Protein AF-A0A060N4X2-F1 (afdb_monomer)

Solvent-accessible surface area (backbone atoms only — not comparable to full-atom values): 49724 Å² total; per-residue (Å²): 130,71,77,69,53,41,68,77,66,71,55,70,84,83,68,68,62,67,61,80,44,43,34,37,21,67,44,101,89,42,78,74,45,72,67,69,78,65,45,78,41,34,42,35,45,43,42,55,52,78,29,40,41,35,34,34,35,45,52,58,41,80,56,95,94,37,80,39,72,32,80,61,61,85,67,64,48,79,65,23,28,36,46,38,34,44,78,92,44,73,48,37,25,28,29,73,44,78,48,77,41,80,90,75,41,30,36,41,40,36,25,32,27,48,68,62,61,34,55,78,39,75,43,68,57,46,71,42,74,70,37,27,61,64,37,49,42,71,23,33,78,93,76,73,38,81,14,69,37,72,91,52,87,46,44,84,55,59,63,35,75,87,50,58,79,43,62,48,62,48,78,41,79,53,80,43,27,38,41,57,50,52,40,54,48,24,37,76,68,39,21,37,45,45,78,39,54,88,76,32,29,44,24,39,32,45,59,90,70,52,56,50,76,68,75,39,69,39,23,77,92,38,57,44,73,48,78,48,80,43,77,40,59,90,56,32,32,25,31,40,36,44,35,28,26,97,71,39,52,28,29,90,76,36,67,57,48,39,49,48,51,77,50,62,67,57,50,33,41,67,47,38,58,51,98,84,68,48,78,76,36,64,32,80,73,43,56,65,66,48,47,51,36,51,54,53,44,54,49,52,48,66,72,40,46,64,60,49,53,51,43,53,52,52,37,52,53,38,51,53,52,42,54,55,50,50,52,53,46,52,52,50,49,54,54,47,53,52,49,51,54,51,48,58,53,28,69,78,66,81,52,72,61,67,64,53,52,52,53,48,50,55,48,49,52,51,45,57,50,48,55,51,51,48,53,52,49,53,51,56,35,50,54,41,50,54,53,50,52,52,49,26,53,65,48,26,62,83,69,52,43,55,74,68,45,51,49,53,44,64,76,75,59,70,32,78,45,76,48,78,40,70,84,38,78,49,50,66,61,44,45,54,53,50,52,59,56,46,70,74,21,44,48,56,42,75,46,46,39,36,35,23,50,40,48,61,69,36,73,92,41,56,92,51,54,87,46,77,49,70,38,22,36,34,31,36,34,42,71,93,79,69,36,71,68,42,49,25,28,29,41,29,40,40,38,37,72,80,80,48,36,30,40,35,37,48,44,60,53,88,64,46,91,39,102,80,52,40,65,26,48,69,54,44,58,66,66,62,55,77,65,50,77,82,52,58,73,62,64,61,52,57,58,55,60,59,61,61,60,58,65,61,61,68,61,55,63,75,58,52,69,59,50,63,73,74,60,81,69,66,62,46,77,49,79,56,99,82,26,46,36,41,29,36,61,91,51,61,29,38,36,41,37,41,41,95,71,26,40,27,40,25,77,78,16,94,88,49,68,44,64,32,34,42,90,90,44,79,73,54,73,94,74,86,89,75,84,83,60,96,87,66,89,78,88,76,80,72,92,77,48,60,48,102,86,71,50,51,54,66,59,58,48,51,56,51,50,53,51,51,48,56,54,48,52,51,52,50,51,54,50,48,54,52,49,52,55,50,50,51,53,50,48,56,50,46,56,51,49,51,55,50,50,52,52,50,49,50,51,49,53,53,48,52,49,49,49,54,50,53,67,67,28,70,65,46,49,49,47,52,52,49,48,53,50,49,48,49,49,63,75,63,26,68,61,58,56,45,50,50,53,48,48,53,46,53,48,48,50,53,72,65,26,71,65,45,52,47,49,52,55,47,51,52,47,54,49,48,52,54,60,66,27,72,66,44,50,49,49,52,53,55,48,51,53,58,47,55,66,49,22,44,102,83,73,49,68,45,60,71,59,56,53,54,56,48,74,75,29,72,68,60,49,57,73,50,56,85,74,67,79,88,74,52,92,78,35,49,52,78,44,100,85,55,33,36,44,44,63,66,56,97,72,75,45,43,37,47,35,63,40,90,63,47,24,31,40,39,39,40,93,69,32,44,33,37,26,54,67,70,39,66,45,35,38,41,38,94,88,51,42,23,50,64,85,40,79,62,83,87,78,92,127

Foldseek 3Di:
DVVVVCVVLVFDPVDAQKDKWKWWAQDPVGTPGTDDQKAFWKWKDFWQDKTKIKIKHAQWDADPNDTDGDPCVVVDDAQIKMFIDTLNDTFIWGFHDWDADPVRNMIMTMTIGPLVVQQVAKDAWDKDAWDAPCCQQQHDVVVPGHHLCNPHQAEEDAEDPLRRPGIHIDTDHGIDGSSLVVLSVCQGSLWTWDADSPNRYIYTHHLLPFAAAPAAEDEDVRFFPDKDKDWALLLAAQKEQFAEAPRDFLLLLPLLSDSIDGDQVVQQPPWDADPVRHTPDGGPHDDSVLSSLVVVLVVLCVVCNVVLVVLSVLLVVLVVVLVVLVVVLVVLVVVLVVLVVVLVVCVVVVPDNPVSVVVNVVSVVVNVVSVVVSVVSVVVSVVSVVVSVVSSVCSHCPNRDDPVSVVRCVPGPHNYDYDYHHPDPDSVVSVVVSVLVNVLNNGTDMWMKTKTFLCSNPSSCVSCSVVDDQQYWYFYDDVVVPRHRFIWGFRMWIDRPPPRMIMTTTHGPVSCPGPNSRVSCVSSVVVVVVVCVPPVVPVVVVVVVVVVVVVVVVPPPVPPVVCVVPVPPFWDWDADPQAIKIAGRVDQQWIWGDDDQFTWIGNGHDVDTDTQAGPVGGDDPPDDPDDDDPPDDDDDDQQPDADPVGDRPVVVVVVVVVVVVVVVVVVVVVVVVVVVVVVVVVVVVVVVVVVVVVVVVVVVVVVVVVVVCCCPDPVNVVVVVVVVVVVVCVVVPPVVVVCVVVVVVVVVCVCVPPVVVVVVVVVVVVVVCVCPPPVNVVVVVVVVVVVCQQAPPVGHGPVVVVVVVCVVDVPNVVVCVVPDDPDPPQQKDADPQGWIWHRPDPAAKTWTDDDDQRFIWIQHPQFIFTDDSNQGQWTDGPPAIDGSRHTDDDDDD

Organism: NCBI:txid1407017

Sequence (893 aa):
MVENQFERYGIDTNLKPPKIKMTLYKNKNEAIGRIKDLYDVSNKITLGNTNELSFNIPFEIEKRNKLIKNPMWDSLKYRYYILFEYNNIKEWYTISNLTKDSANQSKQIQARSLQYLLRGTKLYNYEAISYTIQEIVNGNQLDNKRGILYNTAWSLGHIDETLKTKKRGITMSGETSVLDAIYTLAEKFNAILVWDTENKIVSFYDEETYGEDNGLLIQYNKYLESIKEEENPDELCTILKVQGKDSTEISSINPTGKTYLTNYSFFMYPFEVDKDNNIIKHSNYMSDNLCLALLNFDKKINENKGKLQELITKKYVYDNAISQKEMQLTDLHGEYDAILKKLAIAQSTNSQKETILDEKAKKFEQIQQREKDIKFVKQQRQVIETQIDSIKFILSESNNFSPSEIEELNENFREEKTYVNNNITDEKELFLSANEYFQKLIRPKRVITLNMIQFLRVIEAQRDWNKLKVGDVITINYYKFGIDKMKAKIVELDITHENMMINITIANVNDIDDDEKRLSKLLYNASSTSAIIDETPSKLNTLKDTVNNLDEIINNVYKASQRQIFAGTNNTTIVNQLGLTSMESENKKRGLRINNGAFMCTAEGENFFKTIINGDGIIDIGNIQGKIDKDTDIKVDIDNIETGDGEKITDLIDDKVNNLKNETDKAVEDLTSRADQQIEKANELADYIDSLSDDLGLFKVETDKMFATKVSDTEFKSYQIQTAQEIANKVSSYTFDSYRTQTDRMIADKVSSNTFDSYRTQTDREIMDRVRSSQFNSYTYQTDRKIAMVVDNYGDINVAQIALSISNNSSAIKMIADNIEIKPHSGIIEFPSGQVIDCRDNAGDHAIRIGADNNYVKVSAGGVDIYHHGTMAWSFTQNAIYNRGKQVSFKYV

Nearest PDB structures (foldseek):
  3u0c-assembly1_A  TM=8.583E-01  e=7.033E-01  Shigella flexneri
  8i7o-assembly1_A3  TM=6.960E-01  e=3.337E+00  Mus musculus
  8gmh-assembly2_E  TM=4.290E-01  e=8.262E-01  Streptococcus intermedius B196
  4tko-assembly1_B  TM=2.186E-01  e=2.806E-02  Aquifex aeolicus VF5

Radius of gyration: 55.44 Å; Cα contacts (8 Å, |Δi|>4): 1212; chains: 1; bounding box: 136×170×128 Å

InterPro domains:
  IPR057796 YOMG-like, N-terminal domain [PF24049] (28-109)

Structure (mmCIF, N/CA/C/O backbone):
data_AF-A0A060N4X2-F1
#
_entry.id   AF-A0A060N4X2-F1
#
loop_
_atom_site.group_PDB
_atom_site.id
_atom_site.type_symbol
_atom_site.label_atom_id
_atom_site.label_alt_id
_atom_site.label_comp_id
_atom_site.label_asym_id
_atom_site.label_entity_id
_atom_site.label_seq_id
_atom_site.pdbx_PDB_ins_code
_atom_site.Cartn_x
_atom_site.Cartn_y
_atom_site.Cartn_z
_atom_site.occupancy
_atom_site.B_iso_or_equiv
_atom_site.auth_seq_id
_atom_site.auth_comp_id
_atom_site.auth_asym_id
_atom_site.auth_atom_id
_atom_site.pdbx_PDB_model_num
ATOM 1 N N . MET A 1 1 ? 12.915 -16.944 -53.367 1.00 44.22 1 MET A N 1
ATOM 2 C CA . MET A 1 1 ? 12.234 -17.765 -52.335 1.00 44.22 1 MET A CA 1
ATOM 3 C C . MET A 1 1 ? 12.015 -17.044 -50.994 1.00 44.22 1 MET A C 1
ATOM 5 O O . MET A 1 1 ? 11.393 -17.637 -50.126 1.00 44.22 1 MET A O 1
ATOM 9 N N . VAL A 1 2 ? 12.434 -15.779 -50.820 1.00 47.50 2 VAL A N 1
ATOM 10 C CA . VAL A 1 2 ? 12.198 -15.002 -49.578 1.00 47.50 2 VAL A CA 1
ATOM 11 C C . VAL A 1 2 ? 10.890 -14.185 -49.632 1.00 47.50 2 VAL A C 1
ATOM 13 O O . VAL A 1 2 ? 10.264 -13.970 -48.602 1.00 47.50 2 VAL A O 1
ATOM 16 N N . GLU A 1 3 ? 10.401 -13.829 -50.827 1.00 48.09 3 GLU A N 1
ATOM 17 C CA . GLU A 1 3 ? 9.148 -13.065 -51.003 1.00 48.09 3 GLU A CA 1
ATOM 18 C C . GLU A 1 3 ? 7.883 -13.802 -50.527 1.00 48.09 3 GLU A C 1
ATOM 20 O O . GLU A 1 3 ? 6.910 -13.161 -50.157 1.00 48.09 3 GLU A O 1
ATOM 25 N N . ASN A 1 4 ? 7.907 -15.136 -50.425 1.00 53.47 4 ASN A N 1
ATOM 26 C CA . ASN A 1 4 ? 6.709 -15.933 -50.122 1.00 53.47 4 ASN A CA 1
ATOM 27 C C . ASN A 1 4 ? 6.469 -16.200 -48.618 1.00 53.47 4 ASN A C 1
ATOM 29 O O . ASN A 1 4 ? 5.480 -16.834 -48.255 1.00 53.47 4 ASN A O 1
ATOM 33 N N . GLN A 1 5 ? 7.372 -15.769 -47.724 1.00 51.72 5 GLN A N 1
ATOM 34 C CA . GLN A 1 5 ? 7.155 -15.901 -46.273 1.00 51.72 5 GLN A CA 1
ATOM 35 C C . GLN A 1 5 ? 6.477 -14.668 -45.664 1.00 51.72 5 GLN A C 1
ATOM 37 O O . GLN A 1 5 ? 5.657 -14.818 -44.762 1.00 51.72 5 GLN A O 1
ATOM 42 N N . PHE A 1 6 ? 6.742 -13.467 -46.185 1.00 52.75 6 PHE A N 1
ATOM 43 C CA . PHE A 1 6 ? 6.168 -12.223 -45.661 1.00 52.75 6 PHE A CA 1
ATOM 44 C C . PHE A 1 6 ? 4.648 -12.123 -45.869 1.00 52.75 6 PHE A C 1
ATOM 46 O O . PHE A 1 6 ? 3.936 -11.718 -44.948 1.00 52.75 6 PHE A O 1
ATOM 53 N N . GLU A 1 7 ? 4.134 -12.592 -47.012 1.00 53.91 7 GLU A N 1
ATOM 54 C CA . GLU A 1 7 ? 2.687 -12.683 -47.267 1.00 53.91 7 GLU A CA 1
ATOM 55 C C . GLU A 1 7 ? 2.006 -13.712 -46.351 1.00 53.91 7 GLU A C 1
ATOM 57 O O . GLU A 1 7 ? 0.931 -13.454 -45.809 1.00 53.91 7 GLU A O 1
ATOM 62 N N . ARG A 1 8 ? 2.667 -14.848 -46.081 1.00 54.56 8 ARG A N 1
ATOM 63 C CA . ARG A 1 8 ? 2.148 -15.912 -45.203 1.00 54.56 8 ARG A CA 1
ATOM 64 C C . ARG A 1 8 ? 1.987 -15.457 -43.746 1.00 54.56 8 ARG A C 1
ATOM 66 O O . ARG A 1 8 ? 1.115 -15.966 -43.044 1.00 54.56 8 ARG A O 1
ATOM 73 N N . TYR A 1 9 ? 2.798 -14.494 -43.302 1.00 60.25 9 TYR A N 1
ATOM 74 C CA . TYR A 1 9 ? 2.747 -13.911 -41.957 1.00 60.25 9 TYR A CA 1
ATOM 75 C C . TYR A 1 9 ? 2.126 -12.507 -41.918 1.00 60.25 9 TYR A C 1
ATOM 77 O O . TYR A 1 9 ? 2.170 -11.867 -40.869 1.00 60.25 9 TYR A O 1
ATOM 85 N N . GLY A 1 10 ? 1.507 -12.024 -43.007 1.00 67.44 10 GLY A N 1
ATOM 86 C CA . GLY A 1 10 ? 0.845 -10.712 -43.080 1.00 67.44 10 GLY A CA 1
ATOM 87 C C . GLY A 1 10 ? 1.699 -9.567 -42.526 1.00 67.44 10 GLY A C 1
ATOM 88 O O . GLY A 1 10 ? 1.237 -8.837 -41.650 1.00 67.44 10 GLY A O 1
ATOM 89 N N . ILE A 1 11 ? 2.960 -9.500 -42.960 1.00 80.00 11 ILE A N 1
ATOM 90 C CA . ILE A 1 11 ? 3.943 -8.484 -42.565 1.00 80.00 11 ILE A CA 1
ATOM 91 C C . ILE A 1 11 ? 3.840 -7.315 -43.558 1.00 80.00 11 ILE A C 1
ATOM 93 O O . ILE A 1 11 ? 4.109 -7.498 -44.742 1.00 80.00 11 ILE A O 1
ATOM 97 N N . ASP A 1 12 ? 3.480 -6.116 -43.091 1.00 82.12 12 ASP A N 1
ATOM 98 C CA . ASP A 1 12 ? 3.589 -4.882 -43.878 1.00 82.12 12 ASP A CA 1
ATOM 99 C C . ASP A 1 12 ? 5.063 -4.464 -43.994 1.00 82.12 12 ASP A C 1
ATOM 101 O O . ASP A 1 12 ? 5.741 -4.202 -43.000 1.00 82.12 12 ASP A O 1
ATOM 105 N N . THR A 1 13 ? 5.577 -4.424 -45.221 1.00 79.50 13 THR A N 1
ATOM 106 C CA . THR A 1 13 ? 6.970 -4.074 -45.526 1.00 79.50 13 THR A CA 1
ATOM 107 C C . THR A 1 13 ? 7.220 -2.563 -45.564 1.00 79.50 13 THR A C 1
ATOM 109 O O . THR A 1 13 ? 8.373 -2.135 -45.634 1.00 79.50 13 THR A O 1
ATOM 112 N N . ASN A 1 14 ? 6.166 -1.738 -45.541 1.00 83.44 14 ASN A N 1
ATOM 113 C CA . ASN A 1 14 ? 6.283 -0.278 -45.504 1.00 83.44 14 ASN A CA 1
ATOM 114 C C . ASN A 1 14 ? 6.506 0.252 -44.084 1.00 83.44 14 ASN A C 1
ATOM 116 O O . ASN A 1 14 ? 7.055 1.347 -43.910 1.00 83.44 14 ASN A O 1
ATOM 120 N N . LEU A 1 15 ? 6.106 -0.521 -43.071 1.00 82.62 15 LEU A N 1
ATOM 121 C CA . LEU A 1 15 ? 6.335 -0.195 -41.674 1.00 82.62 15 LEU A CA 1
ATOM 122 C C . LEU A 1 15 ? 7.816 -0.368 -41.320 1.00 82.62 15 LEU A C 1
ATOM 124 O O . LEU A 1 15 ? 8.458 -1.374 -41.615 1.00 82.62 15 LEU A O 1
ATOM 128 N N . LYS A 1 16 ? 8.384 0.662 -40.686 1.00 85.19 16 LYS A N 1
ATOM 129 C CA . LYS A 1 16 ? 9.782 0.682 -40.243 1.00 85.19 16 LYS A CA 1
ATOM 130 C C . LYS A 1 16 ? 9.839 0.691 -38.722 1.00 85.19 16 LYS A C 1
ATOM 132 O O . LYS A 1 16 ? 9.002 1.357 -38.113 1.00 85.19 16 LYS A O 1
ATOM 137 N N . PRO A 1 17 ? 10.863 0.060 -38.120 1.00 85.94 17 PRO A N 1
ATOM 138 C CA . PRO A 1 17 ? 11.095 0.156 -36.689 1.00 85.94 17 PRO A CA 1
ATOM 139 C C . PRO A 1 17 ? 11.079 1.611 -36.188 1.00 85.94 17 PRO A C 1
ATOM 141 O O . PRO A 1 17 ? 11.685 2.484 -36.833 1.00 85.94 17 PRO A O 1
ATOM 144 N N . PRO A 1 18 ? 10.425 1.891 -35.047 1.00 85.62 18 PRO A N 1
ATOM 145 C CA . PRO A 1 18 ? 10.371 3.220 -34.466 1.00 85.62 18 PRO A CA 1
ATOM 146 C C . PRO A 1 18 ? 11.781 3.705 -34.120 1.00 85.62 18 PRO A C 1
ATOM 148 O O . PRO A 1 18 ? 12.619 2.962 -33.606 1.00 85.62 18 PRO A O 1
ATOM 151 N N . LYS A 1 19 ? 12.044 4.983 -34.403 1.00 87.88 19 LYS A N 1
ATOM 152 C CA . LYS A 1 19 ? 13.312 5.653 -34.094 1.00 87.88 19 LYS A CA 1
ATOM 153 C C . LYS A 1 19 ? 13.077 6.773 -33.102 1.00 87.88 19 LYS A C 1
ATOM 155 O O . LYS A 1 19 ? 12.099 7.505 -33.230 1.00 87.88 19 LYS A O 1
ATOM 160 N N . ILE A 1 20 ? 14.019 6.929 -32.181 1.00 91.50 20 ILE A N 1
ATOM 161 C CA . ILE A 1 20 ? 14.021 8.032 -31.226 1.00 91.50 20 ILE A CA 1
ATOM 162 C C . ILE A 1 20 ? 14.185 9.350 -31.979 1.00 91.50 20 ILE A C 1
ATOM 164 O O . ILE A 1 20 ? 15.043 9.481 -32.860 1.00 91.50 20 ILE A O 1
ATOM 168 N N . LYS A 1 21 ? 13.392 10.346 -31.596 1.00 94.25 21 LYS A N 1
ATOM 169 C CA . LYS A 1 21 ? 13.642 11.746 -31.935 1.00 94.25 21 LYS A CA 1
ATOM 170 C C . LYS A 1 21 ? 13.639 12.559 -30.651 1.00 94.25 21 LYS A C 1
ATOM 172 O O . LYS A 1 21 ? 12.734 12.430 -29.836 1.00 94.25 21 LYS A O 1
ATOM 177 N N . MET A 1 22 ? 14.651 13.405 -30.497 1.00 96.88 22 MET A N 1
ATOM 178 C CA . MET A 1 22 ? 14.747 14.344 -29.387 1.00 96.88 22 MET A CA 1
ATOM 179 C C . MET A 1 22 ? 15.010 15.747 -29.914 1.00 96.88 22 MET A C 1
ATOM 181 O O . MET A 1 22 ? 15.934 15.971 -30.704 1.00 96.88 22 MET A O 1
ATOM 185 N N . THR A 1 23 ? 14.196 16.699 -29.475 1.00 97.50 23 THR A N 1
ATOM 186 C CA . THR A 1 23 ? 14.356 18.116 -29.813 1.00 97.50 23 THR A CA 1
ATOM 187 C C . THR A 1 23 ? 14.494 18.923 -28.532 1.00 97.50 23 THR A C 1
ATOM 189 O O . THR A 1 23 ? 13.671 18.794 -27.631 1.00 97.50 23 THR A O 1
ATOM 192 N N . LEU A 1 24 ? 15.547 19.735 -28.452 1.00 98.12 24 LEU A N 1
ATOM 193 C CA . LEU A 1 24 ? 15.840 20.606 -27.323 1.00 98.12 24 LEU A CA 1
ATOM 194 C C . LEU A 1 24 ? 15.103 21.936 -27.467 1.00 98.12 24 LEU A C 1
ATOM 196 O O . LEU A 1 24 ? 15.078 22.542 -28.541 1.00 98.12 24 LEU A O 1
ATOM 200 N N . TYR A 1 25 ? 14.587 22.412 -26.347 1.00 98.06 25 TYR A N 1
ATOM 201 C CA . TYR A 1 25 ? 13.837 23.644 -26.207 1.00 98.06 25 TYR A CA 1
ATOM 202 C C . TYR A 1 25 ? 14.337 24.418 -24.989 1.00 98.06 25 TYR A C 1
ATOM 204 O O . TYR A 1 25 ? 14.618 23.836 -23.942 1.00 98.06 25 TYR A O 1
ATOM 212 N N . LYS A 1 26 ? 14.405 25.746 -25.088 1.00 94.12 26 LYS A N 1
ATOM 213 C CA . LYS A 1 26 ? 14.683 26.601 -23.921 1.00 94.12 26 LYS A CA 1
ATOM 214 C C . LYS A 1 26 ? 13.474 26.670 -22.985 1.00 94.12 26 LYS A C 1
ATOM 216 O O . LYS A 1 26 ? 13.611 26.678 -21.767 1.00 94.12 26 LYS A O 1
ATOM 221 N N . ASN A 1 27 ? 12.291 26.703 -23.586 1.00 88.62 27 ASN A N 1
ATOM 222 C CA . ASN A 1 27 ? 10.961 26.547 -23.003 1.00 88.62 27 ASN A CA 1
ATOM 223 C C . ASN A 1 27 ? 10.052 25.953 -24.099 1.00 88.62 27 ASN A C 1
ATOM 225 O O . ASN A 1 27 ? 10.462 25.935 -25.259 1.00 88.62 27 ASN A O 1
ATOM 229 N N . LYS A 1 28 ? 8.822 25.517 -23.785 1.00 86.81 28 LYS A N 1
ATOM 230 C CA . LYS A 1 28 ? 7.927 24.855 -24.767 1.00 86.81 28 LYS A CA 1
ATOM 231 C C . LYS A 1 28 ? 7.691 25.629 -26.080 1.00 86.81 28 LYS A C 1
ATOM 233 O O . LYS A 1 28 ? 7.301 25.008 -27.060 1.00 86.81 28 LYS A O 1
ATOM 238 N N . ASN A 1 29 ? 7.957 26.938 -26.121 1.00 88.50 29 ASN A N 1
ATOM 239 C CA . ASN A 1 29 ? 7.710 27.798 -27.281 1.00 88.50 29 ASN A CA 1
ATOM 240 C C . ASN A 1 29 ? 8.983 28.158 -28.073 1.00 88.50 29 ASN A C 1
ATOM 242 O O . ASN A 1 29 ? 8.885 28.753 -29.142 1.00 88.50 29 ASN A O 1
ATOM 246 N N . GLU A 1 30 ? 10.178 27.828 -27.572 1.00 95.50 30 GLU A N 1
ATOM 247 C CA . GLU A 1 30 ? 11.458 28.262 -28.151 1.00 95.50 30 GLU A CA 1
ATOM 248 C C . GLU A 1 30 ? 12.356 27.049 -28.441 1.00 95.50 30 GLU A C 1
ATOM 250 O O . GLU A 1 30 ? 13.107 26.582 -27.577 1.00 95.50 30 GLU A O 1
ATOM 255 N N . ALA A 1 31 ? 12.251 26.522 -29.665 1.00 96.12 31 ALA A N 1
ATOM 256 C CA . ALA A 1 31 ? 13.052 25.396 -30.139 1.00 96.12 31 ALA A CA 1
ATOM 257 C C . ALA A 1 31 ? 14.512 25.811 -30.368 1.00 96.12 31 ALA A C 1
ATOM 259 O O . ALA A 1 31 ? 14.785 26.780 -31.073 1.00 96.12 31 ALA A O 1
ATOM 260 N N . ILE A 1 32 ? 15.450 25.038 -29.820 1.00 96.69 32 ILE A N 1
ATOM 261 C CA . ILE A 1 32 ? 16.892 25.221 -30.044 1.00 96.69 32 ILE A CA 1
ATOM 262 C C . ILE A 1 32 ? 17.356 24.349 -31.213 1.00 96.69 32 ILE A C 1
ATOM 264 O O . ILE A 1 32 ? 18.093 24.804 -32.085 1.00 96.69 32 ILE A O 1
ATOM 268 N N . GLY A 1 33 ? 16.925 23.087 -31.255 1.00 95.31 33 GLY A N 1
ATOM 269 C CA . GLY A 1 33 ? 17.283 22.174 -32.338 1.00 95.31 33 GLY A CA 1
ATOM 270 C C . GLY A 1 33 ? 17.217 20.704 -31.945 1.00 95.31 33 GLY A C 1
ATOM 271 O O . GLY A 1 33 ? 16.981 20.355 -30.791 1.00 95.31 33 GLY A O 1
ATOM 272 N N . ARG A 1 34 ? 17.422 19.818 -32.925 1.00 96.38 34 ARG A N 1
ATOM 273 C CA . ARG A 1 34 ? 17.472 18.370 -32.678 1.00 96.38 34 ARG A CA 1
ATOM 274 C C . ARG A 1 34 ? 18.745 17.985 -31.935 1.00 96.38 34 ARG A C 1
ATOM 276 O O . ARG A 1 34 ? 19.834 18.367 -32.362 1.00 96.38 34 ARG A O 1
ATOM 283 N N . ILE A 1 35 ? 18.591 17.158 -30.907 1.00 95.50 35 ILE A N 1
ATOM 284 C CA . ILE A 1 35 ? 19.708 16.509 -30.226 1.00 95.50 35 ILE A CA 1
ATOM 285 C C . ILE A 1 35 ? 20.148 15.338 -31.110 1.00 95.50 35 ILE A C 1
ATOM 287 O O . ILE A 1 35 ? 19.335 14.496 -31.496 1.00 95.50 35 ILE A O 1
ATOM 291 N N . LYS A 1 36 ? 21.421 15.337 -31.499 1.00 90.88 36 LYS A N 1
ATOM 292 C CA . LYS A 1 36 ? 22.061 14.312 -32.333 1.00 90.88 36 LYS A CA 1
ATOM 293 C C . LYS A 1 36 ? 23.327 13.822 -31.637 1.00 90.88 36 LYS A C 1
ATOM 295 O O . LYS A 1 36 ? 23.740 14.434 -30.655 1.00 90.88 36 LYS A O 1
ATOM 300 N N . ASP A 1 37 ? 23.921 12.761 -32.183 1.00 91.12 37 ASP A N 1
ATOM 301 C CA . ASP A 1 37 ? 25.225 12.242 -31.754 1.00 91.12 37 ASP A CA 1
ATOM 302 C C . ASP A 1 37 ? 25.221 11.906 -30.255 1.00 91.12 37 ASP A C 1
ATOM 304 O O . ASP A 1 37 ? 26.011 12.412 -29.464 1.00 91.12 37 ASP A O 1
ATOM 308 N N . LEU A 1 38 ? 24.228 11.104 -29.881 1.00 92.88 38 LEU A N 1
ATOM 309 C CA . LEU A 1 38 ? 23.911 10.687 -28.522 1.00 92.88 38 LEU A CA 1
ATOM 310 C C . LEU A 1 38 ? 23.968 9.165 -28.428 1.00 92.88 38 LEU A C 1
ATOM 312 O O . LEU A 1 38 ? 23.714 8.485 -29.425 1.00 92.88 38 LEU A O 1
ATOM 316 N N . TYR A 1 39 ? 24.282 8.665 -27.241 1.00 92.44 39 TYR A N 1
ATOM 317 C CA . TYR A 1 39 ? 24.436 7.242 -26.946 1.00 92.44 39 TYR A CA 1
ATOM 318 C C . TYR A 1 39 ? 23.984 6.940 -25.506 1.00 92.44 39 TYR A C 1
ATOM 320 O O . TYR A 1 39 ? 23.634 7.863 -24.764 1.00 92.44 39 TYR A O 1
ATOM 328 N N . ASP A 1 40 ? 23.922 5.662 -25.140 1.00 91.69 40 ASP A N 1
ATOM 329 C CA . ASP A 1 40 ? 23.379 5.130 -23.882 1.00 91.69 40 ASP A CA 1
ATOM 330 C C . ASP A 1 40 ? 21.985 5.681 -23.548 1.00 91.69 40 ASP A C 1
ATOM 332 O O . ASP A 1 40 ? 21.706 6.107 -22.426 1.00 91.69 40 ASP A O 1
ATOM 336 N N . VAL A 1 41 ? 21.091 5.732 -24.541 1.00 92.94 41 VAL A N 1
ATOM 337 C CA . VAL A 1 41 ? 19.735 6.242 -24.304 1.00 92.94 41 VAL A CA 1
ATOM 338 C C . VAL A 1 41 ? 18.928 5.219 -23.519 1.00 92.94 41 VAL A C 1
ATOM 340 O O . VAL A 1 41 ? 18.653 4.126 -24.026 1.00 92.94 41 VAL A O 1
ATOM 343 N N . SER A 1 42 ? 18.490 5.614 -22.328 1.00 91.88 42 SER A N 1
ATOM 344 C CA . SER A 1 42 ? 17.498 4.894 -21.533 1.00 91.88 42 SER A CA 1
ATOM 345 C C . SER A 1 42 ? 16.258 5.763 -21.350 1.00 91.88 42 SER A C 1
ATOM 347 O O . SER A 1 42 ? 16.350 6.955 -21.032 1.00 91.88 42 SER A O 1
ATOM 349 N N . ASN A 1 43 ? 15.098 5.152 -21.582 1.00 90.94 43 ASN A N 1
ATOM 350 C CA . ASN A 1 43 ? 13.803 5.719 -21.245 1.00 90.94 43 ASN A CA 1
ATOM 351 C C . ASN A 1 43 ? 13.101 4.791 -20.251 1.00 90.94 43 ASN A C 1
ATOM 353 O O . ASN A 1 43 ? 12.762 3.656 -20.594 1.00 90.94 43 ASN A O 1
ATOM 357 N N . LYS A 1 44 ? 12.874 5.314 -19.047 1.00 92.44 44 LYS A N 1
ATOM 358 C CA . LYS A 1 44 ? 12.167 4.655 -17.961 1.00 92.44 44 LYS A CA 1
ATOM 359 C C . LYS A 1 44 ? 10.761 5.239 -17.833 1.00 92.44 44 LYS A C 1
ATOM 361 O O . LYS A 1 44 ? 10.585 6.368 -17.373 1.00 92.44 44 LYS A O 1
ATOM 366 N N . ILE A 1 45 ? 9.761 4.456 -18.220 1.00 90.56 45 ILE A N 1
ATOM 367 C CA . ILE A 1 45 ? 8.343 4.813 -18.195 1.00 90.56 45 ILE A CA 1
ATOM 368 C C . ILE A 1 45 ? 7.689 4.097 -17.018 1.00 90.56 45 ILE A C 1
ATOM 370 O O . ILE A 1 45 ? 7.711 2.872 -16.947 1.00 90.56 45 ILE A O 1
ATOM 374 N N . THR A 1 46 ? 7.077 4.855 -16.119 1.00 89.00 46 THR A N 1
ATOM 375 C CA . THR A 1 46 ? 6.455 4.353 -14.888 1.00 89.00 46 THR A CA 1
ATOM 376 C C . THR A 1 46 ? 4.961 4.638 -14.892 1.00 89.00 46 THR A C 1
ATOM 378 O O . THR A 1 46 ? 4.534 5.721 -15.294 1.00 89.00 46 THR A O 1
ATOM 381 N N . LEU A 1 47 ? 4.152 3.700 -14.407 1.00 87.06 47 LEU A N 1
ATOM 382 C CA . LEU A 1 47 ? 2.715 3.896 -14.258 1.00 87.06 47 LEU A CA 1
ATOM 383 C C . LEU A 1 47 ? 2.456 4.895 -13.130 1.00 87.06 47 LEU A C 1
ATOM 385 O O . LEU A 1 47 ? 2.978 4.740 -12.031 1.00 87.06 47 LEU A O 1
ATOM 389 N N . GLY A 1 48 ? 1.674 5.942 -13.385 1.00 85.38 48 GLY A N 1
ATOM 390 C CA . GLY A 1 48 ? 1.296 6.918 -12.362 1.00 85.38 48 GLY A CA 1
ATOM 391 C C . GLY A 1 48 ? 2.398 7.879 -11.890 1.00 85.38 48 GLY A C 1
ATOM 392 O O . GLY A 1 48 ? 2.076 8.996 -11.481 1.00 85.38 48 GLY A O 1
ATOM 393 N N . ASN A 1 49 ? 3.671 7.480 -11.943 1.00 85.75 49 ASN A N 1
ATOM 394 C CA . ASN A 1 49 ? 4.804 8.221 -11.388 1.00 85.75 49 ASN A CA 1
ATOM 395 C C . ASN A 1 49 ? 5.543 9.063 -12.458 1.00 85.75 49 ASN A C 1
ATOM 397 O O . ASN A 1 49 ? 5.025 9.343 -13.542 1.00 85.75 49 ASN A O 1
ATOM 401 N N . THR A 1 50 ? 6.734 9.566 -12.128 1.00 89.62 50 THR A N 1
ATOM 402 C CA . THR A 1 50 ? 7.529 10.439 -12.998 1.00 89.62 50 THR A CA 1
ATOM 403 C C . THR A 1 50 ? 8.470 9.635 -13.890 1.00 89.62 50 THR A C 1
ATOM 405 O O . THR A 1 50 ? 9.460 9.091 -13.406 1.00 89.62 50 THR A O 1
ATOM 408 N N . ASN A 1 51 ? 8.225 9.674 -15.203 1.00 93.19 51 ASN A N 1
ATOM 409 C CA . ASN A 1 51 ? 9.109 9.063 -16.199 1.00 93.19 51 ASN A CA 1
ATOM 410 C C . ASN A 1 51 ? 10.496 9.726 -16.218 1.00 93.19 51 ASN A C 1
ATOM 412 O O . ASN A 1 51 ? 10.643 10.934 -15.970 1.00 93.19 51 ASN A O 1
ATOM 416 N N . GLU A 1 52 ? 11.513 8.944 -16.572 1.00 95.38 52 GLU A N 1
ATOM 417 C CA . GLU A 1 52 ? 12.910 9.367 -16.627 1.00 95.38 52 GLU A CA 1
ATOM 418 C C . GLU A 1 52 ? 13.515 9.124 -18.009 1.00 95.38 52 GLU A C 1
ATOM 420 O O . GLU A 1 52 ? 13.294 8.097 -18.643 1.00 95.38 52 GLU A O 1
ATOM 425 N N . LEU A 1 53 ? 14.329 10.073 -18.460 1.00 96.19 53 LEU A N 1
ATOM 426 C CA . LEU A 1 53 ? 15.095 9.981 -19.694 1.00 96.19 53 LEU A CA 1
ATOM 427 C C . LEU A 1 53 ? 16.561 10.251 -19.371 1.00 96.19 53 LEU A C 1
ATOM 429 O O . LEU A 1 53 ? 16.886 11.267 -18.749 1.00 96.19 53 LEU A O 1
ATOM 433 N N . SER A 1 54 ? 17.453 9.380 -19.829 1.00 96.44 54 SER A N 1
ATOM 434 C CA . SER A 1 54 ? 18.894 9.587 -19.712 1.00 96.44 54 SER A CA 1
ATOM 435 C C . SER A 1 54 ? 19.618 9.269 -21.015 1.00 96.44 54 SER A C 1
ATOM 437 O O . SER A 1 54 ? 19.173 8.427 -21.793 1.00 96.44 54 SER A O 1
ATOM 439 N N . PHE A 1 55 ? 20.688 10.014 -21.291 1.00 96.19 55 PHE A N 1
ATOM 440 C CA . PHE A 1 55 ? 21.565 9.798 -22.442 1.00 96.19 55 PHE A CA 1
ATOM 441 C C . PHE A 1 55 ? 22.899 10.520 -22.250 1.00 96.19 55 PHE A C 1
ATOM 443 O O . PHE A 1 55 ? 23.009 11.473 -21.470 1.00 96.19 55 PHE A O 1
ATOM 450 N N . ASN A 1 56 ? 23.893 10.110 -23.028 1.00 96.12 56 ASN A N 1
ATOM 451 C CA . ASN A 1 56 ? 25.207 10.728 -23.093 1.00 96.12 56 ASN A CA 1
ATOM 452 C C . ASN A 1 56 ? 25.403 11.472 -24.418 1.00 96.12 56 ASN A C 1
ATOM 454 O O . ASN A 1 56 ? 24.889 11.067 -25.462 1.00 96.12 56 ASN A O 1
ATOM 458 N N . ILE A 1 57 ? 26.177 12.560 -24.382 1.00 96.62 57 ILE A N 1
ATOM 459 C CA . ILE A 1 57 ? 26.757 13.182 -25.579 1.00 96.62 57 ILE A CA 1
ATOM 460 C C . ILE A 1 57 ? 28.284 13.278 -25.441 1.00 96.62 57 ILE A C 1
ATOM 462 O O . ILE A 1 57 ? 28.779 13.584 -24.351 1.00 96.62 57 ILE A O 1
ATOM 466 N N . PRO A 1 58 ? 29.050 13.068 -26.523 1.00 96.88 58 PRO A N 1
ATOM 467 C CA . PRO A 1 58 ? 30.496 13.236 -26.502 1.00 96.88 58 PRO A CA 1
ATOM 468 C C . PRO A 1 58 ? 30.876 14.720 -26.600 1.00 96.88 58 PRO A C 1
ATOM 470 O O . PRO A 1 58 ? 30.110 15.546 -27.114 1.00 96.88 58 PRO A O 1
ATOM 473 N N . PHE A 1 59 ? 32.075 15.066 -26.129 1.00 96.00 59 PHE A N 1
ATOM 474 C CA . PHE A 1 59 ? 32.638 16.411 -26.270 1.00 96.00 59 PHE A CA 1
ATOM 475 C C . PHE A 1 59 ? 32.927 16.772 -27.733 1.00 96.00 59 PHE A C 1
ATOM 477 O O . PHE A 1 59 ? 32.606 17.884 -28.163 1.00 96.00 59 PHE A O 1
ATOM 484 N N . GLU A 1 60 ? 33.465 15.829 -28.508 1.00 94.81 60 GLU A N 1
ATOM 485 C CA . GLU A 1 60 ? 33.755 15.972 -29.937 1.00 94.81 60 GLU A CA 1
ATOM 486 C C . GLU A 1 60 ? 32.971 14.958 -30.773 1.00 94.81 60 GLU A C 1
ATOM 488 O O . GLU A 1 60 ? 32.655 13.861 -30.322 1.00 94.81 60 GLU A O 1
ATOM 493 N N . ILE A 1 61 ? 32.648 15.343 -32.005 1.00 94.50 61 ILE A N 1
ATOM 494 C CA . ILE A 1 61 ? 31.991 14.499 -33.004 1.00 94.50 61 ILE A CA 1
ATOM 495 C C . ILE A 1 61 ? 32.738 14.600 -34.330 1.00 94.50 61 ILE A C 1
ATOM 497 O O . ILE A 1 61 ? 33.276 15.655 -34.680 1.00 94.50 61 ILE A O 1
ATOM 501 N N . GLU A 1 62 ? 32.736 13.520 -35.104 1.00 92.25 62 GLU A N 1
ATOM 502 C CA . GLU A 1 62 ? 33.302 13.525 -36.447 1.00 92.25 62 GLU A CA 1
ATOM 503 C C . GLU A 1 62 ? 32.275 14.032 -37.468 1.00 92.25 62 GLU A C 1
ATOM 505 O O . GLU A 1 62 ? 31.175 13.497 -37.612 1.00 92.25 62 GLU A O 1
ATOM 510 N N . LYS A 1 63 ? 32.636 15.072 -38.224 1.00 90.00 63 LYS A N 1
ATOM 511 C CA . LYS A 1 63 ? 31.795 15.608 -39.297 1.00 90.00 63 LYS A CA 1
ATOM 512 C C . LYS A 1 63 ? 32.641 15.961 -40.510 1.00 90.00 63 LYS A C 1
ATOM 514 O O . LYS A 1 63 ? 33.484 16.849 -40.445 1.00 90.00 63 LYS A O 1
ATOM 519 N N . ARG A 1 64 ? 32.368 15.306 -41.647 1.00 89.75 64 ARG A N 1
ATOM 520 C CA . ARG A 1 64 ? 33.155 15.449 -42.893 1.00 89.75 64 ARG A CA 1
ATOM 521 C C . ARG A 1 64 ? 34.657 15.196 -42.651 1.00 89.75 64 ARG A C 1
ATOM 523 O O . ARG A 1 64 ? 35.487 15.997 -43.077 1.00 89.75 64 ARG A O 1
ATOM 530 N N . ASN A 1 65 ? 34.978 14.105 -41.950 1.00 91.19 65 ASN A N 1
ATOM 531 C CA . ASN A 1 65 ? 36.340 13.663 -41.612 1.00 91.19 65 ASN A CA 1
ATOM 532 C C . ASN A 1 65 ? 37.148 14.666 -40.765 1.00 91.19 65 ASN A C 1
ATOM 534 O O . ASN A 1 65 ? 38.372 14.744 -40.875 1.00 91.19 65 ASN A O 1
ATOM 538 N N . LYS A 1 66 ? 36.471 15.488 -39.954 1.00 92.31 66 LYS A N 1
ATOM 539 C CA . LYS A 1 66 ? 37.097 16.391 -38.980 1.00 92.31 66 LYS A CA 1
ATOM 540 C C . LYS A 1 66 ? 36.406 16.254 -37.631 1.00 92.31 66 LYS A C 1
ATOM 542 O O . LYS A 1 66 ? 35.175 16.277 -37.580 1.00 92.31 66 LYS A O 1
ATOM 547 N N . LEU A 1 67 ? 37.199 16.170 -36.565 1.00 93.69 67 LEU A N 1
ATOM 548 C CA . LEU A 1 67 ? 36.709 16.292 -35.196 1.00 93.69 67 LEU A CA 1
ATOM 549 C C . LEU A 1 67 ? 36.333 17.749 -34.931 1.00 93.69 67 LEU A C 1
ATOM 551 O O . LEU A 1 67 ? 37.119 18.668 -35.168 1.00 93.69 67 LEU A O 1
ATOM 555 N N . ILE A 1 68 ? 35.097 17.956 -34.494 1.00 95.38 68 ILE A N 1
ATOM 556 C CA . ILE A 1 68 ? 34.580 19.257 -34.081 1.00 95.38 68 ILE A CA 1
ATOM 557 C C . ILE A 1 68 ? 33.892 19.113 -32.727 1.00 95.38 68 ILE A C 1
ATOM 559 O O . ILE A 1 68 ? 33.298 18.075 -32.440 1.00 95.38 68 ILE A O 1
ATOM 563 N N . LYS A 1 69 ? 33.901 20.174 -31.915 1.00 95.56 69 LYS A N 1
ATOM 564 C CA . LYS A 1 69 ? 33.124 20.217 -30.670 1.00 95.56 69 LYS A CA 1
ATOM 565 C C . LYS A 1 69 ? 31.644 19.947 -30.962 1.00 95.56 69 LYS A C 1
ATOM 567 O O . LYS A 1 69 ? 31.073 20.545 -31.879 1.00 95.56 69 LYS A O 1
ATOM 572 N N . ASN A 1 70 ? 31.014 19.088 -30.163 1.00 95.25 70 ASN A N 1
ATOM 573 C CA . ASN A 1 70 ? 29.597 18.775 -30.287 1.00 95.25 70 ASN A CA 1
ATOM 574 C C . ASN A 1 70 ? 28.748 20.057 -30.115 1.00 95.25 70 ASN A C 1
ATOM 576 O O . ASN A 1 70 ? 28.799 20.682 -29.051 1.00 95.25 70 ASN A O 1
ATOM 580 N N . PRO A 1 71 ? 27.931 20.459 -31.112 1.00 93.44 71 PRO A N 1
ATOM 581 C CA . PRO A 1 71 ? 27.115 21.676 -31.033 1.00 93.44 71 PRO A CA 1
ATOM 582 C C . PRO A 1 71 ? 26.101 21.687 -29.877 1.00 93.44 71 PRO A C 1
ATOM 584 O O . PRO A 1 71 ? 25.685 22.752 -29.414 1.00 93.44 71 PRO A O 1
ATOM 587 N N . MET A 1 72 ? 25.685 20.510 -29.400 1.00 94.69 72 MET A N 1
ATOM 588 C CA . MET A 1 72 ? 24.763 20.384 -28.269 1.00 94.69 72 MET A CA 1
ATOM 589 C C . MET A 1 72 ? 25.460 20.530 -26.915 1.00 94.69 72 MET A C 1
ATOM 591 O O . MET A 1 72 ? 24.776 20.716 -25.908 1.00 94.69 72 MET A O 1
ATOM 595 N N . TRP A 1 73 ? 26.799 20.518 -26.874 1.00 95.31 73 TRP A N 1
ATOM 596 C CA . TRP A 1 73 ? 27.557 20.572 -25.628 1.00 95.31 73 TRP A CA 1
ATOM 597 C C . TRP A 1 73 ? 27.189 21.798 -24.790 1.00 95.31 73 TRP A C 1
ATOM 599 O O . TRP A 1 73 ? 26.731 21.636 -23.669 1.00 95.31 73 TRP A O 1
ATOM 609 N N . ASP A 1 74 ? 27.317 23.024 -25.297 1.00 94.50 74 ASP A N 1
ATOM 610 C CA . ASP A 1 74 ? 26.997 24.224 -24.495 1.00 94.50 74 ASP A CA 1
ATOM 611 C C . ASP A 1 74 ? 25.491 24.557 -24.470 1.00 94.50 74 ASP A C 1
ATOM 613 O O . ASP A 1 74 ? 25.033 25.341 -23.633 1.00 94.50 74 ASP A O 1
ATOM 617 N N . SER A 1 75 ? 24.724 23.965 -25.390 1.00 95.06 75 SER A N 1
ATOM 618 C CA . SER A 1 75 ? 23.293 24.232 -25.579 1.00 95.06 75 SER A CA 1
ATOM 619 C C . SER A 1 75 ? 22.420 23.524 -24.540 1.00 95.06 75 SER A C 1
ATOM 621 O O . SER A 1 75 ? 21.402 24.072 -24.120 1.00 95.06 75 SER A O 1
ATOM 623 N N . LEU A 1 76 ? 22.817 22.323 -24.106 1.00 96.19 76 LEU A N 1
ATOM 624 C CA . LEU A 1 76 ? 22.127 21.566 -23.061 1.00 96.19 76 LEU A CA 1
ATOM 625 C C . LEU A 1 76 ? 22.379 22.199 -21.691 1.00 96.19 76 LEU A C 1
ATOM 627 O O . LEU A 1 76 ? 23.519 22.266 -21.221 1.00 96.19 76 LEU A O 1
ATOM 631 N N . LYS A 1 77 ? 21.303 22.655 -21.046 1.00 96.44 77 LYS A N 1
ATOM 632 C CA . LYS A 1 77 ? 21.345 23.349 -19.755 1.00 96.44 77 LYS A CA 1
ATOM 633 C C . LYS A 1 77 ? 20.289 22.805 -18.806 1.00 96.44 77 LYS A C 1
ATOM 635 O O . LYS A 1 77 ? 19.241 22.325 -19.231 1.00 96.44 77 LYS A O 1
ATOM 640 N N . TYR A 1 78 ? 20.567 22.917 -17.510 1.00 95.62 78 TYR A N 1
ATOM 641 C CA . TYR A 1 78 ? 19.601 22.589 -16.467 1.00 95.62 78 TYR A CA 1
ATOM 642 C C . TYR A 1 78 ? 18.292 23.354 -16.718 1.00 95.62 78 TYR A C 1
ATOM 644 O O . TYR A 1 78 ? 18.331 24.524 -17.105 1.00 95.62 78 TYR A O 1
ATOM 652 N N . ARG A 1 79 ? 17.145 22.686 -16.524 1.00 94.94 79 ARG A N 1
ATOM 653 C CA . ARG A 1 79 ? 15.782 23.208 -16.756 1.00 94.94 79 ARG A CA 1
ATOM 654 C C . ARG A 1 79 ? 15.390 23.477 -18.210 1.00 94.94 79 ARG A C 1
ATOM 656 O O . ARG A 1 79 ? 14.297 23.992 -18.430 1.00 94.94 79 ARG A O 1
ATOM 663 N N . TYR A 1 80 ? 16.219 23.124 -19.194 1.00 97.75 80 TYR A N 1
ATOM 664 C CA . TYR A 1 80 ? 15.781 23.108 -20.595 1.00 97.75 80 TYR A CA 1
ATOM 665 C C . TYR A 1 80 ? 14.913 21.882 -20.866 1.00 97.75 80 TYR A C 1
ATOM 667 O O . TYR A 1 80 ? 14.938 20.908 -20.115 1.00 97.75 80 TYR A O 1
ATOM 675 N N . TYR A 1 81 ? 14.084 21.974 -21.899 1.00 98.19 81 TYR A N 1
ATOM 676 C CA . TYR A 1 81 ? 13.016 21.024 -22.164 1.00 98.19 81 TYR A CA 1
ATOM 677 C C . TYR A 1 81 ? 13.417 20.129 -23.333 1.00 98.19 81 TYR A C 1
ATOM 679 O O . TYR A 1 81 ? 14.015 20.596 -24.302 1.00 98.19 81 TYR A O 1
ATOM 687 N N . ILE A 1 82 ? 13.075 18.849 -23.262 1.00 98.19 82 ILE A N 1
ATOM 688 C CA . ILE A 1 82 ? 13.299 17.881 -24.333 1.00 98.19 82 ILE A CA 1
ATOM 689 C C . ILE A 1 82 ? 11.939 17.340 -24.746 1.00 98.19 82 ILE A C 1
ATOM 691 O O . ILE A 1 82 ? 11.227 16.771 -23.924 1.00 98.19 82 ILE A O 1
ATOM 695 N N . LEU A 1 83 ? 11.587 17.517 -26.017 1.00 97.50 83 LEU A N 1
ATOM 696 C CA . LEU A 1 83 ? 10.487 16.780 -26.623 1.00 97.50 83 LEU A CA 1
ATOM 697 C C . LEU A 1 83 ? 11.035 15.441 -27.117 1.00 97.50 83 LEU A C 1
ATOM 699 O O . LEU A 1 83 ? 11.858 15.426 -28.039 1.00 97.50 83 LEU A O 1
ATOM 703 N N . PHE A 1 84 ? 10.604 14.355 -26.483 1.00 95.94 84 PHE A N 1
ATOM 704 C CA . PHE A 1 84 ? 10.973 12.984 -26.812 1.00 95.94 84 PHE A CA 1
ATOM 705 C C . PHE A 1 84 ? 9.844 12.306 -27.594 1.00 95.94 84 PHE A C 1
ATOM 707 O O . PHE A 1 84 ? 8.679 12.374 -27.200 1.00 95.94 84 PHE A O 1
ATOM 714 N N . GLU A 1 85 ? 10.195 11.640 -28.695 1.00 93.81 85 GLU A N 1
ATOM 715 C CA . GLU A 1 85 ? 9.267 10.864 -29.519 1.00 93.81 85 GLU A CA 1
ATOM 716 C C . GLU A 1 85 ? 9.823 9.456 -29.795 1.00 93.81 85 GLU A C 1
ATOM 718 O O . GLU A 1 85 ? 10.928 9.317 -30.333 1.00 93.81 85 GLU A O 1
ATOM 723 N N . TYR A 1 86 ? 9.044 8.415 -29.483 1.00 89.69 86 TYR A N 1
ATOM 724 C CA . TYR A 1 86 ? 9.368 7.011 -29.767 1.00 89.69 86 TYR A CA 1
ATOM 725 C C . TYR A 1 86 ? 8.100 6.141 -29.790 1.00 89.69 86 TYR A C 1
ATOM 727 O O . TYR A 1 86 ? 7.319 6.185 -28.854 1.00 89.69 86 TYR A O 1
ATOM 735 N N . ASN A 1 87 ? 7.889 5.334 -30.837 1.00 86.12 87 ASN A N 1
ATOM 736 C CA . ASN A 1 87 ? 6.754 4.395 -30.955 1.00 86.12 87 ASN A CA 1
ATOM 737 C C . ASN A 1 87 ? 5.374 4.994 -30.580 1.00 86.12 87 ASN A C 1
ATOM 739 O O . ASN A 1 87 ? 4.684 4.478 -29.710 1.00 86.12 87 ASN A O 1
ATOM 743 N N . ASN A 1 88 ? 4.993 6.113 -31.210 1.00 81.44 88 ASN A N 1
ATOM 744 C CA . ASN A 1 88 ? 3.770 6.891 -30.923 1.00 81.44 88 ASN A CA 1
ATOM 745 C C . ASN A 1 88 ? 3.689 7.526 -29.522 1.00 81.44 88 ASN A C 1
ATOM 747 O O . ASN A 1 88 ? 2.727 8.234 -29.235 1.00 81.44 88 ASN A O 1
ATOM 751 N N . ILE A 1 89 ? 4.709 7.357 -28.682 1.00 85.12 89 ILE A N 1
ATOM 752 C CA . ILE A 1 89 ? 4.872 8.119 -27.447 1.00 85.12 89 ILE A CA 1
ATOM 753 C C . ILE A 1 89 ? 5.462 9.473 -27.818 1.00 85.12 89 ILE A C 1
ATOM 755 O O . ILE A 1 89 ? 6.474 9.547 -28.520 1.00 85.12 89 ILE A O 1
ATOM 759 N N . LYS A 1 90 ? 4.823 10.536 -27.335 1.00 92.25 90 LYS A N 1
ATOM 760 C CA . LYS A 1 90 ? 5.283 11.917 -27.4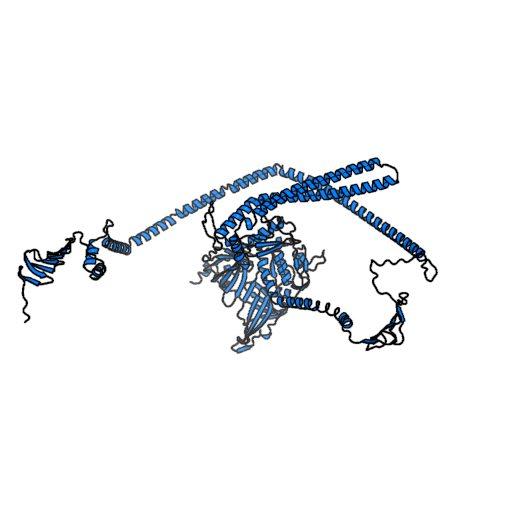40 1.00 92.25 90 LYS A CA 1
ATOM 761 C C . LYS A 1 90 ? 5.186 12.544 -26.056 1.00 92.25 90 LYS A C 1
ATOM 763 O O . LYS A 1 90 ? 4.088 12.683 -25.528 1.00 92.25 90 LYS A O 1
ATOM 768 N N . GLU A 1 91 ? 6.318 12.921 -25.478 1.00 94.69 91 GLU A N 1
ATOM 769 C CA . GLU A 1 91 ? 6.362 13.393 -24.095 1.00 94.69 91 GLU A CA 1
ATOM 770 C C . GLU A 1 91 ? 7.420 14.480 -23.900 1.00 94.69 91 GLU A C 1
ATOM 772 O O . GLU A 1 91 ? 8.490 14.472 -24.518 1.00 94.69 91 GLU A O 1
ATOM 777 N N . TRP A 1 92 ? 7.105 15.438 -23.031 1.00 97.56 92 TRP A N 1
ATOM 778 C CA . TRP A 1 92 ? 8.016 16.500 -22.644 1.00 97.56 92 TRP A CA 1
ATOM 779 C C . TRP A 1 92 ? 8.743 16.170 -21.342 1.00 97.56 92 TRP A C 1
ATOM 781 O O . TRP A 1 92 ? 8.129 15.847 -20.326 1.00 97.56 92 TRP A O 1
ATOM 791 N N . TYR A 1 93 ? 10.054 16.381 -21.357 1.00 97.88 93 TYR A N 1
ATOM 792 C CA . TYR A 1 93 ? 10.941 16.240 -20.210 1.00 97.88 93 TYR A CA 1
ATOM 793 C C . TYR A 1 93 ? 11.609 17.578 -19.885 1.00 97.88 93 TYR A C 1
ATOM 795 O O . TYR A 1 93 ? 11.838 18.400 -20.770 1.00 97.88 93 TYR A O 1
ATOM 803 N N . THR A 1 94 ? 11.974 17.791 -18.623 1.00 97.56 94 THR A N 1
ATOM 804 C CA . THR A 1 94 ? 12.882 18.854 -18.175 1.00 97.56 94 THR A CA 1
ATOM 805 C C . THR A 1 94 ? 14.223 18.243 -17.789 1.00 97.56 94 THR A C 1
ATOM 807 O O . THR A 1 94 ? 14.271 17.249 -17.068 1.00 97.56 94 THR A O 1
ATOM 810 N N . ILE A 1 95 ? 15.328 18.863 -18.197 1.00 97.94 95 ILE A N 1
ATOM 811 C CA . ILE A 1 95 ? 16.665 18.449 -17.763 1.00 97.94 95 ILE A CA 1
ATOM 812 C C . ILE A 1 95 ? 16.799 18.723 -16.263 1.00 97.94 95 ILE A C 1
ATOM 814 O O . ILE A 1 95 ? 16.689 19.874 -15.823 1.00 97.94 95 ILE A O 1
ATOM 818 N N . SER A 1 96 ? 17.016 17.662 -15.490 1.00 95.19 96 SER A N 1
ATOM 819 C CA . SER A 1 96 ? 17.121 17.682 -14.030 1.00 95.19 96 SER A CA 1
ATOM 820 C C . SER A 1 96 ? 18.566 17.636 -13.547 1.00 95.19 96 SER A C 1
ATOM 822 O O . SER A 1 96 ? 18.845 18.139 -12.464 1.00 95.19 96 SER A O 1
ATOM 824 N N . ASN A 1 97 ? 19.486 17.075 -14.334 1.00 96.12 97 ASN A N 1
ATOM 825 C CA . ASN A 1 97 ? 20.902 17.021 -13.982 1.00 96.12 97 ASN A CA 1
ATOM 826 C C . ASN A 1 97 ? 21.793 16.941 -15.232 1.00 96.12 97 ASN A C 1
ATOM 828 O O . ASN A 1 97 ? 21.377 16.411 -16.265 1.00 96.12 97 ASN A O 1
ATOM 832 N N . LEU A 1 98 ? 23.017 17.469 -15.131 1.00 95.50 98 LEU A N 1
ATOM 833 C CA . LEU A 1 98 ? 24.065 17.318 -16.138 1.00 95.50 98 LEU A CA 1
ATOM 834 C C . LEU A 1 98 ? 25.397 17.014 -15.456 1.00 95.50 98 LEU A C 1
ATOM 836 O O . LEU A 1 98 ? 25.934 17.860 -14.740 1.00 95.50 98 LEU A O 1
ATOM 840 N N . THR A 1 99 ? 25.974 15.863 -15.775 1.00 96.38 99 THR A N 1
ATOM 841 C CA . THR A 1 99 ? 27.270 15.427 -15.246 1.00 96.38 99 THR A CA 1
ATOM 842 C C . THR A 1 99 ? 28.290 15.415 -16.376 1.00 96.38 99 THR A C 1
ATOM 844 O O . THR A 1 99 ? 27.978 14.981 -17.481 1.00 96.38 99 THR A O 1
ATOM 847 N N . LYS A 1 100 ? 29.504 15.919 -16.140 1.00 95.88 100 LYS A N 1
ATOM 848 C CA . LYS A 1 100 ? 30.612 15.840 -17.106 1.00 95.88 100 LYS A CA 1
ATOM 849 C C . LYS A 1 100 ? 31.620 14.813 -16.617 1.00 95.88 100 LYS A C 1
ATOM 851 O O . LYS A 1 100 ? 32.051 14.904 -15.471 1.00 95.88 100 LYS A O 1
ATOM 856 N N . ASP A 1 101 ? 32.013 13.908 -17.498 1.00 91.69 101 ASP A N 1
ATOM 857 C CA . ASP A 1 101 ? 33.009 12.879 -17.232 1.00 91.69 101 ASP A CA 1
ATOM 858 C C . ASP A 1 101 ? 34.259 13.151 -18.077 1.00 91.69 101 ASP A C 1
ATOM 860 O O . ASP A 1 101 ? 34.196 13.245 -19.306 1.00 91.69 101 ASP A O 1
ATOM 864 N N . SER A 1 102 ? 35.400 13.323 -17.409 1.00 92.25 102 SER A N 1
ATOM 865 C CA . SER A 1 102 ? 36.682 13.561 -18.068 1.00 92.25 102 SER A CA 1
ATOM 866 C C . SER A 1 102 ? 37.296 12.291 -18.654 1.00 92.25 102 SER A C 1
ATOM 868 O O . SER A 1 102 ? 37.991 12.397 -19.663 1.00 92.25 102 SER A O 1
ATOM 870 N N . ALA A 1 103 ? 37.040 11.115 -18.070 1.00 88.75 103 ALA A N 1
ATOM 871 C CA . ALA A 1 103 ? 37.610 9.850 -18.527 1.00 88.75 103 ALA A CA 1
ATOM 872 C C . ALA A 1 103 ? 37.048 9.465 -19.899 1.00 88.75 103 ALA A C 1
ATOM 874 O O . ALA A 1 103 ? 37.799 9.125 -20.809 1.00 88.75 103 ALA A O 1
ATOM 875 N N . ASN A 1 104 ? 35.732 9.611 -20.060 1.00 87.25 104 ASN A N 1
ATOM 876 C CA . ASN A 1 104 ? 35.025 9.310 -21.305 1.00 87.25 104 ASN A CA 1
ATOM 877 C C . ASN A 1 104 ? 34.813 10.540 -22.203 1.00 87.25 104 ASN A C 1
ATOM 879 O O . ASN A 1 104 ? 34.185 10.429 -23.254 1.00 87.25 104 ASN A O 1
ATOM 883 N N . GLN A 1 105 ? 35.297 11.719 -21.785 1.00 93.94 105 GLN A N 1
ATOM 884 C CA . GLN A 1 105 ? 35.063 13.010 -22.449 1.00 93.94 105 GLN A CA 1
ATOM 885 C C . GLN A 1 105 ? 33.590 13.219 -22.834 1.00 93.94 105 GLN A C 1
ATOM 887 O O . GLN A 1 105 ? 33.257 13.643 -23.944 1.00 93.94 105 GLN A O 1
ATOM 892 N N . SER A 1 106 ? 32.694 12.905 -21.904 1.00 95.69 106 SER A N 1
ATOM 893 C CA . SER A 1 106 ? 31.260 12.858 -22.148 1.00 95.69 106 SER A CA 1
ATOM 894 C C . SER A 1 106 ? 30.498 13.787 -21.213 1.00 95.69 106 SER A C 1
ATOM 896 O O . SER A 1 106 ? 30.999 14.281 -20.196 1.00 95.69 106 SER A O 1
ATOM 898 N N . LYS A 1 107 ? 29.254 14.068 -21.591 1.00 97.00 107 LYS A N 1
ATOM 899 C CA . LYS A 1 107 ? 28.274 14.710 -20.729 1.00 97.00 107 LYS A CA 1
ATOM 900 C C . LYS A 1 107 ? 27.050 13.823 -20.644 1.00 97.00 107 LYS A C 1
ATOM 902 O O . LYS A 1 107 ? 26.395 13.595 -21.660 1.00 97.00 107 LYS A O 1
ATOM 907 N N . GLN A 1 108 ? 26.738 13.397 -19.432 1.00 96.81 108 GLN A N 1
ATOM 908 C CA . GLN A 1 108 ? 25.523 12.678 -19.103 1.00 96.81 108 GLN A CA 1
ATOM 909 C C . GLN A 1 108 ? 24.404 13.671 -18.812 1.00 96.81 108 GLN A C 1
ATOM 911 O O . GLN A 1 108 ? 24.577 14.622 -18.044 1.00 96.81 108 GLN A O 1
ATOM 916 N N . ILE A 1 109 ? 23.255 13.454 -19.440 1.00 97.94 109 ILE A N 1
ATOM 917 C CA . ILE A 1 109 ? 22.038 14.228 -19.239 1.00 97.94 109 ILE A CA 1
ATOM 918 C C . ILE A 1 109 ? 21.028 13.315 -18.558 1.00 97.94 109 ILE A C 1
ATOM 920 O O . ILE A 1 109 ? 20.745 12.225 -19.047 1.00 97.94 109 ILE A O 1
ATOM 924 N N . GLN A 1 110 ? 20.456 13.795 -17.457 1.00 97.75 110 GLN A N 1
ATOM 925 C CA . GLN A 1 110 ? 19.272 13.203 -16.845 1.00 97.75 110 GLN A CA 1
ATOM 926 C C . GLN A 1 110 ? 18.122 14.195 -16.964 1.00 97.75 110 GLN A C 1
ATOM 928 O O . GLN A 1 110 ? 18.274 15.394 -16.697 1.00 97.75 110 GLN A O 1
ATOM 933 N N . ALA A 1 111 ? 16.967 13.694 -17.371 1.00 97.06 111 ALA A N 1
ATOM 934 C CA . ALA A 1 111 ? 15.757 14.465 -17.527 1.00 97.06 111 ALA A CA 1
ATOM 935 C C . ALA A 1 111 ? 14.569 13.721 -16.911 1.00 97.06 111 ALA A C 1
ATOM 937 O O . ALA A 1 111 ? 14.518 12.494 -16.882 1.00 97.06 111 ALA A O 1
ATOM 938 N N . ARG A 1 112 ? 13.609 14.488 -16.402 1.00 97.12 112 ARG A N 1
ATOM 939 C CA . ARG A 1 112 ? 12.386 13.990 -15.765 1.00 97.12 112 ARG A CA 1
ATOM 940 C C . ARG A 1 112 ? 11.177 14.538 -16.497 1.00 97.12 112 ARG A C 1
ATOM 942 O O . ARG A 1 112 ? 11.233 15.666 -16.991 1.00 97.12 112 ARG A O 1
ATOM 949 N N . SER A 1 113 ? 10.103 13.766 -16.560 1.00 96.31 113 SER A N 1
ATOM 950 C CA . SER A 1 113 ? 8.853 14.216 -17.172 1.00 96.31 113 SER A CA 1
ATOM 951 C C . SER A 1 113 ? 8.324 15.503 -16.514 1.00 96.31 113 SER A C 1
ATOM 953 O O . SER A 1 113 ? 8.628 15.786 -15.351 1.00 96.31 113 SER A O 1
ATOM 955 N N . LEU A 1 114 ? 7.610 16.355 -17.262 1.00 95.62 114 LEU A N 1
ATOM 956 C CA . LEU A 1 114 ? 7.341 17.748 -16.853 1.00 95.62 114 LEU A CA 1
ATOM 957 C C . LEU A 1 114 ? 6.624 17.906 -15.502 1.00 95.62 114 LEU A C 1
ATOM 959 O O . LEU A 1 114 ? 6.799 18.947 -14.861 1.00 95.62 114 LEU A O 1
ATOM 963 N N . GLN A 1 115 ? 5.844 16.921 -15.051 1.00 95.06 115 GLN A N 1
ATOM 964 C CA . GLN A 1 115 ? 5.178 16.937 -13.741 1.00 95.06 115 GLN A CA 1
ATOM 965 C C . GLN A 1 115 ? 6.176 17.043 -12.588 1.00 95.06 115 GLN A C 1
ATOM 967 O O . GLN A 1 115 ? 5.862 17.635 -11.561 1.00 95.06 115 GLN A O 1
ATOM 972 N N . TYR A 1 116 ? 7.426 16.620 -12.793 1.00 95.31 116 TYR A N 1
ATOM 973 C CA . TYR A 1 116 ? 8.523 16.805 -11.844 1.00 95.31 116 TYR A CA 1
ATOM 974 C C . TYR A 1 116 ? 8.698 18.261 -11.386 1.00 95.31 116 TYR A C 1
ATOM 976 O O . TYR A 1 116 ? 9.150 18.529 -10.273 1.00 95.31 116 TYR A O 1
ATOM 984 N N . LEU A 1 117 ? 8.332 19.231 -12.231 1.00 94.75 117 LEU A N 1
ATOM 985 C CA . LEU A 1 117 ? 8.403 20.654 -11.905 1.00 94.75 117 LEU A CA 1
ATOM 986 C C . LEU A 1 117 ? 7.452 21.061 -10.767 1.00 94.75 117 LEU A C 1
ATOM 988 O O . LEU A 1 117 ? 7.742 22.046 -10.086 1.00 94.75 117 LEU A O 1
ATOM 992 N N . LEU A 1 118 ? 6.370 20.305 -10.530 1.00 95.75 118 LEU A N 1
ATOM 993 C CA . LEU A 1 118 ? 5.399 20.547 -9.455 1.00 95.75 118 LEU A CA 1
ATOM 994 C C . LEU A 1 118 ? 6.018 20.425 -8.058 1.00 95.75 118 LEU A C 1
ATOM 996 O O . LEU A 1 118 ? 5.513 21.038 -7.121 1.00 95.75 118 LEU A O 1
ATOM 1000 N N . ARG A 1 119 ? 7.161 19.737 -7.920 1.00 93.62 119 ARG A N 1
ATOM 1001 C CA . ARG A 1 119 ? 7.897 19.642 -6.648 1.00 93.62 119 ARG A CA 1
ATOM 1002 C C . ARG A 1 119 ? 8.349 21.003 -6.097 1.00 93.62 119 ARG A C 1
ATOM 1004 O O . ARG A 1 119 ? 8.620 21.144 -4.906 1.00 93.62 119 ARG A O 1
ATOM 1011 N N . GLY A 1 120 ? 8.500 21.985 -6.992 1.00 90.50 120 GLY A N 1
ATOM 1012 C CA . GLY A 1 120 ? 8.923 23.345 -6.660 1.00 90.50 120 GLY A CA 1
ATOM 1013 C C . GLY A 1 120 ? 7.804 24.212 -6.084 1.00 90.50 120 GLY A C 1
ATOM 1014 O O . GLY A 1 120 ? 8.104 25.241 -5.487 1.00 90.50 120 GLY A O 1
ATOM 1015 N N . THR A 1 121 ? 6.540 23.808 -6.238 1.00 94.00 121 THR A N 1
ATOM 1016 C CA . THR A 1 121 ? 5.395 24.491 -5.627 1.00 94.00 121 THR A CA 1
ATOM 1017 C C . THR A 1 121 ? 5.037 23.783 -4.328 1.00 94.00 121 THR A C 1
ATOM 1019 O O . THR A 1 121 ? 4.929 22.557 -4.304 1.00 94.00 121 THR A O 1
ATOM 1022 N N . LYS A 1 122 ? 4.867 24.548 -3.248 1.00 92.94 122 LYS A N 1
ATOM 1023 C CA . LYS A 1 122 ? 4.640 24.023 -1.899 1.00 92.94 122 LYS A CA 1
ATOM 1024 C C . LYS A 1 122 ? 3.249 24.373 -1.379 1.00 92.94 122 LYS A C 1
ATOM 1026 O O . LYS A 1 122 ? 2.723 25.450 -1.660 1.00 92.94 122 LYS A O 1
ATOM 1031 N N . LEU A 1 123 ? 2.693 23.452 -0.607 1.00 90.75 123 LEU A N 1
ATOM 1032 C CA . LEU A 1 123 ? 1.505 23.594 0.220 1.00 90.75 123 LEU A CA 1
ATOM 1033 C C . LEU A 1 123 ? 1.945 23.568 1.685 1.00 90.75 123 LEU A C 1
ATOM 1035 O O . LEU A 1 123 ? 2.922 22.897 2.020 1.00 90.75 123 LEU A O 1
ATOM 1039 N N . TYR A 1 124 ? 1.224 24.281 2.546 1.00 89.25 124 TYR A N 1
ATOM 1040 C CA . TYR A 1 124 ? 1.483 24.296 3.982 1.00 89.25 124 TYR A CA 1
ATOM 1041 C C . TYR A 1 124 ? 0.213 23.910 4.738 1.00 89.25 124 TYR A C 1
ATOM 1043 O O . TYR A 1 124 ? -0.811 24.567 4.549 1.00 89.25 124 TYR A O 1
ATOM 1051 N N . ASN A 1 125 ? 0.285 22.861 5.564 1.00 86.56 125 ASN A N 1
ATOM 1052 C CA . ASN A 1 125 ? -0.826 22.361 6.387 1.00 86.56 125 ASN A CA 1
ATOM 1053 C C . ASN A 1 125 ? -2.145 22.205 5.602 1.00 86.56 125 ASN A C 1
ATOM 1055 O O . ASN A 1 125 ? -3.163 22.816 5.932 1.00 86.56 125 ASN A O 1
ATOM 1059 N N . TYR A 1 126 ? -2.130 21.422 4.521 1.00 88.25 126 TYR A N 1
ATOM 1060 C CA . TYR A 1 126 ? -3.328 21.205 3.707 1.00 88.25 126 TYR A CA 1
ATOM 1061 C C . TYR A 1 126 ? -4.223 20.126 4.329 1.00 88.25 126 TYR A C 1
ATOM 1063 O O . TYR A 1 126 ? -3.789 18.992 4.496 1.00 88.25 126 TYR A O 1
ATOM 1071 N N . GLU A 1 127 ? -5.483 20.449 4.621 1.00 87.31 127 GLU A N 1
ATOM 1072 C CA . GLU A 1 127 ? -6.431 19.507 5.240 1.00 87.31 127 GLU A CA 1
ATOM 1073 C C . GLU A 1 127 ? -7.819 19.559 4.597 1.00 87.31 127 GLU A C 1
ATOM 1075 O O . GLU A 1 127 ? -8.496 20.571 4.701 1.00 87.31 127 GLU A O 1
ATOM 1080 N N . ALA A 1 128 ? -8.298 18.485 3.986 1.00 84.31 128 ALA A N 1
ATOM 1081 C CA . ALA A 1 128 ? -9.675 18.346 3.517 1.00 84.31 128 ALA A CA 1
ATOM 1082 C C . ALA A 1 128 ? -10.331 17.170 4.244 1.00 84.31 128 ALA A C 1
ATOM 1084 O O . ALA A 1 128 ? -9.772 16.085 4.237 1.00 84.31 128 ALA A O 1
ATOM 1085 N N . ILE A 1 129 ? -11.498 17.352 4.865 1.00 75.50 129 ILE A N 1
ATOM 1086 C CA . ILE A 1 129 ? -12.099 16.310 5.723 1.00 75.50 129 ILE A CA 1
ATOM 1087 C C . ILE A 1 129 ? -12.942 15.314 4.909 1.00 75.50 129 ILE A C 1
ATOM 1089 O O . ILE A 1 129 ? -12.894 14.112 5.152 1.00 75.50 129 ILE A O 1
ATOM 1093 N N . SER A 1 130 ? -13.716 15.791 3.930 1.00 82.94 130 SER A N 1
ATOM 1094 C CA . SER A 1 130 ? -14.613 14.946 3.124 1.00 82.94 130 SER A CA 1
ATOM 1095 C C . SER A 1 130 ? -14.863 15.564 1.750 1.00 82.94 130 SER A C 1
ATOM 1097 O O . SER A 1 130 ? -15.942 16.083 1.455 1.00 82.94 130 SER A O 1
ATOM 1099 N N . TYR A 1 131 ? -13.817 15.603 0.925 1.00 88.31 131 TYR A N 1
ATOM 1100 C CA . TYR A 1 131 ? -13.859 16.224 -0.403 1.00 88.31 131 TYR A CA 1
ATOM 1101 C C . TYR A 1 131 ? -13.729 15.165 -1.494 1.00 88.31 131 TYR A C 1
ATOM 1103 O O . TYR A 1 131 ? -13.173 14.094 -1.265 1.00 88.31 131 TYR A O 1
ATOM 1111 N N . THR A 1 132 ? -14.232 15.478 -2.681 1.00 91.94 132 THR A N 1
ATOM 1112 C CA . THR A 1 132 ? -13.977 14.766 -3.940 1.00 91.94 132 THR A CA 1
ATOM 1113 C C . THR A 1 132 ? -12.612 15.147 -4.521 1.00 91.94 132 THR A C 1
ATOM 1115 O O . THR A 1 132 ? -12.029 16.169 -4.151 1.00 91.94 132 THR A O 1
ATOM 1118 N N . ILE A 1 133 ? -12.116 14.373 -5.495 1.00 94.38 133 ILE A N 1
ATOM 1119 C CA . ILE A 1 133 ? -10.889 14.715 -6.243 1.00 94.38 133 ILE A CA 1
ATOM 1120 C C . ILE A 1 133 ? -10.993 16.127 -6.830 1.00 94.38 133 ILE A C 1
ATOM 1122 O O . ILE A 1 133 ? -10.064 16.920 -6.703 1.00 94.38 133 ILE A O 1
ATOM 1126 N N . GLN A 1 134 ? -12.136 16.475 -7.425 1.00 96.12 134 GLN A N 1
ATOM 1127 C CA . GLN A 1 134 ? -12.335 17.785 -8.040 1.00 96.12 134 GLN A CA 1
ATOM 1128 C C . GLN A 1 134 ? -12.248 18.928 -7.018 1.00 96.12 134 GLN A C 1
ATOM 1130 O O . GLN A 1 134 ? -11.572 19.924 -7.278 1.00 96.12 134 GLN A O 1
ATOM 1135 N N . GLU A 1 135 ? -12.884 18.777 -5.854 1.00 94.94 135 GLU A N 1
ATOM 1136 C CA . GLU A 1 135 ? -12.842 19.769 -4.770 1.00 94.94 135 GLU A CA 1
ATOM 1137 C C . GLU A 1 135 ? -11.426 19.922 -4.186 1.00 94.94 135 GLU A C 1
ATOM 1139 O O . GLU A 1 135 ? -11.020 21.027 -3.833 1.00 94.94 135 GLU A O 1
ATOM 1144 N N . ILE A 1 136 ? -10.632 18.849 -4.120 1.00 95.38 136 ILE A N 1
ATOM 1145 C CA . ILE A 1 136 ? -9.240 18.917 -3.639 1.00 95.38 136 ILE A CA 1
ATOM 1146 C C . ILE A 1 136 ? -8.333 19.580 -4.684 1.00 95.38 136 ILE A C 1
ATOM 1148 O O . ILE A 1 136 ? -7.505 20.435 -4.357 1.00 95.38 136 ILE A O 1
ATOM 1152 N N . VAL A 1 137 ? -8.493 19.208 -5.956 1.00 96.69 137 VAL A N 1
ATOM 1153 C CA . VAL A 1 137 ? -7.626 19.663 -7.049 1.00 96.69 137 VAL A CA 1
ATOM 1154 C C . VAL A 1 137 ? -7.879 21.122 -7.416 1.00 96.69 137 VAL A C 1
ATOM 1156 O O . VAL A 1 137 ? -6.927 21.905 -7.485 1.00 96.69 137 VAL A O 1
ATOM 1159 N N . ASN A 1 138 ? -9.147 21.501 -7.590 1.00 95.19 138 ASN A N 1
ATOM 1160 C CA . ASN A 1 138 ? -9.545 22.843 -8.024 1.00 95.19 138 ASN A CA 1
ATOM 1161 C C . ASN A 1 138 ? -9.924 23.769 -6.857 1.00 95.19 138 ASN A C 1
ATOM 1163 O O . ASN A 1 138 ? -9.876 24.990 -7.006 1.00 95.19 138 ASN A O 1
ATOM 1167 N N . GLY A 1 139 ? -10.231 23.210 -5.686 1.00 92.44 139 GLY A N 1
ATOM 1168 C CA . GLY A 1 139 ? -10.679 23.944 -4.505 1.00 92.44 139 GLY A CA 1
ATOM 1169 C C . GLY A 1 139 ? -12.174 23.779 -4.245 1.00 92.44 139 GLY A C 1
ATOM 1170 O O . GLY A 1 139 ? -12.937 23.349 -5.111 1.00 92.44 139 GLY A O 1
ATOM 1171 N N . ASN A 1 140 ? -12.589 24.149 -3.036 1.00 91.06 140 ASN A N 1
ATOM 1172 C CA . ASN A 1 140 ? -13.977 24.116 -2.594 1.00 91.06 140 ASN A CA 1
ATOM 1173 C C . ASN A 1 140 ? -14.401 25.533 -2.197 1.00 91.06 140 ASN A C 1
ATOM 1175 O O . ASN A 1 140 ? -13.842 26.120 -1.271 1.00 91.06 140 ASN A O 1
ATOM 1179 N N . GLN A 1 141 ? -15.375 26.091 -2.916 1.00 84.19 141 GLN A N 1
ATOM 1180 C CA . GLN A 1 141 ? -15.833 27.459 -2.679 1.00 84.19 141 GLN A CA 1
ATOM 1181 C C . GLN A 1 141 ? -16.628 27.604 -1.378 1.00 84.19 141 GLN A C 1
ATOM 1183 O O . GLN A 1 141 ? -16.509 28.641 -0.732 1.00 84.19 141 GLN A O 1
ATOM 1188 N N . LEU A 1 142 ? -17.396 26.582 -0.983 1.00 83.81 142 LEU A N 1
ATOM 1189 C CA . LEU A 1 142 ? -18.226 26.617 0.228 1.00 83.81 142 LEU A CA 1
ATOM 1190 C C . LEU A 1 142 ? -17.362 26.747 1.485 1.00 83.81 142 LEU A C 1
ATOM 1192 O O . LEU A 1 142 ? -17.682 27.519 2.382 1.00 83.81 142 LEU A O 1
ATOM 1196 N N . ASP A 1 143 ? -16.213 26.076 1.480 1.00 81.81 143 ASP A N 1
ATOM 1197 C CA . ASP A 1 143 ? -15.265 26.075 2.595 1.00 81.81 143 ASP A CA 1
ATOM 1198 C C . ASP A 1 143 ? -14.117 27.085 2.401 1.00 81.81 143 ASP A C 1
ATOM 1200 O O . ASP A 1 143 ? -13.123 27.058 3.130 1.00 81.81 143 ASP A O 1
ATOM 1204 N N . ASN A 1 144 ? -14.214 27.958 1.386 1.00 87.75 144 ASN A N 1
ATOM 1205 C CA . ASN A 1 144 ? -13.181 28.925 0.994 1.00 87.75 144 ASN A CA 1
ATOM 1206 C C . ASN A 1 144 ? -11.773 28.298 0.866 1.00 87.75 144 ASN A C 1
ATOM 1208 O O . ASN A 1 144 ? -10.751 28.894 1.227 1.00 87.75 144 ASN A O 1
ATOM 1212 N N . LYS A 1 145 ? -11.711 27.062 0.362 1.00 90.19 145 LYS A N 1
ATOM 1213 C CA . LYS A 1 145 ? -10.479 26.282 0.279 1.00 90.19 145 LYS A CA 1
ATOM 1214 C C . LYS A 1 145 ? -9.881 26.343 -1.118 1.00 90.19 145 LYS A C 1
ATOM 1216 O O . LYS A 1 145 ? -10.524 25.995 -2.106 1.00 90.19 145 LYS A O 1
ATOM 1221 N N . ARG A 1 146 ? -8.608 26.735 -1.207 1.00 92.88 146 ARG A N 1
ATOM 1222 C CA . ARG A 1 146 ? -7.851 26.714 -2.468 1.00 92.88 146 ARG A CA 1
ATOM 1223 C C . ARG A 1 146 ? -7.496 25.280 -2.863 1.00 92.88 146 ARG A C 1
ATOM 1225 O O . ARG A 1 146 ? -7.140 24.479 -2.003 1.00 92.88 146 ARG A O 1
ATOM 1232 N N . GLY A 1 147 ? -7.560 24.978 -4.157 1.00 94.75 147 GLY A N 1
ATOM 1233 C CA . GLY A 1 147 ? -7.142 23.683 -4.693 1.00 94.75 147 GLY A CA 1
ATOM 1234 C C . GLY A 1 147 ? -5.625 23.505 -4.717 1.00 94.75 147 GLY A C 1
ATOM 1235 O O . GLY A 1 147 ? -4.880 24.487 -4.786 1.00 94.75 147 GLY A O 1
ATOM 1236 N N . ILE A 1 148 ? -5.158 22.254 -4.709 1.00 95.88 148 ILE A N 1
ATOM 1237 C CA . ILE A 1 148 ? -3.716 21.941 -4.707 1.00 95.88 148 ILE A CA 1
ATOM 1238 C C . ILE A 1 148 ? -2.998 22.392 -5.992 1.00 95.88 148 ILE A C 1
ATOM 1240 O O . ILE A 1 148 ? -1.794 22.638 -5.961 1.00 95.88 148 ILE A O 1
ATOM 1244 N N . LEU A 1 149 ? -3.720 22.566 -7.109 1.00 96.69 149 LEU A N 1
ATOM 1245 C CA . LEU A 1 149 ? -3.153 23.048 -8.378 1.00 96.69 149 LEU A CA 1
ATOM 1246 C C . LEU A 1 149 ? -3.207 24.573 -8.565 1.00 96.69 149 LEU A C 1
ATOM 1248 O O . LEU A 1 149 ? -2.664 25.064 -9.555 1.00 96.69 149 LEU A O 1
ATOM 1252 N N . TYR A 1 150 ? -3.799 25.332 -7.633 1.00 94.12 150 TYR A N 1
ATOM 1253 C CA . TYR A 1 150 ? -4.096 26.768 -7.790 1.00 94.12 150 TYR A CA 1
ATOM 1254 C C . TYR A 1 150 ? -2.896 27.627 -8.247 1.00 94.12 150 TYR A C 1
ATOM 1256 O O . TYR A 1 150 ? -3.056 28.524 -9.067 1.00 94.12 150 TYR A O 1
ATOM 1264 N N . ASN A 1 151 ? -1.686 27.338 -7.753 1.00 92.38 151 ASN A N 1
ATOM 1265 C CA . ASN A 1 151 ? -0.452 28.068 -8.087 1.00 92.38 151 ASN A CA 1
ATOM 1266 C C . ASN A 1 151 ? 0.424 27.329 -9.112 1.00 92.38 151 ASN A C 1
ATOM 1268 O O . ASN A 1 151 ? 1.657 27.377 -9.059 1.00 92.38 151 ASN A O 1
ATOM 1272 N N . THR A 1 152 ? -0.192 26.591 -10.030 1.00 96.00 152 THR A N 1
ATOM 1273 C CA . THR A 1 152 ? 0.525 25.799 -11.029 1.00 96.00 152 THR A CA 1
ATOM 1274 C C . THR A 1 152 ? -0.003 26.070 -12.431 1.00 96.00 152 THR A C 1
ATOM 1276 O O . THR A 1 152 ? -1.083 26.615 -12.620 1.00 96.00 152 THR A O 1
ATOM 1279 N N . ALA A 1 153 ? 0.776 25.673 -13.436 1.00 94.31 153 ALA A N 1
ATOM 1280 C CA . ALA A 1 153 ? 0.328 25.668 -14.827 1.00 94.31 153 ALA A CA 1
ATOM 1281 C C . ALA A 1 153 ? -0.362 24.348 -15.220 1.00 94.31 153 ALA A C 1
ATOM 1283 O O . ALA A 1 153 ? -0.530 24.105 -16.412 1.00 94.31 153 ALA A O 1
ATOM 1284 N N . TRP A 1 154 ? -0.650 23.475 -14.249 1.00 97.75 154 TRP A N 1
ATOM 1285 C CA . TRP A 1 154 ? -1.316 22.197 -14.470 1.00 97.75 154 TRP A CA 1
ATOM 1286 C C . TRP A 1 154 ? -2.807 22.320 -14.172 1.00 97.75 154 TRP A C 1
ATOM 1288 O O . TRP A 1 154 ? -3.213 23.109 -13.323 1.00 97.75 154 TRP A O 1
ATOM 1298 N N . SER A 1 155 ? -3.616 21.528 -14.867 1.00 97.81 155 SER A N 1
ATOM 1299 C CA . SER A 1 155 ? -5.069 21.499 -14.695 1.00 97.81 155 SER A CA 1
ATOM 1300 C C . SER A 1 155 ? -5.590 20.074 -14.533 1.00 97.81 155 SER A C 1
ATOM 1302 O O . SER A 1 155 ? -4.932 19.106 -14.921 1.00 97.81 155 SER A O 1
ATOM 1304 N N . LEU A 1 156 ? -6.766 19.956 -13.922 1.00 98.12 156 LEU A N 1
ATOM 1305 C CA . LEU A 1 156 ? -7.478 18.694 -13.783 1.00 98.12 156 LEU A CA 1
ATOM 1306 C C . LEU A 1 156 ? -8.062 18.260 -15.131 1.00 98.12 156 LEU A C 1
ATOM 1308 O O . LEU A 1 156 ? -8.704 19.055 -15.815 1.00 98.12 156 LEU A O 1
ATOM 1312 N N . GLY A 1 157 ? -7.846 16.998 -15.485 1.00 97.94 157 GLY A N 1
ATOM 1313 C CA . GLY A 1 157 ? -8.404 16.358 -16.667 1.00 97.94 157 GLY A CA 1
ATOM 1314 C C . GLY A 1 157 ? -9.553 15.424 -16.333 1.00 97.94 157 GLY A C 1
ATOM 1315 O O . GLY A 1 157 ? -10.470 15.765 -15.588 1.00 97.94 157 GLY A O 1
ATOM 1316 N N . HIS A 1 158 ? -9.491 14.231 -16.917 1.00 97.12 158 HIS A N 1
ATOM 1317 C CA . HIS A 1 158 ? -10.489 13.191 -16.718 1.00 97.12 158 HIS A CA 1
ATOM 1318 C C . HIS A 1 158 ? -10.451 12.643 -15.286 1.00 97.12 158 HIS A C 1
ATOM 1320 O O . HIS A 1 158 ? -9.381 12.518 -14.689 1.00 97.12 158 HIS A O 1
ATOM 1326 N N . ILE A 1 159 ? -11.624 12.300 -14.759 1.00 97.06 159 ILE A N 1
ATOM 1327 C CA . ILE A 1 159 ? -11.795 11.518 -13.533 1.00 97.06 159 ILE A CA 1
ATOM 1328 C C . ILE A 1 159 ? -12.773 10.398 -13.880 1.00 97.06 159 ILE A C 1
ATOM 1330 O O . ILE A 1 159 ? -13.852 10.696 -14.395 1.00 97.06 159 ILE A O 1
ATOM 1334 N N . ASP A 1 160 ? -12.433 9.142 -13.602 1.00 92.00 160 ASP A N 1
ATOM 1335 C CA . ASP A 1 160 ? -13.366 8.027 -13.804 1.00 92.00 160 ASP A CA 1
ATOM 1336 C C . ASP A 1 160 ? -14.623 8.152 -12.931 1.00 92.00 160 ASP A C 1
ATOM 1338 O O . ASP A 1 160 ? -14.580 8.652 -11.806 1.00 92.00 160 ASP A O 1
ATOM 1342 N N . GLU A 1 161 ? -15.770 7.698 -13.449 1.00 87.94 161 GLU A N 1
ATOM 1343 C CA . GLU A 1 161 ? -17.084 7.864 -12.801 1.00 87.94 161 GLU A CA 1
ATOM 1344 C C . GLU A 1 161 ? -17.129 7.290 -11.377 1.00 87.94 161 GLU A C 1
ATOM 1346 O O . GLU A 1 161 ? -17.700 7.910 -10.478 1.00 87.94 161 GLU A O 1
ATOM 1351 N N . THR A 1 162 ? -16.463 6.155 -11.146 1.00 81.56 162 THR A N 1
ATOM 1352 C CA . THR A 1 162 ? -16.344 5.501 -9.829 1.00 81.56 162 THR A CA 1
ATOM 1353 C C . THR A 1 162 ? -15.612 6.366 -8.796 1.00 81.56 162 THR A C 1
ATOM 1355 O O . THR A 1 162 ? -15.822 6.215 -7.590 1.00 81.56 162 THR A O 1
ATOM 1358 N N . LEU A 1 163 ? -14.778 7.306 -9.250 1.00 85.19 163 LEU A N 1
ATOM 1359 C CA . LEU A 1 163 ? -13.984 8.198 -8.409 1.00 85.19 163 LEU A CA 1
ATOM 1360 C C . LEU A 1 163 ? -14.627 9.579 -8.226 1.00 85.19 163 LEU A C 1
ATOM 1362 O O . LEU A 1 163 ? -14.374 10.229 -7.210 1.00 85.19 163 LEU A O 1
ATOM 1366 N N . LYS A 1 164 ? -15.463 10.040 -9.168 1.00 86.88 164 LYS A N 1
ATOM 1367 C CA . LYS A 1 164 ? -16.021 11.410 -9.174 1.00 86.88 164 LYS A CA 1
ATOM 1368 C C . LYS A 1 164 ? -16.818 11.759 -7.919 1.00 86.88 164 LYS A C 1
ATOM 1370 O O . LYS A 1 164 ? -16.705 12.874 -7.415 1.00 86.88 164 LYS A O 1
ATOM 1375 N N . THR A 1 165 ? -17.639 10.830 -7.436 1.00 78.88 165 THR A N 1
ATOM 1376 C CA . THR A 1 165 ? -18.543 11.047 -6.291 1.00 78.88 165 THR A CA 1
ATOM 1377 C C . THR A 1 165 ? -17.934 10.617 -4.962 1.00 78.88 165 THR A C 1
ATOM 1379 O O . THR A 1 165 ? -18.458 10.955 -3.898 1.00 78.88 165 THR A O 1
ATOM 1382 N N . LYS A 1 166 ? -16.814 9.887 -5.006 1.00 77.06 166 LYS A N 1
ATOM 1383 C CA . LYS A 1 166 ? -16.111 9.401 -3.823 1.00 77.06 166 LYS A CA 1
ATOM 1384 C C . LYS A 1 166 ? -15.606 10.600 -3.025 1.00 77.06 166 LYS A C 1
ATOM 1386 O O . LYS A 1 166 ? -15.011 11.515 -3.586 1.00 77.06 166 LYS A O 1
ATOM 1391 N N . LYS A 1 167 ? -15.836 10.594 -1.711 1.00 77.12 167 LYS A N 1
ATOM 1392 C CA . LYS A 1 167 ? -15.306 11.603 -0.787 1.00 77.12 167 LYS A CA 1
ATOM 1393 C C . LYS A 1 167 ? -14.333 10.964 0.190 1.00 77.12 167 LYS A C 1
ATOM 1395 O O . LYS A 1 167 ? -14.585 9.867 0.703 1.00 77.12 167 LYS A O 1
ATOM 1400 N N . ARG A 1 168 ? -13.204 11.632 0.418 1.00 76.12 168 ARG A N 1
ATOM 1401 C CA . ARG A 1 168 ? -12.151 11.184 1.336 1.00 76.12 168 ARG A CA 1
ATOM 1402 C C . ARG A 1 168 ? -11.552 12.366 2.088 1.00 76.12 168 ARG A C 1
ATOM 1404 O O . ARG A 1 168 ? -11.528 13.489 1.583 1.00 76.12 168 ARG A O 1
ATOM 1411 N N . GLY A 1 169 ? -11.062 12.070 3.287 1.00 75.12 169 GLY A N 1
ATOM 1412 C CA . GLY A 1 169 ? -10.250 12.984 4.073 1.00 75.12 169 GLY A CA 1
ATOM 1413 C C . GLY A 1 169 ? -8.771 12.878 3.705 1.00 75.12 169 GLY A C 1
ATOM 1414 O O . GLY A 1 169 ? -8.255 11.774 3.518 1.00 75.12 169 GLY A O 1
ATOM 1415 N N . ILE A 1 170 ? -8.089 14.017 3.601 1.00 80.06 170 ILE A N 1
ATOM 1416 C CA . ILE A 1 170 ? -6.653 14.130 3.354 1.00 80.06 170 ILE A CA 1
ATOM 1417 C C . ILE A 1 170 ? -6.074 15.225 4.239 1.00 80.06 170 ILE A C 1
ATOM 1419 O O . ILE A 1 170 ? -6.486 16.378 4.144 1.00 80.06 170 ILE A O 1
ATOM 1423 N N . THR A 1 171 ? -5.053 14.874 5.015 1.00 80.56 171 THR A N 1
ATOM 1424 C CA . THR A 1 171 ? -4.292 15.814 5.840 1.00 80.56 171 THR A CA 1
ATOM 1425 C C . THR A 1 171 ? -2.815 15.702 5.487 1.00 80.56 171 THR A C 1
ATOM 1427 O O . THR A 1 171 ? -2.256 14.608 5.470 1.00 80.56 171 THR A O 1
ATOM 1430 N N . MET A 1 172 ? -2.189 16.839 5.197 1.00 83.50 172 MET A N 1
ATOM 1431 C CA . MET A 1 172 ? -0.767 16.985 4.902 1.00 83.50 172 MET A CA 1
ATOM 1432 C C . MET A 1 172 ? -0.194 18.024 5.859 1.00 83.50 172 MET A C 1
ATOM 1434 O O . MET A 1 172 ? -0.450 19.221 5.714 1.00 83.50 172 MET A O 1
ATOM 1438 N N . SER A 1 173 ? 0.540 17.562 6.866 1.00 79.31 173 SER A N 1
ATOM 1439 C CA . SER A 1 173 ? 1.136 18.423 7.887 1.00 79.31 173 SER A CA 1
ATOM 1440 C C . SER A 1 173 ? 2.485 18.979 7.428 1.00 79.31 173 SER A C 1
ATOM 1442 O O . SER A 1 173 ? 3.289 18.279 6.819 1.00 79.31 173 SER A O 1
ATOM 1444 N N . GLY A 1 174 ? 2.761 20.233 7.774 1.00 84.31 174 GLY A N 1
ATOM 1445 C CA . GLY A 1 174 ? 3.989 20.926 7.405 1.00 84.31 174 GLY A CA 1
ATOM 1446 C C . GLY A 1 174 ? 4.027 21.330 5.933 1.00 84.31 174 GLY A C 1
ATOM 1447 O O . GLY A 1 174 ? 2.998 21.630 5.326 1.00 84.31 174 GLY A O 1
ATOM 1448 N N . GLU A 1 175 ? 5.237 21.389 5.378 1.00 88.88 175 GLU A N 1
ATOM 1449 C CA . GLU A 1 175 ? 5.467 21.707 3.970 1.00 88.88 175 GLU A CA 1
ATOM 1450 C C . GLU A 1 175 ? 5.376 20.437 3.111 1.00 88.88 175 GLU A C 1
ATOM 1452 O O . GLU A 1 175 ? 6.097 19.470 3.339 1.00 88.88 175 GLU A O 1
ATOM 1457 N N . THR A 1 176 ? 4.516 20.437 2.093 1.00 88.81 176 THR A N 1
ATOM 1458 C CA . THR A 1 176 ? 4.364 19.327 1.135 1.00 88.81 176 THR A CA 1
ATOM 1459 C C . THR A 1 176 ? 4.407 19.869 -0.286 1.00 88.81 176 THR A C 1
ATOM 1461 O O . THR A 1 176 ? 3.847 20.930 -0.564 1.00 88.81 176 THR A O 1
ATOM 1464 N N . SER A 1 177 ? 5.090 19.193 -1.214 1.00 94.88 177 SER A N 1
ATOM 1465 C CA . SER A 1 177 ? 5.087 19.652 -2.604 1.00 94.88 177 SER A CA 1
ATOM 1466 C C . SER A 1 177 ? 3.766 19.328 -3.300 1.00 94.88 177 SER A C 1
ATOM 1468 O O . SER A 1 177 ? 3.092 18.365 -2.948 1.00 94.88 177 SER A O 1
ATOM 1470 N N . VAL A 1 178 ? 3.388 20.104 -4.319 1.00 95.88 178 VAL A N 1
ATOM 1471 C CA . VAL A 1 178 ? 2.158 19.820 -5.078 1.00 95.88 178 VAL A CA 1
ATOM 1472 C C . VAL A 1 178 ? 2.227 18.449 -5.761 1.00 95.88 178 VAL A C 1
ATOM 1474 O O . VAL A 1 178 ? 1.206 17.779 -5.874 1.00 95.88 178 VAL A O 1
ATOM 1477 N N . LEU A 1 179 ? 3.417 18.001 -6.175 1.00 95.06 179 LEU A N 1
ATOM 1478 C CA . LEU A 1 179 ? 3.588 16.662 -6.744 1.00 95.06 179 LEU A CA 1
ATOM 1479 C C . LEU A 1 179 ? 3.259 15.572 -5.715 1.00 95.06 179 LEU A C 1
ATOM 1481 O O . LEU A 1 179 ? 2.442 14.699 -5.995 1.00 95.06 179 LEU A O 1
ATOM 1485 N N . ASP A 1 180 ? 3.829 15.677 -4.512 1.00 91.25 180 ASP A N 1
ATOM 1486 C CA . ASP A 1 180 ? 3.577 14.722 -3.424 1.00 91.25 180 ASP A CA 1
ATOM 1487 C C . ASP A 1 180 ? 2.111 14.761 -2.986 1.00 91.25 180 ASP A C 1
ATOM 1489 O O . ASP A 1 180 ? 1.519 13.729 -2.670 1.00 91.25 180 ASP A O 1
ATOM 1493 N N . ALA A 1 181 ? 1.492 15.943 -3.027 1.00 93.12 181 ALA A N 1
ATOM 1494 C CA . ALA A 1 181 ? 0.082 16.106 -2.718 1.00 93.12 181 ALA A CA 1
ATOM 1495 C C . ALA A 1 181 ? -0.822 15.368 -3.717 1.00 93.12 181 ALA A C 1
ATOM 1497 O O . ALA A 1 181 ? -1.794 14.731 -3.314 1.00 93.12 181 ALA A O 1
ATOM 1498 N N . ILE A 1 182 ? -0.493 15.411 -5.012 1.00 95.56 182 ILE A N 1
ATOM 1499 C CA . ILE A 1 182 ? -1.222 14.675 -6.053 1.00 95.56 182 ILE A CA 1
ATOM 1500 C C . ILE A 1 182 ? -1.012 13.164 -5.902 1.00 95.56 182 ILE A C 1
ATOM 1502 O O . ILE A 1 182 ? -1.971 12.411 -6.048 1.00 95.56 182 ILE A O 1
ATOM 1506 N N . TYR A 1 183 ? 0.200 12.713 -5.570 1.00 92.44 183 TYR A N 1
ATOM 1507 C CA . TYR A 1 183 ? 0.471 11.297 -5.288 1.00 92.44 183 TYR A CA 1
ATOM 1508 C C . TYR A 1 183 ? -0.297 10.795 -4.064 1.00 92.44 183 TYR A C 1
ATOM 1510 O O . TYR A 1 183 ? -0.969 9.772 -4.141 1.00 92.44 183 TYR A O 1
ATOM 1518 N N . THR A 1 184 ? -0.295 11.565 -2.975 1.00 87.25 184 THR A N 1
ATOM 1519 C CA . THR A 1 184 ? -1.082 11.262 -1.770 1.00 87.25 184 THR A CA 1
ATOM 1520 C C . THR A 1 184 ? -2.577 11.213 -2.088 1.00 87.25 184 THR A C 1
ATOM 1522 O O . THR A 1 184 ? -3.301 10.340 -1.613 1.00 87.25 184 THR A O 1
ATOM 1525 N N . LEU A 1 185 ? -3.059 12.142 -2.918 1.00 90.19 185 LEU A N 1
ATOM 1526 C CA . LEU A 1 185 ? -4.443 12.160 -3.381 1.00 90.19 185 LEU A CA 1
ATOM 1527 C C . LEU A 1 185 ? -4.783 10.905 -4.195 1.00 90.19 185 LEU A C 1
ATOM 1529 O O . LEU A 1 185 ? -5.802 10.270 -3.936 1.00 90.19 185 LEU A O 1
ATOM 1533 N N . ALA A 1 186 ? -3.931 10.527 -5.146 1.00 88.81 186 ALA A N 1
ATOM 1534 C CA . ALA A 1 186 ? -4.122 9.334 -5.959 1.00 88.81 186 ALA A CA 1
ATOM 1535 C C . ALA A 1 186 ? -4.117 8.055 -5.113 1.00 88.81 186 ALA A C 1
ATOM 1537 O O . ALA A 1 186 ? -4.984 7.206 -5.294 1.00 88.81 186 ALA A O 1
ATOM 1538 N N . GLU A 1 187 ? -3.225 7.951 -4.127 1.00 80.81 187 GLU A N 1
ATOM 1539 C CA . GLU A 1 187 ? -3.227 6.856 -3.156 1.00 80.81 187 GLU A CA 1
ATOM 1540 C C . GLU A 1 187 ? -4.554 6.792 -2.386 1.00 80.81 187 GLU A C 1
ATOM 1542 O O . GLU A 1 187 ? -5.214 5.761 -2.394 1.00 80.81 187 GLU A O 1
ATOM 1547 N N . LYS A 1 188 ? -5.004 7.898 -1.777 1.00 78.75 188 LYS A N 1
ATOM 1548 C CA . LYS A 1 188 ? -6.219 7.928 -0.935 1.00 78.75 188 LYS A CA 1
ATOM 1549 C C . LYS A 1 188 ? -7.506 7.596 -1.685 1.00 78.75 188 LYS A C 1
ATOM 1551 O O . LYS A 1 188 ? -8.466 7.101 -1.088 1.00 78.75 188 LYS A O 1
ATOM 1556 N N . PHE A 1 189 ? -7.550 7.917 -2.972 1.00 82.31 189 PHE A N 1
ATOM 1557 C CA . PHE A 1 189 ? -8.701 7.651 -3.831 1.00 82.31 189 PHE A CA 1
ATOM 1558 C C . PHE A 1 189 ? -8.579 6.363 -4.620 1.00 82.31 189 PHE A C 1
ATOM 1560 O O . PHE A 1 189 ? -9.583 5.919 -5.177 1.00 82.31 189 PHE A O 1
ATOM 1567 N N . ASN A 1 190 ? -7.395 5.755 -4.593 1.00 76.88 190 ASN A N 1
ATOM 1568 C CA . ASN A 1 190 ? -7.048 4.576 -5.358 1.00 76.88 190 ASN A CA 1
ATOM 1569 C C . ASN A 1 190 ? -7.095 4.790 -6.867 1.00 76.88 190 ASN A C 1
ATOM 1571 O O . ASN A 1 190 ? -7.648 4.004 -7.631 1.00 76.88 190 ASN A O 1
ATOM 1575 N N . ALA A 1 191 ? -6.540 5.924 -7.267 1.00 87.12 191 ALA A N 1
ATOM 1576 C CA . ALA A 1 191 ? -6.510 6.357 -8.639 1.00 87.12 191 ALA A CA 1
ATOM 1577 C C . ALA A 1 191 ? -5.139 6.096 -9.265 1.00 87.12 191 ALA A C 1
ATOM 1579 O O . ALA A 1 191 ? -4.098 6.248 -8.624 1.00 87.12 191 ALA A O 1
ATOM 1580 N N . ILE A 1 192 ? -5.144 5.795 -10.557 1.00 90.19 192 ILE A N 1
ATOM 1581 C CA . ILE A 1 192 ? -3.978 5.816 -11.428 1.00 90.19 192 ILE A CA 1
ATOM 1582 C C . ILE A 1 192 ? -3.884 7.190 -12.082 1.00 90.19 192 ILE A C 1
ATOM 1584 O O . ILE A 1 192 ? -4.804 7.643 -12.767 1.00 90.19 192 ILE A O 1
ATOM 1588 N N . LEU A 1 193 ? -2.748 7.853 -11.880 1.00 95.50 193 LEU A N 1
ATOM 1589 C CA . LEU A 1 193 ? -2.470 9.140 -12.506 1.00 95.50 193 LEU A CA 1
ATOM 1590 C C . LEU A 1 193 ? -2.033 8.969 -13.960 1.00 95.50 193 LEU A C 1
ATOM 1592 O O . LEU A 1 193 ? -1.141 8.181 -14.275 1.00 95.50 193 LEU A O 1
ATOM 1596 N N . VAL A 1 194 ? -2.604 9.787 -14.837 1.00 95.31 194 VAL A N 1
ATOM 1597 C CA . VAL A 1 194 ? -2.161 9.922 -16.227 1.00 95.31 194 VAL A CA 1
ATOM 1598 C C . VAL A 1 194 ? -1.786 11.371 -16.488 1.00 95.31 194 VAL A C 1
ATOM 1600 O O . VAL A 1 194 ? -2.597 12.283 -16.306 1.00 95.31 194 VAL A O 1
ATOM 1603 N N . TRP A 1 195 ? -0.542 11.569 -16.917 1.00 95.50 195 TRP A N 1
ATOM 1604 C CA . TRP A 1 195 ? 0.058 12.880 -17.123 1.00 95.50 195 TRP A CA 1
ATOM 1605 C C . TRP A 1 195 ? 0.112 13.229 -18.609 1.00 95.50 195 TRP A C 1
ATOM 1607 O O . TRP A 1 195 ? 0.857 12.625 -19.379 1.00 95.50 195 TRP A O 1
ATOM 1617 N N . ASP A 1 196 ? -0.627 14.259 -19.008 1.00 95.81 196 ASP A N 1
ATOM 1618 C CA . ASP A 1 196 ? -0.473 14.892 -20.313 1.00 95.81 196 ASP A CA 1
ATOM 1619 C C . ASP A 1 196 ? 0.517 16.054 -20.184 1.00 95.81 196 ASP A C 1
ATOM 1621 O O . ASP A 1 196 ? 0.173 17.165 -19.775 1.00 95.81 196 ASP A O 1
ATOM 1625 N N . THR A 1 197 ? 1.777 15.803 -20.529 1.00 95.44 197 THR A N 1
ATOM 1626 C CA . THR A 1 197 ? 2.839 16.822 -20.492 1.00 95.44 197 THR A CA 1
ATOM 1627 C C . THR A 1 197 ? 2.749 17.834 -21.639 1.00 95.44 197 THR A C 1
ATOM 1629 O O . THR A 1 197 ? 3.378 18.902 -21.592 1.00 95.44 197 THR A O 1
ATOM 1632 N N . GLU A 1 198 ? 1.972 17.540 -22.685 1.00 94.12 198 GLU A N 1
ATOM 1633 C CA . GLU A 1 198 ? 1.728 18.473 -23.779 1.00 94.12 198 GLU A CA 1
ATOM 1634 C C . GLU A 1 198 ? 0.814 19.604 -23.292 1.00 94.12 198 GLU A C 1
ATOM 1636 O O . GLU A 1 198 ? 1.172 20.783 -23.363 1.00 94.12 198 GLU A O 1
ATOM 1641 N N . ASN A 1 199 ? -0.308 19.237 -22.684 1.00 95.75 199 ASN A N 1
ATOM 1642 C CA . ASN A 1 199 ? -1.324 20.186 -22.238 1.00 95.75 199 ASN A CA 1
ATOM 1643 C C . ASN A 1 199 ? -1.227 20.539 -20.746 1.00 95.75 199 ASN A C 1
ATOM 1645 O O . ASN A 1 199 ? -1.945 21.419 -20.282 1.00 95.75 199 ASN A O 1
ATOM 1649 N N . LYS A 1 200 ? -0.310 19.898 -20.006 1.00 96.50 200 LYS A N 1
ATOM 1650 C CA . LYS A 1 200 ? -0.169 19.995 -18.542 1.00 96.50 200 LYS A CA 1
ATOM 1651 C C . LYS A 1 200 ? -1.472 19.628 -17.830 1.00 96.50 200 LYS A C 1
ATOM 1653 O O . LYS A 1 200 ? -1.988 20.381 -17.005 1.00 96.50 200 LYS A O 1
ATOM 1658 N N . ILE A 1 201 ? -2.007 18.460 -18.162 1.00 98.00 201 ILE A N 1
ATOM 1659 C CA . ILE A 1 201 ? -3.244 17.939 -17.580 1.00 98.00 201 ILE A CA 1
ATOM 1660 C C . ILE A 1 201 ? -2.918 16.699 -16.747 1.00 98.00 201 ILE A C 1
ATOM 1662 O O . ILE A 1 201 ? -2.167 15.833 -17.193 1.00 98.00 201 ILE A O 1
ATOM 1666 N N . VAL A 1 202 ? -3.483 16.613 -15.543 1.00 98.25 202 VAL A N 1
ATOM 1667 C CA . VAL A 1 202 ? -3.448 15.402 -14.713 1.00 98.25 202 VAL A CA 1
ATOM 1668 C C . VAL A 1 202 ? -4.838 14.782 -14.653 1.00 98.25 202 VAL A C 1
ATOM 1670 O O . VAL A 1 202 ? -5.810 15.462 -14.335 1.00 98.25 202 VAL A O 1
ATOM 1673 N N . SER A 1 203 ? -4.934 13.500 -14.992 1.00 98.00 203 SER A N 1
ATOM 1674 C CA . SER A 1 203 ? -6.184 12.730 -14.963 1.00 98.00 203 SER A CA 1
ATOM 1675 C C . SER A 1 203 ? -6.097 11.584 -13.957 1.00 98.00 203 SER A C 1
ATOM 1677 O O . SER A 1 203 ? -5.003 11.093 -13.680 1.00 98.00 203 SER A O 1
ATOM 1679 N N . PHE A 1 204 ? -7.247 11.163 -13.437 1.00 96.94 204 PHE A N 1
ATOM 1680 C CA . PHE A 1 204 ? -7.396 10.154 -12.392 1.00 96.94 204 PHE A CA 1
ATOM 1681 C C . PHE A 1 204 ? -8.278 9.019 -12.909 1.00 96.94 204 PHE A C 1
ATOM 1683 O O . PHE A 1 204 ? -9.472 9.214 -13.133 1.00 96.94 204 PHE A O 1
ATOM 1690 N N . TYR A 1 205 ? -7.692 7.844 -13.088 1.00 94.19 205 TYR A N 1
ATOM 1691 C CA . TYR A 1 205 ? -8.407 6.652 -13.530 1.00 94.19 205 TYR A CA 1
ATOM 1692 C C . TYR A 1 205 ? -8.563 5.655 -12.391 1.00 94.19 205 TYR A C 1
ATOM 1694 O O . TYR A 1 205 ? -7.725 5.604 -11.497 1.00 94.19 205 TYR A O 1
ATOM 1702 N N . ASP A 1 206 ? -9.613 4.853 -12.426 1.00 85.50 206 ASP A N 1
ATOM 1703 C CA . ASP A 1 206 ? -9.814 3.746 -11.508 1.00 85.50 206 ASP A CA 1
ATOM 1704 C C . ASP A 1 206 ? -8.829 2.621 -11.842 1.00 85.50 206 ASP A C 1
ATOM 1706 O O . ASP A 1 206 ? -8.728 2.172 -12.984 1.00 85.50 206 ASP A O 1
ATOM 1710 N N . GLU A 1 207 ? -8.073 2.165 -10.850 1.00 78.44 207 GLU A N 1
ATOM 1711 C CA . GLU A 1 207 ? -7.055 1.133 -11.034 1.00 78.44 207 GLU A CA 1
ATOM 1712 C C . GLU A 1 207 ? -7.596 -0.219 -11.518 1.00 78.44 207 GLU A C 1
ATOM 1714 O O . GLU A 1 207 ? -6.853 -0.955 -12.180 1.00 78.44 207 GLU A O 1
ATOM 1719 N N . GLU A 1 208 ? -8.861 -0.532 -11.216 1.00 74.00 208 GLU A N 1
ATOM 1720 C CA . GLU A 1 208 ? -9.517 -1.782 -11.606 1.00 74.00 208 GLU A CA 1
ATOM 1721 C C . GLU A 1 208 ? -9.850 -1.782 -13.100 1.00 74.00 208 GLU A C 1
ATOM 1723 O O . GLU A 1 208 ? -9.752 -2.812 -13.767 1.00 74.00 208 GLU A O 1
ATOM 1728 N N . THR A 1 209 ? -10.188 -0.612 -13.645 1.00 82.06 209 THR A N 1
ATOM 1729 C CA . THR A 1 209 ? -10.617 -0.463 -15.046 1.00 82.06 209 THR A CA 1
ATOM 1730 C C . THR A 1 209 ? -9.532 0.100 -15.962 1.00 82.06 209 THR A C 1
ATOM 1732 O O . THR A 1 209 ? -9.633 -0.014 -17.182 1.00 82.06 209 THR A O 1
ATOM 1735 N N . TYR A 1 210 ? -8.474 0.688 -15.399 1.00 87.31 210 TYR A N 1
ATOM 1736 C CA . TYR A 1 210 ? -7.403 1.289 -16.181 1.00 87.31 210 TYR A CA 1
ATOM 1737 C C . TYR A 1 210 ? -6.501 0.236 -16.833 1.00 87.31 210 TYR A C 1
ATOM 1739 O O . TYR A 1 210 ? -5.855 -0.555 -16.140 1.00 87.31 210 TYR A O 1
ATOM 1747 N N . GLY A 1 211 ? -6.367 0.311 -18.157 1.00 87.69 211 GLY A N 1
ATOM 1748 C CA . GLY A 1 211 ? -5.510 -0.565 -18.957 1.00 87.69 211 GLY A CA 1
ATOM 1749 C C . GLY A 1 211 ? -6.289 -1.629 -19.721 1.00 87.69 211 GLY A C 1
ATOM 1750 O O . GLY A 1 211 ? -7.374 -2.037 -19.318 1.00 87.69 211 GLY A O 1
ATOM 1751 N N . GLU A 1 212 ? -5.729 -2.084 -20.838 1.00 90.81 212 GLU A N 1
ATOM 1752 C CA . GLU A 1 212 ? -6.382 -3.058 -21.718 1.00 90.81 212 GLU A CA 1
ATOM 1753 C C . GLU A 1 212 ? -5.587 -4.369 -21.796 1.00 90.81 212 GLU A C 1
ATOM 1755 O O . GLU A 1 212 ? -4.360 -4.379 -21.695 1.00 90.81 212 GLU A O 1
ATOM 1760 N N . ASP A 1 213 ? -6.277 -5.494 -22.007 1.00 90.94 213 ASP A N 1
ATOM 1761 C CA . ASP A 1 213 ? -5.640 -6.758 -22.397 1.00 90.94 213 ASP A CA 1
ATOM 1762 C C . ASP A 1 213 ? -5.561 -6.825 -23.926 1.00 90.94 213 ASP A C 1
ATOM 1764 O O . ASP A 1 213 ? -6.453 -7.332 -24.610 1.00 90.94 213 ASP A O 1
ATOM 1768 N N . ASN A 1 214 ? -4.466 -6.295 -24.468 1.00 92.06 214 ASN A N 1
ATOM 1769 C CA . ASN A 1 214 ? -4.190 -6.285 -25.904 1.00 92.06 214 ASN A CA 1
ATOM 1770 C C . ASN A 1 214 ? -3.647 -7.637 -26.429 1.00 92.06 214 ASN A C 1
ATOM 1772 O O . ASN A 1 214 ? -3.256 -7.754 -27.598 1.00 92.06 214 ASN A O 1
ATOM 1776 N N . GLY A 1 215 ? -3.609 -8.682 -25.588 1.00 90.75 215 GLY A N 1
ATOM 1777 C CA . GLY A 1 215 ? -3.196 -10.036 -25.964 1.00 90.75 215 GLY A CA 1
ATOM 1778 C C . GLY A 1 215 ? -1.689 -10.203 -26.190 1.00 90.75 215 GLY A C 1
ATOM 1779 O O . GLY A 1 215 ? -1.274 -11.035 -27.006 1.00 90.75 215 GLY A O 1
ATOM 1780 N N . LEU A 1 216 ? -0.852 -9.400 -25.524 1.00 93.38 216 LEU A N 1
ATOM 1781 C CA . LEU A 1 216 ? 0.602 -9.573 -25.553 1.00 93.38 216 LEU A CA 1
ATOM 1782 C C . LEU A 1 216 ? 0.999 -10.783 -24.694 1.00 93.38 216 LEU A C 1
ATOM 1784 O O . LEU A 1 216 ? 0.804 -10.793 -23.480 1.00 93.38 216 LEU A O 1
ATOM 1788 N N . LEU A 1 217 ? 1.567 -11.804 -25.342 1.00 92.19 217 LEU A N 1
ATOM 1789 C CA . LEU A 1 217 ? 2.085 -13.013 -24.698 1.00 92.19 217 LEU A CA 1
ATOM 1790 C C . LEU A 1 217 ? 3.614 -12.978 -24.660 1.00 92.19 217 LEU A C 1
ATOM 1792 O O . LEU A 1 217 ? 4.255 -13.043 -25.714 1.00 92.19 217 LEU A O 1
ATOM 1796 N N . ILE A 1 218 ? 4.166 -12.956 -23.449 1.00 91.56 218 ILE A N 1
ATOM 1797 C CA . ILE A 1 218 ? 5.595 -13.089 -23.164 1.00 91.56 218 ILE A CA 1
ATOM 1798 C C . ILE A 1 218 ? 5.839 -14.495 -22.616 1.00 91.56 218 ILE A C 1
ATOM 1800 O O . ILE A 1 218 ? 5.263 -14.888 -21.603 1.00 91.56 218 ILE A O 1
ATOM 1804 N N . GLN A 1 219 ? 6.676 -15.285 -23.284 1.00 90.44 219 GLN A N 1
ATOM 1805 C CA . GLN A 1 219 ? 6.956 -16.650 -22.840 1.00 90.44 219 GLN A CA 1
ATOM 1806 C C . GLN A 1 219 ? 8.352 -17.115 -23.230 1.00 90.44 219 GLN A C 1
ATOM 1808 O O . GLN A 1 219 ? 8.996 -16.537 -24.103 1.00 90.44 219 GLN A O 1
ATOM 1813 N N . TYR A 1 220 ? 8.801 -18.212 -22.628 1.00 81.62 220 TYR A N 1
ATOM 1814 C CA . TYR A 1 220 ? 10.025 -18.885 -23.058 1.00 81.62 220 TYR A CA 1
ATOM 1815 C C . TYR A 1 220 ? 9.986 -19.167 -24.578 1.00 81.62 220 TYR A C 1
ATOM 1817 O O . TYR A 1 220 ? 8.998 -19.701 -25.083 1.00 81.62 220 TYR A O 1
ATOM 1825 N N . ASN A 1 221 ? 11.040 -18.777 -25.307 1.00 84.06 221 ASN A N 1
ATOM 1826 C CA . ASN A 1 221 ? 11.144 -18.775 -26.782 1.00 84.06 221 ASN A CA 1
ATOM 1827 C C . ASN A 1 221 ? 10.266 -17.753 -27.538 1.00 84.06 221 ASN A C 1
ATOM 1829 O O . ASN A 1 221 ? 10.201 -17.797 -28.768 1.00 84.06 221 ASN A O 1
ATOM 1833 N N . LYS A 1 222 ? 9.602 -16.818 -26.847 1.00 87.50 222 LYS A N 1
ATOM 1834 C CA . LYS A 1 222 ? 8.903 -15.677 -27.459 1.00 87.50 222 LYS A CA 1
ATOM 1835 C C . LYS A 1 222 ? 9.052 -14.427 -26.585 1.00 87.50 222 LYS A C 1
ATOM 1837 O O . LYS A 1 222 ? 8.343 -14.252 -25.596 1.00 87.50 222 LYS A O 1
ATOM 1842 N N . TYR A 1 223 ? 9.960 -13.551 -27.004 1.00 91.50 223 TYR A N 1
ATOM 1843 C CA . TYR A 1 223 ? 10.330 -12.275 -26.375 1.00 91.50 223 TYR A CA 1
ATOM 1844 C C . TYR A 1 223 ? 11.053 -12.369 -25.024 1.00 91.50 223 TYR A C 1
ATOM 1846 O O . TYR A 1 223 ? 11.927 -11.542 -24.787 1.00 91.50 223 TYR A O 1
ATOM 1854 N N . LEU A 1 224 ? 10.733 -13.344 -24.167 1.00 90.88 224 LEU A N 1
ATOM 1855 C CA . LEU A 1 224 ? 11.344 -13.488 -22.842 1.00 90.88 224 LEU A CA 1
ATOM 1856 C C . LEU A 1 224 ? 12.819 -13.908 -22.935 1.00 90.88 224 LEU A C 1
ATOM 1858 O O . LEU A 1 224 ? 13.109 -14.972 -23.483 1.00 90.88 224 LEU A O 1
ATOM 1862 N N . GLU A 1 225 ? 13.712 -13.114 -22.342 1.00 89.38 225 GLU A N 1
ATOM 1863 C CA . GLU A 1 225 ? 15.136 -13.443 -22.175 1.00 89.38 225 GLU A CA 1
ATOM 1864 C C . GLU A 1 225 ? 15.384 -14.032 -20.781 1.00 89.38 225 GLU A C 1
ATOM 1866 O O . GLU A 1 225 ? 15.921 -15.131 -20.635 1.00 89.38 225 GLU A O 1
ATOM 1871 N N . SER A 1 226 ? 14.936 -13.326 -19.739 1.00 87.75 226 SER A N 1
ATOM 1872 C CA . SER A 1 226 ? 15.022 -13.791 -18.357 1.00 87.75 226 SER A CA 1
ATOM 1873 C C . SER A 1 226 ? 13.828 -13.327 -17.528 1.00 87.75 226 SER A C 1
ATOM 1875 O O . SER A 1 226 ? 13.169 -12.336 -17.836 1.00 87.75 226 SER A O 1
ATOM 1877 N N . ILE A 1 227 ? 13.545 -14.071 -16.464 1.00 87.19 227 ILE A N 1
ATOM 1878 C CA . ILE A 1 227 ? 12.526 -13.756 -15.466 1.00 87.19 227 ILE A CA 1
ATOM 1879 C C . ILE A 1 227 ? 13.131 -13.976 -14.083 1.00 87.19 227 ILE A C 1
ATOM 1881 O O . ILE A 1 227 ? 13.846 -14.957 -13.860 1.00 87.19 227 ILE A O 1
ATOM 1885 N N . LYS A 1 228 ? 12.874 -13.039 -13.179 1.00 82.62 228 LYS A N 1
ATOM 1886 C CA . LYS A 1 228 ? 13.296 -13.057 -11.783 1.00 82.62 228 LYS A CA 1
ATOM 1887 C C . LYS A 1 228 ? 12.047 -12.945 -10.921 1.00 82.62 228 LYS A C 1
ATOM 1889 O O . LYS A 1 228 ? 11.233 -12.061 -11.160 1.00 82.62 228 LYS A O 1
ATOM 1894 N N . GLU A 1 229 ? 11.910 -13.832 -9.949 1.00 77.88 229 GLU A N 1
ATOM 1895 C CA . GLU A 1 229 ? 10.880 -13.776 -8.913 1.00 77.88 229 GLU A CA 1
ATOM 1896 C C . GLU A 1 229 ? 11.598 -13.566 -7.579 1.00 77.88 229 GLU A C 1
ATOM 1898 O O . GLU A 1 229 ? 12.517 -14.314 -7.244 1.00 77.88 229 GLU A O 1
ATOM 1903 N N . GLU A 1 230 ? 11.232 -12.508 -6.866 1.00 72.38 230 GLU A N 1
ATOM 1904 C CA . GLU A 1 230 ? 11.751 -12.179 -5.542 1.00 72.38 230 GLU A CA 1
ATOM 1905 C C . GLU A 1 230 ? 10.605 -12.170 -4.537 1.00 72.38 230 GLU A C 1
ATOM 1907 O O . GLU A 1 230 ? 9.560 -11.568 -4.782 1.00 72.38 230 GLU A O 1
ATOM 1912 N N . GLU A 1 231 ? 10.805 -12.811 -3.390 1.00 67.19 231 GLU A N 1
ATOM 1913 C CA . GLU A 1 231 ? 9.898 -12.682 -2.254 1.00 67.19 231 GLU A CA 1
ATOM 1914 C C . GLU A 1 231 ? 10.366 -11.520 -1.374 1.00 67.19 231 GLU A C 1
ATOM 1916 O O . GLU A 1 231 ? 11.536 -11.437 -1.005 1.00 67.19 231 GLU A O 1
ATOM 1921 N N . ASN A 1 232 ? 9.448 -10.615 -1.052 1.00 66.88 232 ASN A N 1
ATOM 1922 C CA . ASN A 1 232 ? 9.650 -9.517 -0.125 1.00 66.88 232 ASN A CA 1
ATOM 1923 C C . ASN A 1 232 ? 8.969 -9.863 1.217 1.00 66.88 232 ASN A C 1
ATOM 1925 O O . ASN A 1 232 ? 7.738 -9.736 1.323 1.00 66.88 232 ASN A O 1
ATOM 1929 N N . PRO A 1 233 ? 9.739 -10.326 2.221 1.00 67.69 233 PRO A N 1
ATOM 1930 C CA . PRO A 1 233 ? 9.212 -10.722 3.522 1.00 67.69 233 PRO A CA 1
ATOM 1931 C C . PRO A 1 233 ? 8.837 -9.528 4.406 1.00 67.69 233 PRO A C 1
ATOM 1933 O O . PRO A 1 233 ? 7.987 -9.704 5.268 1.00 67.69 233 PRO A O 1
ATOM 1936 N N . ASP A 1 234 ? 9.353 -8.317 4.151 1.00 69.62 234 ASP A N 1
ATOM 1937 C CA . ASP A 1 234 ? 9.034 -7.100 4.931 1.00 69.62 234 ASP A CA 1
ATOM 1938 C C . ASP A 1 234 ? 7.529 -6.778 4.913 1.00 69.62 234 ASP A C 1
ATOM 1940 O O . ASP A 1 234 ? 6.991 -5.989 5.700 1.00 69.62 234 ASP A O 1
ATOM 1944 N N . GLU A 1 235 ? 6.824 -7.366 3.948 1.00 69.75 235 GLU A N 1
ATOM 1945 C CA . GLU A 1 235 ? 5.404 -7.169 3.766 1.00 69.75 235 GLU A CA 1
ATOM 1946 C C . GLU A 1 235 ? 4.525 -8.150 4.547 1.00 69.75 235 GLU A C 1
ATOM 1948 O O . GLU A 1 235 ? 3.364 -7.824 4.810 1.00 69.75 235 GLU A O 1
ATOM 1953 N N . LEU A 1 236 ? 5.107 -9.268 4.990 1.00 80.25 236 LEU A N 1
ATOM 1954 C CA . LEU A 1 236 ? 4.463 -10.262 5.837 1.00 80.25 236 LEU A CA 1
ATOM 1955 C C . LEU A 1 236 ? 4.073 -9.649 7.190 1.00 80.25 236 LEU A C 1
ATOM 1957 O O . LEU A 1 236 ? 4.766 -8.802 7.749 1.00 80.25 236 LEU A O 1
ATOM 1961 N N . CYS A 1 237 ? 2.940 -10.082 7.723 1.00 86.81 237 CYS A N 1
ATOM 1962 C CA . CYS A 1 237 ? 2.458 -9.715 9.041 1.00 86.81 237 CYS A CA 1
ATOM 1963 C C . CYS A 1 237 ? 1.886 -10.961 9.713 1.00 86.81 237 CYS A C 1
ATOM 1965 O O . CYS A 1 237 ? 1.045 -11.645 9.128 1.00 86.81 237 CYS A O 1
ATOM 1967 N N . THR A 1 238 ? 2.310 -11.226 10.948 1.00 91.00 238 THR A N 1
ATOM 1968 C CA . THR A 1 238 ? 1.706 -12.243 11.821 1.00 91.00 238 THR A CA 1
ATOM 1969 C C . THR A 1 238 ? 0.969 -11.639 13.002 1.00 91.00 238 THR A C 1
ATOM 1971 O O . THR A 1 238 ? 0.171 -12.332 13.634 1.00 91.00 238 THR A O 1
ATOM 1974 N N . ILE A 1 239 ? 1.178 -10.346 13.273 1.00 93.06 239 ILE A N 1
ATOM 1975 C CA . ILE A 1 239 ? 0.513 -9.599 14.336 1.00 93.06 239 ILE A CA 1
ATOM 1976 C C . ILE A 1 239 ? 0.100 -8.218 13.824 1.00 93.06 239 ILE A C 1
ATOM 1978 O O . ILE A 1 239 ? 0.939 -7.348 13.583 1.00 93.06 239 ILE A O 1
ATOM 1982 N N . LEU A 1 240 ? -1.207 -7.979 13.732 1.00 91.50 240 LEU A N 1
ATOM 1983 C CA . LEU A 1 240 ? -1.751 -6.689 13.322 1.00 91.50 240 LEU A CA 1
ATOM 1984 C C . LEU A 1 240 ? -2.329 -5.934 14.522 1.00 91.50 240 LEU A C 1
ATOM 1986 O O . LEU A 1 240 ? -3.396 -6.284 15.025 1.00 91.50 240 LEU A O 1
ATOM 1990 N N . LYS A 1 241 ? -1.657 -4.866 14.959 1.00 93.56 241 LYS A N 1
ATOM 1991 C CA . LYS A 1 241 ? -2.183 -3.907 15.946 1.00 93.56 241 LYS A CA 1
ATOM 1992 C C . LYS A 1 241 ? -3.260 -3.043 15.298 1.00 93.56 241 LYS A C 1
ATOM 1994 O O . LYS A 1 241 ? -3.056 -2.563 14.186 1.00 93.56 241 LYS A O 1
ATOM 1999 N N . VAL A 1 242 ? -4.383 -2.830 15.979 1.00 87.31 242 VAL A N 1
ATOM 2000 C CA . VAL A 1 242 ? -5.552 -2.149 15.403 1.00 87.31 242 VAL A CA 1
ATOM 2001 C C . VAL A 1 242 ? -5.922 -0.925 16.231 1.00 87.31 242 VAL A C 1
ATOM 2003 O O . VAL A 1 242 ? -6.100 -1.034 17.442 1.00 87.31 242 VAL A O 1
ATOM 2006 N N . GLN A 1 243 ? -6.064 0.225 15.569 1.00 87.00 243 GLN A N 1
ATOM 2007 C CA . GLN A 1 243 ? -6.452 1.487 16.196 1.00 87.00 243 GLN A CA 1
ATOM 2008 C C . GLN A 1 243 ? -7.478 2.240 15.335 1.00 87.00 243 GLN A C 1
ATOM 2010 O O . GLN A 1 243 ? -7.254 2.490 14.149 1.00 87.00 243 GLN A O 1
ATOM 2015 N N . GLY A 1 244 ? -8.608 2.597 15.942 1.00 76.06 244 GLY A N 1
ATOM 2016 C CA . GLY A 1 244 ? -9.658 3.424 15.350 1.00 76.06 244 GLY A CA 1
ATOM 2017 C C . GLY A 1 244 ? -9.533 4.898 15.728 1.00 76.06 244 GLY A C 1
ATOM 2018 O O . GLY A 1 244 ? -8.527 5.339 16.293 1.00 76.06 244 GLY A O 1
ATOM 2019 N N . LYS A 1 245 ? -10.586 5.671 15.445 1.00 75.38 245 LYS A N 1
ATOM 2020 C CA . LYS A 1 245 ? -10.683 7.074 15.873 1.00 75.38 245 LYS A CA 1
ATOM 2021 C C . LYS A 1 245 ? -10.589 7.184 17.400 1.00 75.38 245 LYS A C 1
ATOM 2023 O O . LYS A 1 245 ? -11.025 6.288 18.103 1.00 75.38 245 LYS A O 1
ATOM 2028 N N . ASP A 1 246 ? -10.007 8.267 17.915 1.00 77.44 246 ASP A N 1
ATOM 2029 C CA . ASP A 1 246 ? -9.929 8.550 19.360 1.00 77.44 246 ASP A CA 1
ATOM 2030 C C . ASP A 1 246 ? -9.285 7.417 20.192 1.00 77.44 246 ASP A C 1
ATOM 2032 O O . ASP A 1 246 ? -9.533 7.278 21.386 1.00 77.44 246 ASP A O 1
ATOM 2036 N N . SER A 1 247 ? -8.399 6.630 19.566 1.00 76.19 247 SER A N 1
ATOM 2037 C CA . SER A 1 247 ? -7.767 5.434 20.146 1.00 76.19 247 SER A CA 1
ATOM 2038 C C . SER A 1 247 ? -8.737 4.304 20.498 1.00 76.19 247 SER A C 1
ATOM 2040 O O . SER A 1 247 ? -8.442 3.506 21.383 1.00 76.19 247 SER A O 1
ATOM 2042 N N . THR A 1 248 ? -9.865 4.195 19.789 1.00 76.81 248 THR A N 1
ATOM 2043 C CA . THR A 1 248 ? -10.730 3.012 19.849 1.00 76.81 248 THR A CA 1
ATOM 2044 C C . THR A 1 248 ? -9.920 1.745 19.549 1.00 76.81 248 THR A C 1
ATOM 2046 O O . THR A 1 248 ? -9.206 1.671 18.546 1.00 76.81 248 THR A O 1
ATOM 2049 N N . GLU A 1 249 ? -10.042 0.740 20.412 1.00 85.69 249 GLU A N 1
ATOM 2050 C CA . GLU A 1 249 ? -9.373 -0.557 20.293 1.00 85.69 249 GLU A CA 1
ATOM 2051 C C . GLU A 1 249 ? -10.384 -1.661 19.953 1.00 85.69 249 GLU A C 1
ATOM 2053 O O . GLU A 1 249 ? -11.593 -1.472 20.031 1.00 85.69 249 GLU A O 1
ATOM 2058 N N . ILE A 1 250 ? -9.890 -2.854 19.620 1.00 86.25 250 ILE A N 1
ATOM 2059 C CA . ILE A 1 250 ? -10.736 -4.022 19.326 1.00 86.25 250 ILE A CA 1
ATOM 2060 C C . ILE A 1 250 ? -10.797 -5.043 20.472 1.00 86.25 250 ILE A C 1
ATOM 2062 O O . ILE A 1 250 ? -11.398 -6.099 20.313 1.00 86.25 250 ILE A O 1
ATOM 2066 N N . SER A 1 251 ? -10.165 -4.782 21.621 1.00 84.81 251 SER A N 1
ATOM 2067 C CA . SER A 1 251 ? -10.021 -5.752 22.728 1.00 84.81 251 SER A CA 1
ATOM 2068 C C . SER A 1 251 ? -11.352 -6.190 23.354 1.00 84.81 251 SER A C 1
ATOM 2070 O O . SER A 1 251 ? -11.468 -7.289 23.911 1.00 84.81 251 SER A O 1
ATOM 2072 N N . SER A 1 252 ? -12.381 -5.352 23.253 1.00 74.94 252 SER A N 1
ATOM 2073 C CA . SER A 1 252 ? -13.755 -5.640 23.667 1.00 74.94 252 SER A CA 1
ATOM 2074 C C . SER A 1 252 ? -14.399 -6.746 22.821 1.00 74.94 252 SER A C 1
ATOM 2076 O O . SER A 1 252 ? -15.054 -7.620 23.392 1.00 74.94 252 SER A O 1
ATOM 2078 N N . ILE A 1 253 ? -14.175 -6.733 21.499 1.00 75.81 253 ILE A N 1
ATOM 2079 C CA . ILE A 1 253 ? -14.821 -7.612 20.514 1.00 75.81 253 ILE A CA 1
ATOM 2080 C C . ILE A 1 253 ? -13.930 -8.746 20.005 1.00 75.81 253 ILE A C 1
ATOM 2082 O O . ILE A 1 253 ? -14.433 -9.785 19.576 1.00 75.81 253 ILE A O 1
ATOM 2086 N N . ASN A 1 254 ? -12.612 -8.588 20.098 1.00 82.50 254 ASN A N 1
ATOM 2087 C CA . ASN A 1 254 ? -11.650 -9.615 19.738 1.00 82.50 254 ASN A CA 1
ATOM 2088 C C . ASN A 1 254 ? -11.801 -10.832 20.671 1.00 82.50 254 ASN A C 1
ATOM 2090 O O . ASN A 1 254 ? -11.677 -10.671 21.892 1.00 82.50 254 ASN A O 1
ATOM 2094 N N . PRO A 1 255 ? -12.014 -12.054 20.141 1.00 74.50 255 PRO A N 1
ATOM 2095 C CA . PRO A 1 255 ? -12.177 -13.251 20.960 1.00 74.50 255 PRO A CA 1
ATOM 2096 C C . PRO A 1 255 ? -11.049 -13.536 21.945 1.00 74.50 255 PRO A C 1
ATOM 2098 O O . PRO A 1 255 ? -11.300 -14.053 23.031 1.00 74.50 255 PRO A O 1
ATOM 2101 N N . THR A 1 256 ? -9.824 -13.152 21.603 1.00 77.62 256 THR A N 1
ATOM 2102 C CA . THR A 1 256 ? -8.651 -13.324 22.470 1.00 77.62 256 THR A CA 1
ATOM 2103 C C . THR A 1 256 ? -8.527 -12.229 23.536 1.00 77.62 256 THR A C 1
ATOM 2105 O O . THR A 1 256 ? -7.652 -12.294 24.396 1.00 77.62 256 THR A O 1
ATOM 2108 N N . GLY A 1 257 ? -9.371 -11.192 23.482 1.00 77.62 257 GLY A N 1
ATOM 2109 C CA . GLY A 1 257 ? -9.309 -10.018 24.355 1.00 77.62 257 GLY A CA 1
ATOM 2110 C C . GLY A 1 257 ? -8.131 -9.080 24.075 1.00 77.62 257 GLY A C 1
ATOM 2111 O O . GLY A 1 257 ? -7.926 -8.128 24.824 1.00 77.62 257 GLY A O 1
ATOM 2112 N N . LYS A 1 258 ? -7.343 -9.334 23.024 1.00 86.44 258 LYS A N 1
ATOM 2113 C CA . LYS A 1 258 ? -6.170 -8.533 22.657 1.00 86.44 258 LYS A CA 1
ATOM 2114 C C . LYS A 1 258 ? -6.564 -7.329 21.797 1.00 86.44 258 LYS A C 1
ATOM 2116 O O . LYS A 1 258 ? -7.557 -7.353 21.075 1.00 86.44 258 LYS A O 1
ATOM 2121 N N . THR A 1 259 ? -5.729 -6.297 21.806 1.00 89.25 259 THR A N 1
ATOM 2122 C CA . THR A 1 259 ? -5.852 -5.116 20.928 1.00 89.25 259 THR A CA 1
ATOM 2123 C C . THR A 1 259 ? -5.318 -5.358 19.510 1.00 89.25 259 THR A C 1
ATOM 2125 O O . THR A 1 259 ? -5.373 -4.477 18.655 1.00 89.25 259 THR A O 1
ATOM 2128 N N . TYR A 1 260 ? -4.796 -6.558 19.255 1.00 91.75 260 TYR A N 1
ATOM 2129 C CA . TYR A 1 260 ? -4.195 -6.969 17.994 1.00 91.75 260 TYR A CA 1
ATOM 2130 C C . TYR A 1 260 ? -4.775 -8.302 17.508 1.00 91.75 260 TYR A C 1
ATOM 2132 O O . TYR A 1 260 ? -5.259 -9.117 18.298 1.00 91.75 260 TYR A O 1
ATOM 2140 N N . LEU A 1 261 ? -4.700 -8.524 16.201 1.00 89.56 261 LEU A N 1
ATOM 2141 C CA . LEU A 1 261 ? -5.017 -9.792 15.547 1.00 89.56 261 LEU A CA 1
ATOM 2142 C C . LEU A 1 261 ? -3.735 -10.604 15.346 1.00 89.56 261 LEU A C 1
ATOM 2144 O O . LEU A 1 261 ? -2.671 -10.017 15.156 1.00 89.56 261 LEU A O 1
ATOM 2148 N N . THR A 1 262 ? -3.836 -11.934 15.356 1.00 90.06 262 THR A N 1
ATOM 2149 C CA . THR A 1 262 ? -2.712 -12.839 15.073 1.00 90.06 262 THR A CA 1
ATOM 2150 C C . THR A 1 262 ? -3.058 -13.840 13.979 1.00 90.06 262 THR A C 1
ATOM 2152 O O . THR A 1 262 ? -4.204 -14.272 13.860 1.00 90.06 262 THR A O 1
ATOM 2155 N N . ASN A 1 263 ? -2.080 -14.173 13.138 1.00 87.06 263 ASN A N 1
ATOM 2156 C CA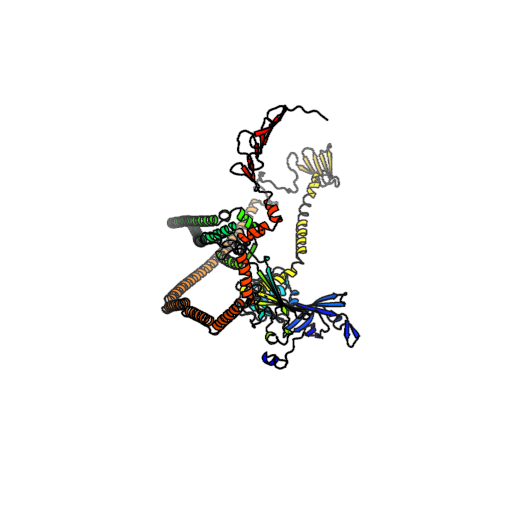 . ASN A 1 263 ? -2.216 -15.194 12.105 1.00 87.06 263 ASN A CA 1
ATOM 2157 C C . ASN A 1 263 ? -0.838 -15.749 11.736 1.00 87.06 263 ASN A C 1
ATOM 2159 O O . ASN A 1 263 ? 0.027 -15.024 11.255 1.00 87.06 263 ASN A O 1
ATOM 2163 N N . TYR A 1 264 ? -0.664 -17.051 11.933 1.00 89.62 264 TYR A N 1
ATOM 2164 C CA . TYR A 1 264 ? 0.599 -17.755 11.710 1.00 89.62 264 TYR A CA 1
ATOM 2165 C C . TYR A 1 264 ? 0.524 -18.765 10.555 1.00 89.62 264 TYR A C 1
ATOM 2167 O O . TYR A 1 264 ? 1.460 -19.527 10.325 1.00 89.62 264 TYR A O 1
ATOM 2175 N N . SER A 1 265 ? -0.578 -18.764 9.798 1.00 81.81 265 SER A N 1
ATOM 2176 C CA . SER A 1 265 ? -0.892 -19.797 8.801 1.00 81.81 265 SER A CA 1
ATOM 2177 C C . SER A 1 265 ? 0.169 -19.973 7.710 1.00 81.81 265 SER A C 1
ATOM 2179 O O . SER A 1 265 ? 0.359 -21.087 7.226 1.00 81.81 265 SER A O 1
ATOM 2181 N N . PHE A 1 266 ? 0.897 -18.916 7.338 1.00 85.06 266 PHE A N 1
ATOM 2182 C CA . PHE A 1 266 ? 2.003 -19.015 6.382 1.00 85.06 266 PHE A CA 1
ATOM 2183 C C . PHE A 1 266 ? 3.136 -19.903 6.896 1.00 85.06 266 PHE A C 1
ATOM 2185 O O . PHE A 1 266 ? 3.560 -20.821 6.197 1.00 85.06 266 PHE A O 1
ATOM 2192 N N . PHE A 1 267 ? 3.567 -19.685 8.137 1.00 88.19 267 PHE A N 1
ATOM 2193 C CA . PHE A 1 267 ? 4.619 -20.478 8.769 1.00 88.19 267 PHE A CA 1
ATOM 2194 C C . PHE A 1 267 ? 4.149 -21.880 9.167 1.00 88.19 267 PHE A C 1
ATOM 2196 O O . PHE A 1 267 ? 4.966 -22.758 9.417 1.00 88.19 267 PHE A O 1
ATOM 2203 N N . MET A 1 268 ? 2.843 -22.137 9.175 1.00 85.12 268 MET A N 1
ATOM 2204 C CA . MET A 1 268 ? 2.323 -23.494 9.330 1.00 85.12 268 MET A CA 1
ATOM 2205 C C . MET A 1 268 ? 2.419 -24.299 8.032 1.00 85.12 268 MET A C 1
ATOM 2207 O O . MET A 1 268 ? 2.405 -25.517 8.083 1.00 85.12 268 MET A O 1
ATOM 2211 N N . TYR A 1 269 ? 2.527 -23.683 6.855 1.00 80.25 269 TYR A N 1
ATOM 2212 C CA . TYR A 1 269 ? 2.506 -24.429 5.595 1.00 80.25 269 TYR A CA 1
ATOM 2213 C C . TYR A 1 269 ? 3.721 -25.375 5.440 1.00 80.25 269 TYR A C 1
ATOM 2215 O O . TYR A 1 269 ? 4.849 -24.968 5.738 1.00 80.25 269 TYR A O 1
ATOM 2223 N N . PRO A 1 270 ? 3.556 -26.610 4.912 1.00 85.00 270 PRO A N 1
ATOM 2224 C CA . PRO A 1 270 ? 2.335 -27.284 4.447 1.00 85.00 270 PRO A CA 1
ATOM 2225 C C . PRO A 1 270 ? 1.724 -28.238 5.493 1.00 85.00 270 PRO A C 1
ATOM 2227 O O . PRO A 1 270 ? 1.242 -29.310 5.128 1.00 85.00 270 PRO A O 1
ATOM 2230 N N . PHE A 1 271 ? 1.785 -27.893 6.780 1.00 83.38 271 PHE A N 1
ATOM 2231 C CA . PHE A 1 271 ? 1.344 -28.750 7.877 1.00 83.38 271 PHE A CA 1
ATOM 2232 C C . PHE A 1 271 ? -0.106 -29.209 7.706 1.00 83.38 271 PHE A C 1
ATOM 2234 O O . PHE A 1 271 ? -1.016 -28.402 7.510 1.00 83.38 271 PHE A O 1
ATOM 2241 N N . GLU A 1 272 ? -0.322 -30.518 7.802 1.00 81.81 272 GLU A N 1
ATOM 2242 C CA . GLU A 1 272 ? -1.631 -31.150 7.655 1.00 81.81 272 GLU A CA 1
ATOM 2243 C C . GLU A 1 272 ? -1.764 -32.285 8.666 1.00 81.81 272 GLU A C 1
ATOM 2245 O O . GLU A 1 272 ? -0.826 -33.058 8.875 1.00 81.81 272 GLU A O 1
ATOM 2250 N N . VAL A 1 273 ? -2.956 -32.420 9.245 1.00 82.56 273 VAL A N 1
ATOM 2251 C CA . VAL A 1 273 ? -3.317 -33.502 10.166 1.00 82.56 273 VAL A CA 1
ATOM 2252 C C . VAL A 1 273 ? -4.586 -34.204 9.693 1.00 82.56 273 VAL A C 1
ATOM 2254 O O . VAL A 1 273 ? -5.412 -33.612 8.993 1.00 82.56 273 VAL A O 1
ATOM 2257 N N . ASP A 1 274 ? -4.749 -35.471 10.062 1.00 83.69 274 ASP A N 1
ATOM 2258 C CA . ASP A 1 274 ? -5.995 -36.201 9.843 1.00 83.69 274 ASP A CA 1
ATOM 2259 C C . ASP A 1 274 ? -7.075 -35.823 10.880 1.00 83.69 274 ASP A C 1
ATOM 2261 O O . ASP A 1 274 ? -6.905 -34.934 11.716 1.00 83.69 274 ASP A O 1
ATOM 2265 N N . LYS A 1 275 ? -8.232 -36.496 10.818 1.00 80.94 275 LYS A N 1
ATOM 2266 C CA . LYS A 1 275 ? -9.359 -36.248 11.736 1.00 80.94 275 LYS A CA 1
ATOM 2267 C C . LYS A 1 275 ? -9.048 -36.586 13.198 1.00 80.94 275 LYS A C 1
ATOM 2269 O O . LYS A 1 275 ? -9.741 -36.074 14.076 1.00 80.94 275 LYS A O 1
ATOM 2274 N N . ASP A 1 276 ? -8.045 -37.424 13.436 1.00 84.50 276 ASP A N 1
ATOM 2275 C CA . ASP A 1 276 ? -7.612 -37.882 14.753 1.00 84.50 276 ASP A CA 1
ATOM 2276 C C . ASP A 1 276 ? -6.371 -37.102 15.241 1.00 84.50 276 ASP A C 1
ATOM 2278 O O . ASP A 1 276 ? -5.764 -37.470 16.245 1.00 84.50 276 ASP A O 1
ATOM 2282 N N . ASN A 1 277 ? -6.026 -35.992 14.567 1.00 80.88 277 ASN A N 1
ATOM 2283 C CA . ASN A 1 277 ? -4.847 -35.151 14.798 1.00 80.88 277 ASN A CA 1
ATOM 2284 C C . ASN A 1 277 ? -3.493 -35.847 14.549 1.00 80.88 277 ASN A C 1
ATOM 2286 O O . ASN A 1 277 ? -2.463 -35.361 15.022 1.00 80.88 277 ASN A O 1
ATOM 2290 N N . ASN A 1 278 ? -3.448 -36.944 13.788 1.00 87.06 278 ASN A N 1
ATOM 2291 C CA . ASN A 1 278 ? -2.168 -37.511 13.361 1.00 87.06 278 ASN A CA 1
ATOM 2292 C C . ASN A 1 278 ? -1.583 -36.678 12.222 1.00 87.06 278 ASN A C 1
ATOM 2294 O O . ASN A 1 278 ? -2.289 -36.290 11.291 1.00 87.06 278 ASN A O 1
ATOM 2298 N N . ILE A 1 279 ? -0.278 -36.430 12.278 1.00 92.38 279 ILE A N 1
ATOM 2299 C CA . ILE A 1 279 ? 0.428 -35.579 11.319 1.00 92.38 279 ILE A CA 1
ATOM 2300 C C . ILE A 1 279 ? 0.576 -36.315 9.983 1.00 92.38 279 ILE A C 1
ATOM 2302 O O . ILE A 1 279 ? 1.151 -37.400 9.916 1.00 92.38 279 ILE A O 1
ATOM 2306 N N . ILE A 1 280 ? 0.053 -35.706 8.918 1.00 91.69 280 ILE A N 1
ATOM 2307 C CA . ILE A 1 280 ? 0.166 -36.166 7.526 1.00 91.69 280 ILE A CA 1
ATOM 2308 C C . ILE A 1 280 ? 1.330 -35.450 6.836 1.00 91.69 280 ILE A C 1
ATOM 2310 O O . ILE A 1 280 ? 2.060 -36.052 6.046 1.00 91.69 280 ILE A O 1
ATOM 2314 N N . LYS A 1 281 ? 1.496 -34.154 7.124 1.00 86.50 281 LYS A N 1
ATOM 2315 C CA . LYS A 1 281 ? 2.583 -33.320 6.608 1.00 86.50 281 LYS A CA 1
ATOM 2316 C C . LYS A 1 281 ? 3.103 -32.415 7.708 1.00 86.50 281 LYS A C 1
ATOM 2318 O O . LYS A 1 281 ? 2.319 -31.848 8.462 1.00 86.50 281 LYS A O 1
ATOM 2323 N N . HIS A 1 282 ? 4.417 -32.260 7.739 1.00 94.69 282 HIS A N 1
ATOM 2324 C CA . HIS A 1 282 ? 5.114 -31.356 8.645 1.00 94.69 282 HIS A CA 1
ATOM 2325 C C . HIS A 1 282 ? 5.139 -29.936 8.065 1.00 94.69 282 HIS A C 1
ATOM 2327 O O . HIS A 1 282 ? 5.111 -29.767 6.841 1.00 94.69 282 HIS A O 1
ATOM 2333 N N . SER A 1 283 ? 5.199 -28.923 8.932 1.00 90.50 283 SER A N 1
ATOM 2334 C CA . SER A 1 283 ? 5.473 -27.551 8.498 1.00 90.50 283 SER A CA 1
ATOM 2335 C C . SER A 1 283 ? 6.910 -27.452 7.979 1.00 90.50 283 SER A C 1
ATOM 2337 O O . SER A 1 283 ? 7.805 -28.160 8.441 1.00 90.50 283 SER A O 1
ATOM 2339 N N . ASN A 1 284 ? 7.145 -26.544 7.031 1.00 90.06 284 ASN A N 1
ATOM 2340 C CA . ASN A 1 284 ? 8.498 -26.206 6.595 1.00 90.06 284 ASN A CA 1
ATOM 2341 C C . ASN A 1 284 ? 9.239 -25.285 7.584 1.00 90.06 284 ASN A C 1
ATOM 2343 O O . ASN A 1 284 ? 10.444 -25.094 7.426 1.00 90.06 284 ASN A O 1
ATOM 2347 N N . TYR A 1 285 ? 8.535 -24.684 8.549 1.00 91.00 285 TYR A N 1
ATOM 2348 C CA . TYR A 1 285 ? 9.065 -23.615 9.402 1.00 91.00 285 TYR A CA 1
ATOM 2349 C C . TYR A 1 285 ? 8.895 -23.898 10.896 1.00 91.00 285 TYR A C 1
ATOM 2351 O O . TYR A 1 285 ? 9.841 -23.727 11.657 1.00 91.00 285 TYR A O 1
ATOM 2359 N N . MET A 1 286 ? 7.695 -24.303 11.309 1.00 93.31 286 MET A N 1
ATOM 2360 C CA . MET A 1 286 ? 7.295 -24.434 12.714 1.00 93.31 286 MET A CA 1
ATOM 2361 C C . MET A 1 286 ? 7.397 -25.874 13.208 1.00 93.31 286 MET A C 1
ATOM 2363 O O . MET A 1 286 ? 7.220 -26.820 12.438 1.00 93.31 286 MET A O 1
ATOM 2367 N N . SER A 1 287 ? 7.613 -26.047 14.511 1.00 95.31 287 SER A N 1
ATOM 2368 C CA . SER A 1 287 ? 7.526 -27.360 15.142 1.00 95.31 287 SER A CA 1
ATOM 2369 C C . SER A 1 287 ? 6.111 -27.940 15.036 1.00 95.31 287 SER A C 1
ATOM 2371 O O . SER A 1 287 ? 5.104 -27.222 15.056 1.00 95.31 287 SER A O 1
ATOM 2373 N N . ASP A 1 288 ? 6.023 -29.268 14.953 1.00 94.75 288 ASP A N 1
ATOM 2374 C CA . ASP A 1 288 ? 4.742 -29.979 14.891 1.00 94.75 288 ASP A CA 1
ATOM 2375 C C . ASP A 1 288 ? 3.863 -29.699 16.123 1.00 94.75 288 ASP A C 1
ATOM 2377 O O . ASP A 1 288 ? 2.646 -29.551 16.002 1.00 94.75 288 ASP A O 1
ATOM 2381 N N . ASN A 1 289 ? 4.482 -29.588 17.305 1.00 93.62 289 ASN A N 1
ATOM 2382 C CA . ASN A 1 289 ? 3.783 -29.281 18.554 1.00 93.62 289 ASN A CA 1
ATOM 2383 C C . ASN A 1 289 ? 3.140 -27.893 18.495 1.00 93.62 289 ASN A C 1
ATOM 2385 O O . ASN A 1 289 ? 1.940 -27.767 18.744 1.00 93.62 289 ASN A O 1
ATOM 2389 N N . LEU A 1 290 ? 3.901 -26.875 18.078 1.00 94.44 290 LEU A N 1
ATOM 2390 C CA . LEU A 1 290 ? 3.375 -25.524 17.923 1.00 94.44 290 LEU A CA 1
ATOM 2391 C C . LEU A 1 290 ? 2.266 -25.468 16.862 1.00 94.44 290 LEU A C 1
ATOM 2393 O O . LEU A 1 290 ? 1.222 -24.858 17.097 1.00 94.44 290 LEU A O 1
ATOM 2397 N N . CYS A 1 291 ? 2.443 -26.145 15.723 1.00 92.44 291 CYS A N 1
ATOM 2398 C CA . CYS A 1 291 ? 1.412 -26.224 14.686 1.00 92.44 291 CYS A CA 1
ATOM 2399 C C . CYS A 1 291 ? 0.105 -26.839 15.215 1.00 92.44 291 CYS A C 1
ATOM 2401 O O . CYS A 1 291 ? -0.980 -26.303 14.969 1.00 92.44 291 CYS A O 1
ATOM 2403 N N . LEU A 1 292 ? 0.190 -27.934 15.979 1.00 91.06 292 LEU A N 1
ATOM 2404 C CA . LEU A 1 292 ? -0.968 -28.552 16.632 1.00 91.06 292 LEU A CA 1
ATOM 2405 C C . LEU A 1 292 ? -1.614 -27.618 17.660 1.00 91.06 292 LEU A C 1
ATOM 2407 O O . LEU A 1 292 ? -2.844 -27.534 17.717 1.00 91.06 292 LEU A O 1
ATOM 2411 N N . ALA A 1 293 ? -0.817 -26.917 18.470 1.00 92.44 293 ALA A N 1
ATOM 2412 C CA . ALA A 1 293 ? -1.317 -25.963 19.457 1.00 92.44 293 ALA A CA 1
ATOM 2413 C C . ALA A 1 293 ? -2.090 -24.816 18.784 1.00 92.44 293 ALA A C 1
ATOM 2415 O O . ALA A 1 293 ? -3.209 -24.511 19.201 1.00 92.44 293 ALA A O 1
ATOM 2416 N N . LEU A 1 294 ? -1.557 -24.258 17.691 1.00 91.25 294 LEU A N 1
ATOM 2417 C CA . LEU A 1 294 ? -2.212 -23.224 16.883 1.00 91.25 294 LEU A CA 1
ATOM 2418 C C . LEU A 1 294 ? -3.536 -23.715 16.275 1.00 91.25 294 LEU A C 1
ATOM 2420 O O . LEU A 1 294 ? -4.558 -23.053 16.450 1.00 91.25 294 LEU A O 1
ATOM 2424 N N . LEU A 1 295 ? -3.570 -24.903 15.655 1.00 86.19 295 LEU A N 1
ATOM 2425 C CA . LEU A 1 295 ? -4.816 -25.481 15.120 1.00 86.19 295 LEU A CA 1
ATOM 2426 C C . LEU A 1 295 ? -5.877 -25.695 16.210 1.00 86.19 295 LEU A C 1
ATOM 2428 O O . LEU A 1 295 ? -7.058 -25.393 16.018 1.00 86.19 295 LEU A O 1
ATOM 2432 N N . ASN A 1 296 ? -5.468 -26.219 17.367 1.00 88.31 296 ASN A N 1
ATOM 2433 C CA . ASN A 1 296 ? -6.369 -26.431 18.497 1.00 88.31 296 ASN A CA 1
ATOM 2434 C C . ASN A 1 296 ? -6.882 -25.104 19.071 1.00 88.31 296 ASN A C 1
ATOM 2436 O O . ASN A 1 296 ? -8.050 -25.009 19.459 1.00 88.31 296 ASN A O 1
ATOM 2440 N N . PHE A 1 297 ? -6.034 -24.079 19.110 1.00 89.94 297 PHE A N 1
ATOM 2441 C CA . PHE A 1 297 ? -6.414 -22.742 19.539 1.00 89.94 297 PHE A CA 1
ATOM 2442 C C . PHE A 1 297 ? -7.429 -22.107 18.581 1.00 89.94 297 PHE A C 1
ATOM 2444 O O . PHE A 1 297 ? -8.492 -21.669 19.027 1.00 89.94 297 PHE A O 1
ATOM 2451 N N . ASP A 1 298 ? -7.184 -22.169 17.270 1.00 82.69 298 ASP A N 1
ATOM 2452 C CA . ASP A 1 298 ? -8.119 -21.697 16.241 1.00 82.69 298 ASP A CA 1
ATOM 2453 C C . ASP A 1 298 ? -9.467 -22.420 16.319 1.00 82.69 298 ASP A C 1
ATOM 2455 O O . ASP A 1 298 ? -10.532 -21.809 16.173 1.00 82.69 298 ASP A O 1
ATOM 2459 N N . LYS A 1 299 ? -9.457 -23.726 16.604 1.00 81.81 299 LYS A N 1
ATOM 2460 C CA . LYS A 1 299 ? -10.682 -24.496 16.841 1.00 81.81 299 LYS A CA 1
ATOM 2461 C C . LYS A 1 299 ? -11.452 -23.965 18.054 1.00 81.81 299 LYS A C 1
ATOM 2463 O O . LYS A 1 299 ? -12.648 -23.696 17.934 1.00 81.81 299 LYS A O 1
ATOM 2468 N N . LYS A 1 300 ? -10.782 -23.729 19.188 1.00 87.25 300 LYS A N 1
ATOM 2469 C CA . LYS A 1 300 ? -11.409 -23.149 20.391 1.00 87.25 300 LYS A CA 1
ATOM 2470 C C . LYS A 1 300 ? -11.959 -21.744 20.138 1.00 87.25 300 LYS A C 1
ATOM 2472 O O . LYS A 1 300 ? -13.058 -21.441 20.610 1.00 87.25 300 LYS A O 1
ATOM 2477 N N . ILE A 1 301 ? -11.251 -20.901 19.381 1.00 82.88 301 ILE A N 1
ATOM 2478 C CA . ILE A 1 301 ? -11.754 -19.583 18.957 1.00 82.88 301 ILE A CA 1
ATOM 2479 C C . ILE A 1 301 ? -13.041 -19.763 18.147 1.00 82.88 301 ILE A C 1
ATOM 2481 O O . ILE A 1 301 ? -14.060 -19.143 18.455 1.00 82.88 301 ILE A O 1
ATOM 2485 N N . ASN A 1 302 ? -13.035 -20.650 17.150 1.00 77.44 302 ASN A N 1
ATOM 2486 C CA . ASN A 1 302 ? -14.193 -20.897 16.292 1.00 77.44 302 ASN A CA 1
ATOM 2487 C C . ASN A 1 302 ? -15.411 -21.456 17.045 1.00 77.44 302 ASN A C 1
ATOM 2489 O O . ASN A 1 302 ? -16.540 -21.089 16.719 1.00 77.44 302 ASN A O 1
ATOM 2493 N N . GLU A 1 303 ? -15.200 -22.288 18.064 1.00 84.12 303 GLU A N 1
ATOM 2494 C CA . GLU A 1 303 ? -16.263 -22.834 18.919 1.00 84.12 303 GLU A CA 1
ATOM 2495 C C . GLU A 1 303 ? -16.870 -21.788 19.874 1.00 84.12 303 GLU A C 1
ATOM 2497 O O . GLU A 1 303 ? -18.038 -21.901 20.260 1.00 84.12 303 GLU A O 1
ATOM 2502 N N . ASN A 1 304 ? -16.104 -20.757 20.253 1.00 81.69 304 ASN A N 1
ATOM 2503 C CA . ASN A 1 304 ? -16.527 -19.748 21.230 1.00 81.69 304 ASN A CA 1
ATOM 2504 C C . ASN A 1 304 ? -16.910 -18.391 20.619 1.00 81.69 304 ASN A C 1
ATOM 2506 O O . ASN A 1 304 ? -17.646 -17.642 21.262 1.00 81.69 304 ASN A O 1
ATOM 2510 N N . LYS A 1 305 ? -16.502 -18.080 19.378 1.00 75.75 305 LYS A N 1
ATOM 2511 C CA . LYS A 1 305 ? -16.758 -16.775 18.731 1.00 75.75 305 LYS A CA 1
ATOM 2512 C C . LYS A 1 305 ? -18.240 -16.392 18.699 1.00 75.75 305 LYS A C 1
ATOM 2514 O O . LYS A 1 305 ? -18.585 -15.254 18.993 1.00 75.75 305 LYS A O 1
ATOM 2519 N N . GLY A 1 306 ? -19.126 -17.348 18.402 1.00 73.12 306 GLY A N 1
ATOM 2520 C CA . GLY A 1 306 ? -20.571 -17.102 18.341 1.00 73.12 306 GLY A CA 1
ATOM 2521 C C . GLY A 1 306 ? -21.163 -16.773 19.712 1.00 73.12 306 GLY A C 1
ATOM 2522 O O . GLY A 1 306 ? -21.913 -15.810 19.847 1.00 73.12 306 GLY A O 1
ATOM 2523 N N . LYS A 1 307 ? -20.761 -17.527 20.745 1.00 80.44 307 LYS A N 1
ATOM 2524 C CA . LYS A 1 307 ? -21.185 -17.293 22.135 1.00 80.44 307 LYS A CA 1
ATOM 2525 C C . LYS A 1 307 ? -20.694 -15.941 22.638 1.00 80.44 307 LYS A C 1
ATOM 2527 O O . LYS A 1 307 ? -21.456 -15.198 23.245 1.00 80.44 307 LYS A O 1
ATOM 2532 N N . LEU A 1 308 ? -19.437 -15.605 22.358 1.00 78.62 308 LEU A N 1
ATOM 2533 C CA . LEU A 1 308 ? -18.867 -14.324 22.752 1.00 78.62 308 LEU A CA 1
ATOM 2534 C C . LEU A 1 308 ? -19.595 -13.153 22.080 1.00 78.62 308 LEU A C 1
ATOM 2536 O O . LEU A 1 308 ? -19.959 -12.198 22.761 1.00 78.62 308 LEU A O 1
ATOM 2540 N N . GLN A 1 309 ? -19.878 -13.253 20.778 1.00 73.44 309 GLN A N 1
ATOM 2541 C CA . GLN A 1 309 ? -20.628 -12.230 20.048 1.00 73.44 309 GLN A CA 1
ATOM 2542 C C . GLN A 1 309 ? -22.028 -12.010 20.643 1.00 73.44 309 GLN A C 1
ATOM 2544 O O . GLN A 1 309 ? -22.480 -10.870 20.778 1.00 73.44 309 GLN A O 1
ATOM 2549 N N . GLU A 1 310 ? -22.713 -13.089 21.028 1.00 75.56 310 GLU A N 1
ATOM 2550 C CA . GLU A 1 310 ? -24.018 -13.017 21.688 1.00 75.56 310 GLU A CA 1
ATOM 2551 C C . GLU A 1 310 ? -23.926 -12.312 23.051 1.00 75.56 310 GLU A C 1
ATOM 2553 O O . GLU A 1 310 ? -24.745 -11.443 23.357 1.00 75.56 310 GLU A O 1
ATOM 2558 N N . LEU A 1 311 ? -22.912 -12.637 23.859 1.00 79.75 311 LEU A N 1
ATOM 2559 C CA . LEU A 1 311 ? -22.696 -12.018 25.170 1.00 79.75 311 LEU A CA 1
ATOM 2560 C C . LEU A 1 311 ? -22.355 -10.530 25.063 1.00 79.75 311 LEU A C 1
ATOM 2562 O O . LEU A 1 311 ? -22.928 -9.727 25.794 1.00 79.75 311 LEU A O 1
ATOM 2566 N N . ILE A 1 312 ? -21.491 -10.143 24.123 1.00 77.19 312 ILE A N 1
ATOM 2567 C CA . ILE A 1 312 ? -21.165 -8.733 23.864 1.00 77.19 312 ILE A CA 1
ATOM 2568 C C . ILE A 1 312 ? -22.422 -7.965 23.443 1.00 77.19 312 ILE A C 1
ATOM 2570 O O . ILE A 1 312 ? -22.684 -6.877 23.953 1.00 77.19 312 ILE A O 1
ATOM 2574 N N . THR A 1 313 ? -23.256 -8.562 22.585 1.00 74.44 313 THR A N 1
ATOM 2575 C CA . THR A 1 313 ? -24.534 -7.960 22.174 1.00 74.44 313 THR A CA 1
ATOM 2576 C C . THR A 1 313 ? -25.468 -7.764 23.374 1.00 74.44 313 THR A C 1
ATOM 2578 O O . THR A 1 313 ? -26.052 -6.695 23.534 1.00 74.44 313 THR A O 1
ATOM 2581 N N . LYS A 1 314 ? -25.578 -8.759 24.268 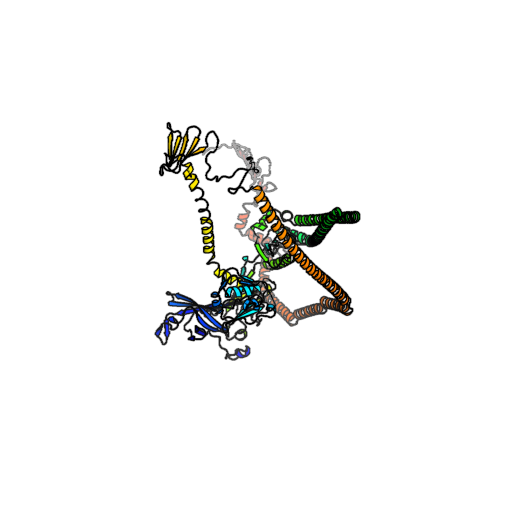1.00 77.56 314 LYS A N 1
ATOM 2582 C CA . LYS A 1 314 ? -26.368 -8.641 25.508 1.00 77.56 314 LYS A CA 1
ATOM 2583 C C . LYS A 1 314 ? -25.817 -7.569 26.448 1.00 77.56 314 LYS A C 1
ATOM 2585 O O . LYS A 1 314 ? -26.606 -6.827 27.030 1.00 77.56 314 LYS A O 1
ATOM 2590 N N . LYS A 1 315 ? -24.490 -7.463 26.584 1.00 81.25 315 LYS A N 1
ATOM 2591 C CA . LYS A 1 315 ? -23.842 -6.416 27.385 1.00 81.25 315 LYS A CA 1
ATOM 2592 C C . LYS A 1 315 ? -24.229 -5.028 26.874 1.00 81.25 315 LYS A C 1
ATOM 2594 O O . LYS A 1 315 ? -24.717 -4.225 27.659 1.00 81.25 315 LYS A O 1
ATOM 2599 N N . TYR A 1 316 ? -24.110 -4.799 25.566 1.00 73.56 316 TYR A N 1
ATOM 2600 C CA . TYR A 1 316 ? -24.484 -3.533 24.932 1.00 73.56 316 TYR A CA 1
ATOM 2601 C C . TYR A 1 316 ? -25.955 -3.156 25.180 1.00 73.56 316 TYR A C 1
ATOM 2603 O O . TYR A 1 316 ? -26.264 -2.016 25.522 1.00 73.56 316 TYR A O 1
ATOM 2611 N N . VAL A 1 317 ? -26.873 -4.126 25.084 1.00 74.38 317 VAL A N 1
ATOM 2612 C CA . VAL A 1 317 ? -28.296 -3.911 25.405 1.00 74.38 317 VAL A CA 1
ATOM 2613 C C . VAL A 1 317 ? -28.482 -3.473 26.862 1.00 74.38 317 VAL A C 1
ATOM 2615 O O . VAL A 1 317 ? -29.255 -2.550 27.127 1.00 74.38 317 VAL A O 1
ATOM 2618 N N . TYR A 1 318 ? -27.775 -4.099 27.809 1.00 76.88 318 TYR A N 1
ATOM 2619 C CA . TYR A 1 318 ? -27.846 -3.706 29.215 1.00 76.88 318 TYR A CA 1
ATOM 2620 C C . TYR A 1 318 ? -27.203 -2.346 29.493 1.00 76.88 318 TYR A C 1
ATOM 2622 O O . TYR A 1 318 ? -27.766 -1.587 30.277 1.00 76.88 318 TYR A O 1
ATOM 2630 N N . ASP A 1 319 ? -26.084 -2.011 28.851 1.00 73.38 319 ASP A N 1
ATOM 2631 C CA . ASP A 1 319 ? -25.453 -0.693 28.982 1.00 73.38 319 ASP A CA 1
ATOM 2632 C C . ASP A 1 319 ? -26.387 0.423 28.493 1.00 73.38 319 ASP A C 1
ATOM 2634 O O . ASP A 1 319 ? -26.640 1.372 29.234 1.00 73.38 319 ASP A O 1
ATOM 2638 N N . ASN A 1 320 ? -27.023 0.253 27.329 1.00 69.88 320 ASN A N 1
ATOM 2639 C CA . ASN A 1 320 ? -28.031 1.198 26.838 1.00 69.88 320 ASN A CA 1
ATOM 2640 C C . ASN A 1 320 ? -29.231 1.326 27.788 1.00 69.88 320 ASN A C 1
ATOM 2642 O O . ASN A 1 320 ? -29.702 2.433 28.055 1.00 69.88 320 ASN A O 1
ATOM 2646 N N . ALA A 1 321 ? -29.725 0.205 28.325 1.00 73.56 321 ALA A N 1
ATOM 2647 C CA . ALA A 1 321 ? -30.823 0.219 29.287 1.00 73.56 321 ALA A CA 1
ATOM 2648 C C . ALA A 1 321 ? -30.440 0.937 30.593 1.00 73.56 321 ALA A C 1
ATOM 2650 O O . ALA A 1 321 ? -31.280 1.619 31.181 1.00 73.56 321 ALA A O 1
ATOM 2651 N N . ILE A 1 322 ? -29.188 0.809 31.046 1.00 78.56 322 ILE A N 1
ATOM 2652 C CA . ILE A 1 322 ? -28.663 1.539 32.205 1.00 78.56 322 ILE A CA 1
ATOM 2653 C C . ILE A 1 322 ? -28.632 3.035 31.903 1.00 78.56 322 ILE A C 1
ATOM 2655 O O . ILE A 1 322 ? -29.241 3.786 32.659 1.00 78.56 322 ILE A O 1
ATOM 2659 N N . SER A 1 323 ? -28.030 3.459 30.787 1.00 75.00 323 SER A N 1
ATOM 2660 C CA . SER A 1 323 ? -27.958 4.878 30.413 1.00 75.00 323 SER A CA 1
ATOM 2661 C C . SER A 1 323 ? -29.343 5.521 30.295 1.00 75.00 323 SER A C 1
ATOM 2663 O O . SER A 1 323 ? -29.569 6.601 30.834 1.00 75.00 323 SER A O 1
ATOM 2665 N N . GLN A 1 324 ? -30.309 4.842 29.666 1.00 75.88 324 GLN A N 1
ATOM 2666 C CA . GLN A 1 324 ? -31.690 5.333 29.580 1.00 75.88 324 GLN A CA 1
ATOM 2667 C C . GLN A 1 324 ? -32.361 5.451 30.953 1.00 75.88 324 GLN A C 1
ATOM 2669 O O . GLN A 1 324 ? -33.038 6.441 31.232 1.00 75.88 324 GLN A O 1
ATOM 2674 N N . LYS A 1 325 ? -32.190 4.452 31.829 1.00 82.75 325 LYS A N 1
ATOM 2675 C CA . LYS A 1 325 ? -32.770 4.486 33.178 1.00 82.75 325 LYS A CA 1
ATOM 2676 C C . LYS A 1 325 ? -32.099 5.531 34.072 1.00 82.75 325 LYS A C 1
ATOM 2678 O O . LYS A 1 325 ? -32.789 6.086 34.920 1.00 82.75 325 LYS A O 1
ATOM 2683 N N . GLU A 1 326 ? -30.805 5.787 33.893 1.00 81.50 326 GLU A N 1
ATOM 2684 C CA . GLU A 1 326 ? -30.058 6.833 34.600 1.00 81.50 326 GLU A CA 1
ATOM 2685 C C . GLU A 1 326 ? -30.501 8.233 34.158 1.00 81.50 326 GLU A C 1
ATOM 2687 O O . GLU A 1 326 ? -30.769 9.054 35.028 1.00 81.50 326 GLU A O 1
ATOM 2692 N N . MET A 1 327 ? -30.712 8.478 32.857 1.00 78.69 327 MET A N 1
ATOM 2693 C CA . MET A 1 327 ? -31.323 9.734 32.384 1.00 78.69 327 MET A CA 1
ATOM 2694 C C . MET A 1 327 ? -32.710 9.955 33.004 1.00 78.69 327 MET A C 1
ATOM 2696 O O . MET A 1 327 ? -32.961 10.995 33.600 1.00 78.69 327 MET A O 1
ATOM 2700 N N . GLN A 1 328 ? -33.574 8.933 32.986 1.00 83.31 328 GLN A N 1
ATOM 2701 C CA . GLN A 1 328 ? -34.899 9.015 33.618 1.00 83.31 328 GLN A CA 1
ATOM 2702 C C . GLN A 1 328 ? -34.827 9.252 35.136 1.00 83.31 328 GLN A C 1
ATOM 2704 O O . GLN A 1 328 ? -35.719 9.869 35.711 1.00 83.31 328 GLN A O 1
ATOM 2709 N N . LEU A 1 329 ? -33.795 8.735 35.812 1.00 86.38 329 LEU A N 1
ATOM 2710 C CA . LEU A 1 329 ? -33.565 9.004 37.231 1.00 86.38 329 LEU A CA 1
ATOM 2711 C C . LEU A 1 329 ? -33.165 10.470 37.453 1.00 86.38 329 LEU A C 1
ATOM 2713 O O . LEU A 1 329 ? -33.654 11.088 38.397 1.00 86.38 329 LEU A O 1
ATOM 2717 N N . THR A 1 330 ? -32.321 11.031 36.583 1.00 84.56 330 THR A N 1
ATOM 2718 C CA . THR A 1 330 ? -31.973 12.457 36.597 1.00 84.56 330 THR A CA 1
ATOM 2719 C C . THR A 1 330 ? -33.213 13.336 36.430 1.00 84.56 330 THR A C 1
ATOM 2721 O O . THR A 1 330 ? -33.396 14.261 37.222 1.00 84.56 330 THR A O 1
ATOM 2724 N N . ASP A 1 331 ? -34.106 13.003 35.495 1.00 82.44 331 ASP A N 1
ATOM 2725 C CA . ASP A 1 331 ? -35.366 13.732 35.292 1.00 82.44 331 ASP A CA 1
ATOM 2726 C C . ASP A 1 331 ? -36.261 13.669 36.541 1.00 82.44 331 ASP A C 1
ATOM 2728 O O . ASP A 1 331 ? -36.738 14.695 37.030 1.00 82.44 331 ASP A O 1
ATOM 2732 N N . LEU A 1 332 ? -36.422 12.475 37.130 1.00 82.94 332 LEU A N 1
ATOM 2733 C CA . LEU A 1 332 ? -37.193 12.285 38.365 1.00 82.94 332 LEU A CA 1
ATOM 2734 C C . LEU A 1 332 ? -36.627 13.091 39.543 1.00 82.94 332 LEU A C 1
ATOM 2736 O O . LEU A 1 332 ? -37.403 13.618 40.345 1.00 82.94 332 LEU A O 1
ATOM 2740 N N . HIS A 1 333 ? -35.300 13.199 39.660 1.00 79.69 333 HIS A N 1
ATOM 2741 C CA . HIS A 1 333 ? -34.665 14.064 40.657 1.00 79.69 333 HIS A CA 1
ATOM 2742 C C . HIS A 1 333 ? -34.963 15.545 40.397 1.00 79.69 333 HIS A C 1
ATOM 2744 O O . HIS A 1 333 ? -35.326 16.251 41.336 1.00 79.69 333 HIS A O 1
ATOM 2750 N N . GLY A 1 334 ? -34.903 15.997 39.141 1.00 76.81 334 GLY A N 1
ATOM 2751 C CA . GLY A 1 334 ? -35.276 17.365 38.767 1.00 76.81 334 GLY A CA 1
ATOM 2752 C C . GLY A 1 334 ? -36.735 17.698 39.102 1.00 76.81 334 GLY A C 1
ATOM 2753 O O . GLY A 1 334 ? -37.025 18.750 39.679 1.00 76.81 334 GLY A O 1
ATOM 2754 N N . GLU A 1 335 ? -37.662 16.779 38.822 1.00 83.44 335 GLU A N 1
ATOM 2755 C CA . GLU A 1 335 ? -39.074 16.920 39.194 1.00 83.44 335 GLU A CA 1
ATOM 2756 C C . GLU A 1 335 ? -39.277 16.947 40.716 1.00 83.44 335 GLU A C 1
ATOM 2758 O O . GLU A 1 335 ? -40.057 17.754 41.231 1.00 83.44 335 GLU A O 1
ATOM 2763 N N . TYR A 1 336 ? -38.570 16.086 41.455 1.00 80.31 336 TYR A N 1
ATOM 2764 C CA . TYR A 1 336 ? -38.611 16.068 42.916 1.00 80.31 336 TYR A CA 1
ATOM 2765 C C . TYR A 1 336 ? -38.113 17.393 43.512 1.00 80.31 336 TYR A C 1
ATOM 2767 O O . TYR A 1 336 ? -38.763 17.947 44.403 1.00 80.31 336 TYR A O 1
ATOM 2775 N N . ASP A 1 337 ? -37.031 17.961 42.975 1.00 75.81 337 ASP A N 1
ATOM 2776 C CA . ASP A 1 337 ? -36.507 19.265 43.391 1.00 75.81 337 ASP A CA 1
ATOM 2777 C C . ASP A 1 337 ? -37.492 20.407 43.097 1.00 75.81 337 ASP A C 1
ATOM 2779 O O . ASP A 1 337 ? -37.674 21.313 43.920 1.00 75.81 337 ASP A O 1
ATOM 2783 N N . ALA A 1 338 ? -38.199 20.354 41.965 1.00 77.19 338 ALA A N 1
ATOM 2784 C CA . ALA A 1 338 ? -39.271 21.300 41.661 1.00 77.19 338 ALA A CA 1
ATOM 2785 C C . ALA A 1 338 ? -40.433 21.198 42.670 1.00 77.19 338 ALA A C 1
ATOM 2787 O O . ALA A 1 338 ? -40.953 22.225 43.120 1.00 77.19 338 ALA A O 1
ATOM 2788 N N . ILE A 1 339 ? -40.813 19.982 43.083 1.00 79.19 339 ILE A N 1
ATOM 2789 C CA . ILE A 1 339 ? -41.826 19.756 44.130 1.00 79.19 339 ILE A CA 1
ATOM 2790 C C . ILE A 1 339 ? -41.351 20.314 45.480 1.00 79.19 339 ILE A C 1
ATOM 2792 O O . ILE A 1 339 ? -42.139 20.940 46.191 1.00 79.19 339 ILE A O 1
ATOM 2796 N N . LEU A 1 340 ? -40.069 20.162 45.833 1.00 73.00 340 LEU A N 1
ATOM 2797 C CA . LEU A 1 340 ? -39.509 20.749 47.058 1.00 73.00 340 LEU A CA 1
ATOM 2798 C C . LEU A 1 340 ? -39.602 22.282 47.058 1.00 73.00 340 LEU A C 1
ATOM 2800 O O . LEU A 1 340 ? -39.995 22.867 48.071 1.00 73.00 340 LEU A O 1
ATOM 2804 N N . LYS A 1 341 ? -39.315 22.932 45.923 1.00 77.62 341 LYS A N 1
ATOM 2805 C CA . LYS A 1 341 ? -39.480 24.388 45.765 1.00 77.62 341 LYS A CA 1
ATOM 2806 C C . LYS A 1 341 ? -40.946 24.812 45.920 1.00 77.62 341 LYS A C 1
ATOM 2808 O O . LYS A 1 341 ? -41.230 25.750 46.663 1.00 77.62 341 LYS A O 1
ATOM 2813 N N . LYS A 1 342 ? -41.890 24.089 45.299 1.00 79.38 342 LYS A N 1
ATOM 2814 C CA . LYS A 1 342 ? -43.339 24.328 45.468 1.00 79.38 342 LYS A CA 1
ATOM 2815 C C . LYS A 1 342 ? -43.777 24.188 46.927 1.00 79.38 342 LYS A C 1
ATOM 2817 O O . LYS A 1 342 ? -44.528 25.023 47.425 1.00 79.38 342 LYS A O 1
ATOM 2822 N N . LEU A 1 343 ? -43.282 23.167 47.629 1.00 72.81 343 LEU A N 1
ATOM 2823 C CA . LEU A 1 343 ? -43.585 22.943 49.042 1.00 72.81 343 LEU A CA 1
ATOM 2824 C C . LEU A 1 343 ? -43.086 24.099 49.923 1.00 72.81 343 LEU A C 1
ATOM 2826 O O . LEU A 1 343 ? -43.804 24.511 50.831 1.00 72.81 343 LEU A O 1
ATOM 2830 N N . ALA A 1 344 ? -41.899 24.647 49.645 1.00 69.62 344 ALA A N 1
ATOM 2831 C CA . ALA A 1 344 ? -41.363 25.803 50.367 1.00 69.62 344 ALA A CA 1
ATOM 2832 C C . ALA A 1 344 ? -42.241 27.062 50.195 1.00 69.62 344 ALA A C 1
ATOM 2834 O O . ALA A 1 344 ? -42.488 27.777 51.164 1.00 69.62 344 ALA A O 1
ATOM 2835 N N . ILE A 1 345 ? -42.782 27.292 48.992 1.00 69.81 345 ILE A N 1
ATOM 2836 C CA . ILE A 1 345 ? -43.704 28.407 48.696 1.00 69.81 345 ILE A CA 1
ATOM 2837 C C . ILE A 1 345 ? -45.084 28.191 49.348 1.00 69.81 345 ILE A C 1
ATOM 2839 O O . ILE A 1 345 ? -45.685 29.115 49.896 1.00 69.81 345 ILE A O 1
ATOM 2843 N N . ALA A 1 346 ? -45.604 26.963 49.340 1.00 68.19 346 ALA A N 1
ATOM 2844 C CA . ALA A 1 346 ? -46.880 26.643 49.986 1.00 68.19 346 ALA A CA 1
ATOM 2845 C C . ALA A 1 346 ? -46.815 26.794 51.521 1.00 68.19 346 ALA A C 1
ATOM 2847 O O . ALA A 1 346 ? -47.799 27.165 52.165 1.00 68.19 346 ALA A O 1
ATOM 2848 N N . GLN A 1 347 ? -45.641 26.553 52.119 1.00 66.12 347 GLN A N 1
ATOM 2849 C CA . GLN A 1 347 ? -45.404 26.752 53.552 1.00 66.12 347 GLN A CA 1
ATOM 2850 C C . GLN A 1 347 ? -45.432 28.229 53.974 1.00 66.12 347 GLN A C 1
ATOM 2852 O O . GLN A 1 347 ? -45.790 28.503 55.118 1.00 66.12 347 GLN A O 1
ATOM 2857 N N . SER A 1 348 ? -45.120 29.173 53.079 1.00 58.34 348 SER A N 1
ATOM 2858 C CA . SER A 1 348 ? -45.175 30.613 53.373 1.00 58.34 348 SER A CA 1
ATOM 2859 C C . SER A 1 348 ? -46.563 31.243 53.165 1.00 58.34 348 SER A C 1
ATOM 2861 O O . SER A 1 348 ? -46.809 32.340 53.658 1.00 58.34 348 SER A O 1
ATOM 2863 N N . THR A 1 349 ? -47.490 30.552 52.486 1.00 57.53 349 THR A N 1
ATOM 2864 C CA . THR A 1 349 ? -48.803 31.088 52.051 1.00 57.53 349 THR A CA 1
ATOM 2865 C C . THR A 1 349 ? -50.025 30.364 52.647 1.00 57.53 349 THR A C 1
ATOM 2867 O O . THR A 1 349 ? -51.168 30.739 52.386 1.00 57.53 349 THR A O 1
ATOM 2870 N N . ASN A 1 350 ? -49.802 29.347 53.486 1.00 54.78 350 ASN A N 1
ATOM 2871 C CA . ASN A 1 350 ? -50.817 28.600 54.247 1.00 54.78 350 ASN A CA 1
ATOM 2872 C C . ASN A 1 350 ? -51.956 27.968 53.407 1.00 54.78 350 ASN A C 1
ATOM 2874 O O . ASN A 1 350 ? -53.068 27.786 53.901 1.00 54.78 350 ASN A O 1
ATOM 2878 N N . SER A 1 351 ? -51.679 27.605 52.147 1.00 56.22 351 SER A N 1
ATOM 2879 C CA . SER A 1 351 ? -52.646 26.994 51.215 1.00 56.22 351 SER A CA 1
ATOM 2880 C C . SER A 1 351 ? -52.055 25.751 50.513 1.00 56.22 351 SER A C 1
ATOM 2882 O O . SER A 1 351 ? -50.899 25.763 50.113 1.00 56.22 351 SER A O 1
ATOM 2884 N N . GLN A 1 352 ? -52.849 24.675 50.358 1.00 59.06 352 GLN A N 1
ATOM 2885 C CA . GLN A 1 352 ? -52.554 23.441 49.578 1.00 59.06 352 GLN A CA 1
ATOM 2886 C C . GLN A 1 352 ? -51.388 22.520 50.034 1.00 59.06 352 GLN A C 1
ATOM 2888 O O . GLN A 1 352 ? -50.791 21.805 49.231 1.00 59.06 352 GLN A O 1
ATOM 2893 N N . LYS A 1 353 ? -51.084 22.450 51.336 1.00 65.62 353 LYS A N 1
ATOM 2894 C CA . LYS A 1 353 ? -49.958 21.656 51.878 1.00 65.62 353 LYS A CA 1
ATOM 2895 C C . LYS A 1 353 ? -50.088 20.126 51.737 1.00 65.62 353 LYS A C 1
ATOM 2897 O O . LYS A 1 353 ? -49.085 19.466 51.480 1.00 65.62 353 LYS A O 1
ATOM 2902 N N . GLU A 1 354 ? -51.278 19.551 51.930 1.00 68.38 354 GLU A N 1
ATOM 2903 C CA . GLU A 1 354 ? -51.465 18.084 51.925 1.00 68.38 354 GLU A CA 1
ATOM 2904 C C . GLU A 1 354 ? -51.276 17.461 50.536 1.00 68.38 354 GLU A C 1
ATOM 2906 O O . GLU A 1 354 ? -50.589 16.450 50.414 1.00 68.38 354 GLU A O 1
ATOM 2911 N N . THR A 1 355 ? -51.793 18.095 49.481 1.00 73.00 355 THR A N 1
ATOM 2912 C CA . THR A 1 355 ? -51.674 17.593 48.102 1.00 73.00 355 THR A CA 1
ATOM 2913 C C . THR A 1 355 ? -50.217 17.542 47.631 1.00 73.00 355 THR A C 1
ATOM 2915 O O . THR A 1 355 ? -49.790 16.553 47.043 1.00 73.00 355 THR A O 1
ATOM 2918 N N . ILE A 1 356 ? -49.418 18.564 47.958 1.00 73.19 356 ILE A N 1
ATOM 2919 C CA . ILE A 1 356 ? -47.993 18.636 47.582 1.00 73.19 356 ILE A CA 1
ATOM 2920 C C . ILE A 1 356 ? -47.162 17.594 48.354 1.00 73.19 356 ILE A C 1
ATOM 2922 O O . ILE A 1 356 ? -46.181 17.060 47.832 1.00 73.19 356 ILE A O 1
ATOM 2926 N N . LEU A 1 357 ? -47.545 17.271 49.596 1.00 75.38 357 LEU A N 1
ATOM 2927 C CA . LEU A 1 357 ? -46.895 16.212 50.375 1.00 75.38 357 LEU A CA 1
ATOM 2928 C C . LEU A 1 357 ? -47.163 14.815 49.792 1.00 75.38 357 LEU A C 1
ATOM 2930 O O . LEU A 1 357 ? -46.246 13.993 49.779 1.00 75.38 357 LEU A O 1
ATOM 2934 N N . ASP A 1 358 ? -48.368 14.564 49.273 1.00 78.06 358 ASP A N 1
ATOM 2935 C CA . ASP A 1 358 ? -48.709 13.311 48.583 1.00 78.06 358 ASP A CA 1
ATOM 2936 C C . ASP A 1 358 ? -47.967 13.177 47.238 1.00 78.06 358 ASP A C 1
ATOM 2938 O O . ASP A 1 358 ? -47.382 12.132 46.945 1.00 78.06 358 ASP A O 1
ATOM 2942 N N . GLU A 1 359 ? -47.884 14.259 46.453 1.00 82.56 359 GLU A N 1
ATOM 2943 C CA . GLU A 1 359 ? -47.073 14.304 45.223 1.00 82.56 359 GLU A CA 1
ATOM 2944 C C . GLU A 1 359 ? -45.589 14.025 45.499 1.00 82.56 359 GLU A C 1
ATOM 2946 O O . GLU A 1 359 ? -44.957 13.243 44.782 1.00 82.56 359 GLU A O 1
ATOM 2951 N N . LYS A 1 360 ? -45.038 14.606 46.573 1.00 83.12 360 LYS A N 1
ATOM 2952 C CA . LYS A 1 360 ? -43.660 14.355 47.015 1.00 83.12 360 LYS A CA 1
ATOM 2953 C C . LYS A 1 360 ? -43.436 12.883 47.362 1.00 83.12 360 LYS A C 1
ATOM 2955 O O . LYS A 1 360 ? -42.431 12.313 46.937 1.00 83.12 360 LYS A O 1
ATOM 2960 N N . ALA A 1 361 ? -44.340 12.276 48.134 1.00 80.12 361 ALA A N 1
ATOM 2961 C CA . ALA A 1 361 ? -44.230 10.875 48.534 1.00 80.12 361 ALA A CA 1
ATOM 2962 C C . ALA A 1 361 ? -44.256 9.944 47.311 1.00 80.12 361 ALA A C 1
ATOM 2964 O O . ALA A 1 361 ? -43.359 9.119 47.150 1.00 80.12 361 ALA A O 1
ATOM 2965 N N . LYS A 1 362 ? -45.202 10.162 46.387 1.00 85.00 362 LYS A N 1
ATOM 2966 C CA . LYS A 1 362 ? -45.297 9.409 45.126 1.00 85.00 362 LYS A CA 1
ATOM 2967 C C . LYS A 1 362 ? -44.047 9.555 44.260 1.00 85.00 362 LYS A C 1
ATOM 2969 O O . LYS A 1 362 ? -43.550 8.565 43.727 1.00 85.00 362 LYS A O 1
ATOM 2974 N N . LYS A 1 363 ? -43.512 10.774 44.119 1.00 86.75 363 LYS A N 1
ATOM 2975 C CA . LYS A 1 363 ? -42.296 11.018 43.326 1.00 86.75 363 LYS A CA 1
ATOM 2976 C C . LYS A 1 363 ? -41.067 10.349 43.953 1.00 86.75 363 LYS A C 1
ATOM 2978 O O . LYS A 1 363 ? -40.258 9.760 43.242 1.00 86.75 363 LYS A O 1
ATOM 2983 N N . PHE A 1 364 ? -40.962 10.366 45.281 1.00 79.12 364 PHE A N 1
ATOM 2984 C CA . PHE A 1 364 ? -39.896 9.673 46.006 1.00 79.12 364 PHE A CA 1
ATOM 2985 C C . PHE A 1 364 ? -39.973 8.145 45.845 1.00 79.12 364 PHE A C 1
ATOM 2987 O O . PHE A 1 364 ? -38.948 7.502 45.626 1.00 79.12 364 PHE A O 1
ATOM 2994 N N . GLU A 1 365 ? -41.173 7.556 45.867 1.00 79.81 365 GLU A N 1
ATOM 2995 C CA . GLU A 1 365 ? -41.363 6.129 45.566 1.00 79.81 365 GLU A CA 1
ATOM 2996 C C . GLU A 1 365 ? -40.943 5.777 44.128 1.00 79.81 365 GLU A C 1
ATOM 2998 O O . GLU A 1 365 ? -40.299 4.748 43.909 1.00 79.81 365 GLU A O 1
ATOM 3003 N N . GLN A 1 366 ? -41.236 6.646 43.151 1.00 85.81 366 GLN A N 1
ATOM 3004 C CA . GLN A 1 366 ? -40.787 6.476 41.761 1.00 85.81 366 GLN A CA 1
ATOM 3005 C C . GLN A 1 366 ? -39.254 6.482 41.642 1.00 85.81 366 GLN A C 1
ATOM 3007 O O . GLN A 1 366 ? -38.703 5.631 40.939 1.00 85.81 366 GLN A O 1
ATOM 3012 N N . ILE A 1 367 ? -38.567 7.383 42.357 1.00 84.19 367 ILE A N 1
ATOM 3013 C CA . ILE A 1 367 ? -37.095 7.424 42.442 1.00 84.19 367 ILE A CA 1
ATOM 3014 C C . ILE A 1 367 ? -36.562 6.113 43.027 1.00 84.19 367 ILE A C 1
ATOM 3016 O O . ILE A 1 367 ? -35.755 5.440 42.387 1.00 84.19 367 ILE A O 1
ATOM 3020 N N . GLN A 1 368 ? -37.074 5.685 44.186 1.00 84.88 368 GLN A N 1
ATOM 3021 C CA . GLN A 1 368 ? -36.626 4.445 44.831 1.00 84.88 368 GLN A CA 1
ATOM 3022 C C . GLN A 1 368 ? -36.842 3.209 43.951 1.00 84.88 368 GLN A C 1
ATOM 3024 O O . GLN A 1 368 ? -36.015 2.292 43.936 1.00 84.88 368 GLN A O 1
ATOM 3029 N N . GLN A 1 369 ? -37.953 3.156 43.214 1.00 82.00 369 GLN A N 1
ATOM 3030 C CA . GLN A 1 369 ? -38.204 2.065 42.280 1.00 82.00 369 GLN A CA 1
ATOM 3031 C C . GLN A 1 369 ? -37.219 2.102 41.104 1.00 82.00 369 GLN A C 1
ATOM 3033 O O . GLN A 1 369 ? -36.684 1.062 40.719 1.00 82.00 369 GLN A O 1
ATOM 3038 N N . ARG A 1 370 ? -36.915 3.289 40.565 1.00 86.75 370 ARG A N 1
ATOM 3039 C CA . ARG A 1 370 ? -35.958 3.447 39.464 1.00 86.75 370 ARG A CA 1
ATOM 3040 C C . ARG A 1 370 ? -34.533 3.072 39.870 1.00 86.75 370 ARG A C 1
ATOM 3042 O O . ARG A 1 370 ? -33.846 2.394 39.108 1.00 86.75 370 ARG A O 1
ATOM 3049 N N . GLU A 1 371 ? -34.110 3.437 41.077 1.00 84.06 371 GLU A N 1
ATOM 3050 C CA . GLU A 1 371 ? -32.821 3.024 41.644 1.00 84.06 371 GLU A CA 1
ATOM 3051 C C . GLU A 1 371 ? -32.719 1.494 41.779 1.00 84.06 371 GLU A C 1
ATOM 3053 O O . GLU A 1 371 ? -31.692 0.901 41.429 1.00 84.06 371 GLU A O 1
ATOM 3058 N N . LYS A 1 372 ? -33.796 0.827 42.228 1.00 83.88 372 LYS A N 1
ATOM 3059 C CA . LYS A 1 372 ? -33.866 -0.646 42.290 1.00 83.88 372 LYS A CA 1
ATOM 3060 C C . LYS A 1 372 ? -33.766 -1.282 40.905 1.00 83.88 372 LYS A C 1
ATOM 3062 O O . LYS A 1 372 ? -33.010 -2.241 40.741 1.00 83.88 372 LYS A O 1
ATOM 3067 N N . ASP A 1 373 ? -34.473 -0.740 39.916 1.00 82.50 373 ASP A N 1
ATOM 3068 C CA . ASP A 1 373 ? -34.406 -1.207 38.531 1.00 82.50 373 ASP A CA 1
ATOM 3069 C C . ASP A 1 373 ? -32.984 -1.087 37.960 1.00 82.50 373 ASP A C 1
ATOM 3071 O O . ASP A 1 373 ? -32.475 -2.045 37.379 1.00 82.50 373 ASP A O 1
ATOM 3075 N N . ILE A 1 374 ? -32.319 0.064 38.140 1.00 85.56 374 ILE A N 1
ATOM 3076 C CA . ILE A 1 374 ? -30.934 0.281 37.683 1.00 85.56 374 ILE A CA 1
ATOM 3077 C C . ILE A 1 374 ? -30.002 -0.737 38.338 1.00 85.56 374 ILE A C 1
ATOM 3079 O O . ILE A 1 374 ? -29.183 -1.356 37.657 1.00 85.56 374 ILE A O 1
ATOM 3083 N N . LYS A 1 375 ? -30.141 -0.952 39.652 1.00 86.94 375 LYS A N 1
ATOM 3084 C CA . LYS A 1 375 ? -29.346 -1.943 40.383 1.00 86.94 375 LYS A CA 1
ATOM 3085 C C . LYS A 1 375 ? -29.550 -3.354 39.827 1.00 86.94 375 LYS A C 1
ATOM 3087 O O . LYS A 1 375 ? -28.569 -4.068 39.637 1.00 86.94 375 LYS A O 1
ATOM 3092 N N . PHE A 1 376 ? -30.791 -3.744 39.538 1.00 83.25 376 PHE A N 1
ATOM 3093 C CA . PHE A 1 376 ? -31.100 -5.050 38.954 1.00 83.25 376 PHE A CA 1
ATOM 3094 C C . PHE A 1 376 ? -30.474 -5.217 37.562 1.00 83.25 376 PHE A C 1
ATOM 3096 O O . PHE A 1 376 ? -29.826 -6.228 37.299 1.00 83.25 376 PHE A O 1
ATOM 3103 N N . VAL A 1 377 ? -30.590 -4.214 36.685 1.00 81.25 377 VAL A N 1
ATOM 3104 C CA . VAL A 1 377 ? -29.985 -4.268 35.342 1.00 81.25 377 VAL A CA 1
ATOM 3105 C C . VAL A 1 377 ? -28.452 -4.299 35.417 1.00 81.25 377 VAL A C 1
ATOM 3107 O O . VAL A 1 377 ? -27.827 -5.089 34.711 1.00 81.25 377 VAL A O 1
ATOM 3110 N N . LYS A 1 378 ? -27.833 -3.534 36.328 1.00 89.25 378 LYS A N 1
ATOM 3111 C CA . LYS A 1 378 ? -26.380 -3.594 36.584 1.00 89.25 378 LYS A CA 1
ATOM 3112 C C . LYS A 1 378 ? -25.928 -4.986 37.036 1.00 89.25 378 LYS A C 1
ATOM 3114 O O . LYS A 1 378 ? -24.888 -5.455 36.584 1.00 89.25 378 LYS A O 1
ATOM 3119 N N . GLN A 1 379 ? -26.719 -5.674 37.864 1.00 85.19 379 GLN A N 1
ATOM 3120 C CA . GLN A 1 379 ? -26.438 -7.060 38.258 1.00 85.19 379 GLN A CA 1
ATOM 3121 C C . GLN A 1 379 ? -26.513 -8.025 37.066 1.00 85.19 379 GLN A C 1
ATOM 3123 O O . GLN A 1 379 ? -25.633 -8.869 36.919 1.00 85.19 379 GLN A O 1
ATOM 3128 N N . GLN A 1 380 ? -27.510 -7.883 36.185 1.00 85.62 380 GLN A N 1
ATOM 3129 C CA . GLN A 1 380 ? -27.603 -8.697 34.964 1.00 85.62 380 GLN A CA 1
ATOM 3130 C C . GLN A 1 380 ? -26.408 -8.459 34.030 1.00 85.62 380 GLN A C 1
ATOM 3132 O O . GLN A 1 380 ? -25.821 -9.418 33.529 1.00 85.62 380 GLN A O 1
ATOM 3137 N N . ARG A 1 381 ? -25.989 -7.198 33.850 1.00 91.38 381 ARG A N 1
ATOM 3138 C CA . ARG A 1 381 ? -24.782 -6.861 33.082 1.00 91.38 381 ARG A CA 1
ATOM 3139 C C . ARG A 1 381 ? -23.533 -7.520 33.669 1.00 91.38 381 ARG A C 1
ATOM 3141 O O . ARG A 1 381 ? -22.759 -8.109 32.922 1.00 91.38 381 ARG A O 1
ATOM 3148 N N . GLN A 1 382 ? -23.364 -7.477 34.990 1.00 89.00 382 GLN A N 1
ATOM 3149 C CA . GLN A 1 382 ? -22.201 -8.058 35.666 1.00 89.00 382 GLN A CA 1
ATOM 3150 C C . GLN A 1 382 ? -22.096 -9.581 35.461 1.00 89.00 382 GLN A C 1
ATOM 3152 O O . GLN A 1 382 ? -20.996 -10.120 35.317 1.00 89.00 382 GLN A O 1
ATOM 3157 N N . VAL A 1 383 ? -23.232 -10.286 35.396 1.00 89.12 383 VAL A N 1
ATOM 3158 C CA . VAL A 1 383 ? -23.258 -11.720 35.056 1.00 89.12 383 VAL A CA 1
ATOM 3159 C C . VAL A 1 383 ? -22.728 -11.953 33.639 1.00 89.12 383 VAL A C 1
ATOM 3161 O O . VAL A 1 383 ? -21.911 -12.851 33.436 1.00 89.12 383 VAL A O 1
ATOM 3164 N N . ILE A 1 384 ? -23.146 -11.134 32.669 1.00 85.19 384 ILE A N 1
ATOM 3165 C CA . ILE A 1 384 ? -22.661 -11.217 31.284 1.00 85.19 384 ILE A CA 1
ATOM 3166 C C . ILE A 1 384 ? -21.161 -10.914 31.201 1.00 85.19 384 ILE A C 1
ATOM 3168 O O . ILE A 1 384 ? -20.438 -11.639 30.523 1.00 85.19 384 ILE A O 1
ATOM 3172 N N . GLU A 1 385 ? -20.672 -9.902 31.919 1.00 87.31 385 GLU A N 1
ATOM 3173 C CA . GLU A 1 385 ? -19.238 -9.576 31.976 1.00 87.31 385 GLU A CA 1
ATOM 3174 C C . GLU A 1 385 ? -18.413 -10.751 32.510 1.00 87.31 385 GLU A C 1
ATOM 3176 O O . GLU A 1 385 ? -17.436 -11.151 31.885 1.00 87.31 385 GLU A O 1
ATOM 3181 N N . THR A 1 386 ? -18.884 -11.407 33.573 1.00 88.75 386 THR A N 1
ATOM 3182 C CA . THR A 1 386 ? -18.221 -12.599 34.129 1.00 88.75 386 THR A CA 1
ATOM 3183 C C . THR A 1 386 ? -18.159 -13.754 33.115 1.00 88.75 386 THR A C 1
ATOM 3185 O O . TH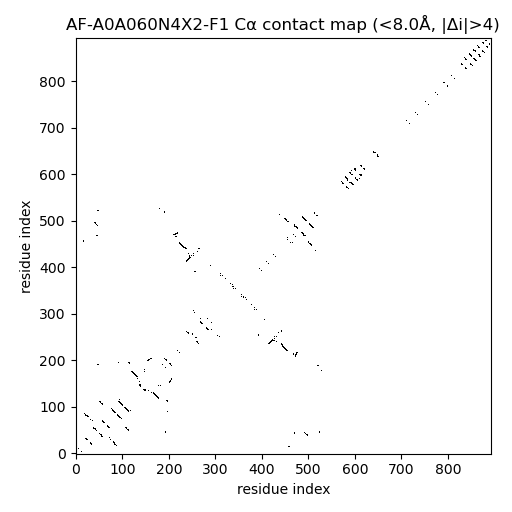R A 1 386 ? -17.167 -14.486 33.042 1.00 88.75 386 THR A O 1
ATOM 3188 N N . GLN A 1 387 ? -19.210 -13.934 32.305 1.00 88.50 387 GLN A N 1
ATOM 3189 C CA . GLN A 1 387 ? -19.237 -14.945 31.241 1.00 88.50 387 GLN A CA 1
ATOM 3190 C C . GLN A 1 387 ? -18.270 -14.602 30.098 1.00 88.50 387 GLN A C 1
ATOM 3192 O O . GLN A 1 387 ? -17.591 -15.497 29.593 1.00 88.50 387 GLN A O 1
ATOM 3197 N N . ILE A 1 388 ? -18.175 -13.323 29.719 1.00 86.00 388 ILE A N 1
ATOM 3198 C CA . ILE A 1 388 ? -17.205 -12.831 28.730 1.00 86.00 388 ILE A CA 1
ATOM 3199 C C . ILE A 1 388 ? -15.778 -13.094 29.218 1.00 86.00 388 ILE A C 1
ATOM 3201 O O . ILE A 1 388 ? -14.986 -13.683 28.483 1.00 86.00 388 ILE A O 1
ATOM 3205 N N . ASP A 1 389 ? -15.468 -12.734 30.463 1.00 86.81 389 ASP A N 1
ATOM 3206 C CA . ASP A 1 389 ? -14.135 -12.915 31.046 1.00 86.81 389 ASP A CA 1
ATOM 3207 C C . ASP A 1 389 ? -13.746 -14.393 31.134 1.00 86.81 389 ASP A C 1
ATOM 3209 O O . ASP A 1 389 ? -12.602 -14.754 30.864 1.00 86.81 389 ASP A O 1
ATOM 3213 N N . SER A 1 390 ? -14.708 -15.273 31.419 1.00 88.69 390 SER A N 1
ATOM 3214 C CA . SER A 1 390 ? -14.485 -16.724 31.423 1.00 88.69 390 SER A CA 1
ATOM 3215 C C . SER A 1 390 ? -14.094 -17.250 30.037 1.00 88.69 390 SER A C 1
ATOM 3217 O O . SER A 1 390 ? -13.179 -18.064 29.920 1.00 88.69 390 SER A O 1
ATOM 3219 N N . ILE A 1 391 ? -14.752 -16.772 28.973 1.00 86.12 391 ILE A N 1
ATOM 3220 C CA . ILE A 1 391 ? -14.391 -17.133 27.594 1.00 86.12 391 ILE A CA 1
ATOM 3221 C C . ILE A 1 391 ? -13.014 -16.566 27.237 1.00 86.12 391 ILE A C 1
ATOM 3223 O O . ILE A 1 391 ? -12.182 -17.299 26.707 1.00 86.12 391 ILE A O 1
ATOM 3227 N N . LYS A 1 392 ? -12.743 -15.297 27.565 1.00 85.19 392 LYS A N 1
ATOM 3228 C CA . LYS A 1 392 ? -11.434 -14.669 27.324 1.00 85.19 392 LYS A CA 1
ATOM 3229 C C . LYS A 1 392 ? -10.308 -15.398 28.055 1.00 85.19 392 LYS A C 1
ATOM 3231 O O . LYS A 1 392 ? -9.235 -15.575 27.491 1.00 85.19 392 LYS A O 1
ATOM 3236 N N . PHE A 1 393 ? -10.562 -15.883 29.270 1.00 86.19 393 PHE A N 1
ATOM 3237 C CA . PHE A 1 393 ? -9.625 -16.726 30.004 1.00 86.19 393 PHE A CA 1
ATOM 3238 C C . PHE A 1 393 ? -9.381 -18.053 29.277 1.00 86.19 393 PHE A C 1
ATOM 3240 O O . PHE A 1 393 ? -8.233 -18.419 29.060 1.00 86.19 393 PHE A O 1
ATOM 3247 N N . ILE A 1 394 ? -10.424 -18.757 28.823 1.00 87.81 394 ILE A N 1
ATOM 3248 C CA . ILE A 1 394 ? -10.267 -19.997 28.034 1.00 87.81 394 ILE A CA 1
ATOM 3249 C C . ILE A 1 394 ? -9.447 -19.758 26.758 1.00 87.81 394 ILE A C 1
ATOM 3251 O O . ILE A 1 394 ? -8.694 -20.640 26.347 1.00 87.81 394 ILE A O 1
ATOM 3255 N N . LEU A 1 395 ? -9.581 -18.581 26.146 1.00 87.75 395 LEU A N 1
ATOM 3256 C CA . LEU A 1 395 ? -8.883 -18.178 24.924 1.00 87.75 395 LEU A CA 1
ATOM 3257 C C . LEU A 1 395 ? -7.565 -17.426 25.186 1.00 87.75 395 LEU A C 1
ATOM 3259 O O . LEU A 1 395 ? -6.992 -16.863 24.254 1.00 87.75 395 LEU A O 1
ATOM 3263 N N . SER A 1 396 ? -7.057 -17.408 26.421 1.00 84.44 396 SER A N 1
ATOM 3264 C CA . SER A 1 396 ? -5.770 -16.776 26.717 1.00 84.44 396 SER A CA 1
ATOM 3265 C C . SER A 1 396 ? -4.605 -17.632 26.215 1.00 84.44 396 SER A C 1
ATOM 3267 O O . SER A 1 396 ? -4.659 -18.864 26.244 1.00 84.44 396 SER A O 1
ATOM 3269 N N . GLU A 1 397 ? -3.512 -16.992 25.794 1.00 81.88 397 GLU A N 1
ATOM 3270 C CA . GLU A 1 397 ? -2.318 -17.696 25.301 1.00 81.88 397 GLU A CA 1
ATOM 3271 C C . GLU A 1 397 ? -1.760 -18.667 26.356 1.00 81.88 397 GLU A C 1
ATOM 3273 O O . GLU A 1 397 ? -1.503 -19.827 26.057 1.00 81.88 397 GLU A O 1
ATOM 3278 N N . SER A 1 398 ? -1.695 -18.243 27.622 1.00 83.00 398 SER A N 1
ATOM 3279 C CA . SER A 1 398 ? -1.208 -19.058 28.746 1.00 83.00 398 SER A CA 1
ATOM 3280 C C . SER A 1 398 ? -1.986 -20.359 28.985 1.00 83.00 398 SER A C 1
ATOM 3282 O O . SER A 1 398 ? -1.476 -21.259 29.642 1.00 83.00 398 SER A O 1
ATOM 3284 N N . ASN A 1 399 ? -3.232 -20.441 28.506 1.00 87.94 399 ASN A N 1
ATOM 3285 C CA . ASN A 1 399 ? -4.093 -21.618 28.644 1.00 87.94 399 ASN A CA 1
ATOM 3286 C C . ASN A 1 399 ? -4.099 -22.507 27.391 1.00 87.94 399 ASN A C 1
ATOM 3288 O O . ASN A 1 399 ? -4.714 -23.576 27.399 1.00 87.94 399 ASN A O 1
ATOM 3292 N N . ASN A 1 400 ? -3.463 -22.061 26.307 1.00 90.50 400 ASN A N 1
ATOM 3293 C CA . ASN A 1 400 ? -3.484 -22.741 25.013 1.00 90.50 400 ASN A CA 1
ATOM 3294 C C . ASN A 1 400 ? -2.096 -23.068 24.466 1.00 90.50 400 ASN A C 1
ATOM 3296 O O . ASN A 1 400 ? -2.001 -23.937 23.606 1.00 90.50 400 ASN A O 1
ATOM 3300 N N . PHE A 1 401 ? -1.053 -22.434 24.997 1.00 93.06 401 PHE A N 1
ATOM 3301 C CA . PHE A 1 401 ? 0.331 -22.641 24.603 1.00 93.06 401 PHE A CA 1
ATOM 3302 C C . PHE A 1 401 ? 1.201 -22.875 25.841 1.00 93.06 401 PHE A C 1
ATOM 3304 O O . PHE A 1 401 ? 1.057 -22.215 26.873 1.00 93.06 401 PHE A O 1
ATOM 3311 N N . SER A 1 402 ? 2.116 -23.827 25.730 1.00 93.06 402 SER A N 1
ATOM 3312 C CA . SER A 1 402 ? 3.202 -24.055 26.676 1.00 93.06 402 SER A CA 1
ATOM 3313 C C . SER A 1 402 ? 4.246 -22.931 26.598 1.00 93.06 402 SER A C 1
ATOM 3315 O O . SER A 1 402 ? 4.351 -22.248 25.576 1.00 93.06 402 SER A O 1
ATOM 3317 N N . PRO A 1 403 ? 5.074 -22.743 27.643 1.00 93.19 403 PRO A N 1
ATOM 3318 C CA . PRO A 1 403 ? 6.136 -21.738 27.620 1.00 93.19 403 PRO A CA 1
ATOM 3319 C C . PRO A 1 403 ? 7.082 -21.867 26.418 1.00 93.19 403 PRO A C 1
ATOM 3321 O O . PRO A 1 403 ? 7.415 -20.855 25.812 1.00 93.19 403 PRO A O 1
ATOM 3324 N N . SER A 1 404 ? 7.447 -23.093 26.030 1.00 90.75 404 SER A N 1
ATOM 3325 C CA . SER A 1 404 ? 8.312 -23.354 24.873 1.00 90.75 404 SER A CA 1
ATOM 3326 C C . SER A 1 404 ? 7.652 -23.012 23.535 1.00 90.75 404 SER A C 1
ATOM 3328 O O . SER A 1 404 ? 8.324 -22.544 22.627 1.00 90.75 404 SER A O 1
ATOM 3330 N N . GLU A 1 405 ? 6.338 -23.212 23.402 1.00 92.62 405 GLU A N 1
ATOM 3331 C CA . GLU A 1 405 ? 5.596 -22.832 22.188 1.00 92.62 405 GLU A CA 1
ATOM 3332 C C . GLU A 1 405 ? 5.481 -21.304 22.064 1.00 92.62 405 GLU A C 1
ATOM 3334 O O . GLU A 1 405 ? 5.589 -20.754 20.970 1.00 92.62 405 GLU A O 1
ATOM 3339 N N . ILE A 1 406 ? 5.302 -20.601 23.189 1.00 90.06 406 ILE A N 1
ATOM 3340 C CA . ILE A 1 406 ? 5.290 -19.130 23.231 1.00 90.06 406 ILE A CA 1
ATOM 3341 C C . ILE A 1 406 ? 6.676 -18.560 22.903 1.00 90.06 406 ILE A C 1
ATOM 3343 O O . ILE A 1 406 ? 6.774 -17.551 22.204 1.00 90.06 406 ILE A O 1
ATOM 3347 N N . GLU A 1 407 ? 7.736 -19.178 23.419 1.00 91.19 407 GLU A N 1
ATOM 3348 C CA . GLU A 1 407 ? 9.122 -18.825 23.100 1.00 91.19 407 GLU A CA 1
ATOM 3349 C C . GLU A 1 407 ? 9.383 -18.996 21.598 1.00 91.19 407 GLU A C 1
ATOM 3351 O O . GLU A 1 407 ? 9.768 -18.034 20.937 1.00 91.19 407 GLU A O 1
ATOM 3356 N N . GLU A 1 408 ? 9.028 -20.154 21.029 1.00 92.62 408 GLU A N 1
ATOM 3357 C CA . GLU A 1 408 ? 9.157 -20.421 19.594 1.00 92.62 408 GLU A CA 1
ATOM 3358 C C . GLU A 1 408 ? 8.414 -19.377 18.732 1.00 92.62 408 GLU A C 1
ATOM 3360 O O . GLU A 1 408 ? 8.990 -18.853 17.773 1.00 92.62 408 GLU A O 1
ATOM 3365 N N . LEU A 1 409 ? 7.170 -19.024 19.089 1.00 90.12 409 LEU A N 1
ATOM 3366 C CA . LEU A 1 409 ? 6.389 -17.986 18.400 1.00 90.12 409 LEU A CA 1
ATOM 3367 C C . LEU A 1 409 ? 7.065 -16.613 18.435 1.00 90.12 409 LEU A C 1
ATOM 3369 O O . LEU A 1 409 ? 7.112 -15.918 17.417 1.00 90.12 409 LEU A O 1
ATOM 3373 N N . ASN A 1 410 ? 7.540 -16.204 19.611 1.00 86.56 410 ASN A N 1
ATOM 3374 C CA . ASN A 1 410 ? 8.064 -14.859 19.818 1.00 86.56 410 ASN A CA 1
ATOM 3375 C C . ASN A 1 410 ? 9.458 -14.664 19.223 1.00 86.56 410 ASN A C 1
ATOM 3377 O O . ASN A 1 410 ? 9.756 -13.557 18.779 1.00 86.56 410 ASN A O 1
ATOM 3381 N N . GLU A 1 411 ? 10.295 -15.701 19.216 1.00 86.88 411 GLU A N 1
ATOM 3382 C CA . GLU A 1 411 ? 11.664 -15.601 18.710 1.00 86.88 411 GLU A CA 1
ATOM 3383 C C . GLU A 1 411 ? 11.741 -15.659 17.182 1.00 86.88 411 GLU A C 1
ATOM 3385 O O . GLU A 1 411 ? 12.548 -14.942 16.594 1.00 86.88 411 GLU A O 1
ATOM 3390 N N . ASN A 1 412 ? 10.906 -16.481 16.534 1.00 85.19 412 ASN A N 1
ATOM 3391 C CA . ASN A 1 412 ? 11.119 -16.843 15.127 1.00 85.19 412 ASN A CA 1
ATOM 3392 C C . ASN A 1 412 ? 10.013 -16.392 14.162 1.00 85.19 412 ASN A C 1
ATOM 3394 O O . ASN A 1 412 ? 10.245 -16.372 12.955 1.00 85.19 412 ASN A O 1
ATOM 3398 N N . PHE A 1 413 ? 8.813 -16.053 14.651 1.00 91.56 413 PHE A N 1
ATOM 3399 C CA . PHE A 1 413 ? 7.624 -15.924 13.789 1.00 91.56 413 PHE A CA 1
ATOM 3400 C C . PHE A 1 413 ? 6.829 -14.633 14.002 1.00 91.56 413 PHE A C 1
ATOM 3402 O O . PHE A 1 413 ? 5.655 -14.546 13.630 1.00 91.56 413 PHE A O 1
ATOM 3409 N N . ARG A 1 414 ? 7.446 -13.619 14.612 1.00 90.00 414 ARG A N 1
ATOM 3410 C CA . ARG A 1 414 ? 6.776 -12.400 15.065 1.00 90.00 414 ARG A CA 1
ATOM 3411 C C . ARG A 1 414 ? 7.021 -11.221 14.123 1.00 90.00 414 ARG A C 1
ATOM 3413 O O . ARG A 1 414 ? 7.983 -10.484 14.296 1.00 90.00 414 ARG A O 1
ATOM 3420 N N . GLU A 1 415 ? 6.078 -10.984 13.215 1.00 90.06 415 GLU A N 1
ATOM 3421 C CA . GLU A 1 415 ? 6.093 -9.856 12.277 1.00 90.06 415 GLU A CA 1
ATOM 3422 C C . GLU A 1 415 ? 4.932 -8.902 12.574 1.00 90.06 415 GLU A C 1
ATOM 3424 O O . GLU A 1 415 ? 3.762 -9.251 12.386 1.00 90.06 415 GLU A O 1
ATOM 3429 N N . GLU A 1 416 ? 5.236 -7.699 13.070 1.00 91.38 416 GLU A N 1
ATOM 3430 C CA . GLU A 1 416 ? 4.221 -6.744 13.525 1.00 91.38 416 GLU A CA 1
ATOM 3431 C C . GLU A 1 416 ? 3.952 -5.610 12.540 1.00 91.38 416 GLU A C 1
ATOM 3433 O O . GLU A 1 416 ? 4.872 -4.938 12.072 1.00 91.38 416 GLU A O 1
ATOM 3438 N N . LYS A 1 417 ? 2.669 -5.288 12.352 1.00 86.88 417 LYS A N 1
ATOM 3439 C CA . LYS A 1 417 ? 2.226 -4.054 11.688 1.00 86.88 417 LYS A CA 1
ATOM 3440 C C . LYS A 1 417 ? 1.092 -3.381 12.443 1.00 86.88 417 LYS A C 1
ATOM 3442 O O . LYS A 1 417 ? 0.461 -3.979 13.312 1.00 86.88 417 LYS A O 1
ATOM 3447 N N . THR A 1 418 ? 0.812 -2.134 12.077 1.00 88.38 418 THR A N 1
ATOM 3448 C CA . THR A 1 418 ? -0.285 -1.349 12.651 1.00 88.38 418 THR A CA 1
ATOM 3449 C C . THR A 1 418 ? -1.272 -0.947 11.563 1.00 88.38 418 THR A C 1
ATOM 3451 O O . THR A 1 418 ? -0.882 -0.410 10.527 1.00 88.38 418 THR A O 1
ATOM 3454 N N . TYR A 1 419 ? -2.554 -1.179 11.822 1.00 82.56 419 TYR A N 1
ATOM 3455 C CA . TYR A 1 419 ? -3.680 -0.657 11.064 1.00 82.56 419 TYR A CA 1
ATOM 3456 C C . TYR A 1 419 ? -4.309 0.504 11.831 1.00 82.56 419 TYR A C 1
ATOM 3458 O O . TYR A 1 419 ? -4.809 0.317 12.941 1.00 82.56 419 TYR A O 1
ATOM 3466 N N . VAL A 1 420 ? -4.265 1.699 11.240 1.00 81.19 420 VAL A N 1
ATOM 3467 C CA . VAL A 1 420 ? -4.849 2.916 11.818 1.00 81.19 420 VAL A CA 1
ATOM 3468 C C . VAL A 1 420 ? -5.959 3.411 10.904 1.00 81.19 420 VAL A C 1
ATOM 3470 O O . VAL A 1 420 ? -5.695 3.803 9.766 1.00 81.19 420 VAL A O 1
ATOM 3473 N N . ASN A 1 421 ? -7.191 3.439 11.409 1.00 67.44 421 ASN A N 1
ATOM 3474 C CA . ASN A 1 421 ? -8.333 3.982 10.685 1.00 67.44 421 ASN A CA 1
ATOM 3475 C C . ASN A 1 421 ? -9.124 4.974 11.546 1.00 67.44 421 ASN A C 1
ATOM 3477 O O . ASN A 1 421 ? -10.112 4.636 12.193 1.00 67.44 421 ASN A O 1
ATOM 3481 N N . ASN A 1 422 ? -8.712 6.242 11.480 1.00 72.81 422 ASN A N 1
ATOM 3482 C CA . ASN A 1 422 ? -9.329 7.349 12.220 1.00 72.81 422 ASN A CA 1
ATOM 3483 C C . ASN A 1 422 ? -10.743 7.721 11.735 1.00 72.81 422 ASN A C 1
ATOM 3485 O O . ASN A 1 422 ? -11.342 8.652 12.271 1.00 72.81 422 ASN A O 1
ATOM 3489 N N . ASN A 1 423 ? -11.271 7.041 10.713 1.00 56.78 423 ASN A N 1
ATOM 3490 C CA . ASN A 1 423 ? -12.630 7.272 10.224 1.00 56.78 423 ASN A CA 1
ATOM 3491 C C . ASN A 1 423 ? -13.653 6.335 10.874 1.00 56.78 423 ASN A C 1
ATOM 3493 O O . ASN A 1 423 ? -14.843 6.625 10.811 1.00 56.78 423 ASN A O 1
ATOM 3497 N N . ILE A 1 424 ? -13.207 5.232 11.484 1.00 58.09 424 ILE A N 1
ATOM 3498 C CA . ILE A 1 424 ? -14.090 4.248 12.108 1.00 58.09 424 ILE A CA 1
ATOM 3499 C C . ILE A 1 424 ? -14.104 4.484 13.620 1.00 58.09 424 ILE A C 1
ATOM 3501 O O . ILE A 1 424 ? -13.063 4.442 14.278 1.00 58.09 424 ILE A O 1
ATOM 3505 N N . THR A 1 425 ? -15.294 4.740 14.160 1.00 68.56 425 THR A N 1
ATOM 3506 C CA . THR A 1 425 ? -15.554 4.869 15.605 1.00 68.56 425 THR A CA 1
ATOM 3507 C C . THR A 1 425 ? -16.173 3.613 16.207 1.00 68.56 425 THR A C 1
ATOM 3509 O O . THR A 1 425 ? -16.126 3.434 17.419 1.00 68.56 425 THR A O 1
ATOM 3512 N N . ASP A 1 426 ? -16.793 2.768 15.380 1.00 71.00 426 ASP A N 1
ATOM 3513 C CA . ASP A 1 426 ? -17.435 1.533 15.819 1.00 71.00 426 ASP A CA 1
ATOM 3514 C C . ASP A 1 426 ? -16.417 0.385 15.898 1.00 71.00 426 ASP A C 1
ATOM 3516 O O . ASP A 1 426 ? -15.747 0.047 14.921 1.00 71.00 426 ASP A O 1
ATOM 3520 N N . GLU A 1 427 ? -16.306 -0.236 17.072 1.00 73.94 427 GLU A N 1
ATOM 3521 C CA . GLU A 1 427 ? -15.332 -1.302 17.348 1.00 73.94 427 GLU A CA 1
ATOM 3522 C C . GLU A 1 427 ? -15.544 -2.541 16.462 1.00 73.94 427 GLU A C 1
ATOM 3524 O O . GLU A 1 427 ? -14.584 -3.230 16.109 1.00 73.94 427 GLU A O 1
ATOM 3529 N N . LYS A 1 428 ? -16.794 -2.832 16.072 1.00 67.75 428 LYS A N 1
ATOM 3530 C CA . LYS A 1 428 ? -17.129 -3.996 15.245 1.00 67.75 428 LYS A CA 1
ATOM 3531 C C . LYS A 1 428 ? -16.759 -3.766 13.787 1.00 67.75 428 LYS A C 1
ATOM 3533 O O . LYS A 1 428 ? -16.160 -4.647 13.171 1.00 67.75 428 LYS A O 1
ATOM 3538 N N . GLU A 1 429 ? -17.096 -2.606 13.239 1.00 66.88 429 GLU A N 1
ATOM 3539 C CA . GLU A 1 429 ? -16.667 -2.193 11.904 1.00 66.88 429 GLU A CA 1
ATOM 3540 C C . GLU A 1 429 ? -15.135 -2.154 11.816 1.00 66.88 429 GLU A C 1
ATOM 3542 O O . GLU A 1 429 ? -14.555 -2.680 10.863 1.00 66.88 429 GLU A O 1
ATOM 3547 N N . LEU A 1 430 ? -14.473 -1.639 12.859 1.00 77.75 430 LEU A N 1
ATOM 3548 C CA . LEU A 1 430 ? -13.016 -1.588 12.949 1.00 77.75 430 LEU A CA 1
ATOM 3549 C C . LEU A 1 430 ? -12.402 -2.993 12.949 1.00 77.75 430 LEU A C 1
ATOM 3551 O O . LEU A 1 430 ? -11.452 -3.241 12.210 1.00 77.75 430 LEU A O 1
ATOM 3555 N N . PHE A 1 431 ? -12.957 -3.923 13.732 1.00 77.81 431 PHE A N 1
ATOM 3556 C CA . PHE A 1 431 ? -12.507 -5.317 13.775 1.00 77.81 431 PHE A CA 1
ATOM 3557 C C . PHE A 1 431 ? -12.666 -6.027 12.422 1.00 77.81 431 PHE A C 1
ATOM 3559 O O . PHE A 1 431 ? -11.737 -6.697 11.971 1.00 77.81 431 PHE A O 1
ATOM 3566 N N . LEU A 1 432 ? -13.815 -5.866 11.754 1.00 69.94 432 LEU A N 1
ATOM 3567 C CA . LEU A 1 432 ? -14.064 -6.468 10.438 1.00 69.94 432 LEU A CA 1
ATOM 3568 C C . LEU A 1 432 ? -13.102 -5.917 9.380 1.00 69.94 432 LEU A C 1
ATOM 3570 O O . LEU A 1 432 ? -12.461 -6.695 8.674 1.00 69.94 432 LEU A O 1
ATOM 3574 N N . SER A 1 433 ? -12.958 -4.592 9.327 1.00 70.25 433 SER A N 1
ATOM 3575 C CA . SER A 1 433 ? -12.053 -3.909 8.401 1.00 70.25 433 SER A CA 1
ATOM 3576 C C . SER A 1 433 ? -10.590 -4.301 8.639 1.00 70.25 433 SER A C 1
ATOM 3578 O O . SER A 1 433 ? -9.864 -4.601 7.692 1.00 70.25 433 SER A O 1
ATOM 3580 N N . ALA A 1 434 ? -10.162 -4.376 9.901 1.00 78.44 434 ALA A N 1
ATOM 3581 C CA . ALA A 1 434 ? -8.812 -4.802 10.248 1.00 78.44 434 ALA A CA 1
ATOM 3582 C C . ALA A 1 434 ? -8.547 -6.268 9.884 1.00 78.44 434 ALA A C 1
ATOM 3584 O O . ALA A 1 434 ? -7.459 -6.588 9.413 1.00 78.44 434 ALA A O 1
ATOM 3585 N N . ASN A 1 435 ? -9.520 -7.166 10.075 1.00 75.00 435 ASN A N 1
ATOM 3586 C CA . ASN A 1 435 ? -9.370 -8.568 9.694 1.00 75.00 435 ASN A CA 1
ATOM 3587 C C . ASN A 1 435 ? -9.224 -8.726 8.176 1.00 75.00 435 ASN A C 1
ATOM 3589 O O . ASN A 1 435 ? -8.390 -9.507 7.728 1.00 75.00 435 ASN A O 1
ATOM 3593 N N . GLU A 1 436 ? -9.997 -7.970 7.396 1.00 67.31 436 GLU A N 1
ATOM 3594 C CA . GLU A 1 436 ? -9.871 -7.940 5.939 1.00 67.31 436 GLU A CA 1
ATOM 3595 C C . GLU A 1 436 ? -8.489 -7.431 5.507 1.00 67.31 436 GLU A C 1
ATOM 3597 O O . GLU A 1 436 ? -7.805 -8.089 4.724 1.00 67.31 436 GLU A O 1
ATOM 3602 N N . TYR A 1 437 ? -8.022 -6.317 6.086 1.00 72.31 437 TYR A N 1
ATOM 3603 C CA . TYR A 1 437 ? -6.658 -5.834 5.865 1.00 72.31 437 TYR A CA 1
ATOM 3604 C C . TYR A 1 437 ? -5.611 -6.888 6.216 1.00 72.31 437 TYR A C 1
ATOM 3606 O O . TYR A 1 437 ? -4.660 -7.103 5.468 1.00 72.31 437 TYR A O 1
ATOM 3614 N N . PHE A 1 438 ? -5.791 -7.586 7.334 1.00 82.75 438 PHE A N 1
ATOM 3615 C CA . PHE A 1 438 ? -4.802 -8.535 7.806 1.00 82.75 438 PHE A CA 1
ATOM 3616 C C . PHE A 1 438 ? -4.598 -9.701 6.835 1.00 82.75 438 PHE A C 1
ATOM 3618 O O . PHE A 1 438 ? -3.451 -10.044 6.556 1.00 82.75 438 PHE A O 1
ATOM 3625 N N . GLN A 1 439 ? -5.672 -10.251 6.247 1.00 71.00 439 GLN A N 1
ATOM 3626 C CA . GLN A 1 439 ? -5.581 -11.343 5.260 1.00 71.00 439 GLN A CA 1
ATOM 3627 C C . GLN A 1 439 ? -4.702 -10.989 4.046 1.00 71.00 439 GLN A C 1
ATOM 3629 O O . GLN A 1 439 ? -4.136 -11.880 3.413 1.00 71.00 439 GLN A O 1
ATOM 3634 N N . LYS A 1 440 ? -4.517 -9.697 3.749 1.00 64.56 440 LYS A N 1
ATOM 3635 C CA . LYS A 1 440 ? -3.660 -9.210 2.652 1.00 64.56 440 LYS A CA 1
ATOM 3636 C C . LYS A 1 440 ? -2.171 -9.335 2.957 1.00 64.56 440 LYS A C 1
ATOM 3638 O O . LYS A 1 440 ? -1.363 -9.324 2.030 1.00 64.56 440 LYS A O 1
ATOM 3643 N N . LEU A 1 441 ? -1.817 -9.417 4.237 1.00 76.25 441 LEU A N 1
ATOM 3644 C CA . LEU A 1 441 ? -0.449 -9.337 4.741 1.00 76.25 441 LEU A CA 1
ATOM 3645 C C . LEU A 1 441 ? 0.076 -10.674 5.260 1.00 76.25 441 LEU A C 1
ATOM 3647 O O . LEU A 1 441 ? 1.246 -10.769 5.595 1.00 76.25 441 LEU A O 1
ATOM 3651 N N . ILE A 1 442 ? -0.747 -11.721 5.324 1.00 73.56 442 ILE A N 1
ATOM 3652 C CA . ILE A 1 442 ? -0.336 -13.012 5.901 1.00 73.56 442 ILE A CA 1
ATOM 3653 C C . ILE A 1 442 ? 0.617 -13.817 5.005 1.00 73.56 442 ILE A C 1
ATOM 3655 O O . ILE A 1 442 ? 0.903 -14.964 5.322 1.00 73.56 442 ILE A O 1
ATOM 3659 N N . ARG A 1 443 ? 1.086 -13.274 3.871 1.00 72.38 443 ARG A N 1
ATOM 3660 C CA . ARG A 1 443 ? 2.062 -13.917 2.973 1.00 72.38 443 ARG A CA 1
ATOM 3661 C C . ARG A 1 443 ? 3.083 -12.894 2.459 1.00 72.38 443 ARG A C 1
ATOM 3663 O O . ARG A 1 443 ? 2.698 -11.743 2.242 1.00 72.38 443 ARG A O 1
ATOM 3670 N N . PRO A 1 444 ? 4.342 -13.298 2.197 1.00 69.75 444 PRO A N 1
ATOM 3671 C CA . PRO A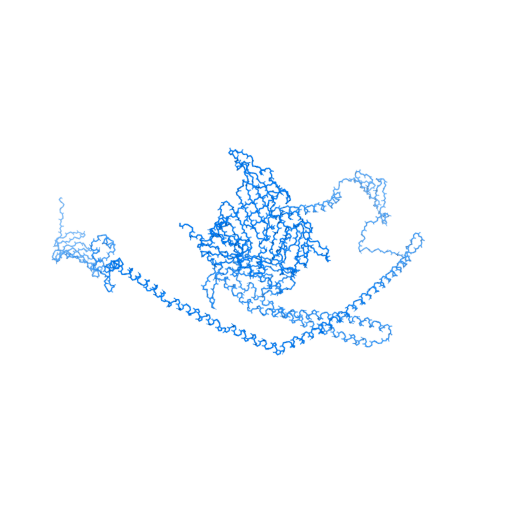 1 444 ? 5.325 -12.435 1.548 1.00 69.75 444 PRO A CA 1
ATOM 3672 C C . PRO A 1 444 ? 4.828 -11.944 0.187 1.00 69.75 444 PRO A C 1
ATOM 3674 O O . PRO A 1 444 ? 4.200 -12.696 -0.568 1.00 69.75 444 PRO A O 1
ATOM 3677 N N . LYS A 1 445 ? 5.136 -10.691 -0.156 1.00 65.00 445 LYS A N 1
ATOM 3678 C CA . LYS A 1 445 ? 4.828 -10.170 -1.494 1.00 65.00 445 LYS A CA 1
ATOM 3679 C C . LYS A 1 445 ? 5.797 -10.761 -2.509 1.00 65.00 445 LYS A C 1
ATOM 3681 O O . LYS A 1 445 ? 6.980 -10.889 -2.224 1.00 65.00 445 LYS A O 1
ATOM 3686 N N . ARG A 1 446 ? 5.317 -11.067 -3.713 1.00 65.25 446 ARG A N 1
ATOM 3687 C CA . ARG A 1 446 ? 6.159 -11.535 -4.821 1.00 65.25 446 ARG A CA 1
ATOM 3688 C C . ARG A 1 446 ? 6.359 -10.417 -5.829 1.00 65.25 446 ARG A C 1
ATOM 3690 O O . ARG A 1 446 ? 5.386 -9.855 -6.329 1.00 65.25 446 ARG A O 1
ATOM 3697 N N . VAL A 1 447 ? 7.611 -10.103 -6.130 1.00 69.06 447 VAL A N 1
ATOM 3698 C CA . VAL A 1 447 ? 8.000 -9.149 -7.167 1.00 69.06 447 VAL A CA 1
ATOM 3699 C C . VAL A 1 447 ? 8.552 -9.940 -8.339 1.00 69.06 447 VAL A C 1
ATOM 3701 O O . VAL A 1 447 ? 9.533 -10.668 -8.201 1.00 69.06 447 VAL A O 1
ATOM 3704 N N . ILE A 1 448 ? 7.910 -9.808 -9.497 1.00 72.56 448 ILE A N 1
ATOM 3705 C CA . ILE A 1 448 ? 8.375 -10.435 -10.731 1.00 72.56 448 ILE A CA 1
ATOM 3706 C C . ILE A 1 448 ? 8.937 -9.345 -11.637 1.00 72.56 448 ILE A C 1
ATOM 3708 O O . ILE A 1 448 ? 8.240 -8.400 -12.010 1.00 72.56 448 ILE A O 1
ATOM 3712 N N . THR A 1 449 ? 10.195 -9.510 -12.022 1.00 77.38 449 THR A N 1
ATOM 3713 C CA . THR A 1 449 ? 10.875 -8.655 -12.996 1.00 77.38 449 THR A CA 1
ATOM 3714 C C . THR A 1 449 ? 11.240 -9.506 -14.196 1.00 77.38 449 THR A C 1
ATOM 3716 O O . THR A 1 449 ? 11.774 -10.608 -14.052 1.00 77.38 449 THR A O 1
ATOM 3719 N N . LEU A 1 450 ? 10.951 -9.014 -15.394 1.00 85.88 450 LEU A N 1
ATOM 3720 C CA . LEU A 1 450 ? 11.221 -9.730 -16.633 1.00 85.88 450 LEU A CA 1
ATOM 3721 C C . LEU A 1 450 ? 12.058 -8.878 -17.578 1.00 85.88 450 LEU A C 1
ATOM 3723 O O . LEU A 1 450 ? 11.787 -7.700 -17.784 1.00 85.88 450 LEU A O 1
ATOM 3727 N N . ASN A 1 451 ? 13.063 -9.503 -18.176 1.00 86.88 451 ASN A N 1
ATOM 3728 C CA . ASN A 1 451 ? 13.855 -8.904 -19.234 1.00 86.88 451 ASN A CA 1
ATOM 3729 C C . ASN A 1 451 ? 13.437 -9.546 -20.546 1.00 86.88 451 ASN A C 1
ATOM 3731 O O . ASN A 1 451 ? 13.356 -10.774 -20.669 1.00 86.88 451 ASN A O 1
ATOM 3735 N N . MET A 1 452 ? 13.180 -8.713 -21.541 1.00 89.56 452 MET A N 1
ATOM 3736 C CA . MET A 1 452 ? 12.731 -9.164 -22.843 1.00 89.56 452 MET A CA 1
ATOM 3737 C C . MET A 1 452 ? 13.466 -8.462 -23.971 1.00 89.56 452 MET A C 1
ATOM 3739 O O . MET A 1 452 ? 13.932 -7.330 -23.839 1.00 89.56 452 MET A O 1
ATOM 3743 N N . ILE A 1 453 ? 13.528 -9.133 -25.112 1.00 87.81 453 ILE A N 1
ATOM 3744 C CA . ILE A 1 453 ? 14.073 -8.555 -26.334 1.00 87.81 453 ILE A CA 1
ATOM 3745 C C . ILE A 1 453 ? 13.167 -7.398 -26.777 1.00 87.81 453 ILE A C 1
ATOM 3747 O O . ILE A 1 453 ? 11.936 -7.494 -26.756 1.00 87.81 453 ILE A O 1
ATOM 3751 N N . GLN A 1 454 ? 13.775 -6.306 -27.238 1.00 87.38 454 GLN A N 1
ATOM 3752 C CA . GLN A 1 454 ? 13.104 -5.130 -27.783 1.00 87.38 454 GLN A CA 1
ATOM 3753 C C . GLN A 1 454 ? 12.488 -5.436 -29.157 1.00 87.38 454 GLN A C 1
ATOM 3755 O O . GLN A 1 454 ? 12.958 -4.978 -30.202 1.00 87.38 454 GLN A O 1
ATOM 3760 N N . PHE A 1 455 ? 11.391 -6.195 -29.163 1.00 88.69 455 PHE A N 1
ATOM 3761 C CA . PHE A 1 455 ? 10.700 -6.632 -30.379 1.00 88.69 455 PHE A CA 1
ATOM 3762 C C . PHE A 1 455 ? 10.138 -5.470 -31.216 1.00 88.69 455 PHE A C 1
ATOM 3764 O O . PHE A 1 455 ? 9.885 -5.641 -32.405 1.00 88.69 455 PHE A O 1
ATOM 3771 N N . LEU A 1 456 ? 10.025 -4.261 -30.649 1.00 88.38 456 LEU A N 1
ATOM 3772 C CA . LEU A 1 456 ? 9.729 -3.033 -31.400 1.00 88.38 456 LEU A CA 1
ATOM 3773 C C . LEU A 1 456 ? 10.737 -2.783 -32.535 1.00 88.38 456 LEU A C 1
ATOM 3775 O O . LEU A 1 456 ? 10.421 -2.113 -33.510 1.00 88.38 456 LEU A O 1
ATOM 3779 N N . ARG A 1 457 ? 11.957 -3.329 -32.440 1.00 85.69 457 ARG A N 1
ATOM 3780 C CA . ARG A 1 457 ? 12.986 -3.234 -33.487 1.00 85.69 457 ARG A CA 1
ATOM 3781 C C . ARG A 1 457 ? 12.936 -4.364 -34.522 1.00 85.69 457 ARG A C 1
ATOM 3783 O O . ARG A 1 457 ? 13.691 -4.315 -35.490 1.00 85.69 457 ARG A O 1
ATOM 3790 N N . VAL A 1 458 ? 12.058 -5.346 -34.333 1.00 86.69 458 VAL A N 1
ATOM 3791 C CA . VAL A 1 458 ? 11.942 -6.560 -35.148 1.00 86.69 458 VAL A CA 1
ATOM 3792 C C . VAL A 1 458 ? 10.706 -6.443 -36.039 1.00 86.69 458 VAL A C 1
ATOM 3794 O O . VAL A 1 458 ? 9.587 -6.337 -35.539 1.00 86.69 458 VAL A O 1
ATOM 3797 N N . ILE A 1 459 ? 10.899 -6.442 -37.361 1.00 84.88 459 ILE A N 1
ATOM 3798 C CA . ILE A 1 459 ? 9.824 -6.228 -38.352 1.00 84.88 459 ILE A CA 1
ATOM 3799 C C . ILE A 1 459 ? 8.804 -7.373 -38.312 1.00 84.88 459 ILE A C 1
ATOM 3801 O O . ILE A 1 459 ? 7.599 -7.157 -38.439 1.00 84.88 459 ILE A O 1
ATOM 3805 N N . GLU A 1 460 ? 9.267 -8.592 -38.059 1.00 84.88 460 GLU A N 1
ATOM 3806 C CA . GLU A 1 460 ? 8.443 -9.790 -37.921 1.00 84.88 460 GLU A CA 1
ATOM 3807 C C . GLU A 1 460 ? 7.482 -9.707 -36.722 1.00 84.88 460 GLU A C 1
ATOM 3809 O O . GLU A 1 460 ? 6.439 -10.359 -36.722 1.00 84.88 460 GLU A O 1
ATOM 3814 N N . ALA A 1 461 ? 7.790 -8.867 -35.727 1.00 87.56 461 ALA A N 1
ATOM 3815 C CA . ALA A 1 461 ? 6.978 -8.664 -34.529 1.00 87.56 461 ALA A CA 1
ATOM 3816 C C . ALA A 1 461 ? 5.993 -7.482 -34.641 1.00 87.56 461 ALA A C 1
ATOM 3818 O O . ALA A 1 461 ? 5.363 -7.111 -33.650 1.00 87.56 461 ALA A O 1
ATOM 3819 N N . GLN A 1 462 ? 5.814 -6.893 -35.831 1.00 87.31 462 GLN A N 1
ATOM 3820 C CA . GLN A 1 462 ? 5.016 -5.670 -36.000 1.00 87.31 462 GLN A CA 1
ATOM 3821 C C . GLN A 1 462 ? 3.546 -5.767 -35.578 1.00 87.31 462 GLN A C 1
ATOM 3823 O O . GLN A 1 462 ? 2.933 -4.763 -35.231 1.00 87.31 462 GLN A O 1
ATOM 3828 N N . ARG A 1 463 ? 2.990 -6.983 -35.542 1.00 88.06 463 ARG A N 1
ATOM 3829 C CA . ARG A 1 463 ? 1.628 -7.253 -35.049 1.00 88.06 463 ARG A CA 1
ATOM 3830 C C . ARG A 1 463 ? 1.464 -7.011 -33.547 1.00 88.06 463 ARG A C 1
ATOM 3832 O O . ARG A 1 463 ? 0.336 -6.897 -33.079 1.00 88.06 463 ARG A O 1
ATOM 3839 N N . ASP A 1 464 ? 2.570 -6.985 -32.809 1.00 90.12 464 ASP A N 1
ATOM 3840 C CA . ASP A 1 464 ? 2.587 -6.770 -31.366 1.00 90.12 464 ASP A CA 1
ATOM 3841 C C . ASP A 1 464 ? 3.103 -5.362 -30.996 1.00 90.12 464 ASP A C 1
ATOM 3843 O O . ASP A 1 464 ? 3.074 -4.999 -29.822 1.00 90.12 464 ASP A O 1
ATOM 3847 N N . TRP A 1 465 ? 3.568 -4.541 -31.958 1.00 88.50 465 TRP A N 1
ATOM 3848 C CA . TRP A 1 465 ? 4.208 -3.235 -31.687 1.00 88.50 465 TRP A CA 1
ATOM 3849 C C . TRP A 1 465 ? 3.326 -2.241 -30.924 1.00 88.50 465 TRP A C 1
ATOM 3851 O O . TRP A 1 465 ? 3.845 -1.390 -30.201 1.00 88.50 465 TRP A O 1
ATOM 3861 N N . ASN A 1 466 ? 2.006 -2.346 -31.077 1.00 87.94 466 ASN A N 1
ATOM 3862 C CA . ASN A 1 466 ? 1.021 -1.515 -30.389 1.00 87.94 466 ASN A CA 1
ATOM 3863 C C . ASN A 1 466 ? 0.549 -2.096 -29.045 1.00 87.94 466 ASN A C 1
ATOM 3865 O O . ASN A 1 466 ? -0.260 -1.458 -28.383 1.00 87.94 466 ASN A O 1
ATOM 3869 N N . LYS A 1 467 ? 1.028 -3.281 -28.644 1.00 90.88 467 LYS A N 1
ATOM 3870 C CA . LYS A 1 467 ? 0.570 -3.988 -27.436 1.00 90.88 467 LYS A CA 1
ATOM 3871 C C . LYS A 1 467 ? 1.470 -3.791 -26.215 1.00 90.88 467 LYS A C 1
ATOM 3873 O O . LYS A 1 467 ? 1.180 -4.331 -25.154 1.00 90.88 467 LYS A O 1
ATOM 3878 N N . LEU A 1 468 ? 2.594 -3.087 -26.369 1.00 90.19 468 LEU A N 1
ATOM 3879 C CA . LEU A 1 468 ? 3.509 -2.785 -25.270 1.00 90.19 468 LEU A CA 1
ATOM 3880 C C . LEU A 1 468 ? 3.251 -1.371 -24.756 1.00 90.19 468 LEU A C 1
ATOM 3882 O O . LEU A 1 468 ? 3.726 -0.395 -25.340 1.00 90.19 468 LEU A O 1
ATOM 3886 N N . LYS A 1 469 ? 2.511 -1.276 -23.653 1.00 90.50 469 LYS A N 1
ATOM 3887 C CA . LYS A 1 469 ? 2.146 -0.009 -23.025 1.00 90.50 469 LYS A CA 1
ATOM 3888 C C . LYS A 1 469 ? 2.088 -0.174 -21.508 1.00 90.50 469 LYS A C 1
ATOM 3890 O O . LYS A 1 469 ? 1.556 -1.155 -21.000 1.00 90.50 469 LYS A O 1
ATOM 3895 N N . VAL A 1 470 ? 2.637 0.797 -20.784 1.00 89.94 470 VAL A N 1
ATOM 3896 C CA . VAL A 1 470 ? 2.515 0.853 -19.321 1.00 89.94 470 VAL A CA 1
ATOM 3897 C C . VAL A 1 470 ? 1.042 1.005 -18.935 1.00 89.94 470 VAL A C 1
ATOM 3899 O O . VAL A 1 470 ? 0.337 1.847 -19.492 1.00 89.94 470 VAL A O 1
ATOM 3902 N N . GLY A 1 471 ? 0.588 0.195 -17.980 1.00 87.88 471 GLY A N 1
ATOM 3903 C CA . GLY A 1 471 ? -0.805 0.099 -17.552 1.00 87.88 471 GLY A CA 1
ATOM 3904 C C . GLY A 1 471 ? -1.602 -1.028 -18.205 1.00 87.88 471 GLY A C 1
ATOM 3905 O O . GLY A 1 471 ? -2.600 -1.437 -17.625 1.00 87.88 471 GLY A O 1
ATOM 3906 N N . ASP A 1 472 ? -1.165 -1.566 -19.346 1.00 91.44 472 ASP A N 1
ATOM 3907 C CA . ASP A 1 472 ? -1.865 -2.668 -20.017 1.00 91.44 472 ASP A CA 1
ATOM 3908 C C . ASP A 1 472 ? -1.579 -4.019 -19.346 1.00 91.44 472 ASP A C 1
ATOM 3910 O O . ASP A 1 472 ? -0.564 -4.211 -18.662 1.00 91.44 472 ASP A O 1
ATOM 3914 N N . VAL A 1 473 ? -2.490 -4.969 -19.560 1.00 90.06 473 VAL A N 1
ATOM 3915 C CA . VAL A 1 473 ? -2.378 -6.345 -19.073 1.00 90.06 473 VAL A CA 1
ATOM 3916 C C . VAL A 1 473 ? -1.667 -7.205 -20.114 1.00 90.06 473 VAL A C 1
ATOM 3918 O O . VAL A 1 473 ? -2.003 -7.203 -21.298 1.00 90.06 473 VAL A O 1
ATOM 3921 N N . ILE A 1 474 ? -0.690 -7.981 -19.652 1.00 91.56 474 ILE A N 1
ATOM 3922 C CA . ILE A 1 474 ? 0.060 -8.951 -20.447 1.00 91.56 474 ILE A CA 1
ATOM 3923 C C . ILE A 1 474 ? -0.092 -10.356 -19.877 1.00 91.56 474 ILE A C 1
ATOM 3925 O O . ILE A 1 474 ? -0.347 -10.540 -18.687 1.00 91.56 474 ILE A O 1
ATOM 3929 N N . THR A 1 475 ? 0.095 -11.359 -20.731 1.00 91.38 475 THR A N 1
ATOM 3930 C CA . THR A 1 475 ? 0.139 -12.767 -20.323 1.00 91.38 475 THR A CA 1
ATOM 3931 C C . THR A 1 475 ? 1.583 -13.249 -20.285 1.00 91.38 475 THR A C 1
ATOM 3933 O O . THR A 1 475 ? 2.310 -13.114 -21.271 1.00 91.38 475 THR A O 1
ATOM 3936 N N . ILE A 1 476 ? 1.986 -13.850 -19.169 1.00 90.19 476 ILE A N 1
ATOM 3937 C CA . ILE A 1 476 ? 3.333 -14.369 -18.940 1.00 90.19 476 ILE A CA 1
ATOM 3938 C C . ILE A 1 476 ? 3.267 -15.875 -18.742 1.00 90.19 476 ILE A C 1
ATOM 3940 O O . ILE A 1 476 ? 2.433 -16.387 -17.996 1.00 90.19 476 ILE A O 1
ATOM 3944 N N . ASN A 1 477 ? 4.159 -16.593 -19.415 1.00 89.75 477 ASN A N 1
ATOM 3945 C CA . ASN A 1 477 ? 4.279 -18.036 -19.271 1.00 89.75 477 ASN A CA 1
ATOM 3946 C C . ASN A 1 477 ? 5.746 -18.453 -19.113 1.00 89.75 477 ASN A C 1
ATOM 3948 O O . ASN A 1 477 ? 6.565 -18.290 -20.024 1.00 89.75 477 ASN A O 1
ATOM 3952 N N . TYR A 1 478 ? 6.063 -19.031 -17.958 1.00 90.31 478 TYR A N 1
ATOM 3953 C CA . TYR A 1 478 ? 7.363 -19.599 -17.642 1.00 90.31 478 TYR A CA 1
ATOM 3954 C C . TYR A 1 478 ? 7.219 -20.862 -16.781 1.00 90.31 478 TYR A C 1
ATOM 3956 O O . TYR A 1 478 ? 7.360 -20.851 -15.558 1.00 90.31 478 TYR A O 1
ATOM 3964 N N . TYR A 1 479 ? 6.985 -21.988 -17.461 1.00 84.62 479 TYR A N 1
ATOM 3965 C CA . TYR A 1 479 ? 6.722 -23.295 -16.848 1.00 84.62 479 TYR A CA 1
ATOM 3966 C C . TYR A 1 479 ? 7.775 -23.756 -15.826 1.00 84.62 479 TYR A C 1
ATOM 3968 O O . TYR A 1 479 ? 7.441 -24.493 -14.904 1.00 84.62 479 TYR A O 1
ATOM 3976 N N . LYS A 1 480 ? 9.042 -23.333 -15.959 1.00 85.88 480 LYS A N 1
ATOM 3977 C CA . LYS A 1 480 ? 10.120 -23.745 -15.042 1.00 85.88 480 LYS A CA 1
ATOM 3978 C C . LYS A 1 480 ? 9.956 -23.185 -13.627 1.00 85.88 480 LYS A C 1
ATOM 3980 O O . LYS A 1 480 ? 10.451 -23.810 -12.700 1.00 85.88 480 LYS A O 1
ATOM 3985 N N . PHE A 1 481 ? 9.280 -22.045 -13.467 1.00 84.69 481 PHE A N 1
ATOM 3986 C CA . PHE A 1 481 ? 8.911 -21.490 -12.155 1.00 84.69 481 PHE A CA 1
ATOM 3987 C C . PHE A 1 481 ? 7.443 -21.791 -11.801 1.00 84.69 481 PHE A C 1
ATOM 3989 O O . PHE A 1 481 ? 6.907 -21.236 -10.854 1.00 84.69 481 PHE A O 1
ATOM 3996 N N . GLY A 1 482 ? 6.756 -22.645 -12.572 1.00 82.25 482 GLY A N 1
ATOM 3997 C CA . GLY A 1 482 ? 5.328 -22.916 -12.372 1.00 82.25 482 GLY A CA 1
ATOM 3998 C C . GLY A 1 482 ? 4.401 -21.756 -12.762 1.00 82.25 482 GLY A C 1
ATOM 3999 O O . GLY A 1 482 ? 3.220 -21.789 -12.431 1.00 82.25 482 GLY A O 1
ATOM 4000 N N . ILE A 1 483 ? 4.904 -20.745 -13.480 1.00 84.62 483 ILE A N 1
ATOM 4001 C CA . ILE A 1 483 ? 4.107 -19.611 -13.963 1.00 84.62 483 ILE A CA 1
ATOM 4002 C C . ILE A 1 483 ? 3.412 -20.029 -15.265 1.00 84.62 483 ILE A C 1
ATOM 4004 O O . ILE A 1 483 ? 4.046 -20.036 -16.320 1.00 84.62 483 ILE A O 1
ATOM 4008 N N . ASP A 1 484 ? 2.122 -20.370 -15.209 1.00 85.19 484 ASP A N 1
ATOM 4009 C CA . ASP A 1 484 ? 1.306 -20.732 -16.381 1.00 85.19 484 ASP A CA 1
ATOM 4010 C C . ASP A 1 484 ? 0.251 -19.657 -16.674 1.00 85.19 484 ASP A C 1
ATOM 4012 O O . ASP A 1 484 ? -0.669 -19.440 -15.886 1.00 85.19 484 ASP A O 1
ATOM 4016 N N . LYS A 1 485 ? 0.397 -18.974 -17.819 1.00 85.69 485 LYS A N 1
ATOM 4017 C CA . LYS A 1 485 ? -0.526 -17.933 -18.323 1.00 85.69 485 LYS A CA 1
ATOM 4018 C C . LYS A 1 485 ? -0.945 -16.902 -17.267 1.00 85.69 485 LYS A C 1
ATOM 4020 O O . LYS A 1 485 ? -2.096 -16.464 -17.229 1.00 85.69 485 LYS A O 1
ATOM 4025 N N . MET A 1 486 ? -0.001 -16.484 -16.434 1.00 85.56 486 MET A N 1
ATOM 4026 C CA . MET A 1 486 ? -0.221 -15.443 -15.441 1.00 85.56 486 MET A CA 1
ATOM 4027 C C . MET A 1 486 ? -0.546 -14.124 -16.144 1.00 85.56 486 MET A C 1
ATOM 4029 O O . MET A 1 486 ? 0.213 -13.678 -17.006 1.00 85.56 486 MET A O 1
ATOM 4033 N N . LYS A 1 487 ? -1.658 -13.490 -15.769 1.00 85.44 487 LYS A N 1
ATOM 4034 C CA . LYS A 1 487 ? -1.981 -12.133 -16.212 1.00 85.44 487 LYS A CA 1
ATOM 4035 C C . LYS A 1 487 ? -1.378 -11.121 -15.252 1.00 85.44 487 LYS A C 1
ATOM 4037 O O . LYS A 1 487 ? -1.532 -11.239 -14.038 1.00 85.44 487 LYS A O 1
ATOM 4042 N N . ALA A 1 488 ? -0.692 -10.127 -15.795 1.00 82.25 488 ALA A N 1
ATOM 4043 C CA . ALA A 1 488 ? -0.031 -9.105 -15.001 1.00 82.25 488 ALA A CA 1
ATOM 4044 C C . ALA A 1 488 ? -0.112 -7.744 -15.693 1.00 82.25 488 ALA A C 1
ATOM 4046 O O . ALA A 1 488 ? -0.063 -7.667 -16.919 1.00 82.25 488 ALA A O 1
ATOM 4047 N N . LYS A 1 489 ? -0.231 -6.671 -14.912 1.00 85.06 489 LYS A N 1
ATOM 4048 C CA . LYS A 1 489 ? -0.244 -5.298 -15.412 1.00 85.06 489 LYS A CA 1
ATOM 4049 C C . LYS A 1 489 ? 1.185 -4.774 -15.505 1.00 85.06 489 LYS A C 1
ATOM 4051 O O . LYS A 1 489 ? 1.959 -4.938 -14.562 1.00 85.06 489 LYS A O 1
ATOM 4056 N N . ILE A 1 490 ? 1.541 -4.136 -16.616 1.00 86.50 490 ILE A N 1
ATOM 4057 C CA . ILE A 1 490 ? 2.848 -3.484 -16.766 1.00 86.50 490 ILE A CA 1
ATOM 4058 C C . ILE A 1 490 ? 2.871 -2.232 -15.885 1.00 86.50 490 ILE A C 1
ATOM 4060 O O . ILE A 1 490 ? 2.125 -1.288 -16.145 1.00 86.50 490 ILE A O 1
ATOM 4064 N N . VAL A 1 491 ? 3.749 -2.192 -14.883 1.00 84.88 491 VAL A N 1
ATOM 4065 C CA . VAL A 1 491 ? 3.906 -1.012 -14.013 1.00 84.88 491 VAL A CA 1
ATOM 4066 C C . VAL A 1 491 ? 5.092 -0.147 -14.412 1.00 84.88 491 VAL A C 1
ATOM 4068 O O . VAL A 1 491 ? 5.077 1.059 -14.183 1.00 84.88 491 VAL A O 1
ATOM 4071 N N . GLU A 1 492 ? 6.101 -0.739 -15.045 1.00 87.38 492 GLU A N 1
ATOM 4072 C CA . GLU A 1 492 ? 7.306 -0.035 -15.465 1.00 87.38 492 GLU A CA 1
ATOM 4073 C C . GLU A 1 492 ? 7.884 -0.658 -16.738 1.00 87.38 492 GLU A C 1
ATOM 4075 O O . GLU A 1 492 ? 7.897 -1.881 -16.885 1.00 87.38 492 GLU A O 1
ATOM 4080 N N . LEU A 1 493 ? 8.381 0.191 -17.637 1.00 88.94 493 LEU A N 1
ATOM 4081 C CA . LEU A 1 493 ? 9.221 -0.180 -18.772 1.00 88.94 493 LEU A CA 1
ATOM 4082 C C . LEU A 1 493 ? 10.530 0.602 -18.684 1.00 88.94 493 LEU A C 1
ATOM 4084 O O . LEU A 1 493 ? 10.505 1.829 -18.721 1.00 88.94 493 LEU A O 1
ATOM 4088 N N . ASP A 1 494 ? 11.664 -0.085 -18.646 1.00 89.06 494 ASP A N 1
ATOM 4089 C CA . ASP A 1 494 ? 12.986 0.516 -18.831 1.00 89.06 494 ASP A CA 1
ATOM 4090 C C . ASP A 1 494 ? 13.567 0.037 -20.164 1.00 89.06 494 ASP A C 1
ATOM 4092 O O . ASP A 1 494 ? 13.927 -1.131 -20.349 1.00 89.06 494 ASP A O 1
ATOM 4096 N N . ILE A 1 495 ? 13.574 0.948 -21.135 1.00 89.12 495 ILE A N 1
ATOM 4097 C CA . ILE A 1 495 ? 13.980 0.687 -22.511 1.00 89.12 495 ILE A CA 1
ATOM 4098 C C . ILE A 1 495 ? 15.391 1.228 -22.706 1.00 89.12 495 ILE A C 1
ATOM 4100 O O . ILE A 1 495 ? 15.593 2.440 -22.808 1.00 89.12 495 ILE A O 1
ATOM 4104 N N . THR A 1 496 ? 16.359 0.322 -22.859 1.00 85.75 496 THR A N 1
ATOM 4105 C CA . THR A 1 496 ? 17.728 0.669 -23.261 1.00 85.75 496 THR A CA 1
ATOM 4106 C C . THR A 1 496 ? 17.868 0.499 -24.769 1.00 85.75 496 THR A C 1
ATOM 4108 O O . THR A 1 496 ? 17.798 -0.600 -25.322 1.00 85.75 496 THR A O 1
ATOM 4111 N N . HIS A 1 497 ? 18.030 1.610 -25.484 1.00 84.12 497 HIS A N 1
ATOM 4112 C CA . HIS A 1 497 ? 17.889 1.600 -26.941 1.00 84.12 497 HIS A CA 1
ATOM 4113 C C . HIS A 1 497 ? 19.086 0.992 -27.692 1.00 84.12 497 HIS A C 1
ATOM 4115 O O . HIS A 1 497 ? 18.959 0.681 -28.881 1.00 84.12 497 HIS A O 1
ATOM 4121 N N . GLU A 1 498 ? 20.222 0.784 -27.023 1.00 80.38 498 GLU A N 1
ATOM 4122 C CA . GLU A 1 498 ? 21.438 0.225 -27.628 1.00 80.38 498 GLU A CA 1
ATOM 4123 C C . GLU A 1 498 ? 21.479 -1.304 -27.582 1.00 80.38 498 GLU A C 1
ATOM 4125 O O . GLU A 1 498 ? 21.730 -1.937 -28.608 1.00 80.38 498 GLU A O 1
ATOM 4130 N N . ASN A 1 499 ? 21.118 -1.899 -26.442 1.00 74.06 499 ASN A N 1
ATOM 4131 C CA . ASN A 1 499 ? 21.279 -3.335 -26.189 1.00 74.06 499 ASN A CA 1
ATOM 4132 C C . ASN A 1 499 ? 20.110 -4.203 -26.684 1.00 74.06 499 ASN A C 1
ATOM 4134 O O . ASN A 1 499 ? 20.129 -5.411 -26.487 1.00 74.06 499 ASN A O 1
ATOM 4138 N N . MET A 1 500 ? 19.104 -3.616 -27.346 1.00 78.12 500 MET A N 1
ATOM 4139 C CA . MET A 1 500 ? 17.890 -4.319 -27.800 1.00 78.12 500 MET A CA 1
ATOM 4140 C C . MET A 1 500 ? 17.142 -5.035 -26.665 1.00 78.12 500 MET A C 1
ATOM 4142 O O . MET A 1 500 ? 16.520 -6.068 -26.901 1.00 78.12 500 MET A O 1
ATOM 4146 N N . MET A 1 501 ? 17.164 -4.473 -25.455 1.00 82.81 501 MET A N 1
ATOM 4147 C CA . MET A 1 501 ? 16.511 -5.039 -24.275 1.00 82.81 501 MET A CA 1
ATOM 4148 C C . MET A 1 501 ? 15.480 -4.071 -23.699 1.00 82.81 501 MET A C 1
ATOM 4150 O O . MET A 1 501 ? 15.649 -2.849 -23.734 1.00 82.81 501 MET A O 1
ATOM 4154 N N . ILE A 1 502 ? 14.411 -4.639 -23.156 1.00 86.88 502 ILE A N 1
ATOM 4155 C CA . ILE A 1 502 ? 13.413 -3.946 -22.349 1.00 86.88 502 ILE A CA 1
ATOM 4156 C C . ILE A 1 502 ? 13.320 -4.695 -21.025 1.00 86.88 502 ILE A C 1
ATOM 4158 O O . ILE A 1 502 ? 13.011 -5.888 -21.015 1.00 86.88 502 ILE A O 1
ATOM 4162 N N . ASN A 1 503 ? 13.568 -3.995 -19.924 1.00 85.81 503 ASN A N 1
ATOM 4163 C CA . ASN A 1 503 ? 13.264 -4.511 -18.597 1.00 85.81 503 ASN A CA 1
ATOM 4164 C C . ASN A 1 503 ? 11.843 -4.075 -18.246 1.00 85.81 503 ASN A C 1
ATOM 4166 O O . ASN A 1 503 ? 11.464 -2.923 -18.464 1.00 85.81 503 ASN A O 1
ATOM 4170 N N . ILE A 1 504 ? 11.047 -5.005 -17.740 1.00 84.75 504 ILE A N 1
ATOM 4171 C CA . ILE A 1 504 ? 9.654 -4.776 -17.381 1.00 84.75 504 ILE A CA 1
ATOM 4172 C C . ILE A 1 504 ? 9.455 -5.204 -15.939 1.00 84.75 504 ILE A C 1
ATOM 4174 O O . ILE A 1 504 ? 9.786 -6.327 -15.551 1.00 84.75 504 ILE A O 1
ATOM 4178 N N . THR A 1 505 ? 8.833 -4.317 -15.176 1.00 82.38 505 THR A N 1
ATOM 4179 C CA . THR A 1 505 ? 8.294 -4.643 -13.859 1.00 82.38 505 THR A CA 1
ATOM 4180 C C . THR A 1 505 ? 6.788 -4.794 -13.998 1.00 82.38 505 THR A C 1
ATOM 4182 O O . THR A 1 505 ? 6.126 -3.981 -14.657 1.00 82.38 505 THR A O 1
ATOM 4185 N N . ILE A 1 506 ? 6.239 -5.844 -13.393 1.00 78.06 506 ILE A N 1
ATOM 4186 C CA . ILE A 1 506 ? 4.812 -6.162 -13.458 1.00 78.06 506 ILE A CA 1
ATOM 4187 C C . ILE A 1 506 ? 4.183 -6.185 -12.067 1.00 78.06 506 ILE A C 1
ATOM 4189 O O . ILE A 1 506 ? 4.841 -6.511 -11.082 1.00 78.06 506 ILE A O 1
ATOM 4193 N N . ALA A 1 507 ? 2.885 -5.909 -12.007 1.00 67.94 507 ALA A N 1
ATOM 4194 C CA . ALA A 1 507 ? 2.042 -6.212 -10.857 1.00 67.94 507 ALA A CA 1
ATOM 4195 C C . ALA A 1 507 ? 1.085 -7.354 -11.226 1.00 67.94 507 ALA A C 1
ATOM 4197 O O . ALA A 1 507 ? 0.408 -7.294 -12.254 1.00 67.94 507 ALA A O 1
ATOM 4198 N N . ASN A 1 508 ? 1.053 -8.415 -10.418 1.00 60.72 508 ASN A N 1
ATOM 4199 C CA . ASN A 1 508 ? 0.186 -9.573 -10.643 1.00 60.72 508 ASN A CA 1
ATOM 4200 C C . ASN A 1 508 ? -1.291 -9.161 -10.602 1.00 60.72 508 ASN A C 1
ATOM 4202 O O . ASN A 1 508 ? -1.702 -8.582 -9.607 1.00 60.72 508 ASN A O 1
ATOM 4206 N N . VAL A 1 509 ? -2.086 -9.488 -11.630 1.00 49.41 509 VAL A N 1
ATOM 4207 C CA . VAL A 1 509 ? -3.521 -9.136 -11.680 1.00 49.41 509 VAL A CA 1
ATOM 4208 C C . VAL A 1 509 ? -4.355 -10.014 -10.745 1.00 49.41 509 VAL A C 1
ATOM 4210 O O . VAL A 1 509 ? -5.335 -9.540 -10.188 1.00 49.41 509 VAL A O 1
ATOM 4213 N N . ASN A 1 510 ? -3.931 -11.255 -10.488 1.00 42.62 510 ASN A N 1
ATOM 4214 C CA . ASN A 1 510 ? -4.657 -12.183 -9.609 1.00 42.62 510 ASN A CA 1
ATOM 4215 C C . ASN A 1 510 ? -4.442 -11.906 -8.106 1.00 42.62 510 ASN A C 1
ATOM 4217 O O . ASN A 1 510 ? -5.021 -12.591 -7.271 1.00 42.62 510 ASN A O 1
ATOM 4221 N N . ASP A 1 511 ? -3.601 -10.925 -7.762 1.00 47.34 511 ASP A N 1
ATOM 4222 C CA . ASP A 1 511 ? -3.412 -10.422 -6.396 1.00 47.34 511 ASP A CA 1
ATOM 4223 C C . ASP A 1 511 ? -4.129 -9.076 -6.159 1.00 47.34 511 ASP A C 1
ATOM 4225 O O . ASP A 1 511 ? -3.990 -8.518 -5.075 1.00 47.34 511 ASP A O 1
ATOM 4229 N N . ILE A 1 512 ? -4.874 -8.537 -7.139 1.00 44.72 512 ILE A N 1
ATOM 4230 C CA . ILE A 1 512 ? -5.487 -7.187 -7.083 1.00 44.72 512 ILE A CA 1
ATOM 4231 C C . ILE A 1 512 ? -6.875 -7.182 -6.406 1.00 44.72 512 ILE A C 1
ATOM 4233 O O . ILE A 1 512 ? -7.403 -6.115 -6.115 1.00 44.72 512 ILE A O 1
ATOM 4237 N N . ASP A 1 513 ? -7.434 -8.341 -6.049 1.00 35.81 513 ASP A N 1
ATOM 4238 C CA . ASP A 1 513 ? -8.796 -8.474 -5.489 1.00 35.81 513 ASP A CA 1
ATOM 4239 C C . ASP A 1 513 ? -8.948 -8.050 -4.012 1.00 35.81 513 ASP A C 1
ATOM 4241 O O . ASP A 1 513 ? -9.788 -8.581 -3.289 1.00 35.81 513 ASP A O 1
ATOM 4245 N N . ASP A 1 514 ? -8.155 -7.101 -3.517 1.00 40.66 514 ASP A N 1
ATOM 4246 C CA . ASP A 1 514 ? -8.230 -6.711 -2.113 1.00 40.66 514 ASP A CA 1
ATOM 4247 C C . ASP A 1 514 ? -8.126 -5.197 -1.930 1.00 40.66 514 ASP A C 1
ATOM 4249 O O . ASP A 1 514 ? -7.144 -4.579 -2.330 1.00 40.66 514 ASP A O 1
ATOM 4253 N N . ASP A 1 515 ? -9.102 -4.604 -1.236 1.00 40.25 515 ASP A N 1
ATOM 4254 C CA . ASP A 1 515 ? -9.300 -3.158 -1.029 1.00 40.25 515 ASP A CA 1
ATOM 4255 C C . ASP A 1 515 ? -8.094 -2.345 -0.496 1.00 40.25 515 ASP A C 1
ATOM 4257 O O . ASP A 1 515 ? -8.145 -1.115 -0.483 1.00 40.25 515 ASP A O 1
ATOM 4261 N N . GLU A 1 516 ? -6.989 -2.996 -0.110 1.00 36.78 516 GLU A N 1
ATOM 4262 C CA . GLU A 1 516 ? -5.731 -2.349 0.304 1.00 36.78 516 GLU A CA 1
ATOM 4263 C C . GLU A 1 516 ? -4.490 -2.779 -0.513 1.00 36.78 516 GLU A C 1
ATOM 4265 O O . GLU A 1 516 ? -3.415 -2.189 -0.380 1.00 36.78 516 GLU A O 1
ATOM 4270 N N . LYS A 1 517 ? -4.641 -3.743 -1.433 1.00 48.91 517 LYS A N 1
ATOM 4271 C CA . LYS A 1 517 ? -3.670 -4.118 -2.481 1.00 48.91 517 LYS A CA 1
ATOM 4272 C C . LYS A 1 517 ? -3.868 -3.283 -3.745 1.00 48.91 517 LYS A C 1
ATOM 4274 O O . LYS A 1 517 ? -3.736 -3.741 -4.877 1.00 48.91 517 LYS A O 1
ATOM 4279 N N . ARG A 1 518 ? -4.199 -2.024 -3.532 1.00 58.53 518 ARG A N 1
ATOM 4280 C CA . ARG A 1 518 ? -4.505 -1.098 -4.598 1.00 58.53 518 ARG A CA 1
ATOM 4281 C C . ARG A 1 518 ? -3.195 -0.667 -5.237 1.00 58.53 518 ARG A C 1
ATOM 4283 O O . ARG A 1 518 ? -2.260 -0.238 -4.554 1.00 58.53 518 ARG A O 1
ATOM 4290 N N . LEU A 1 519 ? -3.091 -0.893 -6.543 1.00 64.06 519 LEU A N 1
ATOM 4291 C CA . LEU A 1 519 ? -1.923 -0.606 -7.366 1.00 64.06 519 LEU A CA 1
ATOM 4292 C C . LEU A 1 519 ? -1.419 0.822 -7.118 1.00 64.06 519 LEU A C 1
ATOM 4294 O O . LEU A 1 519 ? -0.212 1.032 -7.038 1.00 64.06 519 LEU A O 1
ATOM 4298 N N . SER A 1 520 ? -2.327 1.775 -6.890 1.00 62.22 520 SER A N 1
ATOM 4299 C CA . SER A 1 520 ? -2.006 3.149 -6.480 1.00 62.22 520 SER A CA 1
ATOM 4300 C C . SER A 1 520 ? -1.007 3.221 -5.307 1.00 62.22 520 SER A C 1
ATOM 4302 O O . SER A 1 520 ? -0.006 3.932 -5.386 1.00 62.22 520 SER A O 1
ATOM 4304 N N . LYS A 1 521 ? -1.209 2.442 -4.239 1.00 60.81 521 LYS A N 1
ATOM 4305 C CA . LYS A 1 521 ? -0.373 2.451 -3.027 1.00 60.81 521 LYS A CA 1
ATOM 4306 C C . LYS A 1 521 ? 1.057 1.994 -3.326 1.00 60.81 521 LYS A C 1
ATOM 4308 O O . LYS A 1 521 ? 2.010 2.589 -2.826 1.00 60.81 521 LYS A O 1
ATOM 4313 N N . LEU A 1 522 ? 1.227 0.991 -4.194 1.00 60.72 522 LEU A N 1
ATOM 4314 C CA . LEU A 1 522 ? 2.549 0.536 -4.652 1.00 60.72 522 LEU A CA 1
ATOM 4315 C C . LEU A 1 522 ? 3.262 1.595 -5.503 1.00 60.72 522 LEU A C 1
ATOM 4317 O O . LEU A 1 522 ? 4.467 1.789 -5.357 1.00 60.72 522 LEU A O 1
ATOM 4321 N N . LEU A 1 523 ? 2.525 2.293 -6.370 1.00 66.12 523 LEU A N 1
ATOM 4322 C CA . LEU A 1 523 ? 3.098 3.297 -7.270 1.00 66.12 523 LEU A CA 1
ATOM 4323 C C . LEU A 1 523 ? 3.587 4.552 -6.534 1.00 66.12 523 LEU A C 1
ATOM 4325 O O . LEU A 1 523 ? 4.550 5.179 -6.987 1.00 66.12 523 LEU A O 1
ATOM 4329 N N . TYR A 1 524 ? 2.938 4.923 -5.424 1.00 72.75 524 TYR A N 1
ATOM 4330 C CA . TYR A 1 524 ? 3.157 6.212 -4.757 1.00 72.75 524 TYR A CA 1
ATOM 4331 C C . TYR A 1 524 ? 3.946 6.136 -3.435 1.00 72.75 524 TYR A C 1
ATOM 4333 O O . TYR A 1 524 ? 4.602 7.122 -3.086 1.00 72.75 524 TYR A O 1
ATOM 4341 N N . ASN A 1 525 ? 4.009 4.976 -2.761 1.00 51.50 525 ASN A N 1
ATOM 4342 C CA . ASN A 1 525 ? 4.773 4.813 -1.510 1.00 51.50 525 ASN A CA 1
ATOM 4343 C C . ASN A 1 525 ? 6.302 4.867 -1.678 1.00 51.50 525 ASN A C 1
ATOM 4345 O O . ASN A 1 525 ? 6.993 5.322 -0.773 1.00 51.50 525 ASN A O 1
ATOM 4349 N N . ALA A 1 526 ? 6.849 4.452 -2.826 1.00 37.66 526 ALA A N 1
ATOM 4350 C CA . ALA A 1 526 ? 8.300 4.462 -3.062 1.00 37.66 526 ALA A CA 1
ATOM 4351 C C . ALA A 1 526 ? 8.870 5.872 -3.331 1.00 37.66 526 ALA A C 1
ATOM 4353 O O . ALA A 1 526 ? 10.053 6.126 -3.107 1.00 37.66 526 ALA A O 1
ATOM 4354 N N . SER A 1 527 ? 8.041 6.810 -3.805 1.00 39.34 527 SER A N 1
ATOM 4355 C CA . SER A 1 527 ? 8.473 8.169 -4.173 1.00 39.34 527 SER A CA 1
ATOM 4356 C C . SER A 1 527 ? 8.667 9.118 -2.986 1.00 39.34 527 SER A C 1
ATOM 4358 O O . SER A 1 527 ? 9.452 10.058 -3.095 1.00 39.34 527 SER A O 1
ATOM 4360 N N . SER A 1 528 ? 7.996 8.885 -1.854 1.00 36.59 528 SER A N 1
ATOM 4361 C CA . SER A 1 528 ? 8.118 9.732 -0.657 1.00 36.59 528 SER A CA 1
ATOM 4362 C C . SER A 1 528 ? 9.352 9.392 0.192 1.00 36.59 528 SER A C 1
ATOM 4364 O O . SER A 1 528 ? 9.869 10.254 0.900 1.00 36.59 528 SER A O 1
ATOM 4366 N N . THR A 1 529 ? 9.892 8.171 0.087 1.00 29.44 529 THR A N 1
ATOM 4367 C CA . THR A 1 529 ? 11.031 7.710 0.902 1.00 29.44 529 THR A CA 1
ATOM 4368 C C . THR A 1 529 ? 12.376 8.278 0.439 1.00 29.44 529 THR A C 1
ATOM 4370 O O . THR A 1 529 ? 13.267 8.497 1.259 1.00 29.44 529 THR A O 1
ATOM 4373 N N . SER A 1 530 ? 12.534 8.597 -0.851 1.00 27.34 530 SER A N 1
ATOM 4374 C CA . SER A 1 530 ? 13.793 9.146 -1.385 1.00 27.34 530 SER A CA 1
ATOM 4375 C C . SER A 1 530 ? 14.098 10.572 -0.899 1.00 27.34 530 SER A C 1
ATOM 4377 O O . SER A 1 530 ? 15.235 11.017 -1.015 1.00 27.34 530 SER A O 1
ATOM 4379 N N . ALA A 1 531 ? 13.112 11.286 -0.344 1.00 27.11 531 ALA A N 1
ATOM 4380 C CA . ALA A 1 531 ? 13.286 12.629 0.217 1.00 27.11 531 ALA A CA 1
ATOM 4381 C C . ALA A 1 531 ? 13.502 12.643 1.746 1.00 27.11 531 ALA A C 1
ATOM 4383 O O . ALA A 1 531 ? 13.899 13.667 2.295 1.00 27.11 531 ALA A O 1
ATOM 4384 N N . ILE A 1 532 ? 13.267 11.525 2.445 1.00 30.67 532 ILE A N 1
ATOM 4385 C CA . ILE A 1 532 ? 13.293 11.469 3.922 1.00 30.67 532 ILE A CA 1
ATOM 4386 C C . ILE A 1 532 ? 14.691 11.113 4.469 1.00 30.67 532 ILE A C 1
ATOM 4388 O O . ILE A 1 532 ? 15.023 11.454 5.609 1.00 30.67 532 ILE A O 1
ATOM 4392 N N . ILE A 1 533 ? 15.560 10.507 3.656 1.00 28.03 533 ILE A N 1
ATOM 4393 C CA . ILE A 1 533 ? 16.899 10.082 4.099 1.00 28.03 533 ILE A CA 1
ATOM 4394 C C . ILE A 1 533 ? 17.877 11.269 4.270 1.00 28.03 533 ILE A C 1
ATOM 4396 O O . ILE A 1 533 ? 18.787 11.174 5.089 1.00 28.03 533 ILE A O 1
ATOM 4400 N N . ASP A 1 534 ? 17.635 12.427 3.640 1.00 31.78 534 ASP A N 1
ATOM 4401 C CA . ASP A 1 534 ? 18.526 13.601 3.756 1.00 31.78 534 ASP A CA 1
ATOM 4402 C C . ASP A 1 534 ? 18.169 14.595 4.891 1.00 31.78 534 ASP A C 1
ATOM 4404 O O . ASP A 1 534 ? 19.019 15.390 5.291 1.00 31.78 534 ASP A O 1
ATOM 4408 N N . GLU A 1 535 ? 16.959 14.564 5.474 1.00 31.92 535 GLU A N 1
ATOM 4409 C CA . GLU A 1 535 ? 16.541 15.549 6.504 1.00 31.92 535 GLU A CA 1
ATOM 4410 C C . GLU A 1 535 ? 16.462 15.018 7.946 1.00 31.92 535 GLU A C 1
ATOM 4412 O O . GLU A 1 535 ? 16.422 15.802 8.900 1.00 31.92 535 GLU A O 1
ATOM 4417 N N . THR A 1 536 ? 16.455 13.702 8.145 1.00 30.88 536 THR A N 1
ATOM 4418 C CA . THR A 1 536 ? 16.205 13.103 9.469 1.00 30.88 536 THR A CA 1
ATOM 4419 C C . THR A 1 536 ? 17.311 13.373 10.520 1.00 30.88 536 THR A C 1
ATOM 4421 O O . THR A 1 536 ? 16.974 13.550 11.694 1.00 30.88 536 THR A O 1
ATOM 4424 N N . PRO A 1 537 ? 18.611 13.524 10.176 1.00 36.84 537 PRO A N 1
ATOM 4425 C CA . PRO A 1 537 ? 19.639 13.829 11.180 1.00 36.84 537 PRO A CA 1
ATOM 4426 C C . PRO A 1 537 ? 19.615 15.271 11.730 1.00 36.84 537 PRO A C 1
ATOM 4428 O O . PRO A 1 537 ? 20.098 15.505 12.838 1.00 36.84 537 PRO A O 1
ATOM 4431 N N . SER A 1 538 ? 19.073 16.256 10.998 1.00 33.88 538 SER A N 1
ATOM 4432 C CA . SER A 1 538 ? 19.180 17.679 11.385 1.00 33.88 538 SER A CA 1
ATOM 4433 C C . SER A 1 538 ? 18.088 18.129 12.366 1.00 33.88 538 SER A C 1
ATOM 4435 O O . SER A 1 538 ? 18.375 18.888 13.297 1.00 33.88 538 SER A O 1
ATOM 4437 N N . LYS A 1 539 ? 16.865 17.595 12.227 1.00 35.59 539 LYS A N 1
ATOM 4438 C CA . LYS A 1 539 ? 15.727 17.858 13.131 1.00 35.59 539 LYS A CA 1
ATOM 4439 C C . LYS A 1 539 ? 15.887 17.181 14.500 1.00 35.59 539 LYS A C 1
ATOM 4441 O O . LYS A 1 539 ? 15.423 17.716 15.503 1.00 35.59 539 LYS A O 1
ATOM 4446 N N . LEU A 1 540 ? 16.599 16.050 14.569 1.00 31.16 540 LEU A N 1
ATOM 4447 C CA . LEU A 1 540 ? 16.867 15.352 15.835 1.00 31.16 540 LEU A CA 1
ATOM 4448 C C . LEU A 1 540 ? 17.922 16.074 16.700 1.00 31.16 540 LEU A C 1
ATOM 4450 O O . LEU A 1 540 ? 17.862 16.008 17.927 1.00 31.16 540 LEU A O 1
ATOM 4454 N N . ASN A 1 541 ? 18.858 16.802 16.078 1.00 37.78 541 ASN A N 1
ATOM 4455 C CA . ASN A 1 541 ? 19.893 17.556 16.795 1.00 37.78 541 ASN A CA 1
ATOM 4456 C C . ASN A 1 541 ? 19.386 18.910 17.325 1.00 37.78 541 ASN A C 1
ATOM 4458 O O . ASN A 1 541 ? 19.733 19.293 18.438 1.00 37.78 541 ASN A O 1
ATOM 4462 N N . THR A 1 542 ? 18.482 19.592 16.613 1.00 40.12 542 THR A N 1
ATOM 4463 C CA . THR A 1 542 ? 17.920 20.885 17.066 1.00 40.12 542 THR A CA 1
ATOM 4464 C C . THR A 1 542 ? 16.978 20.752 18.273 1.00 40.12 542 THR A C 1
ATOM 4466 O O . THR A 1 542 ? 16.907 21.654 19.110 1.00 40.12 542 THR A O 1
ATOM 4469 N N . LEU A 1 543 ? 16.304 19.607 18.428 1.00 34.03 543 LEU A N 1
ATOM 4470 C CA . LEU A 1 543 ? 15.485 19.310 19.611 1.00 34.03 543 LEU A CA 1
ATOM 4471 C C . LEU A 1 543 ? 16.327 18.997 20.863 1.00 34.03 543 LEU A C 1
ATOM 4473 O O . LEU A 1 543 ? 15.892 19.308 21.969 1.00 34.03 543 LEU A O 1
ATOM 4477 N N . LYS A 1 544 ? 17.550 18.463 20.714 1.00 42.62 544 LYS A N 1
ATOM 4478 C CA . LYS A 1 544 ? 18.472 18.229 21.844 1.00 42.62 544 LYS A CA 1
ATOM 4479 C C . LYS A 1 544 ? 19.094 19.521 22.390 1.00 42.62 544 LYS A C 1
ATOM 4481 O O . LYS A 1 544 ? 19.246 19.646 23.603 1.00 42.62 544 LYS A O 1
ATOM 4486 N N . ASP A 1 545 ? 19.368 20.505 21.535 1.00 44.22 545 ASP A N 1
ATOM 4487 C CA . ASP A 1 545 ? 19.986 21.777 21.951 1.00 44.22 545 ASP A CA 1
ATOM 4488 C C . ASP A 1 545 ? 18.995 22.763 22.604 1.00 44.22 545 ASP A C 1
ATOM 4490 O O . ASP A 1 545 ? 19.392 23.632 23.385 1.00 44.22 545 ASP A O 1
ATOM 4494 N N . THR A 1 546 ? 17.693 22.604 22.340 1.00 39.75 546 THR A N 1
ATOM 4495 C CA . THR A 1 546 ? 16.636 23.448 22.934 1.00 39.75 546 THR A CA 1
ATOM 4496 C C . THR A 1 546 ? 16.232 22.967 24.334 1.00 39.75 546 THR A C 1
ATOM 4498 O O . THR A 1 546 ? 15.888 23.779 25.189 1.00 39.75 546 THR A O 1
ATOM 4501 N N . VAL A 1 547 ? 16.336 21.661 24.607 1.00 39.38 547 VAL A N 1
ATOM 4502 C CA . VAL A 1 547 ? 16.024 21.081 25.927 1.00 39.38 547 VAL A CA 1
ATOM 4503 C C . VAL A 1 547 ? 17.161 21.312 26.935 1.00 39.38 547 VAL A C 1
ATOM 4505 O O . VAL A 1 547 ? 16.888 21.569 28.101 1.00 39.38 547 VAL A O 1
ATOM 4508 N N . ASN A 1 548 ? 18.426 21.356 26.496 1.00 41.62 548 ASN A N 1
ATOM 4509 C CA . ASN A 1 548 ? 19.569 21.571 27.398 1.00 41.62 548 ASN A CA 1
ATOM 4510 C C . ASN A 1 548 ? 19.773 23.035 27.856 1.00 41.62 548 ASN A C 1
ATOM 4512 O O . ASN A 1 548 ? 20.405 23.257 28.884 1.00 41.62 548 ASN A O 1
ATOM 4516 N N . ASN A 1 549 ? 19.225 24.037 27.155 1.00 45.72 549 ASN A N 1
ATOM 4517 C CA . ASN A 1 549 ? 19.400 25.462 27.505 1.00 45.72 549 ASN A CA 1
ATOM 4518 C C . ASN A 1 549 ? 18.341 26.026 28.479 1.00 45.72 549 ASN A C 1
ATOM 4520 O O . ASN A 1 549 ? 18.510 27.132 28.993 1.00 45.72 549 ASN A O 1
ATOM 4524 N N . LEU A 1 550 ? 17.255 25.297 28.760 1.00 40.22 550 LEU A N 1
ATOM 4525 C CA . LEU A 1 550 ? 16.206 25.739 29.696 1.00 40.22 550 LEU A CA 1
ATOM 4526 C C . LEU A 1 550 ? 16.501 25.352 31.159 1.00 40.22 550 LEU A C 1
ATOM 4528 O O . LEU A 1 550 ? 16.136 26.102 32.068 1.00 40.22 550 LEU A O 1
ATOM 4532 N N . ASP A 1 551 ? 17.247 24.268 31.395 1.00 42.41 551 ASP A N 1
ATOM 4533 C CA . ASP A 1 551 ? 17.605 23.802 32.746 1.00 42.41 551 ASP A CA 1
ATOM 4534 C C . ASP A 1 551 ? 18.768 24.587 33.398 1.00 42.41 551 ASP A C 1
ATOM 4536 O O . ASP A 1 551 ? 18.901 24.601 34.629 1.00 42.41 551 ASP A O 1
ATOM 4540 N N . GLU A 1 552 ? 19.580 25.306 32.609 1.00 47.50 552 GLU A N 1
ATOM 4541 C CA . GLU A 1 552 ? 20.751 26.064 33.090 1.00 47.50 552 GLU A CA 1
ATOM 4542 C C . GLU A 1 552 ? 20.420 27.516 33.512 1.00 47.50 552 GLU A C 1
ATOM 4544 O O . GLU A 1 552 ? 21.100 28.096 34.365 1.00 47.50 552 GLU A O 1
ATOM 4549 N N . ILE A 1 553 ? 19.326 28.090 32.994 1.00 48.44 553 ILE A N 1
ATOM 4550 C CA . ILE A 1 553 ? 18.893 29.471 33.289 1.00 48.44 553 ILE A CA 1
ATOM 4551 C C . ILE A 1 553 ? 18.052 29.541 34.575 1.00 48.44 553 ILE A C 1
ATOM 4553 O O . ILE A 1 553 ? 18.184 30.487 35.355 1.00 48.44 553 ILE A O 1
ATOM 4557 N N . ILE A 1 554 ? 17.240 28.519 34.858 1.00 43.81 554 ILE A N 1
ATOM 4558 C CA . ILE A 1 554 ? 16.345 28.511 36.029 1.00 43.81 554 ILE A CA 1
ATOM 4559 C C . ILE A 1 554 ? 17.110 28.185 37.329 1.00 43.81 554 ILE A C 1
ATOM 4561 O O . ILE A 1 554 ? 16.781 28.708 38.395 1.00 43.81 554 ILE A O 1
ATOM 4565 N N . ASN A 1 555 ? 18.199 27.408 37.258 1.00 47.34 555 ASN A N 1
ATOM 4566 C CA . ASN A 1 555 ? 18.937 26.948 38.444 1.00 47.34 555 ASN A CA 1
ATOM 4567 C C . ASN A 1 555 ? 20.091 27.861 38.916 1.00 47.34 555 ASN A C 1
ATOM 4569 O O . ASN A 1 555 ? 20.527 27.733 40.066 1.00 47.34 555 ASN A O 1
ATOM 4573 N N . ASN A 1 556 ? 20.574 28.799 38.088 1.00 49.72 556 ASN A N 1
ATOM 4574 C CA . ASN A 1 556 ? 21.720 29.662 38.427 1.00 49.72 556 ASN A CA 1
ATOM 4575 C C . ASN A 1 556 ? 21.348 31.034 39.022 1.00 49.72 556 ASN A C 1
ATOM 4577 O O . ASN A 1 556 ? 22.153 31.614 39.749 1.00 49.72 556 ASN A O 1
ATOM 4581 N N . VAL A 1 557 ? 20.123 31.531 38.816 1.00 49.28 557 VAL A N 1
ATOM 4582 C CA . VAL A 1 557 ? 19.699 32.843 39.350 1.00 49.28 557 VAL A CA 1
ATOM 4583 C C . VAL A 1 557 ? 19.263 32.751 40.820 1.00 49.28 557 VAL A C 1
ATOM 4585 O O . VAL A 1 557 ? 19.586 33.625 41.622 1.00 49.28 557 VAL A O 1
ATOM 4588 N N . TYR A 1 558 ? 18.626 31.648 41.229 1.00 44.38 558 TYR A N 1
ATOM 4589 C CA . TYR A 1 558 ? 18.108 31.488 42.597 1.00 44.38 558 TYR A CA 1
ATOM 4590 C C . TYR A 1 558 ? 19.182 31.113 43.644 1.00 44.38 558 TYR A C 1
ATOM 4592 O O . TYR A 1 558 ? 18.982 31.311 44.840 1.00 44.38 558 TYR A O 1
ATOM 4600 N N . LYS A 1 559 ? 20.355 30.614 43.219 1.00 48.94 559 LYS A N 1
ATOM 4601 C CA . LYS A 1 559 ? 21.452 30.180 44.115 1.00 48.94 559 LYS A CA 1
ATOM 4602 C C . LYS A 1 559 ? 22.549 31.231 44.353 1.00 48.94 559 LYS A C 1
ATOM 4604 O O . LYS A 1 559 ? 23.428 30.979 45.178 1.00 48.94 559 LYS A O 1
ATOM 4609 N N . ALA A 1 560 ? 22.526 32.380 43.671 1.00 46.16 560 ALA A N 1
ATOM 4610 C CA . ALA A 1 560 ? 23.555 33.421 43.795 1.00 46.16 560 ALA A CA 1
ATOM 4611 C C . ALA A 1 560 ? 23.306 34.385 44.976 1.00 46.16 560 ALA A C 1
ATOM 4613 O O . ALA A 1 560 ? 24.225 34.658 45.747 1.00 46.16 560 ALA A O 1
ATOM 4614 N N . SER A 1 561 ? 22.061 34.821 45.202 1.00 46.41 561 SER A N 1
ATOM 4615 C CA . SER A 1 561 ? 21.720 35.764 46.285 1.00 46.41 561 SER A CA 1
ATOM 4616 C C . SER A 1 561 ? 21.783 35.139 47.687 1.00 46.41 561 SER A C 1
ATOM 4618 O O . SER A 1 561 ? 22.149 35.811 48.648 1.00 46.41 561 SER A O 1
ATOM 4620 N N . GLN A 1 562 ? 21.510 33.834 47.818 1.00 49.81 562 GLN A N 1
ATOM 4621 C CA . GLN A 1 562 ? 21.665 33.119 49.094 1.00 49.81 562 GLN A CA 1
ATOM 4622 C C . GLN A 1 562 ? 23.139 32.883 49.474 1.00 49.81 562 GLN A C 1
ATOM 4624 O O . GLN A 1 562 ? 23.463 32.891 50.658 1.00 49.81 562 GLN A O 1
ATOM 4629 N N . ARG A 1 563 ? 24.066 32.737 48.511 1.00 49.28 563 ARG A N 1
ATOM 4630 C CA . ARG A 1 563 ? 25.497 32.523 48.816 1.00 49.28 563 ARG A CA 1
ATOM 4631 C C . ARG A 1 563 ? 26.202 33.771 49.355 1.00 49.28 563 ARG A C 1
ATOM 4633 O O . ARG A 1 563 ? 27.130 33.621 50.140 1.00 49.28 563 ARG A O 1
ATOM 4640 N N . GLN A 1 564 ? 25.757 34.979 49.000 1.00 51.66 564 GLN A N 1
ATOM 4641 C CA . GLN A 1 564 ? 26.349 36.226 49.511 1.00 51.66 564 GLN A CA 1
ATOM 4642 C C . GLN A 1 564 ? 25.987 36.519 50.977 1.00 51.66 564 GLN A C 1
ATOM 4644 O O . GLN A 1 564 ? 26.803 37.084 51.696 1.00 51.66 564 GLN A O 1
ATOM 4649 N N . ILE A 1 565 ? 24.816 36.082 51.455 1.00 53.66 565 ILE A N 1
ATOM 4650 C CA . ILE A 1 565 ? 24.384 36.304 52.848 1.00 53.66 565 ILE A CA 1
ATOM 4651 C C . ILE A 1 565 ? 25.031 35.286 53.810 1.00 53.66 565 ILE A C 1
ATOM 4653 O O . ILE A 1 565 ? 25.330 35.621 54.954 1.00 53.66 565 ILE A O 1
ATOM 4657 N N . PHE A 1 566 ? 25.324 34.064 53.346 1.00 49.41 566 PHE A N 1
ATOM 4658 C CA . PHE A 1 566 ? 25.950 33.012 54.163 1.00 49.41 566 PHE A CA 1
ATOM 4659 C C . PHE A 1 566 ? 27.493 33.047 54.199 1.00 49.41 566 PHE A C 1
ATOM 4661 O O . PHE A 1 566 ? 28.085 32.373 55.038 1.00 49.41 566 PHE A O 1
ATOM 4668 N N . ALA A 1 567 ? 28.161 33.822 53.334 1.00 50.03 567 ALA A N 1
ATOM 4669 C CA . ALA A 1 567 ? 29.627 33.841 53.228 1.00 50.03 567 ALA A CA 1
ATOM 4670 C C . ALA A 1 567 ? 30.348 34.809 54.191 1.00 50.03 567 ALA A C 1
ATOM 4672 O O . ALA A 1 567 ? 31.578 34.856 54.165 1.00 50.03 567 ALA A O 1
ATOM 4673 N N . GLY A 1 568 ? 29.626 35.576 55.026 1.00 53.16 568 GLY A N 1
ATOM 4674 C CA . GLY A 1 568 ? 30.184 36.344 56.159 1.00 53.16 568 GLY A CA 1
ATOM 4675 C C . GLY A 1 568 ? 31.362 37.276 55.836 1.00 53.16 568 GLY A C 1
ATOM 4676 O O . GLY A 1 568 ? 32.158 37.595 56.714 1.00 53.16 568 GLY A O 1
ATOM 4677 N N . THR A 1 569 ? 31.506 37.676 54.576 1.00 52.97 569 THR A N 1
ATOM 4678 C CA . THR A 1 569 ? 32.605 38.485 54.048 1.00 52.97 569 THR A CA 1
ATOM 4679 C C . THR A 1 569 ? 32.007 39.812 53.587 1.00 52.97 569 THR A C 1
ATOM 4681 O O . THR A 1 569 ? 30.994 39.817 52.896 1.00 52.97 569 THR A O 1
ATOM 4684 N N . ASN A 1 570 ? 32.612 40.925 54.014 1.00 58.53 570 ASN A N 1
ATOM 4685 C CA . ASN A 1 570 ? 32.203 42.325 53.787 1.00 58.53 570 ASN A CA 1
ATOM 4686 C C . ASN A 1 570 ? 31.301 43.011 54.843 1.00 58.53 570 ASN A C 1
ATOM 4688 O O . ASN A 1 570 ? 30.481 43.877 54.525 1.00 58.53 570 ASN A O 1
ATOM 4692 N N . ASN A 1 571 ? 31.511 42.720 56.129 1.00 60.91 571 ASN A N 1
ATOM 4693 C CA . ASN A 1 571 ? 31.034 43.567 57.225 1.00 60.91 571 ASN A CA 1
ATOM 4694 C C . ASN A 1 571 ? 32.135 43.840 58.264 1.00 60.91 571 ASN A C 1
ATOM 4696 O O . ASN A 1 571 ? 33.076 43.069 58.438 1.00 60.91 571 ASN A O 1
ATOM 4700 N N . THR A 1 572 ? 32.017 44.955 58.980 1.00 69.19 572 THR A N 1
ATOM 4701 C CA . THR A 1 572 ? 32.813 45.238 60.179 1.00 69.19 572 THR A CA 1
ATOM 4702 C C . THR A 1 572 ? 31.915 45.134 61.399 1.00 69.19 572 THR A C 1
ATOM 4704 O O . THR A 1 572 ? 30.930 45.867 61.494 1.00 69.19 572 THR A O 1
ATOM 4707 N N . THR A 1 573 ? 32.266 44.256 62.339 1.00 70.31 573 THR A N 1
ATOM 4708 C CA . THR A 1 573 ? 31.554 44.115 63.615 1.00 70.31 573 THR A CA 1
ATOM 4709 C C . THR A 1 573 ? 32.440 44.621 64.745 1.00 70.31 573 THR A C 1
ATOM 4711 O O . THR A 1 573 ? 33.571 44.168 64.903 1.00 70.31 573 THR A O 1
ATOM 4714 N N . ILE A 1 574 ? 31.934 45.581 65.517 1.00 74.88 574 ILE A N 1
ATOM 4715 C CA . ILE A 1 574 ? 32.628 46.203 66.645 1.00 74.88 574 ILE A CA 1
ATOM 4716 C C . ILE A 1 574 ? 31.780 45.989 67.896 1.00 74.88 574 ILE A C 1
ATOM 4718 O O . ILE A 1 574 ? 30.583 46.278 67.901 1.00 74.88 574 ILE A O 1
ATOM 4722 N N . VAL A 1 575 ? 32.417 45.515 68.966 1.00 75.44 575 VAL A N 1
ATOM 4723 C CA . VAL A 1 575 ? 31.827 45.435 70.305 1.00 75.44 575 VAL A CA 1
ATOM 4724 C C . VAL A 1 575 ? 32.593 46.398 71.203 1.00 75.44 575 VAL A C 1
ATOM 4726 O O . VAL A 1 575 ? 33.796 46.237 71.404 1.00 75.44 575 VAL A O 1
ATOM 4729 N N . ASN A 1 576 ? 31.917 47.429 71.705 1.00 72.69 576 ASN A N 1
ATOM 4730 C CA . ASN A 1 576 ? 32.500 48.411 72.620 1.00 72.69 576 ASN A CA 1
ATOM 4731 C C . ASN A 1 576 ? 31.433 48.963 73.588 1.00 72.69 576 ASN A C 1
ATOM 4733 O O . ASN A 1 576 ? 30.337 48.417 73.695 1.00 72.69 576 ASN A O 1
ATOM 4737 N N . GLN A 1 577 ? 31.743 50.049 74.303 1.00 67.19 577 GLN A N 1
ATOM 4738 C CA . GLN A 1 577 ? 30.830 50.679 75.273 1.00 67.19 577 GLN A CA 1
ATOM 4739 C C . GLN A 1 577 ? 29.518 51.208 74.652 1.00 67.19 577 GLN A C 1
ATOM 4741 O O . GLN A 1 577 ? 28.567 51.474 75.379 1.00 67.19 577 GLN A O 1
ATOM 4746 N N . LEU A 1 578 ? 29.441 51.343 73.322 1.00 66.50 578 LEU A N 1
ATOM 4747 C CA . LEU A 1 578 ? 28.229 51.718 72.582 1.00 66.50 578 LEU A CA 1
ATOM 4748 C C . LEU A 1 578 ? 27.394 50.500 72.140 1.00 66.50 578 LEU A C 1
ATOM 4750 O O . LEU A 1 578 ? 26.425 50.671 71.397 1.00 66.50 578 LEU A O 1
ATOM 4754 N N . GLY A 1 579 ? 27.750 49.291 72.583 1.00 78.44 579 GLY A N 1
ATOM 4755 C CA . GLY A 1 579 ? 27.058 48.039 72.280 1.00 78.44 579 GLY A CA 1
ATOM 4756 C C . GLY A 1 579 ? 27.691 47.246 71.134 1.00 78.44 579 GLY A C 1
ATOM 4757 O O . GLY A 1 579 ? 28.862 47.429 70.791 1.00 78.44 579 GLY A O 1
ATOM 4758 N N . LEU A 1 580 ? 26.907 46.341 70.541 1.00 82.44 580 LEU A N 1
ATOM 4759 C CA . LEU A 1 580 ? 27.307 45.551 69.373 1.00 82.44 580 LEU A CA 1
ATOM 4760 C C . LEU A 1 580 ? 26.844 46.276 68.111 1.00 82.44 580 LEU A C 1
ATOM 4762 O O . LEU A 1 580 ? 25.645 46.448 67.911 1.00 82.44 580 LEU A O 1
ATOM 4766 N N . THR A 1 581 ? 27.784 46.707 67.268 1.00 81.50 581 THR A N 1
ATOM 4767 C CA . THR A 1 581 ? 27.489 47.369 65.988 1.00 81.50 581 THR A CA 1
ATOM 4768 C C . THR A 1 581 ? 28.048 46.549 64.834 1.00 81.50 581 THR A C 1
ATOM 4770 O O . THR A 1 581 ? 29.233 46.220 64.842 1.00 81.50 581 THR A O 1
ATOM 4773 N N . SER A 1 582 ? 27.224 46.265 63.826 1.00 80.62 582 SER A N 1
ATOM 4774 C CA . SER A 1 582 ? 27.662 45.695 62.550 1.00 80.62 582 SER A CA 1
ATOM 4775 C C . SER A 1 582 ? 27.362 46.679 61.424 1.00 80.62 582 SER A C 1
ATOM 4777 O O . SER A 1 582 ? 26.231 47.145 61.294 1.00 80.62 582 SER A O 1
ATOM 4779 N N . MET A 1 583 ? 28.380 47.009 60.634 1.00 77.06 583 MET A N 1
ATOM 4780 C CA . MET A 1 583 ? 28.284 47.899 59.474 1.00 77.06 583 MET A CA 1
ATOM 4781 C C . MET A 1 583 ? 28.753 47.163 58.221 1.00 77.06 583 MET A C 1
ATOM 4783 O O . MET A 1 583 ? 29.659 46.332 58.289 1.00 77.06 583 MET A O 1
ATOM 4787 N N . GLU A 1 584 ? 28.186 47.507 57.071 1.00 73.44 584 GLU A N 1
ATOM 4788 C CA . GLU A 1 584 ? 28.697 47.085 55.762 1.00 73.44 584 GLU A CA 1
ATOM 4789 C C . GLU A 1 584 ? 30.090 47.699 55.505 1.00 73.44 584 GLU A C 1
ATOM 4791 O O . GLU A 1 584 ? 30.296 48.897 55.722 1.00 73.44 584 GLU A O 1
ATOM 4796 N N . SER A 1 585 ? 31.072 46.893 55.076 1.00 65.88 585 SER A N 1
ATOM 4797 C CA . SER A 1 585 ? 32.478 47.335 55.028 1.00 65.88 585 SER A CA 1
ATOM 4798 C C . SER A 1 585 ? 32.834 48.208 53.819 1.00 65.88 585 SER A C 1
ATOM 4800 O O . SER A 1 585 ? 33.769 49.000 53.915 1.00 65.88 585 SER A O 1
ATOM 4802 N N . GLU A 1 586 ? 32.100 48.106 52.705 1.00 64.88 586 GLU A N 1
ATOM 4803 C CA . GLU A 1 586 ? 32.327 48.930 51.501 1.00 64.88 586 GLU A CA 1
ATOM 4804 C C . GLU A 1 586 ? 31.526 50.245 51.515 1.00 64.88 586 GLU A C 1
ATOM 4806 O O . GLU A 1 586 ? 31.951 51.241 50.930 1.00 64.88 586 GLU A O 1
ATOM 4811 N N . ASN A 1 587 ? 30.398 50.290 52.234 1.00 62.00 587 ASN A N 1
ATOM 4812 C CA . ASN A 1 587 ? 29.529 51.462 52.328 1.00 62.00 587 ASN A CA 1
ATOM 4813 C C . ASN A 1 587 ? 28.994 51.631 53.759 1.00 62.00 587 ASN A C 1
ATOM 4815 O O . ASN A 1 587 ? 27.935 51.116 54.114 1.00 62.00 587 ASN A O 1
ATOM 4819 N N . LYS A 1 588 ? 29.703 52.410 54.588 1.00 64.44 588 LYS A N 1
ATOM 4820 C CA . LYS A 1 588 ? 29.402 52.640 56.020 1.00 64.44 588 LYS A CA 1
ATOM 4821 C C . LYS A 1 588 ? 28.091 53.397 56.311 1.00 64.44 588 LYS A C 1
ATOM 4823 O O . LYS A 1 588 ? 27.956 54.007 57.369 1.00 64.44 588 LYS A O 1
ATOM 4828 N N . LYS A 1 589 ? 27.128 53.405 55.389 1.00 73.44 589 LYS A N 1
ATOM 4829 C CA . LYS A 1 589 ? 25.801 54.006 55.574 1.00 73.44 589 LYS A CA 1
ATOM 4830 C C . LYS A 1 589 ? 24.786 53.037 56.169 1.00 73.44 589 LYS A C 1
ATOM 4832 O O . LYS A 1 589 ? 23.854 53.486 56.825 1.00 73.44 589 LYS A O 1
ATOM 4837 N N . ARG A 1 590 ? 24.959 51.728 55.965 1.00 71.94 590 ARG A N 1
ATOM 4838 C CA . ARG A 1 590 ? 24.006 50.707 56.416 1.00 71.94 590 ARG A CA 1
ATOM 4839 C C . ARG A 1 590 ? 24.574 49.890 57.566 1.00 71.94 590 ARG A C 1
ATOM 4841 O O . ARG A 1 590 ? 25.694 49.387 57.481 1.00 71.94 590 ARG A O 1
ATOM 4848 N N . GLY A 1 591 ? 23.794 49.747 58.633 1.00 78.00 591 GLY A N 1
ATOM 4849 C CA . GLY A 1 591 ? 24.206 48.932 59.768 1.00 78.00 591 GLY A CA 1
ATOM 4850 C C . GLY A 1 591 ? 23.150 48.740 60.843 1.00 78.00 591 GLY A C 1
ATOM 4851 O O . GLY A 1 591 ? 22.090 49.369 60.834 1.00 78.00 591 GLY A O 1
ATOM 4852 N N . LEU A 1 592 ? 23.473 47.849 61.776 1.00 80.88 592 LEU A N 1
ATOM 4853 C CA . LEU A 1 592 ? 22.641 47.439 62.904 1.00 80.88 592 LEU A CA 1
ATOM 4854 C C . LEU A 1 592 ? 23.401 47.665 64.212 1.00 80.88 592 LEU A C 1
ATOM 4856 O O . LEU A 1 592 ? 24.606 47.411 64.279 1.00 80.88 592 LEU A O 1
ATOM 4860 N N . ARG A 1 593 ? 22.698 48.123 65.251 1.00 84.25 593 ARG A N 1
ATOM 4861 C CA . ARG A 1 593 ? 23.254 48.307 66.595 1.00 84.25 593 ARG A CA 1
ATOM 4862 C C . ARG A 1 593 ? 22.317 47.750 67.655 1.00 84.25 593 ARG A C 1
ATOM 4864 O O . ARG A 1 593 ? 21.122 48.027 67.641 1.00 84.25 593 ARG A O 1
ATOM 4871 N N . ILE A 1 594 ? 22.890 47.017 68.603 1.00 83.00 594 ILE A N 1
ATOM 4872 C CA . ILE A 1 594 ? 22.203 46.553 69.809 1.00 83.00 594 ILE A CA 1
ATOM 4873 C C . ILE A 1 594 ? 22.860 47.214 71.009 1.00 83.00 594 ILE A C 1
ATOM 4875 O O . ILE A 1 594 ? 24.042 46.979 71.277 1.00 83.00 594 ILE A O 1
ATOM 4879 N N . ASN A 1 595 ? 22.101 48.047 71.718 1.00 79.62 595 ASN A N 1
ATOM 4880 C CA . ASN A 1 595 ? 22.562 48.694 72.938 1.00 79.62 595 ASN A CA 1
ATOM 4881 C C . ASN A 1 595 ? 21.383 49.065 73.849 1.00 79.62 595 ASN A C 1
ATOM 4883 O O . ASN A 1 595 ? 20.307 49.403 73.365 1.00 79.62 595 ASN A O 1
ATOM 4887 N N . ASN A 1 596 ? 21.604 49.027 75.165 1.00 76.06 596 ASN A N 1
ATOM 4888 C CA . ASN A 1 596 ? 20.664 49.469 76.200 1.00 76.06 596 ASN A CA 1
ATOM 4889 C C . ASN A 1 596 ? 19.229 48.916 76.047 1.00 76.06 596 ASN A C 1
ATOM 4891 O O . ASN A 1 596 ? 18.255 49.662 76.104 1.00 76.06 596 ASN A O 1
ATOM 4895 N N . GLY A 1 597 ? 19.103 47.609 75.790 1.00 72.69 597 GLY A N 1
ATOM 4896 C CA . GLY A 1 597 ? 17.803 46.944 75.628 1.00 72.69 597 GLY A CA 1
ATOM 4897 C C . GLY A 1 597 ? 17.047 47.306 74.344 1.00 72.69 597 GLY A C 1
ATOM 4898 O O . GLY A 1 597 ? 15.880 46.947 74.220 1.00 72.69 597 GLY A O 1
ATOM 4899 N N . ALA A 1 598 ? 17.693 47.993 73.396 1.00 80.94 598 ALA A N 1
ATOM 4900 C CA . ALA A 1 598 ? 17.110 48.393 72.123 1.00 80.94 598 ALA A CA 1
ATOM 4901 C C . ALA A 1 598 ? 17.886 47.832 70.919 1.00 80.94 598 ALA A C 1
ATOM 4903 O O . ALA A 1 598 ? 19.121 47.781 70.909 1.00 80.94 598 ALA A O 1
ATOM 4904 N N . PHE A 1 599 ? 17.139 47.439 69.887 1.00 82.38 599 PHE A N 1
ATOM 4905 C CA . PHE A 1 599 ? 17.635 47.089 68.561 1.00 82.38 599 PHE A CA 1
ATOM 4906 C C . PHE A 1 599 ? 17.406 48.262 67.609 1.00 82.38 599 PHE A C 1
ATOM 4908 O O . PHE A 1 599 ? 16.284 48.757 67.466 1.00 82.38 599 PHE A O 1
ATOM 4915 N N . MET A 1 600 ? 18.475 48.708 66.956 1.00 85.00 600 MET A N 1
ATOM 4916 C CA . MET A 1 600 ? 18.489 49.909 66.131 1.00 85.00 600 MET A CA 1
ATOM 4917 C C . MET A 1 600 ? 19.083 49.625 64.750 1.00 85.00 600 MET A C 1
ATOM 4919 O O . MET A 1 600 ? 19.997 48.807 64.618 1.00 85.00 600 MET A O 1
ATOM 4923 N N . CYS A 1 601 ? 18.639 50.356 63.729 1.00 80.62 601 CYS A N 1
ATOM 4924 C CA . CYS A 1 601 ? 19.234 50.306 62.390 1.00 80.62 601 CYS A CA 1
ATOM 4925 C C . CYS A 1 601 ? 19.548 51.700 61.838 1.00 80.62 601 CYS A C 1
ATOM 4927 O O . CYS A 1 601 ? 18.984 52.703 62.278 1.00 80.62 601 CYS A O 1
ATOM 4929 N N . THR A 1 602 ? 20.436 51.758 60.847 1.00 75.00 602 THR A N 1
ATOM 4930 C CA . THR A 1 602 ? 20.745 52.975 60.091 1.00 75.00 602 THR A CA 1
ATOM 4931 C C . THR A 1 602 ? 20.852 52.688 58.596 1.00 75.00 602 THR A C 1
ATOM 4933 O O . THR A 1 602 ? 21.331 51.627 58.194 1.00 75.00 602 THR A O 1
ATOM 4936 N N . ALA A 1 603 ? 20.417 53.652 57.782 1.00 73.94 603 ALA A N 1
ATOM 4937 C CA . ALA A 1 603 ? 20.735 53.766 56.356 1.00 73.94 603 ALA A CA 1
ATOM 4938 C C . ALA A 1 603 ? 21.501 55.071 56.041 1.00 73.94 603 ALA A C 1
ATOM 4940 O O . ALA A 1 603 ? 21.776 55.370 54.877 1.00 73.94 603 ALA A O 1
ATOM 4941 N N . GLU A 1 604 ? 21.835 55.846 57.077 1.00 69.88 604 GLU A N 1
ATOM 4942 C CA . GLU A 1 604 ? 22.428 57.184 56.994 1.00 69.88 604 GLU A CA 1
ATOM 4943 C C . GLU A 1 604 ? 23.874 57.219 57.528 1.00 69.88 604 GLU A C 1
ATOM 4945 O O . GLU A 1 604 ? 24.627 58.134 57.196 1.00 69.88 604 GLU A O 1
ATOM 4950 N N . GLY A 1 605 ? 24.300 56.200 58.286 1.00 73.12 605 GLY A N 1
ATOM 4951 C CA . GLY A 1 605 ? 25.676 56.003 58.749 1.00 73.12 605 GLY A CA 1
ATOM 4952 C C . GLY A 1 605 ? 25.823 55.786 60.253 1.00 73.12 605 GLY A C 1
ATOM 4953 O O . GLY A 1 605 ? 24.866 55.884 61.015 1.00 73.12 605 GLY A O 1
ATOM 4954 N N . GLU A 1 606 ? 27.052 55.497 60.694 1.00 73.19 606 GLU A N 1
ATOM 4955 C CA . GLU A 1 606 ? 27.386 55.007 62.050 1.00 73.19 606 GLU A CA 1
ATOM 4956 C C . GLU A 1 606 ? 26.969 55.915 63.230 1.00 73.19 606 GLU A C 1
ATOM 4958 O O . GLU A 1 606 ? 26.949 55.468 64.383 1.00 73.19 606 GLU A O 1
ATOM 4963 N N . ASN A 1 607 ? 26.606 57.168 62.943 1.00 73.06 607 ASN A N 1
ATOM 4964 C CA . ASN A 1 607 ? 26.176 58.165 63.924 1.00 73.06 607 ASN A CA 1
ATOM 4965 C C . ASN A 1 607 ? 24.648 58.326 64.023 1.00 73.06 607 ASN A C 1
ATOM 4967 O O . ASN A 1 607 ? 24.177 58.977 64.950 1.00 73.06 607 ASN A O 1
ATOM 4971 N N . PHE A 1 608 ? 23.869 57.736 63.110 1.00 75.56 608 PHE A N 1
ATOM 4972 C CA . PHE A 1 608 ? 22.428 57.988 62.985 1.00 75.56 608 PHE A CA 1
ATOM 4973 C C . PHE A 1 608 ? 21.633 56.684 63.035 1.00 75.56 608 PHE A C 1
ATOM 4975 O O . PHE A 1 608 ? 21.164 56.186 62.015 1.00 75.56 608 PHE A O 1
ATOM 4982 N N . PHE A 1 609 ? 21.501 56.110 64.228 1.00 77.25 609 PHE A N 1
ATOM 4983 C CA . PHE A 1 609 ? 20.698 54.909 64.462 1.00 77.25 609 PHE A CA 1
ATOM 4984 C C . PHE A 1 609 ? 19.293 55.273 64.946 1.00 77.25 609 PHE A C 1
ATOM 4986 O O . PHE A 1 609 ? 19.141 56.123 65.821 1.00 77.25 609 PHE A O 1
ATOM 4993 N N . LYS A 1 610 ? 18.275 54.603 64.399 1.00 75.81 610 LYS A N 1
ATOM 4994 C CA . LYS A 1 610 ? 16.877 54.704 64.843 1.00 75.81 610 LYS A CA 1
ATOM 4995 C C . LYS A 1 610 ? 16.471 53.431 65.576 1.00 75.81 610 LYS A C 1
ATOM 4997 O O . LYS A 1 610 ? 16.811 52.336 65.126 1.00 75.81 610 LYS A O 1
ATOM 5002 N N . THR A 1 611 ? 15.768 53.574 66.698 1.00 78.75 611 THR A N 1
ATOM 5003 C CA . THR A 1 611 ? 15.253 52.447 67.488 1.00 78.75 611 THR A CA 1
ATOM 5004 C C . THR A 1 611 ? 14.086 51.792 66.770 1.00 78.75 611 THR A C 1
ATOM 5006 O O . THR A 1 611 ? 13.091 52.452 66.501 1.00 78.75 611 THR A O 1
ATOM 5009 N N . ILE A 1 612 ? 14.205 50.493 66.501 1.00 76.62 612 ILE A N 1
ATOM 5010 C CA . ILE A 1 612 ? 13.137 49.692 65.891 1.00 76.62 612 ILE A CA 1
ATOM 5011 C C . ILE A 1 612 ? 12.381 48.927 66.974 1.00 76.62 612 ILE A C 1
ATOM 5013 O O . ILE A 1 612 ? 11.155 48.908 66.976 1.00 76.62 612 ILE A O 1
ATOM 5017 N N . ILE A 1 613 ? 13.105 48.344 67.934 1.00 77.19 613 ILE A N 1
ATOM 5018 C CA . ILE A 1 613 ? 12.532 47.577 69.049 1.00 77.19 613 ILE A CA 1
ATOM 5019 C C . ILE A 1 613 ? 13.235 47.984 70.339 1.00 77.19 613 ILE A C 1
ATOM 5021 O O . ILE A 1 613 ? 14.459 48.125 70.345 1.00 77.19 613 ILE A O 1
ATOM 5025 N N . ASN A 1 614 ? 12.492 48.141 71.430 1.00 80.50 614 ASN A N 1
ATOM 5026 C CA . ASN A 1 614 ? 13.035 48.266 72.783 1.00 80.50 614 ASN A CA 1
ATOM 5027 C C . ASN A 1 614 ? 12.201 47.440 73.787 1.00 80.50 614 ASN A C 1
ATOM 5029 O O . ASN A 1 614 ? 11.347 46.649 73.389 1.00 80.50 614 ASN A O 1
ATOM 5033 N N . GLY A 1 615 ? 12.460 47.609 75.088 1.00 70.75 615 GLY A N 1
ATOM 5034 C CA . GLY A 1 615 ? 11.769 46.882 76.160 1.00 70.75 615 GLY A CA 1
ATOM 5035 C C . GLY A 1 615 ? 10.256 47.124 76.269 1.00 70.75 615 GLY A C 1
ATOM 5036 O O . GLY A 1 615 ? 9.592 46.334 76.933 1.00 70.75 615 GLY A O 1
ATOM 5037 N N . ASP A 1 616 ? 9.719 48.153 75.604 1.00 67.31 616 ASP A N 1
ATOM 5038 C CA . ASP A 1 616 ? 8.289 48.493 75.608 1.00 67.31 616 ASP A CA 1
ATOM 5039 C C . ASP A 1 616 ? 7.551 47.980 74.355 1.00 67.31 616 ASP A C 1
ATOM 5041 O O . ASP A 1 616 ? 6.322 48.000 74.307 1.00 67.31 616 ASP A O 1
ATOM 5045 N N . GLY A 1 617 ? 8.281 47.498 73.340 1.00 69.88 617 GLY A N 1
ATOM 5046 C CA . GLY A 1 617 ? 7.713 46.948 72.108 1.00 69.88 617 GLY A CA 1
ATOM 5047 C C . GLY A 1 617 ? 8.417 47.423 70.835 1.00 69.88 617 GLY A C 1
ATOM 5048 O O . GLY A 1 617 ? 9.576 47.845 70.850 1.00 69.88 617 GLY A O 1
ATOM 5049 N N . ILE A 1 618 ? 7.718 47.312 69.702 1.00 69.62 618 ILE A N 1
ATOM 5050 C CA . ILE A 1 618 ? 8.198 47.784 68.398 1.00 69.62 618 ILE A CA 1
ATOM 5051 C C . ILE A 1 618 ? 7.819 49.268 68.249 1.00 69.62 618 ILE A C 1
ATOM 5053 O O . ILE A 1 618 ? 6.644 49.607 68.343 1.00 69.62 618 ILE A O 1
ATOM 5057 N N . ILE A 1 619 ? 8.810 50.143 68.052 1.00 69.12 619 ILE A N 1
ATOM 5058 C CA . ILE A 1 619 ? 8.668 51.608 68.168 1.00 69.12 619 ILE A CA 1
ATOM 5059 C C . ILE A 1 619 ? 8.503 52.303 66.809 1.00 69.12 619 ILE A C 1
ATOM 5061 O O . ILE A 1 619 ? 7.734 53.254 66.703 1.00 69.12 619 ILE A O 1
ATOM 5065 N N . ASP A 1 620 ? 9.207 51.847 65.772 1.00 64.69 620 ASP A N 1
ATOM 5066 C CA . ASP A 1 620 ? 9.119 52.415 64.421 1.00 64.69 620 ASP A CA 1
ATOM 5067 C C . ASP A 1 620 ? 9.101 51.285 63.388 1.00 64.69 620 ASP A C 1
ATOM 5069 O O . ASP A 1 620 ? 9.997 50.436 63.351 1.00 64.69 620 ASP A O 1
ATOM 5073 N N . ILE A 1 621 ? 8.049 51.261 62.571 1.00 57.25 621 ILE A N 1
ATOM 5074 C CA . ILE A 1 621 ? 7.782 50.220 61.582 1.00 57.25 621 ILE A CA 1
ATOM 5075 C C . ILE A 1 621 ? 7.357 50.876 60.276 1.00 57.25 621 ILE A C 1
ATOM 5077 O O . ILE A 1 621 ? 6.201 50.795 59.886 1.00 57.25 621 ILE A O 1
ATOM 5081 N N . GLY A 1 622 ? 8.277 51.571 59.604 1.00 62.00 622 GLY A N 1
ATOM 5082 C CA . GLY A 1 622 ? 7.946 52.313 58.380 1.00 62.00 622 GLY A CA 1
ATOM 5083 C C . GLY A 1 622 ? 7.055 51.534 57.394 1.00 62.00 622 GLY A C 1
ATOM 5084 O O . GLY A 1 622 ? 5.959 51.977 57.084 1.00 62.00 622 GLY A O 1
ATOM 5085 N N . ASN A 1 623 ? 7.493 50.353 56.939 1.00 50.12 623 ASN A N 1
ATOM 5086 C CA . ASN A 1 623 ? 6.703 49.442 56.100 1.00 50.12 623 ASN A CA 1
ATOM 5087 C C . ASN A 1 623 ? 6.915 47.994 56.566 1.00 50.12 623 ASN A C 1
ATOM 5089 O O . ASN A 1 623 ? 8.036 47.487 56.502 1.00 50.12 623 ASN A O 1
ATOM 5093 N N . ILE A 1 624 ? 5.850 47.303 56.984 1.00 51.38 624 ILE A N 1
ATOM 5094 C CA . ILE A 1 624 ? 5.887 45.853 57.222 1.00 51.38 624 ILE A CA 1
ATOM 5095 C C . ILE A 1 624 ? 5.643 45.145 55.889 1.00 51.38 624 ILE A C 1
ATOM 5097 O O . ILE A 1 624 ? 4.532 45.153 55.370 1.00 51.38 624 ILE A O 1
ATOM 5101 N N . GLN A 1 625 ? 6.668 44.493 55.343 1.00 47.62 625 GLN A N 1
ATOM 5102 C CA . GLN A 1 625 ? 6.503 43.485 54.294 1.00 47.62 625 GLN A CA 1
ATOM 5103 C C . GLN A 1 625 ? 6.791 42.113 54.904 1.00 47.62 625 GLN A C 1
ATOM 5105 O O . GLN A 1 625 ? 7.927 41.648 54.932 1.00 47.62 625 GLN A O 1
ATOM 5110 N N . GLY A 1 626 ? 5.749 41.491 55.455 1.00 47.00 626 GLY A N 1
ATOM 5111 C CA . GLY A 1 626 ? 5.818 40.187 56.105 1.00 47.00 626 GLY A CA 1
ATOM 5112 C C . GLY A 1 626 ? 4.441 39.536 56.183 1.00 47.00 626 GLY A C 1
ATOM 5113 O O . GLY A 1 626 ? 3.424 40.218 56.288 1.00 47.00 626 GLY A O 1
ATOM 5114 N N . LYS A 1 627 ? 4.411 38.206 56.085 1.00 48.47 627 LYS A N 1
ATOM 5115 C CA . LYS A 1 627 ? 3.195 37.391 56.145 1.00 48.47 627 LYS A CA 1
ATOM 5116 C C . LYS A 1 627 ? 2.866 37.145 57.622 1.00 48.47 627 LYS A C 1
ATOM 5118 O O . LYS A 1 627 ? 3.675 36.538 58.317 1.00 48.47 627 LYS A O 1
ATOM 5123 N N . ILE A 1 628 ? 1.726 37.638 58.101 1.00 54.72 628 ILE A N 1
ATOM 5124 C CA . ILE A 1 628 ? 1.214 37.292 59.435 1.00 54.72 628 ILE A CA 1
ATOM 5125 C C . ILE A 1 628 ? 0.639 35.881 59.319 1.00 54.72 628 ILE A C 1
ATOM 5127 O O . ILE A 1 628 ? -0.236 35.639 58.486 1.00 54.72 628 ILE A O 1
ATOM 5131 N N . ASP A 1 629 ? 1.197 34.938 60.073 1.00 49.88 629 ASP A N 1
ATOM 5132 C CA . ASP A 1 629 ? 0.782 33.539 60.005 1.00 49.88 629 ASP A CA 1
ATOM 5133 C C . ASP A 1 629 ? -0.520 33.314 60.784 1.00 49.88 629 ASP A C 1
ATOM 5135 O O . ASP A 1 629 ? -0.816 34.036 61.744 1.00 49.88 629 ASP A O 1
ATOM 5139 N N . LYS A 1 630 ? -1.302 32.319 60.354 1.00 43.84 630 LYS A N 1
ATOM 5140 C CA . LYS A 1 630 ? -2.731 32.173 60.695 1.00 43.84 630 LYS A CA 1
ATOM 5141 C C . LYS A 1 630 ? -3.037 31.970 62.187 1.00 43.84 630 LYS A C 1
ATOM 5143 O O . LYS A 1 630 ? -4.200 32.015 62.568 1.00 43.84 630 LYS A O 1
ATOM 5148 N N . ASP A 1 631 ? -2.020 31.703 63.000 1.00 48.81 631 ASP A N 1
ATOM 5149 C CA . ASP A 1 631 ? -2.155 31.377 64.423 1.00 48.81 631 ASP A CA 1
ATOM 5150 C C . ASP A 1 631 ? -1.832 32.583 65.336 1.00 48.81 631 ASP A C 1
ATOM 5152 O O . ASP A 1 631 ? -1.644 32.427 66.543 1.00 48.81 631 ASP A O 1
ATOM 5156 N N . THR A 1 632 ? -1.769 33.798 64.773 1.00 47.50 632 THR A N 1
ATOM 5157 C CA . THR A 1 632 ? -1.544 35.042 65.528 1.00 47.50 632 THR A CA 1
ATOM 5158 C C . THR A 1 632 ? -2.869 35.752 65.811 1.00 47.50 632 THR A C 1
ATOM 5160 O O . THR A 1 632 ? -3.474 36.334 64.913 1.00 47.50 632 THR A O 1
ATOM 5163 N N . ASP A 1 633 ? -3.303 35.743 67.071 1.00 47.81 633 ASP A N 1
ATOM 5164 C CA . ASP A 1 633 ? -4.522 36.424 67.519 1.00 47.81 633 ASP A CA 1
ATOM 5165 C C . ASP A 1 633 ? -4.247 37.934 67.686 1.00 47.81 633 ASP A C 1
ATOM 5167 O O . ASP A 1 633 ? -3.701 38.377 68.700 1.00 47.81 633 ASP A O 1
ATOM 5171 N N . ILE A 1 634 ? -4.596 38.743 66.680 1.00 54.66 634 ILE A N 1
ATOM 5172 C CA . ILE A 1 634 ? -4.581 40.210 66.791 1.00 54.66 634 ILE A CA 1
ATOM 5173 C C . ILE A 1 634 ? -5.997 40.673 67.127 1.00 54.66 634 ILE A C 1
ATOM 5175 O O . ILE A 1 634 ? -6.898 40.617 66.293 1.00 54.66 634 ILE A O 1
ATOM 5179 N N . LYS A 1 635 ? -6.195 41.163 68.353 1.00 51.50 635 LYS A N 1
ATOM 5180 C CA . LYS A 1 635 ? -7.446 41.809 68.766 1.00 51.50 635 LYS A CA 1
ATOM 5181 C C . LYS A 1 635 ? -7.336 43.312 68.522 1.00 51.50 635 LYS A C 1
ATOM 5183 O O . LYS A 1 635 ? -6.674 44.007 69.286 1.00 51.50 635 LYS A O 1
ATOM 5188 N N . VAL A 1 636 ? -7.968 43.788 67.451 1.00 55.91 636 VAL A N 1
ATOM 5189 C CA . VAL A 1 636 ? -8.175 45.218 67.181 1.00 55.91 636 VAL A CA 1
ATOM 5190 C C . VAL A 1 636 ? -9.622 45.554 67.515 1.00 55.91 636 VAL A C 1
ATOM 5192 O O . VAL A 1 636 ? -10.532 44.875 67.043 1.00 55.91 636 VAL A O 1
ATOM 5195 N N . ASP A 1 637 ? -9.826 46.582 68.331 1.00 53.34 637 ASP A N 1
ATOM 5196 C CA . ASP A 1 637 ? -11.147 47.154 68.580 1.00 53.34 637 ASP A CA 1
ATOM 5197 C C . ASP A 1 637 ? -11.479 48.129 67.437 1.00 53.34 637 ASP A C 1
ATOM 5199 O O . ASP A 1 637 ? -10.848 49.179 67.299 1.00 53.34 637 ASP A O 1
ATOM 5203 N N . ILE A 1 638 ? -12.387 47.721 66.547 1.00 57.03 638 ILE A N 1
ATOM 5204 C CA . ILE A 1 638 ? -12.703 48.418 65.286 1.00 57.03 638 ILE A CA 1
ATOM 5205 C C . ILE A 1 638 ? -13.614 49.637 65.528 1.00 57.03 638 ILE A C 1
ATOM 5207 O O . ILE A 1 638 ? -13.657 50.542 64.696 1.00 57.03 638 ILE A O 1
ATOM 5211 N N . ASP A 1 639 ? -14.270 49.724 66.690 1.00 55.53 639 ASP A N 1
ATOM 5212 C CA . ASP A 1 639 ? -15.328 50.710 66.958 1.00 55.53 639 ASP A CA 1
ATOM 5213 C C . ASP A 1 639 ? -14.827 52.162 67.123 1.00 55.53 639 ASP A C 1
ATOM 5215 O O . ASP A 1 639 ? -15.639 53.091 67.177 1.00 55.53 639 ASP A O 1
ATOM 5219 N N . ASN A 1 640 ? -13.505 52.383 67.166 1.00 56.53 640 ASN A N 1
ATOM 5220 C CA . ASN A 1 640 ? -12.885 53.700 67.384 1.00 56.53 640 ASN A CA 1
ATOM 5221 C C . ASN A 1 640 ? -11.838 54.094 66.323 1.00 56.53 640 ASN A C 1
ATOM 5223 O O . ASN A 1 640 ? -10.963 54.917 66.598 1.00 56.53 640 ASN A O 1
ATOM 5227 N N . ILE A 1 641 ? -11.895 53.516 65.117 1.00 57.84 641 ILE A N 1
ATOM 5228 C CA . ILE A 1 641 ? -11.010 53.920 64.015 1.00 57.84 641 ILE A CA 1
ATOM 5229 C C . ILE A 1 641 ? -11.729 54.950 63.131 1.00 57.84 641 ILE A C 1
ATOM 5231 O O . ILE A 1 641 ? -12.651 54.620 62.383 1.00 57.84 641 ILE A O 1
ATOM 5235 N N . GLU A 1 642 ? -11.285 56.202 63.222 1.00 56.78 642 GLU A N 1
ATOM 5236 C CA . GLU A 1 642 ? -11.751 57.322 62.398 1.00 56.78 642 GLU A CA 1
ATOM 5237 C C . GLU A 1 642 ? -10.773 57.577 61.245 1.00 56.78 642 GLU A C 1
ATOM 5239 O O . GLU A 1 642 ? -9.552 57.439 61.389 1.00 56.78 642 GLU A O 1
ATOM 5244 N N . THR A 1 643 ? -11.301 57.950 60.080 1.00 60.03 643 THR A N 1
ATOM 5245 C CA . THR A 1 643 ? -10.473 58.486 58.993 1.00 60.03 643 THR A CA 1
ATOM 5246 C C . THR A 1 643 ? -10.018 59.908 59.341 1.00 60.03 643 THR A C 1
ATOM 5248 O O . THR A 1 643 ? -10.562 60.544 60.242 1.00 60.03 643 THR A O 1
ATOM 5251 N N . GLY A 1 644 ? -9.017 60.442 58.630 1.00 55.19 644 GLY A N 1
ATOM 5252 C CA . GLY A 1 644 ? -8.472 61.788 58.883 1.00 55.19 644 GLY A CA 1
ATOM 5253 C C . GLY A 1 644 ? -9.485 62.942 58.800 1.00 55.19 644 GLY A C 1
ATOM 5254 O O . GLY A 1 644 ? -9.159 64.051 59.220 1.00 55.19 644 GLY A O 1
ATOM 5255 N N . ASP A 1 645 ? -10.701 62.665 58.326 1.00 57.94 645 ASP A N 1
ATOM 5256 C CA . ASP A 1 645 ? -11.790 63.627 58.159 1.00 57.94 645 ASP A CA 1
ATOM 5257 C C . ASP A 1 645 ? -12.931 63.426 59.188 1.00 57.94 645 ASP A C 1
ATOM 5259 O O . ASP A 1 645 ? -13.923 64.151 59.159 1.00 57.94 645 ASP A O 1
ATOM 5263 N N . GLY A 1 646 ? -12.783 62.481 60.130 1.00 57.72 646 GLY A N 1
ATOM 5264 C CA . GLY A 1 646 ? -13.717 62.248 61.243 1.00 57.72 646 GLY A CA 1
ATOM 5265 C C . GLY A 1 646 ? -14.897 61.314 60.942 1.00 57.72 646 GLY A C 1
ATOM 5266 O O . GLY A 1 646 ? -15.804 61.200 61.765 1.00 57.72 646 GLY A O 1
ATOM 5267 N N . GLU A 1 647 ? -14.910 60.635 59.791 1.00 63.84 647 GLU A N 1
ATOM 5268 C CA . GLU A 1 647 ? -15.900 59.589 59.500 1.00 63.84 647 GLU A CA 1
ATOM 5269 C C . GLU A 1 647 ? -15.485 58.248 60.115 1.00 63.84 647 GLU A C 1
ATOM 5271 O O . GLU A 1 647 ? -14.322 57.830 60.033 1.00 63.84 647 GLU A O 1
ATOM 5276 N N . LYS A 1 648 ? -16.456 57.542 60.706 1.00 70.62 648 LYS A N 1
ATOM 5277 C CA . LYS A 1 648 ? -16.241 56.188 61.215 1.00 70.62 648 LYS A CA 1
ATOM 5278 C C . LYS A 1 648 ? -16.111 55.217 60.051 1.00 70.62 648 LYS A C 1
ATOM 5280 O O . LYS A 1 648 ? -16.945 55.189 59.149 1.00 70.62 648 LYS A O 1
ATOM 5285 N N . ILE A 1 649 ? -15.093 54.360 60.100 1.00 66.69 649 ILE A N 1
ATOM 5286 C CA . ILE A 1 649 ? -14.866 53.338 59.068 1.00 66.69 649 ILE A CA 1
ATOM 5287 C C . ILE A 1 649 ? -16.067 52.385 58.917 1.00 66.69 649 ILE A C 1
ATOM 5289 O O . ILE A 1 649 ? -16.304 51.884 57.819 1.00 66.69 649 ILE A O 1
ATOM 5293 N N . THR A 1 650 ? -16.853 52.170 59.975 1.00 67.00 650 THR A N 1
ATOM 5294 C CA . THR A 1 650 ? -18.073 51.344 59.943 1.00 67.00 650 THR A CA 1
ATOM 5295 C C . THR A 1 650 ? -19.112 51.860 58.951 1.00 67.00 650 THR A C 1
ATOM 5297 O O . THR A 1 650 ? -19.668 51.073 58.191 1.00 67.00 650 THR A O 1
ATOM 5300 N N . ASP A 1 651 ? -19.304 53.176 58.879 1.00 70.69 651 ASP A N 1
ATOM 5301 C CA . ASP A 1 651 ? -20.363 53.781 58.066 1.00 70.69 651 ASP A CA 1
ATOM 5302 C C . ASP A 1 651 ? -19.991 53.728 56.571 1.00 70.69 651 ASP A C 1
ATOM 5304 O O . ASP A 1 651 ? -20.816 53.419 55.711 1.00 70.69 651 ASP A O 1
ATOM 5308 N N . LEU A 1 652 ? -18.701 53.902 56.261 1.00 68.94 652 LEU A N 1
ATOM 5309 C CA . LEU A 1 652 ? -18.151 53.723 54.912 1.00 68.94 652 LEU A CA 1
ATOM 5310 C C . LEU A 1 652 ? -18.220 52.266 54.434 1.00 68.94 652 LEU A C 1
ATOM 5312 O O . LEU A 1 652 ? -18.406 52.013 53.238 1.00 68.94 652 LEU A O 1
ATOM 5316 N N . ILE A 1 653 ? -18.052 51.301 55.344 1.00 71.06 653 ILE A N 1
ATOM 5317 C CA . ILE A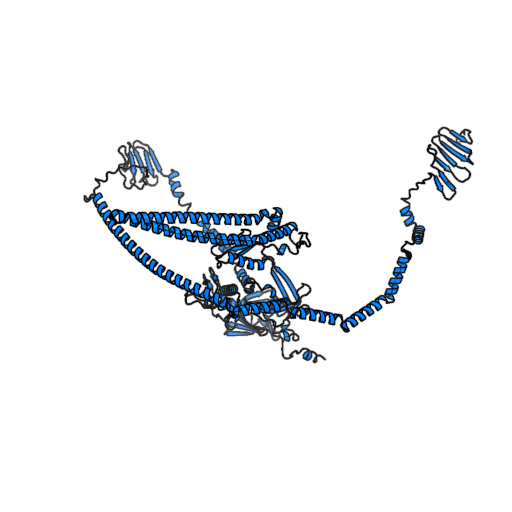 1 653 ? -18.197 49.876 55.029 1.00 71.06 653 ILE A CA 1
ATOM 5318 C C . ILE A 1 653 ? -19.659 49.563 54.707 1.00 71.06 653 ILE A C 1
ATOM 5320 O O . ILE A 1 653 ? -19.911 48.925 53.684 1.00 71.06 653 ILE A O 1
ATOM 5324 N N . ASP A 1 654 ? -20.611 50.051 55.500 1.00 76.19 654 ASP A N 1
ATOM 5325 C CA . ASP A 1 654 ? -22.038 49.799 55.281 1.00 76.19 654 ASP A CA 1
ATOM 5326 C C . ASP A 1 654 ? -22.533 50.383 53.947 1.00 76.19 654 ASP A C 1
ATOM 5328 O O . ASP A 1 654 ? -23.220 49.694 53.185 1.00 76.19 654 ASP A O 1
ATOM 5332 N N . ASP A 1 655 ? -22.108 51.595 53.581 1.00 75.81 655 ASP A N 1
ATOM 5333 C CA . ASP A 1 655 ? -22.439 52.197 52.282 1.00 75.81 655 ASP A CA 1
ATOM 5334 C C . ASP A 1 655 ? -21.824 51.435 51.098 1.00 75.81 655 ASP A C 1
ATOM 5336 O O . ASP A 1 655 ? -22.449 51.272 50.039 1.00 75.81 655 ASP A O 1
ATOM 5340 N N . LYS A 1 656 ? -20.601 50.913 51.256 1.00 75.56 656 LYS A N 1
ATOM 5341 C CA . LYS A 1 656 ? -19.953 50.088 50.227 1.00 75.56 656 LYS A CA 1
ATOM 5342 C C . LYS A 1 656 ? -20.647 48.735 50.082 1.00 75.56 656 LYS A C 1
ATOM 5344 O O . LYS A 1 656 ? -20.863 48.282 48.958 1.00 75.56 656 LYS A O 1
ATOM 5349 N N . VAL A 1 657 ? -21.012 48.108 51.199 1.00 76.69 657 VAL A N 1
ATOM 5350 C CA . VAL A 1 657 ? -21.719 46.821 51.243 1.00 76.69 657 VAL A CA 1
ATOM 5351 C C . VAL A 1 657 ? -23.109 46.953 50.626 1.00 76.69 657 VAL A C 1
ATOM 5353 O O . VAL A 1 657 ? -23.492 46.104 49.824 1.00 76.69 657 VAL A O 1
ATOM 5356 N N . ASN A 1 658 ? -23.837 48.034 50.909 1.00 77.25 658 ASN A N 1
ATOM 5357 C CA . ASN A 1 658 ? -25.152 48.282 50.318 1.00 77.25 658 ASN A CA 1
ATOM 5358 C C . ASN A 1 658 ? -25.078 48.529 48.803 1.00 77.25 658 ASN A C 1
ATOM 5360 O O . ASN A 1 658 ? -25.897 47.993 48.054 1.00 77.25 658 ASN A O 1
ATOM 5364 N N . ASN A 1 659 ? -24.073 49.266 48.321 1.00 77.06 659 ASN A N 1
ATOM 5365 C CA . ASN A 1 659 ? -23.861 49.441 46.881 1.00 77.06 659 ASN A CA 1
ATOM 5366 C C . ASN A 1 659 ? -23.475 48.130 46.181 1.00 77.06 659 ASN A C 1
ATOM 5368 O O . ASN A 1 659 ? -24.061 47.799 45.152 1.00 77.06 659 ASN A O 1
ATOM 5372 N N . LEU A 1 660 ? -22.565 47.345 46.767 1.00 76.94 660 LEU A N 1
ATOM 5373 C CA . LEU A 1 660 ? -22.200 46.023 46.246 1.00 76.94 660 LEU A CA 1
ATOM 5374 C C . LEU A 1 660 ? -23.397 45.070 46.225 1.00 76.94 660 LEU A C 1
ATOM 5376 O O . LEU A 1 660 ? -23.551 44.304 45.275 1.00 76.94 660 LEU A O 1
ATOM 5380 N N . LYS A 1 661 ? -24.265 45.129 47.238 1.00 77.38 661 LYS A N 1
ATOM 5381 C CA . LYS A 1 661 ? -25.491 44.331 47.291 1.00 77.38 661 LYS A CA 1
ATOM 5382 C C . LYS A 1 661 ? -26.444 44.699 46.155 1.00 77.38 661 LYS A C 1
ATOM 5384 O O . LYS A 1 661 ? -26.878 43.812 45.434 1.00 77.38 661 LYS A O 1
ATOM 5389 N N . ASN A 1 662 ? -26.665 45.990 45.911 1.00 78.81 662 ASN A N 1
ATOM 5390 C CA . ASN A 1 662 ? -27.509 46.458 44.807 1.00 78.81 662 ASN A CA 1
ATOM 5391 C C . ASN A 1 662 ? -26.946 46.096 43.418 1.00 78.81 662 ASN A C 1
ATOM 5393 O O . ASN A 1 662 ? -27.707 45.756 42.512 1.00 78.81 662 ASN A O 1
ATOM 5397 N N . GLU A 1 663 ? -25.625 46.168 43.227 1.00 78.69 663 GLU A N 1
ATOM 5398 C CA . GLU A 1 663 ? -24.975 45.730 41.982 1.00 78.69 663 GLU A CA 1
ATOM 5399 C C . GLU A 1 663 ? -25.064 44.211 41.796 1.00 78.69 663 GLU A C 1
ATOM 5401 O O . GLU A 1 663 ? -25.320 43.740 40.687 1.00 78.69 663 GLU A O 1
ATOM 5406 N N . THR A 1 664 ? -24.911 43.449 42.882 1.00 73.19 664 THR A N 1
ATOM 5407 C CA . THR A 1 664 ? -25.051 41.987 42.870 1.00 73.19 664 THR A CA 1
ATOM 5408 C C . THR A 1 664 ? -26.486 41.582 42.549 1.00 73.19 664 THR A C 1
ATOM 5410 O O . THR A 1 664 ? -26.689 40.733 41.687 1.00 73.19 664 THR A O 1
ATOM 5413 N N . ASP A 1 665 ? -27.478 42.220 43.169 1.00 79.19 665 ASP A N 1
ATOM 5414 C CA . ASP A 1 665 ? -28.896 41.937 42.936 1.00 79.19 665 ASP A CA 1
ATOM 5415 C C . ASP A 1 665 ? -29.286 42.231 41.476 1.00 79.19 665 ASP A C 1
ATOM 5417 O O . ASP A 1 665 ? -29.927 41.397 40.836 1.00 79.19 665 ASP A O 1
ATOM 5421 N N . LYS A 1 666 ? -28.800 43.338 40.892 1.00 79.50 666 LYS A N 1
ATOM 5422 C CA . LYS A 1 666 ? -28.974 43.624 39.454 1.00 79.50 666 LYS A CA 1
ATOM 5423 C C . LYS A 1 666 ? -28.292 42.598 38.554 1.00 79.50 666 LYS A C 1
ATOM 5425 O O . LYS A 1 666 ? -28.874 42.184 37.557 1.00 79.50 666 LYS A O 1
ATOM 5430 N N . ALA A 1 667 ? -27.069 42.181 38.879 1.00 72.00 667 ALA A N 1
ATOM 5431 C CA . ALA A 1 667 ? -26.366 41.163 38.100 1.00 72.00 667 ALA A CA 1
ATOM 5432 C C . ALA A 1 667 ? -27.086 39.806 38.163 1.00 72.00 667 ALA A C 1
ATOM 5434 O O . ALA A 1 667 ? -27.147 39.094 37.161 1.00 72.00 667 ALA A O 1
ATOM 5435 N N . VAL A 1 668 ? -27.659 39.458 39.318 1.00 75.06 668 VAL A N 1
ATOM 5436 C CA . VAL A 1 668 ? -28.487 38.259 39.495 1.00 75.06 668 VAL A CA 1
ATOM 5437 C C . VAL A 1 668 ? -29.782 38.368 38.691 1.00 75.06 668 VAL A C 1
ATOM 5439 O O . VAL A 1 668 ? -30.156 37.396 38.040 1.00 75.06 668 VAL A O 1
ATOM 5442 N N . GLU A 1 669 ? -30.441 39.526 38.668 1.00 80.75 669 GLU A N 1
ATOM 5443 C CA . GLU A 1 669 ? -31.660 39.763 37.881 1.00 80.75 669 GLU A CA 1
ATOM 5444 C C . GLU A 1 669 ? -31.400 39.668 36.363 1.00 80.75 669 GLU A C 1
ATOM 5446 O O . GLU A 1 669 ? -32.138 38.984 35.646 1.00 80.75 669 GLU A O 1
ATOM 5451 N N . ASP A 1 670 ? -30.295 40.245 35.879 1.00 77.94 670 ASP A N 1
ATOM 5452 C CA . ASP A 1 670 ? -29.853 40.143 34.479 1.00 77.94 670 ASP A CA 1
ATOM 5453 C C . ASP A 1 670 ? -29.490 38.699 34.096 1.00 77.94 670 ASP A C 1
ATOM 5455 O O . ASP A 1 670 ? -29.845 38.216 33.016 1.00 77.94 670 ASP A O 1
ATOM 5459 N N . LEU A 1 671 ? -28.783 37.980 34.975 1.00 74.44 671 LEU A N 1
ATOM 5460 C CA . LEU A 1 671 ? -28.438 36.574 34.753 1.00 74.44 671 LEU A CA 1
ATOM 5461 C C . LEU A 1 671 ? -29.674 35.674 34.777 1.00 74.44 671 LEU A C 1
ATOM 5463 O O . LEU A 1 671 ? -29.759 34.764 33.955 1.00 74.44 671 LEU A O 1
ATOM 5467 N N . THR A 1 672 ? -30.634 35.948 35.661 1.00 78.12 672 THR A N 1
ATOM 5468 C CA . THR A 1 672 ? -31.910 35.220 35.734 1.00 78.12 672 THR A CA 1
ATOM 5469 C C . THR A 1 672 ? -32.713 35.447 34.458 1.00 78.12 672 THR A C 1
ATOM 5471 O O . THR A 1 672 ? -33.095 34.483 33.806 1.00 78.12 672 THR A O 1
ATOM 5474 N N . SER A 1 673 ? -32.827 36.696 33.998 1.00 78.31 673 SER A N 1
ATOM 5475 C CA . SER A 1 673 ? -33.511 37.027 32.740 1.00 78.31 673 SER A CA 1
ATOM 5476 C C . SER A 1 673 ? -32.858 36.362 31.521 1.00 78.31 673 SER A C 1
ATOM 5478 O O . SER A 1 673 ? -33.543 35.872 30.622 1.00 78.31 673 SER A O 1
ATOM 5480 N N . ARG A 1 674 ? -31.520 36.297 31.477 1.00 74.00 674 ARG A N 1
ATOM 5481 C CA . ARG A 1 674 ? -30.791 35.581 30.415 1.00 74.00 674 ARG A CA 1
ATOM 5482 C C . ARG A 1 674 ? -30.979 34.069 30.501 1.00 74.00 674 ARG A C 1
ATOM 5484 O O . ARG A 1 674 ? -31.038 33.426 29.457 1.00 74.00 674 ARG A O 1
ATOM 5491 N N . ALA A 1 675 ? -31.045 33.503 31.704 1.00 62.97 675 ALA A N 1
ATOM 5492 C CA . ALA A 1 675 ? -31.319 32.085 31.904 1.00 62.97 675 ALA A CA 1
ATOM 5493 C C . ALA A 1 675 ? -32.744 31.735 31.454 1.00 62.97 675 ALA A C 1
ATOM 5495 O O . ALA A 1 675 ? -32.910 30.777 30.705 1.00 62.97 675 ALA A O 1
ATOM 5496 N N . ASP A 1 676 ? -33.734 32.559 31.798 1.00 78.00 676 ASP A N 1
ATOM 5497 C CA . ASP A 1 676 ? -35.126 32.379 31.380 1.00 78.00 676 ASP A CA 1
ATOM 5498 C C . ASP A 1 676 ? -35.272 32.441 29.850 1.00 78.00 676 ASP A C 1
ATOM 5500 O O . ASP A 1 676 ? -35.903 31.569 29.259 1.00 78.00 676 ASP A O 1
ATOM 5504 N N . GLN A 1 677 ? -34.587 33.376 29.176 1.00 77.50 677 GLN A N 1
ATOM 5505 C CA . GLN A 1 677 ? -34.549 33.429 27.703 1.00 77.50 677 GLN A CA 1
ATOM 5506 C C . GLN A 1 677 ? -33.892 32.196 27.061 1.00 77.50 677 GLN A C 1
ATOM 5508 O O . GLN A 1 677 ? -34.249 31.803 25.950 1.00 77.50 677 GLN A O 1
ATOM 5513 N N . GLN A 1 678 ? -32.889 31.601 27.711 1.00 71.38 678 GLN A N 1
ATOM 5514 C CA . GLN A 1 678 ? -32.259 30.372 27.217 1.00 71.38 678 GLN A CA 1
ATOM 5515 C C . GLN A 1 678 ? -33.150 29.152 27.459 1.00 71.38 678 GLN A C 1
ATOM 5517 O O . GLN A 1 678 ? -33.195 28.269 26.608 1.00 71.38 678 GLN A O 1
ATOM 5522 N N . ILE A 1 679 ? -33.887 29.121 28.573 1.00 73.06 679 ILE A N 1
ATOM 5523 C CA . ILE A 1 679 ? -34.889 28.090 28.864 1.00 73.06 679 ILE A CA 1
ATOM 5524 C C . ILE A 1 679 ? -36.036 28.166 27.852 1.00 73.06 679 ILE A C 1
ATOM 5526 O O . ILE A 1 679 ? -36.446 27.135 27.333 1.00 73.06 679 ILE A O 1
ATOM 5530 N N . GLU A 1 680 ? -36.507 29.365 27.504 1.00 78.12 680 GLU A N 1
ATOM 5531 C CA . GLU A 1 680 ? -37.542 29.559 26.480 1.00 78.12 680 GLU A CA 1
ATOM 5532 C C . GLU A 1 680 ? -37.089 29.017 25.115 1.00 78.12 680 GLU A C 1
ATOM 5534 O O . GLU A 1 680 ? -37.782 28.195 24.521 1.00 78.12 680 GLU A O 1
ATOM 5539 N N . LYS A 1 681 ? -35.867 29.347 24.676 1.00 73.88 681 LYS A N 1
ATOM 5540 C CA . LYS A 1 681 ? -35.285 28.786 23.441 1.00 73.88 681 LYS A CA 1
ATOM 5541 C C . LYS A 1 681 ? -35.071 27.275 23.498 1.00 73.88 681 LYS A C 1
ATOM 5543 O O . LYS A 1 681 ? -35.196 26.600 22.479 1.00 73.88 681 LYS A O 1
ATOM 5548 N N . ALA A 1 682 ? -34.702 26.742 24.660 1.00 60.81 682 ALA A N 1
ATOM 5549 C CA . ALA A 1 682 ? -34.545 25.305 24.848 1.00 60.81 682 ALA A CA 1
ATOM 5550 C C . ALA A 1 682 ? -35.897 24.582 24.767 1.00 60.81 682 ALA A C 1
ATOM 5552 O O . ALA A 1 682 ? -35.960 23.511 24.172 1.00 60.81 682 ALA A O 1
ATOM 5553 N N . ASN A 1 683 ? -36.968 25.187 25.291 1.00 67.88 683 ASN A N 1
ATOM 5554 C CA . ASN A 1 683 ? -38.328 24.668 25.168 1.00 67.88 683 ASN A CA 1
ATOM 5555 C C . ASN A 1 683 ? -38.821 24.726 23.715 1.00 67.88 683 ASN A C 1
ATOM 5557 O O . ASN A 1 683 ? -39.325 23.728 23.220 1.00 67.88 683 ASN A O 1
ATOM 5561 N N . GLU A 1 684 ? -38.584 25.827 22.990 1.00 77.12 684 GLU A N 1
ATOM 5562 C CA . GLU A 1 684 ? -38.900 25.913 21.552 1.00 77.12 684 GLU A CA 1
ATOM 5563 C C . GLU A 1 684 ? -38.161 24.841 20.731 1.00 77.12 684 GLU A C 1
ATOM 5565 O O . GLU A 1 684 ? -38.720 24.243 19.809 1.00 77.12 684 GLU A O 1
ATOM 5570 N N . LEU A 1 685 ? -36.895 24.572 21.068 1.00 69.25 685 LEU A N 1
ATOM 5571 C CA . LEU A 1 685 ? -36.115 23.517 20.426 1.00 69.25 685 LEU A CA 1
ATOM 5572 C C . LEU A 1 685 ? -36.620 22.118 20.805 1.00 69.25 685 LEU A C 1
ATOM 5574 O O . LEU A 1 685 ? -36.632 21.238 19.947 1.00 69.25 685 LEU A O 1
ATOM 5578 N N . ALA A 1 686 ? -37.033 21.909 22.056 1.00 61.12 686 ALA A N 1
ATOM 5579 C CA . ALA A 1 686 ? -37.625 20.655 22.513 1.00 61.12 686 ALA A CA 1
ATOM 5580 C C . ALA A 1 686 ? -38.952 20.375 21.793 1.00 61.12 686 ALA A C 1
ATOM 5582 O O . ALA A 1 686 ? -39.110 19.290 21.244 1.00 61.12 686 ALA A O 1
ATOM 5583 N N . ASP A 1 687 ? -39.827 21.376 21.670 1.00 70.75 687 ASP A N 1
ATOM 5584 C CA . ASP A 1 687 ? -41.083 21.276 20.916 1.00 70.75 687 ASP A CA 1
ATOM 5585 C C . ASP A 1 687 ? -40.825 20.941 19.433 1.00 70.75 687 ASP A C 1
ATOM 5587 O O . ASP A 1 687 ? -41.521 20.121 18.828 1.00 70.75 687 ASP A O 1
ATOM 5591 N N . TYR A 1 688 ? -39.781 21.527 18.835 1.00 68.06 688 TYR A N 1
ATOM 5592 C CA . TYR A 1 688 ? -39.370 21.202 17.467 1.00 68.06 688 TYR A CA 1
ATOM 5593 C C . TYR A 1 688 ? -38.835 19.765 17.341 1.00 68.06 688 TYR A C 1
ATOM 5595 O O . TYR A 1 688 ? -39.179 19.061 16.388 1.00 68.06 688 TYR A O 1
ATOM 5603 N N . ILE A 1 689 ? -38.027 19.304 18.300 1.00 64.62 689 ILE A N 1
ATOM 5604 C CA . ILE A 1 689 ? -37.501 17.930 18.343 1.00 64.62 689 ILE A CA 1
ATOM 5605 C C . ILE A 1 689 ? -38.627 16.910 18.541 1.00 64.62 689 ILE A C 1
ATOM 5607 O O . ILE A 1 689 ? -38.601 15.866 17.887 1.00 64.62 689 ILE A O 1
ATOM 5611 N N . ASP A 1 690 ? -39.617 17.207 19.380 1.00 67.44 690 ASP A N 1
ATOM 5612 C CA . ASP A 1 690 ? -40.783 16.346 19.582 1.00 67.44 690 ASP A CA 1
ATOM 5613 C C . ASP A 1 690 ? -41.611 16.242 18.296 1.00 67.44 690 ASP A C 1
ATOM 5615 O O . ASP A 1 690 ? -41.941 15.133 17.875 1.00 67.44 690 ASP A O 1
ATOM 5619 N N . SER A 1 691 ? -41.822 17.357 17.580 1.00 68.56 691 SER A N 1
ATOM 5620 C CA . SER A 1 691 ? -42.490 17.326 16.267 1.00 68.56 691 SER A CA 1
ATOM 5621 C C . SER A 1 691 ? -41.735 16.473 15.235 1.00 68.56 691 SER A C 1
ATOM 5623 O O . SER A 1 691 ? -42.339 15.684 14.510 1.00 68.56 691 SER A O 1
ATOM 5625 N N . LEU A 1 692 ? -40.399 16.555 15.220 1.00 69.06 692 LEU A N 1
ATOM 5626 C CA . LEU A 1 692 ? -39.545 15.738 14.357 1.00 69.06 692 LEU A CA 1
ATOM 5627 C C . LEU A 1 692 ? -39.568 14.259 14.753 1.00 69.06 692 LEU A C 1
ATOM 5629 O O . LEU A 1 692 ? -39.534 13.401 13.874 1.00 69.06 692 LEU A O 1
ATOM 5633 N N . SER A 1 693 ? -39.609 13.947 16.051 1.00 64.38 693 SER A N 1
ATOM 5634 C CA . SER A 1 693 ? -39.725 12.572 16.554 1.00 64.38 693 SER A CA 1
ATOM 5635 C C . SER A 1 693 ? -41.062 11.944 16.179 1.00 64.38 693 SER A C 1
ATOM 5637 O O . SER A 1 693 ? -41.084 10.780 15.768 1.00 64.38 693 SER A O 1
ATOM 5639 N N . ASP A 1 694 ? -42.153 12.703 16.264 1.00 67.06 694 ASP A N 1
ATOM 5640 C CA . ASP A 1 694 ? -43.480 12.257 15.845 1.00 67.06 694 ASP A CA 1
ATOM 5641 C C . ASP A 1 694 ? -43.530 12.003 14.330 1.00 67.06 694 ASP A C 1
ATOM 5643 O O . ASP A 1 694 ? -43.987 10.938 13.899 1.00 67.06 694 ASP A O 1
ATOM 5647 N N . ASP A 1 695 ? -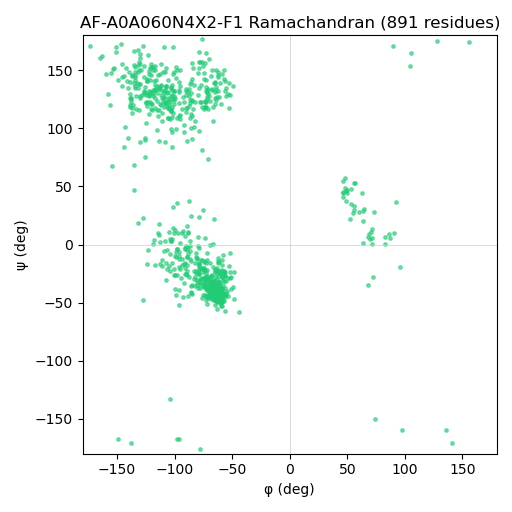42.966 12.907 13.522 1.00 70.44 695 ASP A N 1
ATOM 5648 C CA . ASP A 1 695 ? -42.846 12.739 12.068 1.00 70.44 695 ASP A CA 1
ATOM 5649 C C . ASP A 1 695 ? -41.970 11.529 11.695 1.00 70.44 695 ASP A C 1
ATOM 5651 O O . ASP A 1 695 ? -42.311 10.749 10.799 1.00 70.44 695 ASP A O 1
ATOM 5655 N N . LEU A 1 696 ? -40.860 11.309 12.409 1.00 71.44 696 LEU A N 1
ATOM 5656 C CA . LEU A 1 696 ? -39.992 10.145 12.210 1.00 71.44 696 LEU A CA 1
ATOM 5657 C C . LEU A 1 696 ? -40.694 8.842 12.625 1.00 71.44 696 LEU A C 1
ATOM 5659 O O . LEU A 1 696 ? -40.522 7.804 11.979 1.00 71.44 696 LEU A O 1
ATOM 5663 N N . GLY A 1 697 ? -41.495 8.889 13.692 1.00 70.88 697 GLY A N 1
ATOM 5664 C CA . GLY A 1 697 ? -42.336 7.790 14.152 1.00 70.88 697 GLY A CA 1
ATOM 5665 C C . GLY A 1 697 ? -43.390 7.411 13.112 1.00 70.88 697 GLY A C 1
ATOM 5666 O O . GLY A 1 697 ? -43.529 6.231 12.777 1.00 70.88 697 GLY A O 1
ATOM 5667 N N . LEU A 1 698 ? -44.068 8.406 12.535 1.00 72.19 698 LEU A N 1
ATOM 5668 C CA . LEU A 1 698 ? -45.002 8.242 11.419 1.00 72.19 698 LEU A CA 1
ATOM 5669 C C . LEU A 1 698 ? -44.313 7.653 10.186 1.00 72.19 698 LEU A C 1
ATOM 5671 O O . LEU A 1 698 ? -44.784 6.647 9.651 1.00 72.19 698 LEU A O 1
ATOM 5675 N N . PHE A 1 699 ? -43.160 8.197 9.789 1.00 73.50 699 PHE A N 1
ATOM 5676 C CA . PHE A 1 699 ? -42.385 7.689 8.657 1.00 73.50 699 PHE A CA 1
ATOM 5677 C C . PHE A 1 699 ? -41.950 6.235 8.868 1.00 73.50 699 PHE A C 1
ATOM 5679 O O . PHE A 1 699 ? -42.045 5.419 7.951 1.00 73.50 699 PHE A O 1
ATOM 5686 N N . LYS A 1 700 ? -41.520 5.870 10.082 1.00 73.06 700 LYS A N 1
ATOM 5687 C CA . LYS A 1 700 ? -41.133 4.496 10.423 1.00 73.06 700 LYS A CA 1
ATOM 5688 C C . LYS A 1 700 ? -42.321 3.538 10.351 1.00 73.06 700 LYS A C 1
ATOM 5690 O O . LYS A 1 700 ? -42.200 2.476 9.751 1.00 73.06 700 LYS A O 1
ATOM 5695 N N . VAL A 1 701 ? -43.483 3.929 10.878 1.00 72.12 701 VAL A N 1
ATOM 5696 C CA . VAL A 1 701 ? -44.711 3.118 10.810 1.00 72.12 701 VAL A CA 1
ATOM 5697 C C . VAL A 1 701 ? -45.204 2.955 9.369 1.00 72.12 701 VAL A C 1
ATOM 5699 O O . VAL A 1 701 ? -45.625 1.860 8.991 1.00 72.12 701 VAL A O 1
ATOM 5702 N N . GLU A 1 702 ? -45.156 4.003 8.545 1.00 73.12 702 GLU A N 1
ATOM 5703 C CA . GLU A 1 702 ? -45.507 3.906 7.122 1.00 73.12 702 GLU A CA 1
ATOM 5704 C C . GLU A 1 702 ? -44.505 3.061 6.335 1.00 73.12 702 GLU A C 1
ATOM 5706 O O . GLU A 1 702 ? -44.910 2.235 5.517 1.00 73.12 702 GLU A O 1
ATOM 5711 N N . THR A 1 703 ? -43.213 3.191 6.635 1.00 68.44 703 THR A N 1
ATOM 5712 C CA . THR A 1 703 ? -42.147 2.391 6.024 1.00 68.44 703 THR A CA 1
ATOM 5713 C C . THR A 1 703 ? -42.289 0.913 6.391 1.00 68.44 703 THR A C 1
ATOM 5715 O O . THR A 1 703 ? -42.262 0.061 5.505 1.00 68.44 703 THR A O 1
ATOM 5718 N N . ASP A 1 704 ? -42.545 0.591 7.661 1.00 70.12 704 ASP A N 1
ATOM 5719 C CA . ASP A 1 704 ? -42.787 -0.778 8.129 1.00 70.12 704 ASP A CA 1
ATOM 5720 C C . ASP A 1 704 ? -44.063 -1.369 7.506 1.00 70.12 704 ASP A C 1
ATOM 5722 O O . ASP A 1 704 ? -44.076 -2.533 7.097 1.00 70.12 704 ASP A O 1
ATOM 5726 N N . LYS A 1 705 ? -45.125 -0.565 7.339 1.00 71.12 705 LYS A N 1
ATOM 5727 C CA . LYS A 1 705 ? -46.330 -0.966 6.592 1.00 71.12 705 LYS A CA 1
ATOM 5728 C C . LYS A 1 705 ? -46.030 -1.201 5.113 1.00 71.12 705 LYS A C 1
ATOM 5730 O O . LYS A 1 705 ? -46.488 -2.201 4.560 1.00 71.12 705 LYS A O 1
ATOM 5735 N N . MET A 1 706 ? -45.254 -0.337 4.462 1.00 70.50 706 MET A N 1
ATOM 5736 C CA . MET A 1 706 ? -44.851 -0.508 3.064 1.00 70.50 706 MET A CA 1
ATOM 5737 C C . MET A 1 706 ? -43.986 -1.754 2.870 1.00 70.50 706 MET A C 1
ATOM 5739 O O . MET A 1 706 ? -44.219 -2.504 1.921 1.00 70.50 706 MET A O 1
ATOM 5743 N N . PHE A 1 707 ? -43.043 -2.024 3.775 1.00 64.50 707 PHE A N 1
ATOM 5744 C CA . PHE A 1 707 ? -42.254 -3.254 3.762 1.00 64.50 707 PHE A CA 1
ATOM 5745 C C . PHE A 1 707 ? -43.135 -4.480 3.990 1.00 64.50 707 PHE A C 1
ATOM 5747 O O . PHE A 1 707 ? -43.073 -5.416 3.199 1.00 64.50 707 PHE A O 1
ATOM 5754 N N . ALA A 1 708 ? -44.020 -4.471 4.988 1.00 62.78 708 ALA A N 1
ATOM 5755 C CA . ALA A 1 708 ? -44.940 -5.581 5.225 1.00 62.78 708 ALA A CA 1
ATOM 5756 C C . ALA A 1 708 ? -45.857 -5.840 4.017 1.00 62.78 708 ALA A C 1
ATOM 5758 O O . ALA A 1 708 ? -46.112 -6.994 3.673 1.00 62.78 708 ALA A O 1
ATOM 5759 N N . THR A 1 709 ? -46.302 -4.788 3.323 1.00 62.59 709 THR A N 1
ATOM 5760 C CA . THR A 1 709 ? -47.149 -4.902 2.125 1.00 62.59 709 THR A CA 1
ATOM 5761 C C . THR A 1 709 ? -46.353 -5.416 0.922 1.00 62.59 709 THR A C 1
ATOM 5763 O O . THR A 1 709 ? -46.802 -6.346 0.264 1.00 62.59 709 THR A O 1
ATOM 5766 N N . LYS A 1 710 ? -45.131 -4.916 0.677 1.00 61.31 710 LYS A N 1
ATOM 5767 C CA . LYS A 1 710 ? -44.262 -5.408 -0.412 1.00 61.31 710 LYS A CA 1
ATOM 5768 C C . LYS A 1 710 ? -43.755 -6.833 -0.194 1.00 61.31 710 LYS A C 1
ATOM 5770 O O . LYS A 1 710 ? -43.596 -7.570 -1.156 1.00 61.31 710 LYS A O 1
ATOM 5775 N N . VAL A 1 711 ? -43.511 -7.236 1.052 1.00 59.09 711 VAL A N 1
ATOM 5776 C CA . VAL A 1 711 ? -43.040 -8.591 1.392 1.00 59.09 711 VAL A CA 1
ATOM 5777 C C . VAL A 1 711 ? -44.203 -9.597 1.428 1.00 59.09 711 VAL A C 1
ATOM 5779 O O . VAL A 1 711 ? -44.003 -10.792 1.208 1.00 59.09 711 VAL A O 1
ATOM 5782 N N . SER A 1 712 ? -45.437 -9.136 1.669 1.00 57.31 712 SER A N 1
ATOM 5783 C CA . SER A 1 712 ? -46.644 -9.974 1.590 1.00 57.31 712 SER A CA 1
ATOM 5784 C C . SER A 1 712 ? -47.284 -10.024 0.200 1.00 57.31 712 SER A C 1
ATOM 5786 O O . SER A 1 712 ? -48.128 -10.902 -0.014 1.00 57.31 712 SER A O 1
ATOM 5788 N N . ASP A 1 713 ? -46.844 -9.160 -0.722 1.00 62.62 713 ASP A N 1
ATOM 5789 C CA . ASP A 1 713 ? -47.307 -9.079 -2.104 1.00 62.62 713 ASP A CA 1
ATOM 5790 C C . ASP A 1 713 ? -47.150 -10.424 -2.825 1.00 62.62 713 ASP A C 1
ATOM 5792 O O . ASP A 1 713 ? -46.111 -11.094 -2.786 1.00 62.62 713 ASP A O 1
ATOM 5796 N N . THR A 1 714 ? -48.225 -10.824 -3.490 1.00 63.03 714 THR A N 1
ATOM 5797 C CA . THR A 1 714 ? -48.321 -12.031 -4.306 1.00 63.03 714 THR A CA 1
ATOM 5798 C C . THR A 1 714 ? -47.263 -12.052 -5.410 1.00 63.03 714 THR A C 1
ATOM 5800 O O . THR A 1 714 ? -46.764 -13.131 -5.743 1.00 63.03 714 THR A O 1
ATOM 5803 N N . GLU A 1 715 ? -46.869 -10.885 -5.935 1.00 66.69 715 GLU A N 1
ATOM 5804 C CA . GLU A 1 715 ? -45.764 -10.773 -6.893 1.00 66.69 715 GLU A CA 1
ATOM 5805 C C . GLU A 1 715 ? -44.410 -11.069 -6.243 1.00 66.69 715 GLU A C 1
ATOM 5807 O O . GLU A 1 715 ? -43.651 -11.867 -6.786 1.00 66.69 715 GLU A O 1
ATOM 5812 N N . PHE A 1 716 ? -44.118 -10.528 -5.054 1.00 67.38 716 PHE A N 1
ATOM 5813 C CA . PHE A 1 716 ? -42.847 -10.777 -4.361 1.00 67.38 716 PHE A CA 1
ATOM 5814 C C . PHE A 1 716 ? -42.713 -12.234 -3.904 1.00 67.38 716 PHE A C 1
ATOM 5816 O O . PHE A 1 716 ? -41.652 -12.837 -4.062 1.00 67.38 716 PHE A O 1
ATOM 5823 N N . LYS A 1 717 ? -43.801 -12.849 -3.419 1.00 70.00 717 LYS A N 1
ATOM 5824 C CA . LYS A 1 717 ? -43.825 -14.290 -3.112 1.00 70.00 717 LYS A CA 1
ATOM 5825 C C . LYS A 1 717 ? -43.644 -15.142 -4.366 1.00 70.00 717 LYS A C 1
ATOM 5827 O O . LYS A 1 717 ? -42.908 -16.125 -4.322 1.00 70.00 717 LYS A O 1
ATOM 5832 N N . SER A 1 718 ? -44.258 -14.757 -5.487 1.00 70.94 718 SER A N 1
ATOM 5833 C CA . SER A 1 718 ? -44.040 -15.432 -6.774 1.00 70.94 718 SER A CA 1
ATOM 5834 C C . SER A 1 718 ? -42.601 -15.273 -7.254 1.00 70.94 718 SER A C 1
ATOM 5836 O O . SER A 1 718 ? -42.022 -16.242 -7.732 1.00 70.94 718 SER A O 1
ATOM 5838 N N . TYR A 1 719 ? -41.994 -14.103 -7.048 1.00 71.12 719 TYR A N 1
ATOM 5839 C CA . TYR A 1 719 ? -40.596 -13.841 -7.372 1.00 71.12 719 TYR A CA 1
ATOM 5840 C C . TYR A 1 719 ? -39.649 -14.647 -6.478 1.00 71.12 719 TYR A C 1
ATOM 5842 O O . TYR A 1 719 ? -38.683 -15.211 -6.977 1.00 71.12 719 TYR A O 1
ATOM 5850 N N . GLN A 1 720 ? -39.929 -14.779 -5.176 1.00 72.56 720 GLN A N 1
ATOM 5851 C CA . GLN A 1 720 ? -39.163 -15.648 -4.274 1.00 72.56 720 GLN A CA 1
ATOM 5852 C C . GLN A 1 720 ? -39.271 -17.119 -4.677 1.00 72.56 720 GLN A C 1
ATOM 5854 O O . GLN A 1 720 ? -38.258 -17.814 -4.687 1.00 72.56 720 GLN A O 1
ATOM 5859 N N . ILE A 1 721 ? -40.466 -17.586 -5.049 1.00 74.56 721 ILE A N 1
ATOM 5860 C CA . ILE A 1 721 ? -40.676 -18.957 -5.528 1.00 74.56 721 ILE A CA 1
ATOM 5861 C C . ILE A 1 721 ? -39.955 -19.169 -6.864 1.00 74.56 721 ILE A C 1
ATOM 5863 O O . ILE A 1 721 ? -39.195 -20.124 -6.976 1.00 74.56 721 ILE A O 1
ATOM 5867 N N . GLN A 1 722 ? -40.095 -18.262 -7.838 1.00 76.12 722 GLN A N 1
ATOM 5868 C CA . GLN A 1 722 ? -39.378 -18.326 -9.118 1.00 76.12 722 GLN A CA 1
ATOM 5869 C C . GLN A 1 722 ? -37.866 -18.260 -8.933 1.00 76.12 722 GLN A C 1
ATOM 5871 O O . GLN A 1 722 ? -37.163 -19.069 -9.521 1.00 76.12 722 GLN A O 1
ATOM 5876 N N . THR A 1 723 ? -37.360 -17.370 -8.082 1.00 69.81 723 THR A N 1
ATOM 5877 C CA . THR A 1 723 ? -35.924 -17.246 -7.801 1.00 69.81 723 THR A CA 1
ATOM 5878 C C . THR A 1 723 ? -35.406 -18.494 -7.093 1.00 69.81 723 THR A C 1
ATOM 5880 O O . THR A 1 723 ? -34.347 -18.996 -7.449 1.00 69.81 723 THR A O 1
ATOM 5883 N N . ALA A 1 724 ? -36.153 -19.061 -6.141 1.00 65.19 724 ALA A N 1
ATOM 5884 C CA . ALA A 1 724 ? -35.804 -20.336 -5.520 1.00 65.19 724 ALA A CA 1
ATOM 5885 C C . ALA A 1 724 ? -35.827 -21.489 -6.538 1.00 65.19 724 ALA A C 1
ATOM 5887 O O . ALA A 1 724 ? -34.956 -22.354 -6.488 1.00 65.19 724 ALA A O 1
ATOM 5888 N N . GLN A 1 725 ? -36.758 -21.479 -7.498 1.00 66.06 725 GLN A N 1
ATOM 5889 C CA . GLN A 1 725 ? -36.805 -22.437 -8.604 1.00 66.06 725 GLN A CA 1
ATOM 5890 C C . GLN A 1 725 ? -35.643 -22.239 -9.587 1.00 66.06 725 GLN A C 1
ATOM 5892 O O . GLN A 1 725 ? -35.059 -23.213 -10.041 1.00 66.06 725 GLN A O 1
ATOM 5897 N N . GLU A 1 726 ? -35.270 -21.000 -9.906 1.00 68.25 726 GLU A N 1
ATOM 5898 C CA . GLU A 1 726 ? -34.142 -20.662 -10.777 1.00 68.25 726 GLU A CA 1
ATOM 5899 C C . GLU A 1 726 ? -32.802 -20.975 -10.120 1.00 68.25 726 GLU A C 1
ATOM 5901 O O . GLU A 1 726 ? -31.905 -21.482 -10.786 1.00 68.25 726 GLU A O 1
ATOM 5906 N N . ILE A 1 727 ? -32.666 -20.733 -8.815 1.00 64.38 727 ILE A N 1
ATOM 5907 C CA . ILE A 1 727 ? -31.512 -21.158 -8.022 1.00 64.38 727 ILE A CA 1
ATOM 5908 C C . ILE A 1 727 ? -31.484 -22.683 -7.967 1.00 64.38 727 ILE A C 1
ATOM 5910 O O . ILE A 1 727 ? -30.448 -23.261 -8.267 1.00 64.38 727 ILE A O 1
ATOM 5914 N N . ALA A 1 728 ? -32.603 -23.358 -7.692 1.00 58.19 728 ALA A N 1
ATOM 5915 C CA . ALA A 1 728 ? -32.670 -24.816 -7.739 1.00 58.19 728 ALA A CA 1
ATOM 5916 C C . ALA A 1 728 ? -32.316 -25.358 -9.133 1.00 58.19 728 ALA A C 1
ATOM 5918 O O . ALA A 1 728 ? -31.583 -26.334 -9.220 1.00 58.19 728 ALA A O 1
ATOM 5919 N N . ASN A 1 729 ? -32.729 -24.703 -10.222 1.00 56.81 729 ASN A N 1
ATOM 5920 C CA . ASN A 1 729 ? -32.391 -25.069 -11.603 1.00 56.81 729 ASN A CA 1
ATOM 5921 C C . ASN A 1 729 ? -30.933 -24.733 -11.982 1.00 56.81 729 ASN A C 1
ATOM 5923 O O . ASN A 1 729 ? -30.320 -25.467 -12.755 1.00 56.81 729 ASN A O 1
ATOM 5927 N N . LYS A 1 730 ? -30.342 -23.662 -11.432 1.00 57.78 730 LYS A N 1
ATOM 5928 C CA . LYS A 1 730 ? -28.914 -23.321 -11.592 1.00 57.78 730 LYS A CA 1
ATOM 5929 C C . LYS A 1 730 ? -28.009 -24.243 -10.770 1.00 57.78 730 LYS A C 1
ATOM 5931 O O . LYS A 1 730 ? -26.933 -24.601 -11.237 1.00 57.78 730 LYS A O 1
ATOM 5936 N N . VAL A 1 731 ? -28.445 -24.652 -9.580 1.00 52.50 731 VAL A N 1
ATOM 5937 C CA . VAL A 1 731 ? -27.717 -25.559 -8.676 1.00 52.50 731 VAL A CA 1
ATOM 5938 C C . VAL A 1 731 ? -27.883 -27.024 -9.105 1.00 52.50 731 VAL A C 1
ATOM 5940 O O . VAL A 1 731 ? -26.940 -27.797 -8.986 1.00 52.50 731 VAL A O 1
ATOM 5943 N N . SER A 1 732 ? -29.023 -27.406 -9.692 1.00 54.00 732 SER A N 1
ATOM 5944 C CA . SER A 1 732 ? -29.265 -28.744 -10.271 1.00 54.00 732 SER A CA 1
ATOM 5945 C C . SER A 1 732 ? -28.870 -28.865 -11.747 1.00 54.00 732 SER A C 1
ATOM 5947 O O . SER A 1 732 ? -29.329 -29.782 -12.425 1.00 54.00 732 SER A O 1
ATOM 5949 N N . SER A 1 733 ? -28.074 -27.924 -12.276 1.00 51.72 733 SER A N 1
ATOM 5950 C CA . SER A 1 733 ? -28.062 -27.661 -13.715 1.00 51.72 733 SER A CA 1
ATOM 5951 C C . SER A 1 733 ? -27.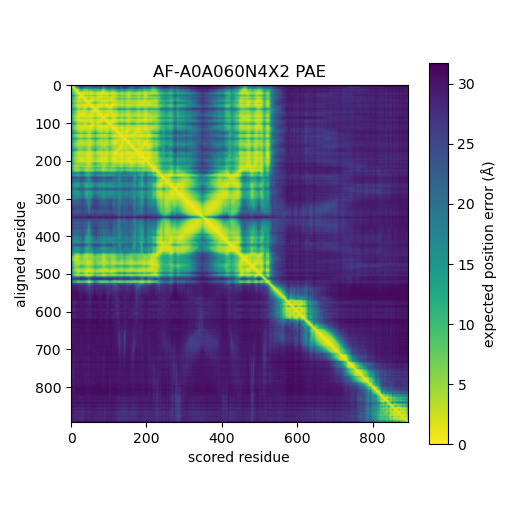823 -28.915 -14.565 1.00 51.72 733 SER A C 1
ATOM 5953 O O . SER A 1 733 ? -26.749 -29.521 -14.581 1.00 51.72 733 SER A O 1
ATOM 5955 N N . TYR A 1 734 ? -28.836 -29.223 -15.374 1.00 52.16 734 TYR A N 1
ATOM 5956 C CA . TYR A 1 734 ? -28.750 -30.092 -16.545 1.00 52.16 734 TYR A CA 1
ATOM 5957 C C . TYR A 1 734 ? -27.552 -29.704 -17.434 1.00 52.16 734 TYR A C 1
ATOM 5959 O O . TYR A 1 734 ? -27.011 -30.531 -18.155 1.00 52.16 734 TYR A O 1
ATOM 5967 N N . THR A 1 735 ? -27.093 -28.450 -17.349 1.00 53.09 735 THR A N 1
ATOM 5968 C CA . THR A 1 735 ? -25.892 -27.916 -17.992 1.00 53.09 735 THR A CA 1
ATOM 5969 C C . THR A 1 735 ? -24.595 -28.463 -17.399 1.00 53.09 735 THR A C 1
ATOM 5971 O O . THR A 1 735 ? -23.719 -28.809 -18.176 1.00 53.09 735 THR A O 1
ATOM 5974 N N . PHE A 1 736 ? -24.448 -28.595 -16.077 1.00 57.94 736 PHE A N 1
ATOM 5975 C CA . PHE A 1 736 ? -23.252 -29.183 -15.458 1.00 57.94 736 PHE A CA 1
ATOM 5976 C C . PHE A 1 736 ? -23.171 -30.682 -15.732 1.00 57.94 736 PHE A C 1
ATOM 5978 O O . PHE A 1 736 ? -22.121 -31.162 -16.147 1.00 57.94 736 PHE A O 1
ATOM 5985 N N . ASP A 1 737 ? -24.282 -31.411 -15.608 1.00 59.81 737 ASP A N 1
ATOM 5986 C CA . ASP A 1 737 ? -24.312 -32.827 -15.982 1.00 59.81 737 ASP A CA 1
ATOM 5987 C C . ASP A 1 737 ? -24.160 -33.018 -17.500 1.00 59.81 737 ASP A C 1
ATOM 5989 O O . ASP A 1 737 ? -23.501 -33.965 -17.924 1.00 59.81 737 ASP A O 1
ATOM 5993 N N . SER A 1 738 ? -24.674 -32.109 -18.337 1.00 63.25 738 SER A N 1
ATOM 5994 C CA . SER A 1 738 ? -24.426 -32.111 -19.787 1.00 63.25 738 SER A CA 1
ATOM 5995 C C . SER A 1 738 ? -22.976 -31.773 -20.118 1.00 63.25 738 SER A C 1
ATOM 5997 O O . SER A 1 738 ? -22.411 -32.428 -20.985 1.00 63.25 738 SER A O 1
ATOM 5999 N N . TYR A 1 739 ? -22.344 -30.808 -19.445 1.00 63.03 739 TYR A N 1
ATOM 6000 C CA . TYR A 1 739 ? -20.925 -30.492 -19.622 1.00 63.03 739 TYR A CA 1
ATOM 6001 C C . TYR A 1 739 ? -20.051 -31.635 -19.125 1.00 63.03 739 TYR A C 1
ATOM 6003 O O . TYR A 1 739 ? -19.119 -32.006 -19.829 1.00 63.03 739 TYR A O 1
ATOM 6011 N N . ARG A 1 740 ? -20.378 -32.257 -17.988 1.00 70.62 740 ARG A N 1
ATOM 6012 C CA . ARG A 1 740 ? -19.709 -33.470 -17.507 1.00 70.62 740 ARG A CA 1
ATOM 6013 C C . ARG A 1 740 ? -19.862 -34.593 -18.525 1.00 70.62 740 ARG A C 1
ATOM 6015 O O . ARG A 1 740 ? -18.866 -35.119 -18.987 1.00 70.62 740 ARG A O 1
ATOM 6022 N N . THR A 1 741 ? -21.080 -34.866 -18.989 1.00 74.38 741 THR A N 1
ATOM 6023 C CA . THR A 1 741 ? -21.355 -35.932 -19.968 1.00 74.38 741 THR A CA 1
ATOM 6024 C C . THR A 1 741 ? -20.744 -35.646 -21.347 1.00 74.38 741 THR A C 1
ATOM 6026 O O . THR A 1 741 ? -20.307 -36.573 -22.024 1.00 74.38 741 THR A O 1
ATOM 6029 N N . GLN A 1 742 ? -20.705 -34.388 -21.800 1.00 74.88 742 GLN A N 1
ATOM 6030 C CA . GLN A 1 742 ? -20.040 -33.985 -23.045 1.00 74.88 742 GLN A CA 1
ATOM 6031 C C . GLN A 1 742 ? -18.524 -34.050 -22.905 1.00 74.88 742 GLN A C 1
ATOM 6033 O O . GLN A 1 742 ? -17.869 -34.501 -23.833 1.00 74.88 742 GLN A O 1
ATOM 6038 N N . THR A 1 743 ? -17.971 -33.660 -21.757 1.00 71.81 743 THR A N 1
ATOM 6039 C CA . THR A 1 743 ? -16.535 -33.764 -21.473 1.00 71.81 743 THR A CA 1
ATOM 6040 C C . THR A 1 743 ? -16.123 -35.228 -21.377 1.00 71.81 743 THR A C 1
ATOM 6042 O O . THR A 1 743 ? -15.169 -35.617 -22.038 1.00 71.81 743 THR A O 1
ATOM 6045 N N . ASP A 1 744 ? -16.895 -36.065 -20.682 1.00 69.00 744 ASP A N 1
ATOM 6046 C CA . ASP A 1 744 ? -16.706 -37.518 -20.624 1.00 69.00 744 ASP A CA 1
ATOM 6047 C C . ASP A 1 744 ? -16.789 -38.135 -22.027 1.00 69.00 744 ASP A C 1
ATOM 6049 O O . ASP A 1 744 ? -15.948 -38.957 -22.388 1.00 69.00 744 ASP A O 1
ATOM 6053 N N . ARG A 1 745 ? -17.737 -37.686 -22.868 1.00 71.00 745 ARG A N 1
ATOM 6054 C CA . ARG A 1 745 ? -17.815 -38.096 -24.280 1.00 71.00 745 ARG A CA 1
ATOM 6055 C C . ARG A 1 745 ? -16.634 -37.605 -25.109 1.00 71.00 745 ARG A C 1
ATOM 6057 O O . ARG A 1 745 ? -16.122 -38.390 -25.885 1.00 71.00 745 ARG A O 1
ATOM 6064 N N . MET A 1 746 ? -16.181 -36.360 -24.965 1.00 73.69 746 MET A N 1
ATOM 6065 C CA . MET A 1 746 ? -15.042 -35.811 -25.716 1.00 73.69 746 MET A CA 1
ATOM 6066 C C . MET A 1 746 ? -13.714 -36.442 -25.291 1.00 73.69 746 MET A C 1
ATOM 6068 O O . MET A 1 746 ? -12.829 -36.635 -26.125 1.00 73.69 746 MET A O 1
ATOM 6072 N N . ILE A 1 747 ? -13.575 -36.776 -24.006 1.00 72.19 747 ILE A N 1
ATOM 6073 C CA . ILE A 1 747 ? -12.468 -37.575 -23.491 1.00 72.19 747 ILE A CA 1
ATOM 6074 C C . ILE A 1 747 ? -12.551 -38.957 -24.132 1.00 72.19 747 ILE A C 1
ATOM 6076 O O . ILE A 1 747 ? -11.604 -39.332 -24.815 1.00 72.19 747 ILE A O 1
ATOM 6080 N N . ALA A 1 748 ? -13.686 -39.658 -24.019 1.00 68.12 748 ALA A N 1
ATOM 6081 C CA . ALA A 1 748 ? -13.881 -40.976 -24.620 1.00 68.12 748 ALA A CA 1
ATOM 6082 C C . ALA A 1 748 ? -13.612 -40.977 -26.134 1.00 68.12 748 ALA A C 1
ATOM 6084 O O . ALA A 1 748 ? -12.888 -41.845 -26.600 1.00 68.12 748 ALA A O 1
ATOM 6085 N N . ASP A 1 749 ? -14.085 -39.987 -26.891 1.00 68.25 749 ASP A N 1
ATOM 6086 C CA . ASP A 1 749 ? -13.845 -39.874 -28.337 1.00 68.25 749 ASP A CA 1
ATOM 6087 C C . ASP A 1 749 ? -12.361 -39.646 -28.656 1.00 68.25 749 ASP A C 1
ATOM 6089 O O . ASP A 1 749 ? -11.841 -40.199 -29.621 1.00 68.25 749 ASP A O 1
ATOM 6093 N N . LYS A 1 750 ? -11.628 -38.890 -27.823 1.00 63.62 750 LYS A N 1
ATOM 6094 C CA . LYS A 1 750 ? -10.171 -38.747 -27.974 1.00 63.62 750 LYS A CA 1
ATOM 6095 C C . LYS A 1 750 ? -9.425 -40.041 -27.652 1.00 63.62 750 LYS A C 1
ATOM 6097 O O . LYS A 1 750 ? -8.531 -40.401 -28.419 1.00 63.62 750 LYS A O 1
ATOM 6102 N N . VAL A 1 751 ? -9.786 -40.737 -26.567 1.00 61.62 751 VAL A N 1
ATOM 6103 C CA . VAL A 1 751 ? -9.128 -41.996 -26.156 1.00 61.62 751 VAL A CA 1
ATOM 6104 C C . VAL A 1 751 ? -9.533 -43.182 -27.047 1.00 61.62 751 VAL A C 1
ATOM 6106 O O . VAL A 1 751 ? -8.783 -44.144 -27.146 1.00 61.62 751 VAL A O 1
ATOM 6109 N N . SER A 1 752 ? -10.678 -43.099 -27.731 1.00 60.34 752 SER A N 1
ATOM 6110 C CA . SER A 1 752 ? -11.202 -44.128 -28.651 1.00 60.34 752 SER A CA 1
ATOM 6111 C C . SER A 1 752 ? -11.031 -43.752 -30.126 1.00 60.34 752 SER A C 1
ATOM 6113 O O . SER A 1 752 ? -11.555 -44.434 -31.005 1.00 60.34 752 SER A O 1
ATOM 6115 N N . SER A 1 753 ? -10.364 -42.631 -30.427 1.00 64.44 753 SER A N 1
ATOM 6116 C CA . SER A 1 753 ? -10.196 -42.203 -31.814 1.00 64.44 753 SER A CA 1
ATOM 6117 C C . SER A 1 753 ? -9.315 -43.200 -32.562 1.00 64.44 753 SER A C 1
ATOM 6119 O O . SER A 1 753 ? -8.267 -43.612 -32.062 1.00 64.44 753 SER A O 1
ATOM 6121 N N . ASN A 1 754 ? -9.673 -43.508 -33.813 1.00 65.25 754 ASN A N 1
ATOM 6122 C CA . ASN A 1 754 ? -8.837 -44.317 -34.713 1.00 65.25 754 ASN A CA 1
ATOM 6123 C C . ASN A 1 754 ? -7.390 -43.788 -34.790 1.00 65.25 754 ASN A C 1
ATOM 6125 O O . ASN A 1 754 ? -6.454 -44.551 -35.011 1.00 65.25 754 ASN A O 1
ATOM 6129 N N . THR A 1 755 ? -7.196 -42.482 -34.579 1.00 67.19 755 THR A N 1
ATOM 6130 C CA . THR A 1 755 ? -5.884 -41.835 -34.498 1.00 67.19 755 THR A CA 1
ATOM 6131 C C . THR A 1 755 ? -5.111 -42.253 -33.244 1.00 67.19 755 THR A C 1
ATOM 6133 O O . THR A 1 755 ? -3.939 -42.605 -33.355 1.00 67.19 755 THR A O 1
ATOM 6136 N N . PHE A 1 756 ? -5.741 -42.256 -32.063 1.00 71.25 756 PHE A N 1
ATOM 6137 C CA . PHE A 1 756 ? -5.118 -42.721 -30.819 1.00 71.25 756 PHE A CA 1
ATOM 6138 C C . PHE A 1 756 ? -4.845 -44.229 -30.851 1.00 71.25 756 PHE A C 1
ATOM 6140 O O . PHE A 1 756 ? -3.743 -44.650 -30.508 1.00 71.25 756 PHE A O 1
ATOM 6147 N N . ASP A 1 757 ? -5.784 -45.033 -31.355 1.00 71.56 757 ASP A N 1
ATOM 6148 C CA . ASP A 1 757 ? -5.570 -46.471 -31.550 1.00 71.56 757 ASP A CA 1
ATOM 6149 C C . ASP A 1 757 ? -4.454 -46.761 -32.559 1.00 71.56 757 ASP A C 1
ATOM 6151 O O . ASP A 1 757 ? -3.658 -47.682 -32.354 1.00 71.56 757 ASP A O 1
ATOM 6155 N N . SER A 1 758 ? -4.331 -45.952 -33.615 1.00 74.81 758 SER A N 1
ATOM 6156 C CA . SER A 1 758 ? -3.215 -46.038 -34.560 1.00 74.81 758 SER A CA 1
ATOM 6157 C C . SER A 1 758 ? -1.886 -45.681 -33.896 1.00 74.81 758 SER A C 1
ATOM 6159 O O . SER A 1 758 ? -0.911 -46.401 -34.105 1.00 74.81 758 SER A O 1
ATOM 6161 N N . TYR A 1 759 ? -1.834 -44.624 -33.075 1.00 76.38 759 TYR A N 1
ATOM 6162 C CA . TYR A 1 759 ? -0.633 -44.277 -32.310 1.00 76.38 759 TYR A CA 1
ATOM 6163 C C . TYR A 1 759 ? -0.257 -45.383 -31.327 1.00 76.38 759 TYR A C 1
ATOM 6165 O O . TYR A 1 759 ? 0.885 -45.826 -31.348 1.00 76.38 759 TYR A O 1
ATOM 6173 N N . ARG A 1 760 ? -1.211 -45.906 -30.545 1.00 78.50 760 ARG A N 1
ATOM 6174 C CA . ARG A 1 760 ? -0.978 -47.039 -29.638 1.00 78.50 760 ARG A CA 1
ATOM 6175 C C . ARG A 1 760 ? -0.449 -48.254 -30.398 1.00 78.50 760 ARG A C 1
ATOM 6177 O O . ARG A 1 760 ? 0.578 -48.803 -30.027 1.00 78.50 760 ARG A O 1
ATOM 6184 N N . THR A 1 761 ? -1.088 -48.625 -31.506 1.00 79.38 761 THR A N 1
ATOM 6185 C CA . THR A 1 761 ? -0.677 -49.776 -32.330 1.00 79.38 761 THR A CA 1
ATOM 6186 C C . THR A 1 761 ? 0.689 -49.561 -32.994 1.00 79.38 761 THR A C 1
ATOM 6188 O O . THR A 1 761 ? 1.423 -50.521 -33.233 1.00 79.38 761 THR A O 1
ATOM 6191 N N . GLN A 1 762 ? 1.039 -48.320 -33.341 1.00 81.06 762 GLN A N 1
ATOM 6192 C CA . GLN A 1 762 ? 2.355 -47.981 -33.878 1.00 81.06 762 GLN A CA 1
ATOM 6193 C C . GLN A 1 762 ? 3.425 -48.048 -32.785 1.00 81.06 762 GLN A C 1
ATOM 6195 O O . GLN A 1 762 ? 4.458 -48.672 -33.002 1.00 81.06 762 GLN A O 1
ATOM 6200 N N . THR A 1 763 ? 3.162 -47.487 -31.604 1.00 77.88 763 THR A N 1
ATOM 6201 C CA . THR A 1 763 ? 4.056 -47.577 -30.446 1.00 77.88 763 THR A CA 1
ATOM 6202 C C . THR A 1 763 ? 4.257 -49.028 -30.011 1.00 77.88 763 THR A C 1
ATOM 6204 O O . THR A 1 763 ? 5.396 -49.437 -29.812 1.00 77.88 763 THR A O 1
ATOM 6207 N N . ASP A 1 764 ? 3.198 -49.842 -29.962 1.00 78.25 764 ASP A N 1
ATOM 6208 C CA . ASP A 1 764 ? 3.295 -51.277 -29.667 1.00 78.25 764 ASP A CA 1
ATOM 6209 C C . ASP A 1 764 ? 4.156 -52.014 -30.702 1.00 78.25 764 ASP A C 1
ATOM 6211 O O . ASP A 1 764 ? 4.968 -52.866 -30.339 1.00 78.25 764 ASP A O 1
ATOM 6215 N N . ARG A 1 765 ? 4.043 -51.659 -31.991 1.00 78.19 765 ARG A N 1
ATOM 6216 C CA . ARG A 1 765 ? 4.918 -52.196 -33.046 1.00 78.19 765 ARG A CA 1
ATOM 6217 C C . ARG A 1 765 ? 6.369 -51.763 -32.876 1.00 78.19 765 ARG A C 1
ATOM 6219 O O . ARG A 1 765 ? 7.248 -52.612 -32.946 1.00 78.19 765 ARG A O 1
ATOM 6226 N N . GLU A 1 766 ? 6.631 -50.487 -32.613 1.00 80.19 766 GLU A N 1
ATOM 6227 C CA . GLU A 1 766 ? 7.991 -49.976 -32.399 1.00 80.19 766 GLU A CA 1
ATOM 6228 C C . GLU A 1 766 ? 8.646 -50.592 -31.151 1.00 80.19 766 GLU A C 1
ATOM 6230 O O . GLU A 1 766 ? 9.837 -50.910 -31.162 1.00 80.19 766 GLU A O 1
ATOM 6235 N N . ILE A 1 767 ? 7.871 -50.824 -30.086 1.00 78.38 767 ILE A N 1
ATOM 6236 C CA . ILE A 1 767 ? 8.318 -51.556 -28.896 1.00 78.38 767 ILE A CA 1
ATOM 6237 C C . ILE A 1 767 ? 8.596 -53.019 -29.253 1.00 78.38 767 ILE A C 1
ATOM 6239 O O . ILE A 1 767 ? 9.670 -53.522 -28.919 1.00 78.38 767 ILE A O 1
ATOM 6243 N N . MET A 1 768 ? 7.690 -53.702 -29.965 1.00 74.75 768 MET A N 1
ATOM 6244 C CA . MET A 1 768 ? 7.921 -55.083 -30.402 1.00 74.75 768 MET A CA 1
ATOM 6245 C C . MET A 1 768 ? 9.156 -55.212 -31.294 1.00 74.75 768 MET A C 1
ATOM 6247 O O . MET A 1 768 ? 9.913 -56.159 -31.109 1.00 74.75 768 MET A O 1
ATOM 6251 N N . ASP A 1 769 ? 9.404 -54.276 -32.207 1.00 74.88 769 ASP A N 1
ATOM 6252 C CA . ASP A 1 769 ? 10.588 -54.292 -33.070 1.00 74.88 769 ASP A CA 1
ATOM 6253 C C . ASP A 1 769 ? 11.878 -54.079 -32.267 1.00 74.88 769 ASP A C 1
ATOM 6255 O O . ASP A 1 769 ? 12.885 -54.743 -32.524 1.00 74.88 769 ASP A O 1
ATOM 6259 N N . ARG A 1 770 ? 11.858 -53.227 -31.232 1.00 69.94 770 ARG A N 1
ATOM 6260 C CA . ARG A 1 770 ? 13.004 -53.072 -30.317 1.00 69.94 770 ARG A CA 1
ATOM 6261 C C . ARG A 1 770 ? 13.249 -54.329 -29.483 1.00 69.94 770 ARG A C 1
ATOM 6263 O O . ARG A 1 770 ? 14.398 -54.758 -29.369 1.00 69.94 770 ARG A O 1
ATOM 6270 N N . VAL A 1 771 ? 12.193 -54.942 -28.948 1.00 65.50 771 VAL A N 1
ATOM 6271 C CA . VAL A 1 771 ? 12.275 -56.152 -28.107 1.00 65.50 771 VAL A CA 1
ATOM 6272 C C . VAL A 1 771 ? 12.605 -57.402 -28.935 1.00 65.50 771 VAL A C 1
ATOM 6274 O O . VAL A 1 771 ? 13.295 -58.293 -28.455 1.00 65.50 771 VAL A O 1
ATOM 6277 N N . ARG A 1 772 ? 12.186 -57.473 -30.203 1.00 62.44 772 ARG A N 1
ATOM 6278 C CA . ARG A 1 772 ? 12.538 -58.564 -31.132 1.00 62.44 772 ARG A CA 1
ATOM 6279 C C . ARG A 1 772 ? 13.827 -58.316 -31.905 1.00 62.44 772 ARG A C 1
ATOM 6281 O O . ARG A 1 772 ? 14.242 -59.188 -32.672 1.00 62.44 772 ARG A O 1
ATOM 6288 N N . SER A 1 773 ? 14.465 -57.160 -31.719 1.00 65.56 773 SER A N 1
ATOM 6289 C CA . SER A 1 773 ? 15.727 -56.856 -32.383 1.00 65.56 773 SER A CA 1
ATOM 6290 C C . SER A 1 773 ? 16.765 -57.937 -32.069 1.00 65.56 773 SER A C 1
ATOM 6292 O O . SER A 1 773 ? 16.858 -58.449 -30.948 1.00 65.56 773 SER A O 1
ATOM 6294 N N . SER A 1 774 ? 17.570 -58.298 -33.068 1.00 64.56 774 SER A N 1
ATOM 6295 C CA . SER A 1 774 ? 18.640 -59.293 -32.911 1.00 64.56 774 SER A CA 1
ATOM 6296 C C . SER A 1 774 ? 19.621 -58.919 -31.793 1.00 64.56 774 SER A C 1
ATOM 6298 O O . SER A 1 774 ? 20.196 -59.799 -31.156 1.00 64.56 774 SER A O 1
ATOM 6300 N N . GLN A 1 775 ? 19.761 -57.622 -31.503 1.00 66.75 775 GLN A N 1
ATOM 6301 C CA . GLN A 1 775 ? 20.565 -57.104 -30.400 1.00 66.75 775 GLN A CA 1
ATOM 6302 C C . GLN A 1 775 ? 19.946 -57.395 -29.026 1.00 66.75 775 GLN A C 1
ATOM 6304 O O . GLN A 1 775 ? 20.660 -57.879 -28.148 1.00 66.75 775 GLN A O 1
ATOM 6309 N N . PHE A 1 776 ? 18.639 -57.168 -28.833 1.00 71.44 776 PHE A N 1
ATOM 6310 C CA . PHE A 1 776 ? 17.976 -57.457 -27.554 1.00 71.44 776 PHE A CA 1
ATOM 6311 C C . PHE A 1 776 ? 17.922 -58.964 -27.273 1.00 71.44 776 PHE A C 1
ATOM 6313 O O . PHE A 1 776 ? 18.275 -59.393 -26.178 1.00 71.44 776 PHE A O 1
ATOM 6320 N N . ASN A 1 777 ? 17.610 -59.776 -28.289 1.00 70.00 777 ASN A N 1
ATOM 6321 C CA . ASN A 1 777 ? 17.641 -61.238 -28.176 1.00 70.00 777 ASN A CA 1
ATOM 6322 C C . ASN A 1 777 ? 19.052 -61.787 -27.902 1.00 70.00 777 ASN A C 1
ATOM 6324 O O . ASN A 1 777 ? 19.219 -62.761 -27.171 1.00 70.00 777 ASN A O 1
ATOM 6328 N N . SER A 1 778 ? 20.095 -61.155 -28.451 1.00 70.25 778 SER A N 1
ATOM 6329 C CA . SER A 1 778 ? 21.477 -61.507 -28.112 1.00 70.25 778 SER A CA 1
ATOM 6330 C C . SER A 1 778 ? 21.810 -61.149 -26.662 1.00 70.25 778 SER A C 1
ATOM 6332 O O . SER A 1 778 ? 22.533 -61.896 -26.006 1.00 70.25 778 SER A O 1
ATOM 6334 N N . TYR A 1 779 ? 21.306 -60.025 -26.149 1.00 72.19 779 TYR A N 1
ATOM 6335 C CA . TYR A 1 779 ? 21.529 -59.615 -24.763 1.00 72.19 779 TYR A CA 1
ATOM 6336 C C . TYR A 1 779 ? 20.818 -60.542 -23.768 1.00 72.19 779 TYR A C 1
ATOM 6338 O O . TYR A 1 779 ? 21.447 -60.996 -22.810 1.00 72.19 779 TYR A O 1
ATOM 6346 N N . THR A 1 780 ? 19.552 -60.896 -24.013 1.00 70.12 780 THR A N 1
ATOM 6347 C CA . THR A 1 780 ? 18.823 -61.863 -23.178 1.00 70.12 780 THR A CA 1
ATOM 6348 C C . THR A 1 780 ? 19.492 -63.232 -23.212 1.00 70.12 780 THR A C 1
ATOM 6350 O O . THR A 1 780 ? 19.782 -63.770 -22.151 1.00 70.12 780 THR A O 1
ATOM 6353 N N . TYR A 1 781 ? 19.880 -63.741 -24.387 1.00 70.88 781 TYR A N 1
ATOM 6354 C CA . TYR A 1 781 ? 20.600 -65.017 -24.498 1.00 70.88 781 TYR A CA 1
ATOM 6355 C C . TYR A 1 781 ? 21.957 -65.015 -23.769 1.00 70.88 781 TYR A C 1
ATOM 6357 O O . TYR A 1 781 ? 22.337 -65.995 -23.127 1.00 70.88 781 TYR A O 1
ATOM 6365 N N . GLN A 1 782 ? 22.716 -63.917 -23.840 1.00 71.56 782 GLN A N 1
ATOM 6366 C CA . GLN A 1 782 ? 23.979 -63.790 -23.105 1.00 71.56 782 GLN A CA 1
ATOM 6367 C C . GLN A 1 782 ? 23.768 -63.718 -21.587 1.00 71.56 782 GLN A C 1
ATOM 6369 O O . GLN A 1 782 ? 24.596 -64.237 -20.836 1.00 71.56 782 GLN A O 1
ATOM 6374 N N . THR A 1 783 ? 22.677 -63.094 -21.142 1.00 65.19 783 THR A N 1
ATOM 6375 C CA . THR A 1 783 ? 22.342 -62.953 -19.720 1.00 65.19 783 THR A CA 1
ATOM 6376 C C . THR A 1 783 ? 21.819 -64.270 -19.146 1.00 65.19 783 THR A C 1
ATOM 6378 O O . THR A 1 783 ? 22.325 -64.706 -18.116 1.00 65.19 783 THR A O 1
ATOM 6381 N N . ASP A 1 784 ? 20.940 -64.974 -19.865 1.00 64.56 784 ASP A N 1
ATOM 6382 C CA . ASP A 1 784 ? 20.477 -66.323 -19.510 1.00 64.56 784 ASP A CA 1
ATOM 6383 C C . ASP A 1 784 ? 21.644 -67.302 -19.408 1.00 64.56 784 ASP A C 1
ATOM 6385 O O . ASP A 1 784 ? 21.745 -68.041 -18.435 1.00 64.56 784 ASP A O 1
ATOM 6389 N N . ARG A 1 785 ? 22.602 -67.266 -20.347 1.00 63.81 785 ARG A N 1
ATOM 6390 C CA . ARG A 1 785 ? 23.801 -68.111 -20.235 1.00 63.81 785 ARG A CA 1
ATOM 6391 C C . ARG A 1 785 ? 24.654 -67.778 -19.014 1.00 63.81 785 ARG A C 1
ATOM 6393 O O . ARG A 1 785 ? 25.219 -68.693 -18.428 1.00 63.81 785 ARG A O 1
ATOM 6400 N N . LYS A 1 786 ? 24.761 -66.506 -18.618 1.00 62.47 786 LYS A N 1
ATOM 6401 C CA . LYS A 1 786 ? 25.485 -66.124 -17.393 1.00 62.47 786 LYS A CA 1
ATOM 6402 C C . LYS A 1 786 ? 24.766 -66.598 -16.130 1.00 62.47 786 LYS A C 1
ATOM 6404 O O . LYS A 1 786 ? 25.438 -67.014 -15.195 1.00 62.47 786 LYS A O 1
ATOM 6409 N N . ILE A 1 787 ? 23.436 -66.558 -16.111 1.00 62.31 787 ILE A N 1
ATOM 6410 C CA . ILE A 1 787 ? 22.625 -67.017 -14.976 1.00 62.31 787 ILE A CA 1
ATOM 6411 C C . ILE A 1 787 ? 22.641 -68.551 -14.892 1.00 62.31 787 ILE A C 1
ATOM 6413 O O . ILE A 1 787 ? 22.928 -69.084 -13.825 1.00 62.31 787 ILE A O 1
ATOM 6417 N N . ALA A 1 788 ? 22.487 -69.253 -16.020 1.00 59.47 788 ALA A N 1
ATOM 6418 C CA . ALA A 1 788 ? 22.542 -70.716 -16.118 1.00 59.47 788 ALA A CA 1
ATOM 6419 C C . ALA A 1 788 ? 23.902 -71.324 -15.709 1.00 59.47 788 ALA A C 1
ATOM 6421 O O . ALA A 1 788 ? 23.999 -72.500 -15.363 1.00 59.47 788 ALA A O 1
ATOM 6422 N N . MET A 1 789 ? 24.981 -70.532 -15.760 1.00 55.66 789 MET A N 1
ATOM 6423 C CA . MET A 1 789 ? 26.298 -70.935 -15.248 1.00 55.66 789 MET A CA 1
ATOM 6424 C C . MET A 1 789 ? 26.379 -70.916 -13.716 1.00 55.66 789 MET A C 1
ATOM 6426 O O . MET A 1 789 ? 27.252 -71.559 -13.144 1.00 55.66 789 MET A O 1
ATOM 6430 N N . VAL A 1 790 ? 25.494 -70.184 -13.043 1.00 57.47 790 VAL A N 1
ATOM 6431 C CA . VAL A 1 790 ? 25.509 -70.028 -11.582 1.00 57.47 790 VAL A CA 1
ATOM 6432 C C . VAL A 1 790 ? 24.365 -70.809 -10.937 1.00 57.47 790 VAL A C 1
ATOM 6434 O O . VAL A 1 790 ? 24.524 -71.317 -9.830 1.00 57.47 790 VAL A O 1
ATOM 6437 N N . VAL A 1 791 ? 23.242 -70.954 -11.637 1.00 61.31 791 VAL A N 1
ATOM 6438 C CA . VAL A 1 791 ? 21.995 -71.526 -11.128 1.00 61.31 791 VAL A CA 1
ATOM 6439 C C . VAL A 1 791 ? 21.375 -72.392 -12.221 1.00 61.31 791 VAL A C 1
ATOM 6441 O O . VAL A 1 791 ? 21.361 -71.978 -13.376 1.00 61.31 791 VAL A O 1
ATOM 6444 N N . ASP A 1 792 ? 20.905 -73.594 -11.908 1.00 63.75 792 ASP A N 1
ATOM 6445 C CA . ASP A 1 792 ? 20.233 -74.426 -12.904 1.00 63.75 792 ASP A CA 1
ATOM 6446 C C . ASP A 1 792 ? 18.796 -73.945 -13.194 1.00 63.75 792 ASP A C 1
ATOM 6448 O O . ASP A 1 792 ? 18.289 -72.993 -12.596 1.00 63.75 792 ASP A O 1
ATOM 6452 N N . ASN A 1 793 ? 18.126 -74.609 -14.141 1.00 58.94 793 ASN A N 1
ATOM 6453 C CA . ASN A 1 793 ? 16.787 -74.232 -14.607 1.00 58.94 793 ASN A CA 1
ATOM 6454 C C . ASN A 1 793 ? 15.674 -74.394 -13.548 1.00 58.94 793 ASN A C 1
ATOM 6456 O O . ASN A 1 793 ? 14.515 -74.114 -13.855 1.00 58.94 793 ASN A O 1
ATOM 6460 N N . TYR A 1 794 ? 15.999 -74.846 -12.334 1.00 59.28 794 TYR A N 1
ATOM 6461 C CA . TYR A 1 794 ? 15.076 -74.958 -11.205 1.00 59.28 794 TYR A CA 1
ATOM 6462 C C . TYR A 1 794 ? 15.411 -73.989 -10.061 1.00 59.28 794 TYR A C 1
ATOM 6464 O O . TYR A 1 794 ? 14.677 -73.944 -9.076 1.00 59.28 794 TYR A O 1
ATOM 6472 N N . GLY A 1 795 ? 16.442 -73.149 -10.219 1.00 58.59 795 GLY A N 1
ATOM 6473 C CA . GLY A 1 795 ? 16.800 -72.119 -9.243 1.00 58.59 795 GLY A CA 1
ATOM 6474 C C . GLY A 1 795 ? 17.806 -72.568 -8.180 1.00 58.59 795 GLY A C 1
ATOM 6475 O O . GLY A 1 795 ? 18.077 -71.794 -7.262 1.00 58.59 795 GLY A O 1
ATOM 6476 N N . ASP A 1 796 ? 18.411 -73.751 -8.332 1.00 62.78 796 ASP A N 1
ATOM 6477 C CA . ASP A 1 796 ? 19.450 -74.260 -7.433 1.00 62.78 796 ASP A CA 1
ATOM 6478 C C . ASP A 1 796 ? 20.867 -73.972 -7.961 1.00 62.78 796 ASP A C 1
ATOM 6480 O O . ASP A 1 796 ? 21.152 -74.065 -9.156 1.00 62.78 796 ASP A O 1
ATOM 6484 N N . ILE A 1 797 ? 21.793 -73.597 -7.070 1.00 62.44 797 ILE A N 1
ATOM 6485 C CA . ILE A 1 797 ? 23.162 -73.195 -7.441 1.00 62.44 797 ILE A CA 1
ATOM 6486 C C . ILE A 1 797 ? 23.952 -74.394 -7.993 1.00 62.44 797 ILE A C 1
ATOM 6488 O O . ILE A 1 797 ? 24.012 -75.453 -7.370 1.00 62.44 797 ILE A O 1
ATOM 6492 N N . ASN A 1 798 ? 24.644 -74.216 -9.125 1.00 63.62 798 ASN A N 1
ATOM 6493 C CA . ASN A 1 798 ? 25.420 -75.275 -9.780 1.00 63.62 798 ASN A CA 1
ATOM 6494 C C . ASN A 1 798 ? 26.754 -75.553 -9.043 1.00 63.62 798 ASN A C 1
ATOM 6496 O O . ASN A 1 798 ? 27.829 -75.063 -9.403 1.00 63.62 798 ASN A O 1
ATOM 6500 N N . VAL A 1 799 ? 26.679 -76.346 -7.967 1.00 58.81 799 VAL A N 1
ATOM 6501 C CA . VAL A 1 799 ? 27.766 -76.625 -7.002 1.00 58.81 799 VAL A CA 1
ATOM 6502 C C . VAL A 1 799 ? 29.041 -77.188 -7.660 1.00 58.81 799 VAL A C 1
ATOM 6504 O O . VAL A 1 799 ? 30.152 -76.962 -7.177 1.00 58.81 799 VAL A O 1
ATOM 6507 N N . ALA A 1 800 ? 28.914 -77.865 -8.805 1.00 57.69 800 ALA A N 1
ATOM 6508 C CA . ALA A 1 800 ? 30.033 -78.487 -9.514 1.00 57.69 800 ALA A CA 1
ATOM 6509 C C . ALA A 1 800 ? 31.046 -77.470 -10.082 1.00 57.69 800 ALA A C 1
ATOM 6511 O O . ALA A 1 800 ? 32.247 -77.748 -10.105 1.00 57.69 800 ALA A O 1
ATOM 6512 N N . GLN A 1 801 ? 30.606 -76.272 -10.491 1.00 56.88 801 GLN A N 1
ATOM 6513 C CA . GLN A 1 801 ? 31.520 -75.228 -10.982 1.00 56.88 801 GLN A CA 1
ATOM 6514 C C . GLN A 1 801 ? 32.178 -74.427 -9.855 1.00 56.88 801 GLN A C 1
ATOM 6516 O O . GLN A 1 801 ? 33.321 -73.994 -10.010 1.00 56.88 801 GLN A O 1
ATOM 6521 N N . ILE A 1 802 ? 31.529 -74.303 -8.695 1.00 58.62 802 ILE A N 1
ATOM 6522 C CA . ILE A 1 802 ? 32.152 -73.743 -7.486 1.00 58.62 802 ILE A CA 1
ATOM 6523 C C . ILE A 1 802 ? 33.266 -74.683 -6.997 1.00 58.62 802 ILE A C 1
ATOM 6525 O O . ILE A 1 802 ? 34.373 -74.224 -6.719 1.00 58.62 802 ILE A O 1
ATOM 6529 N N . ALA A 1 803 ? 33.032 -76.000 -7.012 1.00 58.00 803 ALA A N 1
ATOM 6530 C CA . ALA A 1 803 ? 34.049 -77.000 -6.680 1.00 58.00 803 ALA A CA 1
ATOM 6531 C C . ALA A 1 803 ? 35.266 -76.964 -7.633 1.00 58.00 803 ALA A C 1
ATOM 6533 O O . ALA A 1 803 ? 36.406 -77.005 -7.169 1.00 58.00 803 ALA A O 1
ATOM 6534 N N . LEU A 1 804 ? 35.054 -76.797 -8.948 1.00 58.47 804 LEU A N 1
ATOM 6535 C CA . LEU A 1 804 ? 36.145 -76.639 -9.928 1.00 58.47 804 LEU A CA 1
ATOM 6536 C C . LEU A 1 804 ? 36.907 -75.308 -9.786 1.00 58.47 804 LEU A C 1
ATOM 6538 O O . LEU A 1 804 ? 38.111 -75.242 -10.038 1.00 58.47 804 LEU A O 1
ATOM 6542 N N . SER A 1 805 ? 36.211 -74.239 -9.393 1.00 57.28 805 SER A N 1
ATOM 6543 C CA . SER A 1 805 ? 36.804 -72.907 -9.202 1.00 57.28 805 SER A CA 1
ATOM 6544 C C . SER A 1 805 ? 37.655 -72.833 -7.931 1.00 57.28 805 SER A C 1
ATOM 6546 O O . SER A 1 805 ? 38.654 -72.115 -7.896 1.00 57.28 805 SER A O 1
ATOM 6548 N N . ILE A 1 806 ? 37.296 -73.615 -6.907 1.00 59.38 806 ILE A N 1
ATOM 6549 C CA . ILE A 1 806 ? 38.061 -73.766 -5.664 1.00 59.38 806 ILE A CA 1
ATOM 6550 C C . ILE A 1 806 ? 39.264 -74.702 -5.870 1.00 59.38 806 ILE A C 1
ATOM 6552 O O . ILE A 1 806 ? 40.341 -74.402 -5.358 1.00 59.38 806 ILE A O 1
ATOM 6556 N N . SER A 1 807 ? 39.146 -75.780 -6.664 1.00 56.97 807 SER A N 1
ATOM 6557 C CA . SER A 1 807 ? 40.264 -76.722 -6.880 1.00 56.97 807 SER A CA 1
ATOM 6558 C C . SER A 1 807 ? 41.429 -76.135 -7.683 1.00 56.97 807 SER A C 1
ATOM 6560 O O . SER A 1 807 ? 42.563 -76.578 -7.526 1.00 56.97 807 SER A O 1
ATOM 6562 N N . ASN A 1 808 ? 41.166 -75.146 -8.542 1.00 56.16 808 ASN A N 1
ATOM 6563 C CA . ASN A 1 808 ? 42.158 -74.597 -9.474 1.00 56.16 808 ASN A CA 1
ATOM 6564 C C . ASN A 1 808 ? 42.746 -73.249 -9.029 1.00 56.16 808 ASN A C 1
ATOM 6566 O O . ASN A 1 808 ? 43.528 -72.646 -9.764 1.00 56.16 808 ASN A O 1
ATOM 6570 N N . ASN A 1 809 ? 42.391 -72.764 -7.834 1.00 58.75 809 ASN A N 1
ATOM 6571 C CA . ASN A 1 809 ? 42.827 -71.465 -7.334 1.00 58.75 809 ASN A CA 1
ATOM 6572 C C . ASN A 1 809 ? 43.492 -71.598 -5.954 1.00 58.75 809 ASN A C 1
ATOM 6574 O O . ASN A 1 809 ? 42.843 -71.486 -4.913 1.00 58.75 809 ASN A O 1
ATOM 6578 N N . SER A 1 810 ? 44.818 -71.797 -5.945 1.00 56.62 810 SER A N 1
ATOM 6579 C CA . SER A 1 810 ? 45.638 -71.899 -4.720 1.00 56.62 810 SER A CA 1
ATOM 6580 C C . SER A 1 810 ? 45.443 -70.736 -3.738 1.00 56.62 810 SER A C 1
ATOM 6582 O O . SER A 1 810 ? 45.684 -70.896 -2.544 1.00 56.62 810 SER A O 1
ATOM 6584 N N . SER A 1 811 ? 45.002 -69.575 -4.219 1.00 57.38 811 SER A N 1
ATOM 6585 C CA . SER A 1 811 ? 44.726 -68.378 -3.417 1.00 57.38 811 SER A CA 1
ATOM 6586 C C . SER A 1 811 ? 43.452 -68.521 -2.575 1.00 57.38 811 SER A C 1
ATOM 6588 O O . SER A 1 811 ? 43.441 -68.118 -1.415 1.00 57.38 811 SER A O 1
ATOM 6590 N N . ALA A 1 812 ? 42.406 -69.152 -3.121 1.00 54.81 812 ALA A N 1
ATOM 6591 C CA . ALA A 1 812 ? 41.159 -69.425 -2.402 1.00 54.81 812 ALA A CA 1
ATOM 6592 C C . ALA A 1 812 ? 41.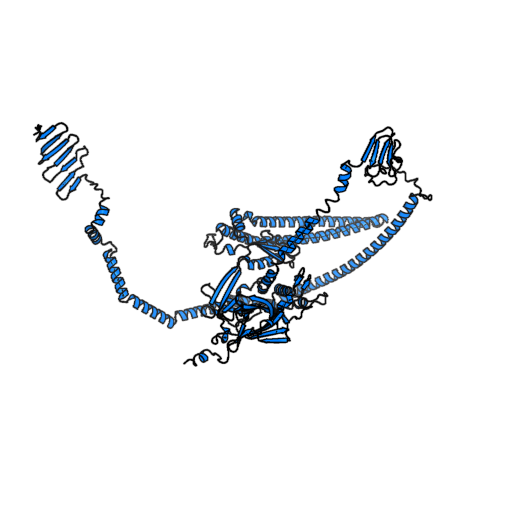346 -70.532 -1.350 1.00 54.81 812 ALA A C 1
ATOM 6594 O O . ALA A 1 812 ? 40.812 -70.439 -0.250 1.00 54.81 812 ALA A O 1
ATOM 6595 N N . ILE A 1 813 ? 42.188 -71.529 -1.643 1.00 56.34 813 ILE A N 1
ATOM 6596 C CA . ILE A 1 813 ? 42.571 -72.582 -0.688 1.00 56.34 813 ILE A CA 1
ATOM 6597 C C . ILE A 1 813 ? 43.398 -71.999 0.474 1.00 56.34 813 ILE A C 1
ATOM 6599 O O . ILE A 1 813 ? 43.165 -72.362 1.625 1.00 56.34 813 ILE A O 1
ATOM 6603 N N . LYS A 1 814 ? 44.308 -71.046 0.209 1.00 53.62 814 LYS A N 1
ATOM 6604 C CA . LYS A 1 814 ? 45.085 -70.349 1.254 1.00 53.62 814 LYS A CA 1
ATOM 6605 C C . LYS A 1 814 ? 44.226 -69.493 2.188 1.00 53.62 814 LYS A C 1
ATOM 6607 O O . LYS A 1 814 ? 44.519 -69.451 3.372 1.00 53.62 814 LYS A O 1
ATOM 6612 N N . MET A 1 815 ? 43.165 -68.854 1.688 1.00 54.94 815 MET A N 1
ATOM 6613 C CA . MET A 1 815 ? 42.253 -68.057 2.527 1.00 54.94 815 MET A CA 1
ATOM 6614 C C . MET A 1 815 ? 41.359 -68.902 3.447 1.00 54.94 815 MET A C 1
ATOM 6616 O O . MET A 1 815 ? 40.858 -68.388 4.441 1.00 54.94 815 MET A O 1
ATOM 6620 N N . ILE A 1 816 ? 41.147 -70.181 3.123 1.00 55.91 816 ILE A N 1
ATOM 6621 C CA . ILE A 1 816 ? 40.316 -71.092 3.923 1.00 55.91 816 ILE A CA 1
ATOM 6622 C C . ILE A 1 816 ? 41.185 -71.905 4.902 1.00 55.91 816 ILE A C 1
ATOM 6624 O O . ILE A 1 816 ? 40.718 -72.246 5.983 1.00 55.91 816 ILE A O 1
ATOM 6628 N N . ALA A 1 817 ? 42.456 -72.164 4.570 1.00 53.44 817 ALA A N 1
ATOM 6629 C CA . ALA A 1 817 ? 43.363 -73.011 5.351 1.00 53.44 817 ALA A CA 1
ATOM 6630 C C . ALA A 1 817 ? 43.640 -72.521 6.787 1.00 53.44 817 ALA A C 1
ATOM 6632 O O . ALA A 1 817 ? 43.755 -73.356 7.681 1.00 53.44 817 ALA A O 1
ATOM 6633 N N . ASP A 1 818 ? 43.688 -71.206 7.029 1.00 49.91 818 ASP A N 1
ATOM 6634 C CA . ASP A 1 818 ? 44.009 -70.645 8.356 1.00 49.91 818 ASP A CA 1
ATOM 6635 C C . ASP A 1 818 ? 42.881 -70.818 9.393 1.00 49.91 818 ASP A C 1
ATOM 6637 O O . ASP A 1 818 ? 43.112 -70.661 10.589 1.00 49.91 818 ASP A O 1
ATOM 6641 N N . ASN A 1 819 ? 41.672 -71.192 8.955 1.00 50.16 819 ASN A N 1
ATOM 6642 C CA . ASN A 1 819 ? 40.496 -71.374 9.814 1.00 50.16 819 ASN A CA 1
ATOM 6643 C C . ASN A 1 819 ? 39.997 -72.831 9.874 1.00 50.16 819 ASN A C 1
ATOM 6645 O O . ASN A 1 819 ? 38.907 -73.084 10.392 1.00 50.16 819 ASN A O 1
ATOM 6649 N N . ILE A 1 820 ? 40.754 -73.803 9.347 1.00 53.22 820 ILE A N 1
ATOM 6650 C CA . ILE A 1 820 ? 40.364 -75.219 9.418 1.00 53.22 820 ILE A CA 1
ATOM 6651 C C . ILE A 1 820 ? 40.842 -75.816 10.743 1.00 53.22 820 ILE A C 1
ATOM 6653 O O . ILE A 1 820 ? 41.994 -76.212 10.906 1.00 53.22 820 ILE A O 1
ATOM 6657 N N . GLU A 1 821 ? 39.918 -75.929 11.691 1.00 54.38 821 GLU A N 1
ATOM 6658 C CA . GLU A 1 821 ? 40.113 -76.694 12.917 1.00 54.38 821 GLU A CA 1
ATOM 6659 C C . GLU A 1 821 ? 39.746 -78.170 12.678 1.00 54.38 821 GLU A C 1
ATOM 6661 O O . GLU A 1 821 ? 38.576 -78.522 12.518 1.00 54.38 821 GLU A O 1
ATOM 6666 N N . ILE A 1 822 ? 40.743 -79.060 12.650 1.00 60.78 822 ILE A N 1
ATOM 6667 C CA . ILE A 1 822 ? 40.509 -80.506 12.515 1.00 60.78 822 ILE A CA 1
ATOM 6668 C C . ILE A 1 822 ? 40.234 -81.087 13.909 1.00 60.78 822 ILE A C 1
ATOM 6670 O O . ILE A 1 822 ? 41.151 -81.489 14.622 1.00 60.78 822 ILE A O 1
ATOM 6674 N N . LYS A 1 823 ? 38.955 -81.121 14.302 1.00 58.06 823 LYS A N 1
ATOM 6675 C CA . LYS A 1 823 ? 38.445 -81.783 15.519 1.00 58.06 823 LYS A CA 1
ATOM 6676 C C . LYS A 1 823 ? 37.796 -83.122 15.150 1.00 58.06 823 LYS A C 1
ATOM 6678 O O . LYS A 1 823 ? 36.579 -83.173 14.952 1.00 58.06 823 LYS A O 1
ATOM 6683 N N . PRO A 1 824 ? 38.566 -84.214 15.006 1.00 62.53 824 PRO A N 1
ATOM 6684 C CA . PRO A 1 824 ? 37.982 -85.505 14.680 1.00 62.53 824 PRO A CA 1
ATOM 6685 C C . PRO A 1 824 ? 37.093 -85.954 15.838 1.00 62.53 824 PRO A C 1
ATOM 6687 O O . PRO A 1 824 ? 37.558 -86.136 16.961 1.00 62.53 824 PRO A O 1
ATOM 6690 N N . HIS A 1 825 ? 35.810 -86.165 15.560 1.00 56.12 825 HIS A N 1
ATOM 6691 C CA . HIS A 1 825 ? 34.837 -86.589 16.571 1.00 56.12 825 HIS A CA 1
ATOM 6692 C C . HIS A 1 825 ? 35.197 -87.944 17.200 1.00 56.12 825 HIS A C 1
ATOM 6694 O O . HIS A 1 825 ? 34.813 -88.239 18.327 1.00 56.12 825 HIS A O 1
ATOM 6700 N N . SER A 1 826 ? 35.951 -88.767 16.468 1.00 62.53 826 SER A N 1
ATOM 6701 C CA . SER A 1 826 ? 36.450 -90.045 16.951 1.00 62.53 826 SER A CA 1
ATOM 6702 C C . SER A 1 826 ? 37.660 -89.902 17.866 1.00 62.53 826 SER A C 1
ATOM 6704 O O . SER A 1 826 ? 37.854 -90.805 18.657 1.00 62.53 826 SER A O 1
ATOM 6706 N N . GLY A 1 827 ? 38.456 -88.827 17.775 1.00 63.56 827 GLY A N 1
ATOM 6707 C CA . GLY A 1 827 ? 39.773 -88.680 18.415 1.00 63.56 827 GLY A CA 1
ATOM 6708 C C . GLY A 1 827 ? 40.949 -89.313 17.647 1.00 63.56 827 GLY A C 1
ATOM 6709 O O . GLY A 1 827 ? 42.067 -89.306 18.157 1.00 63.56 827 GLY A O 1
ATOM 6710 N N . ILE A 1 828 ? 40.724 -89.827 16.427 1.00 65.31 828 ILE A N 1
ATOM 6711 C CA . ILE A 1 828 ? 41.785 -90.242 15.487 1.00 65.31 828 ILE A CA 1
ATOM 6712 C C . ILE A 1 828 ? 41.818 -89.308 14.282 1.00 65.31 828 ILE A C 1
ATOM 6714 O O . ILE A 1 828 ? 40.777 -89.026 13.691 1.00 65.31 828 ILE A O 1
ATOM 6718 N N . ILE A 1 829 ? 43.022 -88.928 13.854 1.00 69.06 829 ILE A N 1
ATOM 6719 C CA . ILE A 1 829 ? 43.270 -88.365 12.522 1.00 69.06 829 ILE A CA 1
ATOM 6720 C C . ILE A 1 829 ? 43.875 -89.456 11.633 1.00 69.06 829 ILE A C 1
ATOM 6722 O O . ILE A 1 829 ? 44.965 -89.954 11.924 1.00 69.06 829 ILE A O 1
ATOM 6726 N N . GLU A 1 830 ? 43.180 -89.818 10.553 1.00 66.25 830 GLU A N 1
ATOM 6727 C CA . GLU A 1 830 ? 43.653 -90.783 9.554 1.00 66.25 830 GLU A CA 1
ATOM 6728 C C . GLU A 1 830 ? 44.188 -90.064 8.317 1.00 66.25 830 GLU A C 1
ATOM 6730 O O . GLU A 1 830 ? 43.539 -89.170 7.771 1.00 66.25 830 GLU A O 1
ATOM 6735 N N . PHE A 1 831 ? 45.374 -90.462 7.860 1.00 66.25 831 PHE A N 1
ATOM 6736 C CA . PHE A 1 831 ? 45.977 -89.936 6.643 1.00 66.25 831 PHE A CA 1
ATOM 6737 C C . PHE A 1 831 ? 45.779 -90.914 5.475 1.00 66.25 831 PHE A C 1
ATOM 6739 O O . PHE A 1 831 ? 45.799 -92.128 5.685 1.00 66.25 831 PHE A O 1
ATOM 6746 N N . PRO A 1 832 ? 45.652 -90.424 4.226 1.00 53.44 832 PRO A N 1
ATOM 6747 C CA . PRO A 1 832 ? 45.316 -91.255 3.062 1.00 53.44 832 PRO A CA 1
ATOM 6748 C C . PRO A 1 832 ? 46.276 -92.425 2.792 1.00 53.44 832 PRO A C 1
ATOM 6750 O O . PRO A 1 832 ? 45.893 -93.410 2.171 1.00 53.44 832 PRO A O 1
ATOM 6753 N N . SER A 1 833 ? 47.524 -92.329 3.255 1.00 56.59 833 SER A N 1
ATOM 6754 C CA . SER A 1 833 ? 48.554 -93.368 3.136 1.00 56.59 833 SER A CA 1
ATOM 6755 C C . SER A 1 833 ? 48.564 -94.386 4.291 1.00 56.59 833 SER A C 1
ATOM 6757 O O . SER A 1 833 ? 49.490 -95.190 4.390 1.00 56.59 833 SER A O 1
ATOM 6759 N N . GLY A 1 834 ? 47.542 -94.379 5.154 1.00 58.62 834 GLY A N 1
ATOM 6760 C CA . GLY A 1 834 ? 47.316 -95.388 6.195 1.00 58.62 834 GLY A CA 1
ATOM 6761 C C . GLY A 1 834 ? 48.025 -95.132 7.529 1.00 58.62 834 GLY A C 1
ATOM 6762 O O . GLY A 1 834 ? 47.982 -95.989 8.410 1.00 58.62 834 GLY A O 1
ATOM 6763 N N . GLN A 1 835 ? 48.687 -93.984 7.706 1.00 63.84 835 GLN A N 1
ATOM 6764 C CA . GLN A 1 835 ? 49.167 -93.545 9.020 1.00 63.84 835 GLN A CA 1
ATOM 6765 C C . GLN A 1 835 ? 48.027 -92.923 9.816 1.00 63.84 835 GLN A C 1
ATOM 6767 O O . GLN A 1 835 ? 47.156 -92.255 9.256 1.00 63.84 835 GLN A O 1
ATOM 6772 N N . VAL A 1 836 ? 48.076 -93.095 11.133 1.00 66.38 836 VAL A N 1
ATOM 6773 C CA . VAL A 1 836 ? 47.080 -92.512 12.030 1.00 66.38 836 VAL A CA 1
ATOM 6774 C C . VAL A 1 836 ? 47.746 -91.863 13.238 1.00 66.38 836 VAL A C 1
ATOM 6776 O O . VAL A 1 836 ? 48.746 -92.369 13.760 1.00 66.38 836 VAL A O 1
ATOM 6779 N N . ILE A 1 837 ? 47.171 -90.749 13.687 1.00 67.81 837 ILE A N 1
ATOM 6780 C CA . ILE A 1 837 ? 47.445 -90.151 14.996 1.00 67.81 837 ILE A CA 1
ATOM 6781 C C . ILE A 1 837 ? 46.224 -90.448 15.863 1.00 67.81 837 ILE A C 1
ATOM 6783 O O . ILE A 1 837 ? 45.147 -89.910 15.608 1.00 67.81 837 ILE A O 1
ATOM 6787 N N . ASP A 1 838 ? 46.379 -91.342 16.841 1.00 65.94 838 ASP A N 1
ATOM 6788 C CA . ASP A 1 838 ? 45.296 -91.753 17.740 1.00 65.94 838 ASP A CA 1
ATOM 6789 C C . ASP A 1 838 ? 45.470 -91.076 19.104 1.00 65.94 838 ASP A C 1
ATOM 6791 O O . ASP A 1 838 ? 46.446 -91.323 19.817 1.00 65.94 838 ASP A O 1
ATOM 6795 N N . CYS A 1 839 ? 44.520 -90.207 19.446 1.00 63.12 839 CYS A N 1
ATOM 6796 C CA . CYS A 1 839 ? 44.513 -89.417 20.675 1.00 63.12 839 CYS A CA 1
ATOM 6797 C C . CYS A 1 839 ? 43.369 -89.815 21.622 1.00 63.12 839 CYS A C 1
ATOM 6799 O O . CYS A 1 839 ? 43.001 -89.030 22.493 1.00 63.12 839 CYS A O 1
ATOM 6801 N N . ARG A 1 840 ? 42.768 -91.000 21.447 1.00 62.50 840 ARG A N 1
ATOM 6802 C CA . ARG A 1 840 ? 41.544 -91.401 22.166 1.00 62.50 840 ARG A CA 1
ATOM 6803 C C . ARG A 1 840 ? 41.739 -91.916 23.588 1.00 62.50 840 ARG A C 1
ATOM 6805 O O . ARG A 1 840 ? 40.741 -92.081 24.285 1.00 62.50 840 ARG A O 1
ATOM 6812 N N . ASP A 1 841 ? 42.960 -92.216 24.025 1.00 56.91 841 ASP A N 1
ATOM 6813 C CA . ASP A 1 841 ? 43.158 -92.847 25.333 1.00 56.91 841 ASP A CA 1
ATOM 6814 C C . ASP A 1 841 ? 43.265 -91.799 26.453 1.00 56.91 841 ASP A C 1
ATOM 6816 O O . ASP A 1 841 ? 44.153 -90.947 26.461 1.00 56.91 841 ASP A O 1
ATOM 6820 N N . ASN A 1 842 ? 42.342 -91.850 27.414 1.00 55.06 842 ASN A N 1
ATOM 6821 C CA . ASN A 1 842 ? 42.146 -90.830 28.455 1.00 55.06 842 ASN A CA 1
ATOM 6822 C C . ASN A 1 842 ? 43.169 -90.922 29.613 1.00 55.06 842 ASN A C 1
ATOM 6824 O O . ASN A 1 842 ? 42.905 -90.473 30.728 1.00 55.06 842 ASN A O 1
ATOM 6828 N N . ALA A 1 843 ? 44.344 -91.504 29.362 1.00 56.47 843 ALA A N 1
ATOM 6829 C CA . ALA A 1 843 ? 45.403 -91.720 30.346 1.00 56.47 843 ALA A CA 1
ATOM 6830 C C . ALA A 1 843 ? 46.798 -91.354 29.798 1.00 56.47 843 ALA A C 1
ATOM 6832 O O . ALA A 1 843 ? 47.746 -92.114 29.950 1.00 56.47 843 ALA A O 1
ATOM 6833 N N . GLY A 1 844 ? 46.924 -90.184 29.159 1.00 56.84 844 GLY A N 1
ATOM 6834 C CA . GLY A 1 844 ? 48.206 -89.484 28.956 1.00 56.84 844 GLY A CA 1
ATOM 6835 C C . GLY A 1 844 ? 49.219 -90.106 27.986 1.00 56.84 844 GLY A C 1
ATOM 6836 O O . GLY A 1 844 ? 50.316 -89.565 27.850 1.00 56.84 844 GLY A O 1
ATOM 6837 N N . ASP A 1 845 ? 48.863 -91.187 27.296 1.00 59.44 845 ASP A N 1
ATOM 6838 C CA . ASP A 1 845 ? 49.741 -91.866 26.348 1.00 59.44 845 ASP A CA 1
ATOM 6839 C C . ASP A 1 845 ? 49.275 -91.622 24.904 1.00 59.44 845 ASP A C 1
ATOM 6841 O O . ASP A 1 845 ? 48.157 -91.975 24.530 1.00 59.44 845 ASP A O 1
ATOM 6845 N N . HIS A 1 846 ? 50.144 -91.056 24.065 1.00 64.44 846 HIS A N 1
ATOM 6846 C CA . HIS A 1 846 ? 49.851 -90.764 22.657 1.00 64.44 846 HIS A CA 1
ATOM 6847 C C . HIS A 1 846 ? 50.684 -91.663 21.744 1.00 64.44 846 HIS A C 1
ATOM 6849 O O . HIS A 1 846 ? 51.895 -91.803 21.937 1.00 64.44 846 HIS A O 1
ATOM 6855 N N . ALA A 1 847 ? 50.054 -92.271 20.735 1.00 64.69 847 ALA A N 1
ATOM 6856 C CA . ALA A 1 847 ? 50.747 -93.148 19.798 1.00 64.69 847 ALA A CA 1
ATOM 6857 C C . ALA A 1 847 ? 50.602 -92.672 18.350 1.00 64.69 847 ALA A C 1
ATOM 6859 O O . ALA A 1 847 ? 49.500 -92.409 17.868 1.00 64.69 847 ALA A O 1
ATOM 6860 N N . ILE A 1 848 ? 51.728 -92.632 17.636 1.00 69.25 848 ILE A N 1
ATOM 6861 C CA . ILE A 1 848 ? 51.753 -92.432 16.185 1.00 69.25 848 ILE A CA 1
ATOM 6862 C C . ILE A 1 848 ? 51.977 -93.798 15.550 1.00 69.25 848 ILE A C 1
ATOM 6864 O O . ILE A 1 848 ? 53.046 -94.398 15.712 1.00 69.25 848 ILE A O 1
ATOM 6868 N N . ARG A 1 849 ? 50.965 -94.302 14.837 1.00 67.00 849 ARG A N 1
ATOM 6869 C CA . ARG A 1 849 ? 51.078 -95.565 14.101 1.00 67.00 849 ARG A CA 1
ATOM 6870 C C . ARG A 1 849 ? 51.504 -95.283 12.670 1.00 67.00 849 ARG A C 1
ATOM 6872 O O . ARG A 1 849 ? 50.876 -94.496 11.962 1.00 67.00 849 ARG A O 1
ATOM 6879 N N . ILE A 1 850 ? 52.574 -95.947 12.249 1.00 64.69 850 ILE A N 1
ATOM 6880 C CA . ILE A 1 850 ? 53.184 -95.761 10.937 1.00 64.69 850 ILE A CA 1
ATOM 6881 C C . ILE A 1 850 ? 52.979 -97.059 10.151 1.00 64.69 850 ILE A C 1
ATOM 6883 O O . ILE A 1 850 ? 53.802 -97.972 10.200 1.00 64.69 850 ILE A O 1
ATOM 6887 N N . GLY A 1 851 ? 51.853 -97.138 9.438 1.00 60.41 851 GLY A N 1
ATOM 6888 C CA . GLY A 1 851 ? 51.496 -98.270 8.578 1.00 60.41 851 GLY A CA 1
ATOM 6889 C C . GLY A 1 851 ? 50.703 -99.388 9.272 1.00 60.41 851 GLY A C 1
ATOM 6890 O O . GLY A 1 851 ? 50.522 -99.397 10.489 1.00 60.41 851 GLY A O 1
ATOM 6891 N N . ALA A 1 852 ? 50.212 -100.338 8.468 1.00 57.59 852 ALA A N 1
ATOM 6892 C CA . ALA A 1 852 ? 49.257 -101.373 8.886 1.00 57.59 852 ALA A CA 1
ATOM 6893 C C . ALA A 1 852 ? 49.851 -102.474 9.790 1.00 57.59 852 ALA A C 1
ATOM 6895 O O . ALA A 1 852 ? 49.115 -103.190 10.465 1.00 57.59 852 ALA A O 1
ATOM 6896 N N . ASP A 1 853 ? 51.177 -102.589 9.855 1.00 63.50 853 ASP A N 1
ATOM 6897 C CA . ASP A 1 853 ? 51.870 -103.727 10.469 1.00 63.50 853 ASP A CA 1
ATOM 6898 C C . ASP A 1 853 ? 52.089 -103.602 11.989 1.00 63.50 853 ASP A C 1
ATOM 6900 O O . ASP A 1 853 ? 53.018 -104.195 12.534 1.00 63.50 853 ASP A O 1
ATOM 6904 N N . ASN A 1 854 ? 51.269 -102.822 12.704 1.00 68.12 854 ASN A N 1
ATOM 6905 C CA . ASN A 1 854 ? 51.436 -102.531 14.141 1.00 68.12 854 ASN A CA 1
ATOM 6906 C C . ASN A 1 854 ? 52.837 -101.990 14.508 1.00 68.12 854 ASN A C 1
ATOM 6908 O O . ASN A 1 854 ? 53.364 -102.260 15.591 1.00 68.12 854 ASN A O 1
ATOM 6912 N N . ASN A 1 855 ? 53.431 -101.198 13.613 1.00 74.06 855 ASN A N 1
ATOM 6913 C CA . ASN A 1 855 ? 54.621 -100.402 13.894 1.00 74.06 855 ASN A CA 1
ATOM 6914 C C . ASN A 1 855 ? 54.187 -99.042 14.435 1.00 74.06 855 ASN A C 1
ATOM 6916 O O . ASN A 1 855 ? 53.492 -98.289 13.748 1.00 74.06 855 ASN A O 1
ATOM 6920 N N . TYR A 1 856 ? 54.564 -98.726 15.670 1.00 76.12 856 TYR A N 1
ATOM 6921 C CA . TYR A 1 856 ? 54.154 -97.468 16.280 1.00 76.12 856 TYR A CA 1
ATOM 6922 C C . TYR A 1 856 ? 55.140 -96.971 17.320 1.00 76.12 856 TYR A C 1
ATOM 6924 O O . TYR A 1 856 ? 55.841 -97.744 17.970 1.00 76.12 856 TYR A O 1
ATOM 6932 N N . VAL A 1 857 ? 55.169 -95.654 17.479 1.00 78.06 857 VAL A N 1
ATOM 6933 C CA . VAL A 1 857 ? 55.856 -95.009 18.593 1.00 78.06 857 VAL A CA 1
ATOM 6934 C C . VAL A 1 857 ? 54.802 -94.636 19.614 1.00 78.06 857 VAL A C 1
ATOM 6936 O O . VAL A 1 857 ? 53.839 -93.950 19.273 1.00 78.06 857 VAL A O 1
ATOM 6939 N N . LYS A 1 858 ? 54.976 -95.106 20.846 1.00 78.69 858 LYS A N 1
ATOM 6940 C CA . LYS A 1 858 ? 54.138 -94.752 21.985 1.00 78.69 858 LYS A CA 1
ATOM 6941 C C . LYS A 1 858 ? 54.915 -93.796 22.879 1.00 78.69 858 LYS A C 1
ATOM 6943 O O . LYS A 1 858 ? 56.007 -94.123 23.333 1.00 78.69 858 LYS A O 1
ATOM 6948 N N . VAL A 1 859 ? 54.347 -92.627 23.133 1.00 75.12 859 VAL A N 1
ATOM 6949 C CA . VAL A 1 859 ? 54.884 -91.645 24.072 1.00 75.12 859 VAL A CA 1
ATOM 6950 C C . VAL A 1 859 ? 54.015 -91.672 25.316 1.00 75.12 859 VAL A C 1
ATOM 6952 O O . VAL A 1 859 ? 52.799 -91.538 25.212 1.00 75.12 859 VAL A O 1
ATOM 6955 N N . SER A 1 860 ? 54.647 -91.864 26.469 1.00 72.12 860 SER A N 1
ATOM 6956 C CA . SER A 1 860 ? 53.996 -91.918 27.777 1.00 72.12 860 SER A CA 1
ATOM 6957 C C . SER A 1 860 ? 54.722 -91.030 28.778 1.00 72.12 860 SER A C 1
ATOM 6959 O O . SER A 1 860 ? 55.873 -90.643 28.561 1.00 72.12 860 SER A O 1
ATOM 6961 N N . ALA A 1 861 ? 54.098 -90.776 29.927 1.00 70.88 861 ALA A N 1
ATOM 6962 C CA . ALA A 1 861 ? 54.755 -90.074 31.033 1.00 70.88 861 ALA A CA 1
ATOM 6963 C C . ALA A 1 861 ? 56.057 -90.761 31.513 1.00 70.88 861 ALA A C 1
ATOM 6965 O O . ALA A 1 861 ? 56.924 -90.100 32.081 1.00 70.88 861 ALA A O 1
ATOM 6966 N N . GLY A 1 862 ? 56.218 -92.072 31.281 1.00 68.69 862 GLY A N 1
ATOM 6967 C CA . GLY A 1 862 ? 57.400 -92.847 31.677 1.00 68.69 862 GLY A CA 1
ATOM 6968 C C . GLY A 1 862 ? 58.545 -92.875 30.654 1.00 68.69 862 GLY A C 1
ATOM 6969 O O . GLY A 1 862 ? 59.629 -93.372 30.978 1.00 68.69 862 GLY A O 1
ATOM 6970 N N . GLY A 1 863 ? 58.333 -92.361 29.438 1.00 78.44 863 GLY A N 1
ATOM 6971 C CA . GLY A 1 863 ? 59.306 -92.423 28.347 1.00 78.44 863 GLY A CA 1
ATOM 6972 C C . GLY A 1 863 ? 58.691 -92.685 26.970 1.00 78.44 863 GLY A C 1
ATOM 6973 O O . GLY A 1 863 ? 57.471 -92.657 26.790 1.00 78.44 863 GLY A O 1
ATOM 6974 N N . VAL A 1 864 ? 59.558 -92.941 25.988 1.00 83.38 864 VAL A N 1
ATOM 6975 C CA . VAL A 1 864 ? 59.182 -93.228 24.596 1.00 83.38 864 VAL A CA 1
ATOM 6976 C C . VAL A 1 864 ? 59.490 -94.681 24.265 1.00 83.38 864 VAL A C 1
ATOM 6978 O O . VAL A 1 864 ? 60.633 -95.117 24.378 1.00 83.38 864 VAL A O 1
ATOM 6981 N N . ASP A 1 865 ? 58.494 -95.406 23.774 1.00 86.25 865 ASP A N 1
ATOM 6982 C CA . ASP A 1 865 ? 58.627 -96.790 23.341 1.00 86.25 865 ASP A CA 1
ATOM 6983 C C . ASP A 1 865 ? 58.422 -96.903 21.830 1.00 86.25 865 ASP A C 1
ATOM 6985 O O . ASP A 1 865 ? 57.479 -96.348 21.263 1.00 86.25 865 ASP A O 1
ATOM 6989 N N . ILE A 1 866 ? 59.287 -97.666 21.167 1.00 85.69 866 ILE A N 1
ATOM 6990 C CA . ILE A 1 866 ? 59.187 -97.964 19.738 1.00 85.69 866 ILE A CA 1
ATOM 6991 C C . ILE A 1 866 ? 58.801 -99.429 19.577 1.00 85.69 866 ILE A C 1
ATOM 6993 O O . ILE A 1 866 ? 59.552 -100.336 19.952 1.00 85.69 866 ILE A O 1
ATOM 6997 N N . TYR A 1 867 ? 57.640 -99.651 18.973 1.00 83.06 867 TYR A N 1
ATOM 6998 C CA . TYR A 1 867 ? 57.094 -100.964 18.678 1.00 83.06 867 TYR A CA 1
ATOM 6999 C C . TYR A 1 867 ? 57.328 -101.319 17.216 1.00 83.06 867 TYR A C 1
ATOM 7001 O O . TYR A 1 867 ? 57.036 -100.531 16.314 1.00 83.06 867 TYR A O 1
ATOM 7009 N N . HIS A 1 868 ? 57.831 -102.533 16.995 1.00 81.81 868 HIS A N 1
ATOM 7010 C CA . HIS A 1 868 ? 57.955 -103.131 15.673 1.00 81.81 868 HIS A CA 1
ATOM 7011 C C . HIS A 1 868 ? 57.148 -104.434 15.642 1.00 81.81 868 HIS A C 1
ATOM 7013 O O . HIS A 1 868 ? 57.380 -105.318 16.469 1.00 81.81 868 HIS A O 1
ATOM 7019 N N . HIS A 1 869 ? 56.166 -104.529 14.744 1.00 78.69 869 HIS A N 1
ATOM 7020 C CA . HIS A 1 869 ? 55.192 -105.620 14.659 1.00 78.69 869 HIS A CA 1
ATOM 7021 C C . HIS A 1 869 ? 54.522 -105.944 16.006 1.00 78.69 869 HIS A C 1
ATOM 7023 O O . HIS A 1 869 ? 54.460 -107.095 16.435 1.00 78.69 869 HIS A O 1
ATOM 7029 N N . GLY A 1 870 ? 54.065 -104.907 16.717 1.00 75.06 870 GLY A N 1
ATOM 7030 C CA . GLY A 1 870 ? 53.377 -105.033 18.007 1.00 75.06 870 GLY A CA 1
ATOM 7031 C C . GLY A 1 870 ? 54.260 -105.437 19.194 1.00 75.06 870 GLY A C 1
ATOM 7032 O O . GLY A 1 870 ? 53.759 -105.532 20.310 1.00 75.06 870 GLY A O 1
ATOM 7033 N N . THR A 1 871 ? 55.568 -105.635 18.997 1.00 77.81 871 THR A N 1
ATOM 7034 C CA . THR A 1 871 ? 56.515 -105.961 20.077 1.00 77.81 871 THR A CA 1
ATOM 7035 C C . THR A 1 871 ? 57.401 -104.755 20.383 1.00 77.81 871 THR A C 1
ATOM 7037 O O . THR A 1 871 ? 57.918 -104.122 19.460 1.00 77.81 871 THR A O 1
ATOM 7040 N N . MET A 1 872 ? 57.617 -104.440 21.666 1.00 83.00 872 MET A N 1
ATOM 7041 C CA . MET A 1 872 ? 58.483 -103.328 22.075 1.00 83.00 872 MET A CA 1
ATOM 7042 C C . MET A 1 872 ? 59.941 -103.620 21.694 1.00 83.00 872 MET A C 1
ATOM 7044 O O . MET A 1 872 ? 60.611 -104.466 22.293 1.00 83.00 872 MET A O 1
ATOM 7048 N N . ALA A 1 873 ? 60.427 -102.931 20.665 1.00 85.81 873 ALA A N 1
ATOM 7049 C CA . ALA A 1 873 ? 61.775 -103.099 20.141 1.00 85.81 873 ALA A CA 1
ATOM 7050 C C . ALA A 1 873 ? 62.776 -102.240 20.917 1.00 85.81 873 ALA A C 1
ATOM 7052 O O . ALA A 1 873 ? 63.859 -102.718 21.257 1.00 85.81 873 ALA A O 1
ATOM 7053 N N . TRP A 1 874 ? 62.388 -101.007 21.238 1.00 85.88 874 TRP A N 1
ATOM 7054 C CA . TRP A 1 874 ? 63.180 -100.086 22.043 1.00 85.88 874 TRP A CA 1
ATOM 7055 C C . TRP A 1 874 ? 62.304 -99.368 23.060 1.00 85.88 874 TRP A C 1
ATOM 7057 O O . TRP A 1 874 ? 61.155 -99.056 22.763 1.00 85.88 874 TRP A O 1
ATOM 7067 N N . SER A 1 875 ? 62.867 -99.089 24.230 1.00 86.50 875 SER A N 1
ATOM 7068 C CA . SER A 1 875 ? 62.243 -98.258 25.257 1.00 86.50 875 SER A CA 1
ATOM 7069 C C . SER A 1 875 ? 63.262 -97.260 25.784 1.00 86.50 875 SER A C 1
ATOM 7071 O O . SER A 1 875 ? 64.376 -97.634 26.158 1.00 86.50 875 SER A O 1
ATOM 7073 N N . PHE A 1 876 ? 62.891 -95.988 25.778 1.00 87.62 876 PHE A N 1
ATOM 7074 C CA . PHE A 1 876 ? 63.706 -94.863 26.207 1.00 87.62 876 PHE A CA 1
ATOM 7075 C C . PHE A 1 876 ? 63.037 -94.254 27.430 1.00 87.62 876 PHE A C 1
ATOM 7077 O O . PHE A 1 876 ? 62.083 -93.488 27.302 1.00 87.62 876 PHE A O 1
ATOM 7084 N N . THR A 1 877 ? 63.522 -94.605 28.616 1.00 82.69 877 THR A N 1
ATOM 7085 C CA . THR A 1 877 ? 63.001 -94.058 29.871 1.00 82.69 877 THR A CA 1
ATOM 7086 C C . THR A 1 877 ? 63.931 -92.978 30.401 1.00 82.69 877 THR A C 1
ATOM 7088 O O . THR A 1 877 ? 65.058 -92.814 29.931 1.00 82.69 877 THR A O 1
ATOM 7091 N N . GLN A 1 878 ? 63.479 -92.252 31.424 1.00 78.81 878 GLN A N 1
ATOM 7092 C CA . GLN A 1 878 ? 64.265 -91.182 32.043 1.00 78.81 878 GLN A CA 1
ATOM 7093 C C . GLN A 1 878 ? 65.635 -91.653 32.571 1.00 78.81 878 GLN A C 1
ATOM 7095 O O . GLN A 1 878 ? 66.567 -90.859 32.653 1.00 78.81 878 GLN A O 1
ATOM 7100 N N . ASN A 1 879 ? 65.770 -92.941 32.905 1.00 76.50 879 ASN A N 1
ATOM 7101 C CA . ASN A 1 879 ? 66.948 -93.472 33.593 1.00 76.50 879 ASN A CA 1
ATOM 7102 C C . ASN A 1 879 ? 67.810 -94.403 32.726 1.00 76.50 879 ASN A C 1
ATOM 7104 O O . ASN A 1 879 ? 68.958 -94.667 33.083 1.00 76.50 879 ASN A O 1
ATOM 7108 N N . ALA A 1 880 ? 67.279 -94.945 31.625 1.00 82.06 880 ALA A N 1
ATOM 7109 C CA . ALA A 1 880 ? 67.983 -95.929 30.808 1.00 82.06 880 ALA A CA 1
ATOM 7110 C C . ALA A 1 880 ? 67.341 -96.132 29.429 1.00 82.06 880 ALA A C 1
ATOM 7112 O O . ALA A 1 880 ? 66.156 -95.873 29.224 1.00 82.06 880 ALA A O 1
ATOM 7113 N N . ILE A 1 881 ? 68.125 -96.684 28.500 1.00 83.94 881 ILE A N 1
ATOM 7114 C CA . ILE A 1 881 ? 67.643 -97.135 27.193 1.00 83.94 881 ILE A CA 1
ATOM 7115 C C . ILE A 1 881 ? 67.672 -98.658 27.167 1.00 83.94 881 ILE A C 1
ATOM 7117 O O . ILE A 1 881 ? 68.673 -99.280 27.533 1.00 83.94 881 ILE A O 1
ATOM 7121 N N . TYR A 1 882 ? 66.573 -99.248 26.715 1.00 85.44 882 TYR A N 1
ATOM 7122 C CA . TYR A 1 882 ? 66.388 -100.683 26.595 1.00 85.44 882 TYR A CA 1
ATOM 7123 C C . TYR A 1 882 ? 66.194 -101.071 25.133 1.00 85.44 882 TYR A C 1
ATOM 7125 O O . TYR A 1 882 ? 65.428 -100.436 24.411 1.00 85.44 882 TYR A O 1
ATOM 7133 N N . ASN A 1 883 ? 66.833 -102.162 24.716 1.00 86.12 883 ASN A N 1
ATOM 7134 C CA . ASN A 1 883 ? 66.539 -102.852 23.463 1.00 86.12 883 ASN A CA 1
ATOM 7135 C C . ASN A 1 883 ? 65.935 -104.216 23.800 1.00 86.12 883 ASN A C 1
ATOM 7137 O O . ASN A 1 883 ? 66.561 -105.010 24.508 1.00 86.12 883 ASN A O 1
ATOM 7141 N N . ARG A 1 884 ? 64.703 -104.463 23.341 1.00 82.75 884 ARG A N 1
ATOM 7142 C CA . ARG A 1 884 ? 63.943 -105.703 23.585 1.00 82.75 884 ARG A CA 1
ATOM 7143 C C . ARG A 1 884 ? 63.986 -106.146 25.057 1.00 82.75 884 ARG A C 1
ATOM 7145 O O . ARG A 1 884 ? 64.233 -107.309 25.370 1.00 82.75 884 ARG A O 1
ATOM 7152 N N . GLY A 1 885 ? 63.800 -105.179 25.960 1.00 79.94 885 GLY A N 1
ATOM 7153 C CA . GLY A 1 885 ? 63.751 -105.382 27.412 1.00 79.94 885 GLY A CA 1
ATOM 7154 C C . GLY A 1 885 ? 65.102 -105.456 28.139 1.00 79.94 885 GLY A C 1
ATOM 7155 O O . GLY A 1 885 ? 65.106 -105.608 29.357 1.00 79.94 885 GLY A O 1
ATOM 7156 N N . LYS A 1 886 ? 66.249 -105.331 27.454 1.00 80.88 886 LYS A N 1
ATOM 7157 C CA . LYS A 1 886 ? 67.584 -105.330 28.088 1.00 80.88 886 LYS A CA 1
ATOM 7158 C C . LYS A 1 886 ? 68.217 -103.941 28.074 1.00 80.88 886 LYS A C 1
ATOM 7160 O O . LYS A 1 886 ? 68.235 -103.297 27.028 1.00 80.88 886 LYS A O 1
ATOM 7165 N N . GLN A 1 887 ? 68.755 -103.503 29.215 1.00 84.00 887 GLN A N 1
ATOM 7166 C CA . GLN A 1 887 ? 69.414 -102.201 29.351 1.00 84.00 887 GLN A CA 1
ATOM 7167 C C . GLN A 1 887 ? 70.712 -102.152 28.537 1.00 84.00 887 GLN A C 1
ATOM 7169 O O . GLN A 1 887 ? 71.527 -103.073 28.593 1.00 84.00 887 GLN A O 1
ATOM 7174 N N . VAL A 1 888 ? 70.902 -101.068 27.788 1.00 82.44 888 VAL A N 1
ATOM 7175 C CA . VAL A 1 888 ? 72.043 -100.866 26.888 1.00 82.44 888 VAL A CA 1
ATOM 7176 C C . VAL A 1 888 ? 73.050 -99.898 27.526 1.00 82.44 888 VAL A C 1
ATOM 7178 O O . VAL A 1 888 ? 72.657 -98.864 28.061 1.00 82.44 888 VAL A O 1
ATOM 7181 N N . SER A 1 889 ? 74.352 -100.209 27.470 1.00 74.25 889 SER A N 1
ATOM 7182 C CA . SER A 1 889 ? 75.434 -99.317 27.925 1.00 74.25 889 SER A CA 1
ATOM 7183 C C . SER A 1 889 ? 76.092 -98.603 26.741 1.00 74.25 889 SER A C 1
ATOM 7185 O O . SER A 1 889 ? 76.559 -99.269 25.815 1.00 74.25 889 SER A O 1
ATOM 7187 N N . PHE A 1 890 ? 76.196 -97.275 26.781 1.00 68.94 890 PHE A N 1
ATOM 7188 C CA . PHE A 1 890 ? 76.853 -96.495 25.728 1.00 68.94 890 PHE A CA 1
ATOM 7189 C C . PHE A 1 890 ? 78.359 -96.376 25.993 1.00 68.94 890 PHE A C 1
ATOM 7191 O O . PHE A 1 890 ? 78.769 -95.952 27.071 1.00 68.94 890 PHE A O 1
ATOM 7198 N N . LYS A 1 891 ? 79.192 -96.721 25.004 1.00 65.31 891 LYS A N 1
ATOM 7199 C CA . LYS A 1 891 ? 80.596 -96.291 24.956 1.00 65.31 891 LYS A CA 1
ATOM 7200 C C . LYS A 1 891 ? 80.674 -95.059 24.061 1.00 65.31 891 LYS A C 1
ATOM 7202 O O . LYS A 1 891 ? 80.286 -95.143 22.900 1.00 65.31 891 LYS A O 1
ATOM 7207 N N . TYR A 1 892 ? 81.162 -93.945 24.605 1.00 58.56 892 TYR A N 1
ATOM 7208 C CA . TYR A 1 892 ? 81.592 -92.807 23.793 1.00 58.56 892 TYR A CA 1
ATOM 7209 C C . TYR A 1 892 ? 82.797 -93.254 22.956 1.00 58.56 892 TYR A C 1
ATOM 7211 O O . TYR A 1 892 ? 83.754 -93.795 23.516 1.00 58.56 892 TYR A O 1
ATOM 7219 N N . VAL A 1 893 ? 82.713 -93.072 21.639 1.00 53.59 893 VAL A N 1
ATOM 7220 C CA . VAL A 1 893 ? 83.844 -93.185 20.707 1.00 53.59 893 VAL A CA 1
ATOM 7221 C C . VAL A 1 893 ? 84.154 -91.794 20.198 1.00 53.59 893 VAL A C 1
ATOM 7223 O O . VAL A 1 893 ? 83.178 -91.105 19.819 1.00 53.59 893 VAL A O 1
#

pLDDT: mean 76.23, std 15.33, range [27.11, 98.25]

Mean predicted aligned error: 22.05 Å

Secondary structure (DSSP, 8-state):
--HHHHTTTT--SS------EEEEEEETTEEEEE--S-EEEEEEEESSS--EEEEEEESEEESSSSEEE-TTTTT--TT-EEEEEETTEEEEEEEEEEEEETTTTEEEEEEEEGGGGGGGSEEEEEEEEEE-HHHHHHEETTTTEEPTTTTSS-EEEEE-HHHHS--EEEEEEEEEEHHHHHHHHHHHHTEEEEEETTTTEEEEEETTTSS-EEEEEEEETBEEEEEEEEEEGGG--SEEEEEEGGG--STTTSTT--SEEE--HHHHTT-EE-TT--EEE--SSS-HHHHHHHHHHHHHHHHHHHHHHHHHHHHHHHHHHHHHHHHHHHHHHHHHHHHHHHHHHHHHHTS-HHHHHHHHHHHHHHHHHHHHHHHHHHHHHHHHHHHHHHHHHHTSGGGTS-HHHHHHHHHHS--EEEEEETT---HHHHHHHHHHHHHTTSS-EEEEEEEEE-GGG-GGGGGGTTS--TT-EEEEEEGGGTEEEEEEEEEEEEEETTTTEEEEEEEEGGG--STT--HHHHHHHHHHHTTTTTTHHHHHHHHHHHHHTTHHHHHHHTTHHHHHHHT--SEEEEEETTEEEEEESS-TT-EEEEETTEEEEESS-TT--EEEEETTEE---S----PPPTT------GGG-B-TTS-BHHHHHHHHHHHHHHHHHHHHHHHHHHHHHHHHHHHHHHHHHHHHHHHHHHHHHHHHHHHHHHHH-HHHHHHHHHHHHHHHHHHT-HHHHHHHHHHHHHHHHHHT-HHHHHHHHHHHHHHHHHHTSHHHHHHHHHHHHHHHTTB-TTS-B-HHHHHHHHHT-HHHHHHHHTT-----TTSEEEPTTS-EEE---SSS-EEEE-SSSS-EEEEETTEEEEEETTEEEEEEESS-EEETTEEPPPPP-